Protein AF-0000000080649207 (afdb_homodimer)

Organism: Methanothrix harundinacea (strain 6Ac) (NCBI:txid1110509)

Structure (mmCIF, N/CA/C/O backbone):
data_AF-0000000080649207-model_v1
#
loop_
_entity.id
_entity.type
_entity.pdbx_description
1 polymer 'Saccharopine dehydrogenase'
#
loop_
_atom_site.group_PDB
_atom_site.id
_atom_site.type_symbol
_atom_site.label_atom_id
_atom_site.label_alt_id
_atom_site.label_comp_id
_atom_site.label_asym_id
_atom_site.label_entity_id
_atom_site.label_seq_id
_atom_site.pdbx_PDB_ins_code
_atom_site.Cartn_x
_atom_site.Cartn_y
_atom_site.Cartn_z
_atom_site.occupancy
_atom_site.B_iso_or_equiv
_atom_site.auth_seq_id
_atom_site.auth_comp_id
_atom_site.auth_asym_id
_atom_site.auth_atom_id
_atom_site.pdbx_PDB_model_num
ATOM 1 N N . MET A 1 1 ? -11.656 46.656 18.375 1 96.69 1 MET A N 1
ATOM 2 C CA . MET A 1 1 ? -10.648 46.688 17.328 1 96.69 1 MET A CA 1
ATOM 3 C C . MET A 1 1 ? -11.211 46.125 16.016 1 96.69 1 MET A C 1
ATOM 5 O O . MET A 1 1 ? -12.242 45.469 16.016 1 96.69 1 MET A O 1
ATOM 9 N N . ARG A 1 2 ? -10.586 46.469 14.875 1 98.5 2 ARG A N 1
ATOM 10 C CA . ARG A 1 2 ? -10.938 46 13.547 1 98.5 2 ARG A CA 1
ATOM 11 C C . ARG A 1 2 ? -9.93 44.969 13.047 1 98.5 2 ARG A C 1
ATOM 13 O O . ARG A 1 2 ? -8.734 45.25 12.945 1 98.5 2 ARG A O 1
ATOM 20 N N . VAL A 1 3 ? -10.453 43.781 12.766 1 98.69 3 VAL A N 1
ATOM 21 C CA . VAL A 1 3 ? -9.555 42.688 12.383 1 98.69 3 VAL A CA 1
ATOM 22 C C . VAL A 1 3 ? -9.836 42.25 10.945 1 98.69 3 VAL A C 1
ATOM 24 O O . VAL A 1 3 ? -10.984 42.031 10.57 1 98.69 3 VAL A O 1
ATOM 27 N N . LEU A 1 4 ? -8.781 42.156 10.172 1 98.62 4 LEU A N 1
ATOM 28 C CA . LEU A 1 4 ? -8.883 41.719 8.781 1 98.62 4 LEU A CA 1
ATOM 29 C C . LEU A 1 4 ? -8.445 40.281 8.633 1 98.62 4 LEU A C 1
ATOM 31 O O . LEU A 1 4 ? -7.301 39.938 8.938 1 98.62 4 LEU A O 1
ATOM 35 N N . VAL A 1 5 ? -9.359 39.438 8.172 1 98.62 5 VAL A N 1
ATOM 36 C CA . VAL A 1 5 ? -9.023 38.031 7.961 1 98.62 5 VAL A CA 1
ATOM 37 C C . VAL A 1 5 ? -8.812 37.781 6.473 1 98.62 5 VAL A C 1
ATOM 39 O O . VAL A 1 5 ? -9.781 37.688 5.707 1 98.62 5 VAL A O 1
ATOM 42 N N . ILE A 1 6 ? -7.539 37.594 6.145 1 97.38 6 ILE A N 1
ATOM 43 C CA . ILE A 1 6 ? -7.172 37.281 4.766 1 97.38 6 ILE A CA 1
ATOM 44 C C . ILE A 1 6 ? -7.285 35.781 4.523 1 97.38 6 ILE A C 1
ATOM 46 O O . ILE A 1 6 ? -6.625 34.969 5.195 1 97.38 6 ILE A O 1
ATOM 50 N N . GLY A 1 7 ? -8.031 35.406 3.516 1 95.81 7 GLY A N 1
ATOM 51 C CA . GLY A 1 7 ? -8.43 34 3.355 1 95.81 7 GLY A CA 1
ATOM 52 C C . GLY A 1 7 ? -9.672 33.656 4.156 1 95.81 7 GLY A C 1
ATOM 53 O O . GLY A 1 7 ? -9.797 32.531 4.641 1 95.81 7 GLY A O 1
ATOM 54 N N . GLY A 1 8 ? -10.492 34.594 4.27 1 95.25 8 GLY A N 1
ATOM 55 C CA . GLY A 1 8 ? -11.609 34.5 5.199 1 95.25 8 GLY A CA 1
ATOM 56 C C . GLY A 1 8 ? -12.68 33.531 4.758 1 95.25 8 GLY A C 1
ATOM 57 O O . GLY A 1 8 ? -13.531 33.125 5.559 1 95.25 8 GLY A O 1
ATOM 58 N N . ALA A 1 9 ? -12.648 33.094 3.504 1 94.81 9 ALA A N 1
ATOM 59 C CA . ALA A 1 9 ? -13.664 32.188 2.992 1 94.81 9 ALA A CA 1
ATOM 60 C C . ALA A 1 9 ? -13.227 30.75 3.137 1 94.81 9 ALA A C 1
ATOM 62 O O . ALA A 1 9 ? -14.031 29.828 2.945 1 94.81 9 ALA A O 1
ATOM 63 N N . GLY A 1 10 ? -11.992 30.547 3.488 1 92.94 10 GLY A N 1
ATOM 64 C CA . GLY A 1 10 ? -11.492 29.203 3.686 1 92.94 10 GLY A CA 1
ATOM 65 C C . GLY A 1 10 ? -11.898 28.594 5.02 1 92.94 10 GLY A C 1
ATOM 66 O O . GLY A 1 10 ? -12.469 29.281 5.867 1 92.94 10 GLY A O 1
ATOM 67 N N . ARG A 1 11 ? -11.586 27.328 5.27 1 89.75 11 ARG A N 1
ATOM 68 C CA . ARG A 1 11 ? -12 26.594 6.465 1 89.75 11 ARG A CA 1
ATOM 69 C C . ARG A 1 11 ? -11.359 27.203 7.715 1 89.75 11 ARG A C 1
ATOM 71 O O . ARG A 1 11 ? -12.047 27.422 8.719 1 89.75 11 ARG A O 1
ATOM 78 N N . ILE A 1 12 ? -10.086 27.5 7.613 1 93.56 12 ILE A N 1
ATOM 79 C CA . ILE A 1 12 ? -9.367 28.047 8.766 1 93.56 12 ILE A CA 1
ATOM 80 C C . ILE A 1 12 ? -9.711 29.516 8.953 1 93.56 12 ILE A C 1
ATOM 82 O O . ILE A 1 12 ? -9.984 29.969 10.07 1 93.56 12 ILE A O 1
ATOM 86 N N . GLY A 1 13 ? -9.719 30.219 7.84 1 96.5 13 GLY A N 1
ATOM 87 C CA . GLY A 1 13 ? -10.016 31.641 7.906 1 96.5 13 GLY A CA 1
ATOM 88 C C . GLY A 1 13 ? -11.406 31.922 8.445 1 96.5 13 GLY A C 1
ATOM 89 O O . GLY A 1 13 ? -11.578 32.844 9.273 1 96.5 13 GLY A O 1
ATOM 90 N N . SER A 1 14 ? -12.359 31.188 8.008 1 97.19 14 SER A N 1
ATOM 91 C CA . SER A 1 14 ? -13.727 31.406 8.477 1 97.19 14 SER A CA 1
ATOM 92 C C . SER A 1 14 ? -13.875 31.031 9.945 1 97.19 14 SER A C 1
ATOM 94 O O . SER A 1 14 ? -14.633 31.656 10.68 1 97.19 14 SER A O 1
ATOM 96 N N . ALA A 1 15 ? -13.18 30 10.359 1 96.56 15 ALA A N 1
ATOM 97 C CA . ALA A 1 15 ? -13.203 29.625 11.773 1 96.56 15 ALA A CA 1
ATOM 98 C C . ALA A 1 15 ? -12.602 30.719 12.641 1 96.56 15 ALA A C 1
ATOM 100 O O . ALA A 1 15 ? -13.133 31.031 13.711 1 96.56 15 ALA A O 1
ATOM 101 N N . ALA A 1 16 ? -11.516 31.281 12.219 1 97.81 16 ALA A N 1
ATOM 102 C CA . ALA A 1 16 ? -10.906 32.406 12.938 1 97.81 16 ALA A CA 1
ATOM 103 C C . ALA A 1 16 ? -11.844 33.594 12.984 1 97.81 16 ALA A C 1
ATOM 105 O O . ALA A 1 16 ? -11.984 34.25 14.031 1 97.81 16 ALA A O 1
ATOM 106 N N . ALA A 1 17 ? -12.477 33.844 11.852 1 98.31 17 ALA A N 1
ATOM 107 C CA . ALA A 1 17 ? -13.414 34.969 11.766 1 98.31 17 ALA A CA 1
ATOM 108 C C . ALA A 1 17 ? -14.586 34.75 12.711 1 98.31 17 ALA A C 1
ATOM 110 O O . ALA A 1 17 ? -15.047 35.719 13.344 1 98.31 17 ALA A O 1
ATOM 111 N N . ARG A 1 18 ? -15.047 33.562 12.75 1 97.44 18 ARG A N 1
ATOM 112 C CA . ARG A 1 18 ? -16.156 33.25 13.656 1 97.44 18 ARG A CA 1
ATOM 113 C C . ARG A 1 18 ? -15.758 33.5 15.109 1 97.44 18 ARG A C 1
ATOM 115 O O . ARG A 1 18 ? -16.531 34.062 15.883 1 97.44 18 ARG A O 1
ATOM 122 N N . ASP A 1 19 ? -14.609 33.031 15.461 1 97 19 ASP A N 1
ATOM 123 C CA . ASP A 1 19 ? -14.086 33.25 16.812 1 97 19 ASP A CA 1
ATOM 124 C C . ASP A 1 19 ? -13.992 34.75 17.109 1 97 19 ASP A C 1
ATOM 126 O O . ASP A 1 19 ? -14.469 35.219 18.156 1 97 19 ASP A O 1
ATOM 130 N N . LEU A 1 20 ? -13.453 35.531 16.203 1 98.06 20 LEU A N 1
ATOM 131 C CA . LEU A 1 20 ? -13.258 36.969 16.359 1 98.06 20 LEU A CA 1
ATOM 132 C C . LEU A 1 20 ? -14.594 37.688 16.469 1 98.06 20 LEU A C 1
ATOM 134 O O . LEU A 1 20 ? -14.742 38.625 17.266 1 98.06 20 LEU A O 1
ATOM 138 N N . ALA A 1 21 ? -15.492 37.281 15.664 1 97.19 21 ALA A N 1
ATOM 139 C CA . ALA A 1 21 ? -16.812 37.906 15.648 1 97.19 21 ALA A CA 1
ATOM 140 C C . ALA A 1 21 ? -17.531 37.719 16.984 1 97.19 21 ALA A C 1
ATOM 142 O O . ALA A 1 21 ? -18.375 38.531 17.359 1 97.19 21 ALA A O 1
ATOM 143 N N . GLY A 1 22 ? -17.172 36.688 17.688 1 95 22 GLY A N 1
ATOM 144 C CA . GLY A 1 22 ? -17.781 36.406 18.984 1 95 22 GLY A CA 1
ATOM 145 C C . GLY A 1 22 ? -17.156 37.188 20.125 1 95 22 GLY A C 1
ATOM 146 O O . GLY A 1 22 ? -17.688 37.188 21.234 1 95 22 GLY A O 1
ATOM 147 N N . SER A 1 23 ? -16.141 37.812 19.844 1 94.19 23 SER A N 1
ATOM 148 C CA . SER A 1 23 ? -15.43 38.562 20.875 1 94.19 23 SER A CA 1
ATOM 149 C C . SER A 1 23 ? -15.992 39.969 21.047 1 94.19 23 SER A C 1
ATOM 151 O O . SER A 1 23 ? -16.281 40.656 20.062 1 94.19 23 SER A O 1
ATOM 153 N N . GLY A 1 24 ? -16.109 40.438 22.266 1 93.25 24 GLY A N 1
ATOM 154 C CA . GLY A 1 24 ? -16.609 41.75 22.562 1 93.25 24 GLY A CA 1
ATOM 155 C C . GLY A 1 24 ? -15.609 42.844 22.219 1 93.25 24 GLY A C 1
ATOM 156 O O . GLY A 1 24 ? -15.992 44 22.016 1 93.25 24 GLY A O 1
ATOM 157 N N . GLU A 1 25 ? -14.391 42.531 22.156 1 94.75 25 GLU A N 1
ATOM 158 C CA . GLU A 1 25 ? -13.344 43.531 21.891 1 94.75 25 GLU A CA 1
ATOM 159 C C . GLU A 1 25 ? -13.195 43.812 20.406 1 94.75 25 GLU A C 1
ATOM 161 O O . GLU A 1 25 ? -12.578 44.812 20.016 1 94.75 25 GLU A O 1
ATOM 166 N N . VAL A 1 26 ? -13.812 42.969 19.578 1 97.75 26 VAL A N 1
ATOM 167 C CA . VAL A 1 26 ? -13.727 43.125 18.125 1 97.75 26 VAL A CA 1
ATOM 168 C C . VAL A 1 26 ? -14.984 43.812 17.609 1 97.75 26 VAL A C 1
ATOM 170 O O . VAL A 1 26 ? -16.094 43.344 17.828 1 97.75 26 VAL A O 1
ATOM 173 N N . GLU A 1 27 ? -14.758 44.906 16.938 1 97.88 27 GLU A N 1
ATOM 174 C CA . GLU A 1 27 ? -15.875 45.688 16.422 1 97.88 27 GLU A CA 1
ATOM 175 C C . GLU A 1 27 ? -16.234 45.281 15 1 97.88 27 GLU A C 1
ATOM 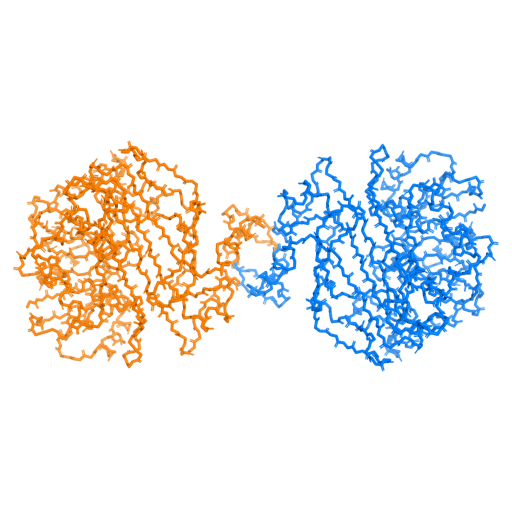177 O O . GLU A 1 27 ? -17.406 45.312 14.617 1 97.88 27 GLU A O 1
ATOM 182 N N . VAL A 1 28 ? -15.211 45 14.242 1 98.31 28 VAL A N 1
ATOM 183 C CA . VAL A 1 28 ? -15.391 44.656 12.836 1 98.31 28 VAL A CA 1
ATOM 184 C C . VAL A 1 28 ? -14.461 43.5 12.453 1 98.31 28 VAL A C 1
ATOM 186 O O . VAL A 1 28 ? -13.297 43.469 12.867 1 98.31 28 VAL A O 1
ATOM 189 N N . VAL A 1 29 ? -15.055 42.594 11.758 1 98.75 29 VAL A N 1
ATOM 190 C CA . VAL A 1 29 ? -14.266 41.531 11.141 1 98.75 29 VAL A CA 1
ATOM 191 C C . VAL A 1 29 ? -14.375 41.625 9.625 1 98.75 29 VAL A C 1
ATOM 193 O O . VAL A 1 29 ? -15.445 41.375 9.055 1 98.75 29 VAL A O 1
ATOM 196 N N . GLY A 1 30 ? -13.266 42.031 8.984 1 98.56 30 GLY A N 1
ATOM 197 C CA . GLY A 1 30 ? -13.219 42 7.535 1 98.56 30 GLY A CA 1
ATOM 198 C C . GLY A 1 30 ? -12.836 40.656 6.957 1 98.56 30 GLY A C 1
ATOM 199 O O . GLY A 1 30 ? -11.852 40.062 7.379 1 98.56 30 GLY A O 1
ATOM 200 N N . LEU A 1 31 ? -13.633 40.156 6.027 1 98.31 31 LEU A N 1
ATOM 201 C CA . LEU A 1 31 ? -13.328 38.938 5.309 1 98.31 31 LEU A CA 1
ATOM 202 C C . LEU A 1 31 ? -12.812 39.219 3.908 1 98.31 31 LEU A C 1
ATOM 204 O O . LEU A 1 31 ? -13.5 39.875 3.105 1 98.31 31 LEU A O 1
ATOM 208 N N . VAL A 1 32 ? -11.602 38.719 3.686 1 97.62 32 VAL A N 1
ATOM 209 C CA . VAL A 1 32 ? -10.984 39 2.389 1 97.62 32 VAL A CA 1
ATOM 210 C C . VAL A 1 32 ? -10.867 37.688 1.604 1 97.62 32 VAL A C 1
ATOM 212 O O . VAL A 1 32 ? -10.484 36.656 2.156 1 97.62 32 VAL A O 1
ATOM 215 N N . GLY A 1 33 ? -11.188 37.719 0.33 1 95.38 33 GLY A N 1
ATOM 216 C CA . GLY A 1 33 ? -11.047 36.625 -0.624 1 95.38 33 GLY A CA 1
ATOM 217 C C . GLY A 1 33 ? -11.422 37.031 -2.039 1 95.38 33 GLY A C 1
ATOM 218 O O . GLY A 1 33 ? -12.117 38.031 -2.248 1 95.38 33 GLY A O 1
ATOM 219 N N . PRO A 1 34 ? -10.969 36.156 -2.975 1 93.69 34 PRO A N 1
ATOM 220 C CA . PRO A 1 34 ? -11.164 36.594 -4.363 1 93.69 34 PRO A CA 1
ATOM 221 C C . PRO A 1 34 ? -12.594 36.375 -4.859 1 93.69 34 PRO A C 1
ATOM 223 O O . PRO A 1 34 ? -13.008 36.969 -5.855 1 93.69 34 PRO A O 1
ATOM 226 N N . ARG A 1 35 ? -13.453 35.531 -4.34 1 90.94 35 ARG A N 1
ATOM 227 C CA . ARG A 1 35 ? -14.766 35.156 -4.863 1 90.94 35 ARG A CA 1
ATOM 228 C C . ARG A 1 35 ? -15.883 35.625 -3.939 1 90.94 35 ARG A C 1
ATOM 230 O O . ARG A 1 35 ? -16.109 35.031 -2.885 1 90.94 35 ARG A O 1
ATOM 237 N N . ALA A 1 36 ? -16.641 36.531 -4.422 1 95.94 36 ALA A N 1
ATOM 238 C CA . ALA A 1 36 ? -17.688 37.156 -3.625 1 95.94 36 ALA A CA 1
ATOM 239 C C . ALA A 1 36 ? -18.688 36.094 -3.102 1 95.94 36 ALA A C 1
ATOM 241 O O . ALA A 1 36 ? -19.094 36.156 -1.939 1 95.94 36 ALA A O 1
ATOM 242 N N . GLY A 1 37 ? -19 35.25 -3.902 1 97.06 37 GLY A N 1
ATOM 243 C CA . GLY A 1 37 ? -19.938 34.219 -3.51 1 97.06 37 GLY A CA 1
ATOM 244 C C . GLY A 1 37 ? -19.469 33.375 -2.336 1 97.06 37 GLY A C 1
ATOM 245 O O . GLY A 1 37 ? -20.25 33.031 -1.451 1 97.06 37 GLY A O 1
ATOM 246 N N . ARG A 1 38 ? -18.219 33.031 -2.314 1 96.69 38 ARG A N 1
ATOM 247 C CA . ARG A 1 38 ? -17.656 32.25 -1.215 1 96.69 38 ARG A CA 1
ATOM 248 C C . ARG A 1 38 ? -17.641 33.062 0.076 1 96.69 38 ARG A C 1
ATOM 250 O O . ARG A 1 38 ? -17.828 32.531 1.164 1 96.69 38 ARG A O 1
ATOM 257 N N . LEU A 1 39 ? -17.344 34.344 -0.076 1 97.62 39 LEU A N 1
ATOM 258 C CA . LEU A 1 39 ? -17.359 35.219 1.084 1 97.62 39 LEU A CA 1
ATOM 259 C C . LEU A 1 39 ? -18.75 35.312 1.693 1 97.62 39 LEU A C 1
ATOM 261 O O . LEU A 1 39 ? -18.891 35.312 2.918 1 97.62 39 LEU A O 1
ATOM 265 N N . GLU A 1 40 ? -19.703 35.375 0.836 1 97.75 40 GLU A N 1
ATOM 266 C CA . GLU A 1 40 ? -21.094 35.469 1.298 1 97.75 40 GLU A CA 1
ATOM 267 C C . GLU A 1 40 ? -21.516 34.188 2.041 1 97.75 40 GLU A C 1
ATOM 269 O O . GLU A 1 40 ? -22.172 34.281 3.082 1 97.75 40 GLU A O 1
ATOM 274 N N . ARG A 1 41 ? -21.125 33.094 1.509 1 97.06 41 ARG A N 1
ATOM 275 C CA . ARG A 1 41 ? -21.438 31.828 2.158 1 97.06 41 ARG A CA 1
ATOM 276 C C . ARG A 1 41 ? -20.766 31.734 3.521 1 97.06 41 ARG A C 1
ATOM 278 O O . ARG A 1 41 ? -21.375 31.281 4.492 1 97.06 41 ARG A O 1
ATOM 285 N N . ALA A 1 42 ? -19.516 32.156 3.551 1 97 42 ALA A N 1
ATOM 286 C CA . ALA A 1 42 ? -18.797 32.125 4.816 1 97 42 ALA A CA 1
ATOM 287 C C . ALA A 1 42 ? -19.453 33.062 5.832 1 97 42 ALA A C 1
ATOM 289 O O . ALA A 1 42 ? -19.594 32.719 7.004 1 97 42 ALA A O 1
ATOM 290 N N . ALA A 1 43 ? -19.844 34.219 5.363 1 97.62 43 ALA A N 1
ATOM 291 C CA . ALA A 1 43 ? -20.484 35.219 6.234 1 97.62 43 ALA A CA 1
ATOM 292 C C . ALA A 1 43 ? -21.797 34.688 6.793 1 97.62 43 ALA A C 1
ATOM 294 O O . ALA A 1 43 ? -22.125 34.906 7.957 1 97.62 43 ALA A O 1
ATOM 295 N N . ALA A 1 44 ? -22.516 34.031 5.949 1 96.81 44 ALA A N 1
ATOM 296 C CA . ALA A 1 44 ? -23.781 33.438 6.375 1 96.81 44 ALA A CA 1
ATOM 297 C C . ALA A 1 44 ? -23.562 32.375 7.457 1 96.81 44 ALA A C 1
ATOM 299 O O . ALA A 1 44 ? -24.359 32.281 8.398 1 96.81 44 ALA A O 1
ATOM 300 N N . TRP A 1 45 ? -22.562 31.656 7.289 1 95.25 45 TRP A N 1
ATOM 301 C CA . TRP A 1 45 ? -22.234 30.609 8.258 1 95.25 45 TRP A CA 1
ATOM 302 C C . TRP A 1 45 ? -21.766 31.219 9.57 1 95.25 45 TRP A C 1
ATOM 304 O O . TRP A 1 45 ? -22.141 30.75 10.648 1 95.25 45 TRP A O 1
ATOM 314 N N . ILE A 1 46 ? -20.891 32.188 9.516 1 96 46 ILE A N 1
ATOM 315 C CA . ILE A 1 46 ? -20.344 32.844 10.703 1 96 46 ILE A CA 1
ATOM 316 C C . ILE A 1 46 ? -21.469 33.562 11.453 1 96 46 ILE A C 1
ATOM 318 O O . ILE A 1 46 ? -21.578 33.469 12.68 1 96 46 ILE A O 1
ATOM 322 N N . GLY A 1 47 ? -22.203 34.281 10.711 1 92.12 47 GLY A N 1
ATOM 323 C CA . GLY A 1 47 ? -23.297 35.031 11.289 1 92.12 47 GLY A CA 1
ATOM 324 C C . GLY A 1 47 ? -22.828 36.281 12.047 1 92.12 47 GLY A C 1
ATOM 325 O O . GLY A 1 47 ? -21.625 36.5 12.195 1 92.12 47 GLY A O 1
ATOM 326 N N . GLY A 1 48 ? -23.812 37.125 12.43 1 89.75 48 GLY A N 1
ATOM 327 C CA . GLY A 1 48 ? -23.531 38.312 13.211 1 89.75 48 GLY A CA 1
ATOM 328 C C . GLY A 1 48 ? -23.547 39.594 12.375 1 89.75 48 GLY A C 1
ATOM 329 O O . GLY A 1 48 ? -23.75 39.531 11.164 1 89.75 48 GLY A O 1
ATOM 330 N N . ASP A 1 49 ? -23.266 40.719 13.07 1 93.62 49 ASP A N 1
ATOM 331 C CA . ASP A 1 49 ? -23.406 42.031 12.43 1 93.62 49 ASP A CA 1
ATOM 332 C C . ASP A 1 49 ? -22.047 42.719 12.312 1 93.62 49 ASP A C 1
ATOM 334 O O . ASP A 1 49 ? -21.953 43.875 11.883 1 93.62 49 ASP A O 1
ATOM 338 N N . LYS A 1 50 ? -21 42 12.602 1 97.62 50 LYS A N 1
ATOM 339 C CA . LYS A 1 50 ? -19.688 42.625 12.656 1 97.62 50 LYS A CA 1
ATOM 340 C C . LYS A 1 50 ? -18.906 42.406 11.367 1 97.62 50 LYS A C 1
ATOM 342 O O . LYS A 1 50 ? -17.797 42.906 11.195 1 97.62 50 LYS A O 1
ATOM 347 N N . LEU A 1 51 ? -19.5 41.656 10.43 1 98.31 51 LEU A N 1
ATOM 348 C CA . LEU A 1 51 ? -18.75 41.188 9.273 1 98.31 51 LEU A CA 1
ATOM 349 C C . LEU A 1 51 ? -18.781 42.219 8.148 1 98.31 51 LEU A C 1
ATOM 351 O O . LEU A 1 51 ? -19.812 42.875 7.922 1 98.31 51 LEU A O 1
ATOM 355 N N . ARG A 1 52 ? -17.672 42.438 7.555 1 98.19 52 ARG A N 1
ATOM 356 C CA . ARG A 1 52 ? -17.516 43.219 6.324 1 98.19 52 ARG A CA 1
ATOM 357 C C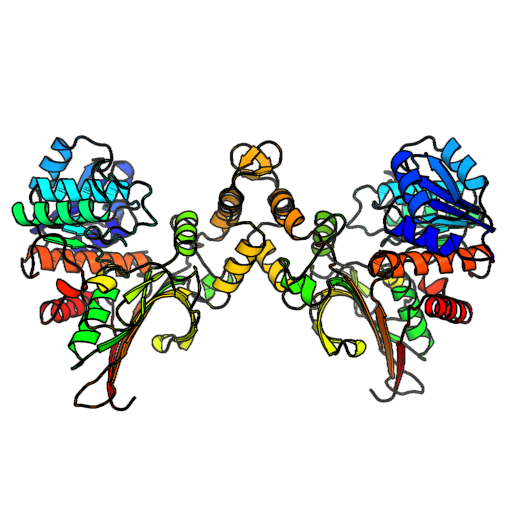 . ARG A 1 52 ? -16.828 42.406 5.242 1 98.19 52 ARG A C 1
ATOM 359 O O . ARG A 1 52 ? -15.758 41.844 5.477 1 98.19 52 ARG A O 1
ATOM 366 N N . LEU A 1 53 ? -17.453 42.312 4.055 1 98.19 53 LEU A N 1
ATOM 367 C CA . LEU A 1 53 ? -16.922 41.469 2.982 1 98.19 53 LEU A CA 1
ATOM 368 C C . LEU A 1 53 ? -16.078 42.312 2.025 1 98.19 53 LEU A C 1
ATOM 370 O O . LEU A 1 53 ? -16.453 43.406 1.636 1 98.19 53 LEU A O 1
ATOM 374 N N . HIS A 1 54 ? -14.883 41.812 1.762 1 97.62 54 HIS A N 1
ATOM 375 C CA . HIS A 1 54 ? -13.969 42.469 0.834 1 97.62 54 HIS A CA 1
ATOM 376 C C . HIS A 1 54 ? -13.547 41.531 -0.285 1 97.62 54 HIS A C 1
ATOM 378 O O . HIS A 1 54 ? -12.531 40.844 -0.173 1 97.62 54 HIS A O 1
ATOM 384 N N . PRO A 1 55 ? -14.289 41.5 -1.435 1 96.19 55 PRO A N 1
ATOM 385 C CA . PRO A 1 55 ? -13.82 40.75 -2.586 1 96.19 55 PRO A CA 1
ATOM 386 C C . PRO A 1 55 ? -12.531 41.312 -3.188 1 96.19 55 PRO A C 1
ATOM 388 O O . PRO A 1 55 ? -12.57 42.281 -3.926 1 96.19 55 PRO A O 1
ATOM 391 N N . CYS A 1 56 ? -11.438 40.781 -2.754 1 93.75 56 CYS A N 1
ATOM 392 C CA . CYS A 1 56 ? -10.109 41.25 -3.15 1 93.75 56 CYS A CA 1
ATOM 393 C C . CYS A 1 56 ? -9.141 40.094 -3.289 1 93.75 56 CYS A C 1
ATOM 395 O O . CYS A 1 56 ? -9.102 39.188 -2.43 1 93.75 56 CYS A O 1
ATOM 397 N N . ASP A 1 57 ? -8.438 40.062 -4.395 1 91.88 57 ASP A N 1
ATOM 398 C CA . ASP A 1 57 ? -7.395 39.062 -4.609 1 91.88 57 ASP A CA 1
ATOM 399 C C . ASP A 1 57 ? -6.039 39.562 -4.117 1 91.88 57 ASP A C 1
ATOM 401 O O . ASP A 1 57 ? -5.32 40.25 -4.855 1 91.88 57 ASP A O 1
ATOM 405 N N . VAL A 1 58 ? -5.652 39.156 -2.975 1 89.25 58 VAL A N 1
ATOM 406 C CA . VAL A 1 58 ? -4.418 39.625 -2.352 1 89.25 58 VAL A CA 1
ATOM 407 C C . VAL A 1 58 ? -3.215 39.062 -3.113 1 89.25 58 VAL A C 1
ATOM 409 O O . VAL A 1 58 ? -2.166 39.688 -3.186 1 89.25 58 VAL A O 1
ATOM 412 N N . GLY A 1 59 ? -3.268 37.875 -3.656 1 82.62 59 GLY A N 1
ATOM 413 C CA . GLY A 1 59 ? -2.164 37.219 -4.355 1 82.62 59 GLY A CA 1
ATOM 414 C C . GLY A 1 59 ? -1.912 37.812 -5.734 1 82.62 59 GLY A C 1
ATOM 415 O O . GLY A 1 59 ? -0.761 37.938 -6.152 1 82.62 59 GLY A O 1
ATOM 416 N N . GLY A 1 60 ? -2.984 38.188 -6.469 1 80.38 60 GLY A N 1
ATOM 417 C CA . GLY A 1 60 ? -2.852 38.594 -7.859 1 80.38 60 GLY A CA 1
ATOM 418 C C . GLY A 1 60 ? -3.393 40 -8.125 1 80.38 60 GLY A C 1
ATOM 419 O O . GLY A 1 60 ? -3.221 40.531 -9.219 1 80.38 60 GLY A O 1
ATOM 420 N N . GLY A 1 61 ? -3.959 40.562 -7.152 1 83.44 61 GLY A N 1
ATOM 421 C CA . GLY A 1 61 ? -4.617 41.844 -7.367 1 83.44 61 GLY A CA 1
ATOM 422 C C . GLY A 1 61 ? -3.672 43.031 -7.281 1 83.44 61 GLY A C 1
ATOM 423 O O . GLY A 1 61 ? -2.453 42.844 -7.223 1 83.44 61 GLY A O 1
ATOM 424 N N . ASP A 1 62 ? -4.289 44.219 -7.359 1 88.19 62 ASP A N 1
ATOM 425 C CA . ASP A 1 62 ? -3.572 45.5 -7.293 1 88.19 62 ASP A CA 1
ATOM 426 C C . ASP A 1 62 ? -3.01 45.75 -5.895 1 88.19 62 ASP A C 1
ATOM 428 O O . ASP A 1 62 ? -3.764 45.844 -4.922 1 88.19 62 ASP A O 1
ATOM 432 N N . ALA A 1 63 ? -1.661 45.938 -5.879 1 88.94 63 ALA A N 1
ATOM 433 C CA . ALA A 1 63 ? -0.966 46.094 -4.605 1 88.94 63 ALA A CA 1
ATOM 434 C C . ALA A 1 63 ? -1.477 47.344 -3.871 1 88.94 63 ALA A C 1
ATOM 436 O O . ALA A 1 63 ? -1.554 47.344 -2.641 1 88.94 63 ALA A O 1
ATOM 437 N N . ARG A 1 64 ? -1.818 48.375 -4.531 1 92.62 64 ARG A N 1
ATOM 438 C CA . ARG A 1 64 ? -2.295 49.625 -3.92 1 92.62 64 ARG A CA 1
ATOM 439 C C . ARG A 1 64 ? -3.662 49.406 -3.273 1 92.62 64 ARG A C 1
ATOM 441 O O . ARG A 1 64 ? -3.936 49.969 -2.203 1 92.62 64 ARG A O 1
ATOM 448 N N . GLU A 1 65 ? -4.398 48.656 -3.957 1 93.25 65 GLU A N 1
ATOM 449 C CA . GLU A 1 65 ? -5.723 48.375 -3.422 1 93.25 65 GLU A CA 1
ATOM 450 C C . GLU A 1 65 ? -5.637 47.531 -2.158 1 93.25 65 GLU A C 1
ATOM 452 O O . GLU A 1 65 ? -6.344 47.781 -1.18 1 93.25 65 GLU A O 1
ATOM 457 N N . VAL A 1 66 ? -4.812 46.594 -2.211 1 95.12 66 VAL A N 1
ATOM 458 C CA . VAL A 1 66 ? -4.621 45.688 -1.07 1 95.12 66 VAL A CA 1
ATOM 459 C C . VAL A 1 66 ? -4.086 46.5 0.12 1 95.12 66 VAL A C 1
ATOM 461 O O . VAL A 1 66 ? -4.562 46.344 1.246 1 95.12 66 VAL A O 1
ATOM 464 N N . ARG A 1 67 ? -3.16 47.375 -0.172 1 94.88 67 ARG A N 1
ATOM 465 C CA . ARG A 1 67 ? -2.576 48.219 0.877 1 94.88 67 ARG A CA 1
ATOM 466 C C . ARG A 1 67 ? -3.625 49.125 1.5 1 94.88 67 ARG A C 1
ATOM 468 O O . ARG A 1 67 ? -3.703 49.25 2.725 1 94.88 67 ARG A O 1
ATOM 475 N N . ARG A 1 68 ? -4.398 49.719 0.661 1 95.69 68 ARG A N 1
ATOM 476 C CA . ARG A 1 68 ? -5.445 50.625 1.139 1 95.69 68 ARG A CA 1
ATOM 477 C C . ARG A 1 68 ? -6.445 49.875 2.021 1 95.69 68 ARG A C 1
ATOM 479 O O . ARG A 1 68 ? -6.883 50.406 3.049 1 95.69 68 ARG A O 1
ATOM 486 N N . LEU A 1 69 ? -6.766 48.75 1.58 1 96.62 69 LEU A N 1
ATOM 487 C CA . LEU A 1 69 ? -7.684 47.906 2.357 1 96.62 69 LEU A CA 1
ATOM 488 C C . LEU A 1 69 ? -7.105 47.625 3.736 1 96.62 69 LEU A C 1
ATOM 490 O O . LEU A 1 69 ? -7.793 47.75 4.75 1 96.62 69 LEU A O 1
ATOM 494 N N . MET A 1 70 ? -5.875 47.25 3.811 1 97.69 70 MET A N 1
ATOM 495 C CA . MET A 1 70 ? -5.223 46.844 5.055 1 97.69 70 MET A CA 1
ATOM 496 C C . MET A 1 70 ? -5.086 48.031 6 1 97.69 70 MET A C 1
ATOM 498 O O . MET A 1 70 ? -5.145 47.875 7.223 1 97.69 70 MET A O 1
ATOM 502 N N . GLU A 1 71 ? -4.953 49.25 5.445 1 97 71 GLU A N 1
ATOM 503 C CA . GLU A 1 71 ? -4.805 50.469 6.242 1 97 71 GLU A CA 1
ATOM 504 C C . GLU A 1 71 ? -6.062 50.75 7.055 1 97 71 GLU A C 1
ATOM 506 O O . GLU A 1 71 ? -6.016 51.469 8.039 1 97 71 GLU A O 1
ATOM 511 N N . GLY A 1 72 ? -7.129 50.125 6.652 1 97.19 72 GLY A N 1
ATOM 512 C CA . GLY A 1 72 ? -8.398 50.344 7.32 1 97.19 72 GLY A CA 1
ATOM 513 C C . GLY A 1 72 ? -8.617 49.438 8.516 1 97.19 72 GLY A C 1
ATOM 514 O O . GLY A 1 72 ? -9.648 49.531 9.18 1 97.19 72 GLY A O 1
ATOM 515 N N . TYR A 1 73 ? -7.652 48.656 8.898 1 98.31 73 TYR A N 1
ATOM 516 C CA . TYR A 1 73 ? -7.816 47.688 9.977 1 98.31 73 TYR A CA 1
ATOM 517 C C . TYR A 1 73 ? -6.668 47.781 10.969 1 98.31 73 TYR A C 1
ATOM 519 O O . TYR A 1 73 ? -5.633 48.375 10.68 1 98.31 73 TYR A O 1
ATOM 527 N N . ASP A 1 74 ? -6.891 47.219 12.172 1 97.75 74 ASP A N 1
ATOM 528 C CA . ASP A 1 74 ? -5.918 47.312 13.258 1 97.75 74 ASP A CA 1
ATOM 529 C C . ASP A 1 74 ? -4.957 46.125 13.258 1 97.75 74 ASP A C 1
ATOM 531 O O . ASP A 1 74 ? -3.793 46.281 13.633 1 97.75 74 ASP A O 1
ATOM 535 N N . VAL A 1 75 ? -5.477 45 12.914 1 98.31 75 VAL A N 1
ATOM 536 C CA . VAL A 1 75 ? -4.688 43.75 12.93 1 98.31 75 VAL A CA 1
ATOM 537 C C . VAL A 1 75 ? -5.188 42.812 11.844 1 98.31 75 VAL A C 1
ATOM 539 O O . VAL A 1 75 ? -6.367 42.844 11.477 1 98.31 75 VAL A O 1
ATOM 542 N N . GLY A 1 76 ? -4.277 42.031 11.32 1 98.19 76 GLY A N 1
ATOM 543 C CA . GLY A 1 76 ? -4.633 41.094 10.281 1 98.19 76 GLY A CA 1
ATOM 544 C C . GLY A 1 76 ? -4.414 39.625 10.703 1 98.19 76 GLY A C 1
ATOM 545 O O . GLY A 1 76 ? -3.559 39.344 11.547 1 98.19 76 GLY A O 1
ATOM 546 N N . VAL A 1 77 ? -5.195 38.688 10.133 1 98.44 77 VAL A N 1
ATOM 547 C CA . VAL A 1 77 ? -4.984 37.25 10.18 1 98.44 77 VAL A CA 1
ATOM 548 C C . VAL A 1 77 ? -4.832 36.719 8.766 1 98.44 77 VAL A C 1
ATOM 550 O O . VAL A 1 77 ? -5.742 36.844 7.945 1 98.44 77 VAL A O 1
ATOM 553 N N . ILE A 1 78 ? -3.672 36.125 8.539 1 96.94 78 ILE A N 1
ATOM 554 C CA . ILE A 1 78 ? -3.4 35.531 7.227 1 96.94 78 ILE A CA 1
ATOM 555 C C . ILE A 1 78 ? -3.631 34.031 7.27 1 96.94 78 ILE A C 1
ATOM 557 O O . ILE A 1 78 ? -2.908 33.312 7.957 1 96.94 78 ILE A O 1
ATOM 561 N N . ALA A 1 79 ? -4.645 33.562 6.594 1 95.56 79 ALA A N 1
ATOM 562 C CA . ALA A 1 79 ? -5 32.156 6.52 1 95.56 79 ALA A CA 1
ATOM 563 C C . ALA A 1 79 ? -5.109 31.703 5.07 1 95.56 79 ALA A C 1
ATOM 565 O O . ALA A 1 79 ? -6.156 31.203 4.648 1 95.56 79 ALA A O 1
ATOM 566 N N . LEU A 1 80 ? -4.016 31.797 4.391 1 90.25 80 LEU A N 1
ATOM 567 C CA . LEU A 1 80 ? -3.986 31.469 2.969 1 90.25 80 LEU A CA 1
ATOM 568 C C . LEU A 1 80 ? -3.361 30.094 2.75 1 90.25 80 LEU A C 1
ATOM 570 O O . LEU A 1 80 ? -2.529 29.641 3.547 1 90.25 80 LEU A O 1
ATOM 574 N N . PRO A 1 81 ? -3.746 29.438 1.682 1 78.25 81 PRO A N 1
ATOM 575 C CA . PRO A 1 81 ? -3.389 28.016 1.509 1 78.25 81 PRO A CA 1
ATOM 576 C C . PRO A 1 81 ? -1.991 27.828 0.922 1 78.25 81 PRO A C 1
ATOM 578 O O . PRO A 1 81 ? -1.42 26.75 1.015 1 78.25 81 PRO A O 1
ATOM 581 N N . ASP A 1 82 ? -1.449 28.844 0.25 1 79.25 82 ASP A N 1
ATOM 582 C CA . ASP A 1 82 ? -0.178 28.594 -0.422 1 79.25 82 ASP A CA 1
ATOM 583 C C . ASP A 1 82 ? 0.849 29.656 -0.071 1 79.25 82 ASP A C 1
ATOM 585 O O . ASP A 1 82 ? 0.485 30.797 0.254 1 79.25 82 ASP A O 1
ATOM 589 N N . ARG A 1 83 ? 2.018 29.281 -0.246 1 82.81 83 ARG A N 1
ATOM 590 C CA . ARG A 1 83 ? 3.166 30.078 0.17 1 82.81 83 ARG A CA 1
ATOM 591 C C . ARG A 1 83 ? 3.236 31.391 -0.612 1 82.81 83 ARG A C 1
ATOM 593 O O . ARG A 1 83 ? 3.463 32.438 -0.033 1 82.81 83 ARG A O 1
ATOM 600 N N . ARG A 1 84 ? 3.004 31.266 -1.869 1 83.19 84 ARG A N 1
ATOM 601 C CA . ARG A 1 84 ? 3.156 32.438 -2.73 1 83.19 84 ARG A CA 1
ATOM 602 C C . ARG A 1 84 ? 2.209 33.562 -2.311 1 83.19 84 ARG A C 1
ATOM 604 O O . ARG A 1 84 ? 2.631 34.719 -2.139 1 83.19 84 ARG A O 1
ATOM 611 N N . THR A 1 85 ? 1.061 33.219 -2.115 1 88.44 85 THR A N 1
ATOM 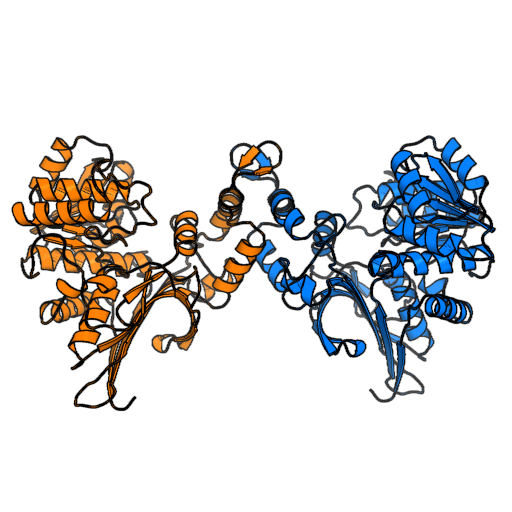612 C CA . THR A 1 85 ? 0.068 34.219 -1.757 1 88.44 85 THR A CA 1
ATOM 613 C C . THR A 1 85 ? 0.282 34.719 -0.326 1 88.44 85 THR A C 1
ATOM 615 O O . THR A 1 85 ? 0.02 35.875 -0.013 1 88.44 85 THR A O 1
ATOM 618 N N . SER A 1 86 ? 0.764 33.875 0.518 1 90.12 86 SER A N 1
ATOM 619 C CA . SER A 1 86 ? 1.038 34.281 1.896 1 90.12 86 SER A CA 1
ATOM 620 C C . SER A 1 86 ? 2.152 35.312 1.964 1 90.12 86 SER A C 1
ATOM 622 O O . SER A 1 86 ? 2.057 36.281 2.717 1 90.12 86 SER A O 1
ATOM 624 N N . TYR A 1 87 ? 3.166 35.125 1.166 1 90.81 87 TYR A N 1
ATOM 625 C CA . TYR A 1 87 ? 4.262 36.094 1.137 1 90.81 87 TYR A CA 1
ATOM 626 C C . TYR A 1 87 ? 3.787 37.438 0.602 1 90.81 87 TYR A C 1
ATOM 628 O O . TYR A 1 87 ? 4.195 38.469 1.101 1 90.81 87 TYR A O 1
ATOM 636 N N . ARG A 1 88 ? 2.959 37.375 -0.34 1 90.69 88 ARG A N 1
ATOM 637 C CA . ARG A 1 88 ? 2.412 38.625 -0.888 1 90.69 88 ARG A CA 1
ATOM 638 C C . ARG A 1 88 ? 1.584 39.375 0.156 1 90.69 88 ARG A C 1
ATOM 640 O O . ARG A 1 88 ? 1.663 40.594 0.262 1 90.69 88 ARG A O 1
ATOM 647 N N . ALA A 1 89 ? 0.813 38.594 0.847 1 93.5 89 ALA A N 1
ATOM 648 C CA . ALA A 1 89 ? 0 39.188 1.908 1 93.5 89 ALA A CA 1
ATOM 649 C C . ALA A 1 89 ? 0.878 39.812 2.994 1 93.5 89 ALA A C 1
ATOM 651 O O . ALA A 1 89 ? 0.583 40.875 3.5 1 93.5 89 ALA A O 1
ATOM 652 N N . LEU A 1 90 ? 1.882 39.125 3.314 1 93.88 90 LEU A N 1
ATOM 653 C CA . LEU A 1 90 ? 2.801 39.594 4.348 1 93.88 90 LEU A CA 1
ATOM 654 C C . LEU A 1 90 ? 3.488 40.875 3.924 1 93.88 90 LEU A C 1
ATOM 656 O O . LEU A 1 90 ? 3.598 41.812 4.715 1 93.88 90 LEU A O 1
ATOM 660 N N . GLU A 1 91 ? 3.941 40.938 2.736 1 93.31 91 GLU A N 1
ATOM 661 C CA . GLU A 1 91 ? 4.59 42.125 2.215 1 93.31 91 GLU A CA 1
ATOM 662 C C . GLU A 1 91 ? 3.631 43.312 2.203 1 93.31 91 GLU A C 1
ATOM 664 O O . GLU A 1 91 ? 4.008 44.438 2.568 1 93.31 91 GLU A O 1
ATOM 669 N N . ALA A 1 92 ? 2.467 43.031 1.803 1 95.25 92 ALA A N 1
ATOM 670 C CA . ALA A 1 92 ? 1.452 44.062 1.788 1 95.25 92 ALA A CA 1
ATOM 671 C C . ALA A 1 92 ? 1.17 44.562 3.199 1 95.25 92 ALA A C 1
ATOM 673 O O . ALA A 1 92 ? 0.951 45.781 3.4 1 95.25 92 ALA A O 1
ATOM 674 N N . ALA A 1 93 ? 1.134 43.719 4.121 1 96.81 93 ALA A N 1
ATOM 675 C CA . ALA A 1 93 ? 0.911 44.094 5.512 1 96.81 93 ALA A CA 1
ATOM 676 C C . ALA A 1 93 ? 2.035 45 6.023 1 96.81 93 ALA A C 1
ATOM 678 O O . ALA A 1 93 ? 1.781 46 6.711 1 96.81 93 ALA A O 1
ATOM 679 N N . ILE A 1 94 ? 3.24 44.625 5.703 1 96.5 94 ILE A N 1
ATOM 680 C CA . ILE A 1 94 ? 4.395 45.438 6.098 1 96.5 94 ILE A CA 1
ATOM 681 C C . ILE A 1 94 ? 4.273 46.844 5.52 1 96.5 94 ILE A C 1
ATOM 683 O O . ILE A 1 94 ? 4.43 47.844 6.234 1 96.5 94 ILE A O 1
ATOM 687 N N . ASP A 1 95 ? 3.912 46.875 4.27 1 95.38 95 ASP A N 1
ATOM 688 C CA . ASP A 1 95 ? 3.809 48.125 3.574 1 95.38 95 ASP A CA 1
ATOM 689 C C . ASP A 1 95 ? 2.688 49 4.16 1 95.38 95 ASP A C 1
ATOM 691 O O . ASP A 1 95 ? 2.781 50.219 4.18 1 95.38 95 ASP A O 1
ATOM 695 N N . ALA A 1 96 ? 1.668 48.375 4.613 1 97 96 ALA A N 1
ATOM 696 C CA . ALA A 1 96 ? 0.504 49.062 5.156 1 97 96 ALA A CA 1
ATOM 697 C C . ALA A 1 96 ? 0.668 49.312 6.652 1 97 96 ALA A C 1
ATOM 699 O O . ALA A 1 96 ? -0.212 49.906 7.289 1 97 96 ALA A O 1
ATOM 700 N N . SER A 1 97 ? 1.777 48.875 7.254 1 96.81 97 SER A N 1
ATOM 701 C CA . SER A 1 97 ? 2.033 48.938 8.688 1 96.81 97 SER A CA 1
ATOM 702 C C . SER A 1 97 ? 0.926 48.25 9.484 1 96.81 97 SER A C 1
ATOM 704 O O . SER A 1 97 ? 0.426 48.812 10.469 1 96.81 97 SER A O 1
ATOM 706 N N . LEU A 1 98 ? 0.505 47.156 8.977 1 97.69 98 LEU A N 1
ATOM 707 C CA . LEU A 1 98 ? -0.51 46.344 9.641 1 97.69 98 LEU A CA 1
ATOM 708 C C . LEU A 1 98 ? 0.129 45.188 10.391 1 97.69 98 LEU A C 1
ATOM 710 O O . LEU A 1 98 ? 0.758 44.312 9.781 1 97.69 98 LEU A O 1
ATOM 714 N N . ASP A 1 99 ? -0.017 45.156 11.711 1 97.94 99 ASP A N 1
ATOM 715 C CA . ASP A 1 99 ? 0.356 43.969 12.461 1 97.94 99 ASP A CA 1
ATOM 716 C C . ASP A 1 99 ? -0.485 42.781 12.039 1 97.94 99 ASP A C 1
ATOM 718 O O . ASP A 1 99 ? -1.676 42.906 11.75 1 97.94 99 ASP A O 1
ATOM 722 N N . ALA A 1 100 ? 0.189 41.625 12 1 97.69 100 ALA A N 1
ATOM 723 C CA . ALA A 1 100 ? -0.593 40.469 11.523 1 97.69 100 ALA A CA 1
ATOM 724 C C . ALA A 1 100 ? -0.088 39.188 12.125 1 97.69 100 ALA A C 1
ATOM 726 O O . ALA A 1 100 ? 1.061 39.094 12.562 1 97.69 100 ALA A O 1
ATOM 727 N N . VAL A 1 101 ? -0.994 38.188 12.133 1 97.44 101 VAL A N 1
ATOM 728 C CA . VAL A 1 101 ? -0.708 36.812 12.461 1 97.44 101 VAL A CA 1
ATOM 729 C C . VAL A 1 101 ? -0.836 35.938 11.203 1 97.44 101 VAL A C 1
ATOM 731 O O . VAL A 1 101 ? -1.812 36.062 10.461 1 97.44 101 VAL A O 1
ATOM 734 N N . ASP A 1 102 ? 0.161 35.125 10.992 1 96.19 102 ASP A N 1
ATOM 735 C CA . ASP A 1 102 ? 0.096 34.188 9.867 1 96.19 102 ASP A CA 1
ATOM 736 C C . ASP A 1 102 ? 0.051 32.75 10.359 1 96.19 102 ASP A C 1
ATOM 738 O O . ASP A 1 102 ? 0.881 32.344 11.172 1 96.19 102 ASP A O 1
ATOM 742 N N . VAL A 1 103 ? -0.883 31.953 9.75 1 93.38 103 VAL A N 1
ATOM 743 C CA . VAL A 1 103 ? -1.056 30.578 10.234 1 93.38 103 VAL A CA 1
ATOM 744 C C . VAL A 1 103 ? -0.115 29.641 9.484 1 93.38 103 VAL A C 1
ATOM 746 O O . VAL A 1 103 ? 0.079 28.5 9.883 1 93.38 103 VAL A O 1
ATOM 749 N N . LEU A 1 104 ? 0.539 30.062 8.516 1 82.06 104 LEU A N 1
ATOM 750 C CA . LEU A 1 104 ? 1.34 29.219 7.645 1 82.06 104 LEU A CA 1
ATOM 751 C C . LEU A 1 104 ? 2.465 28.547 8.422 1 82.06 104 LEU A C 1
ATOM 753 O O . LEU A 1 104 ? 2.904 29.062 9.453 1 82.06 104 LEU A O 1
ATOM 757 N N . GLU A 1 105 ? 2.877 27.469 7.871 1 69.25 105 GLU A N 1
ATOM 758 C CA . GLU A 1 105 ? 3.838 26.578 8.508 1 69.25 105 GLU A CA 1
ATOM 759 C C . GLU A 1 105 ? 5.27 27.031 8.25 1 69.25 105 GLU A C 1
ATOM 761 O O . GLU A 1 105 ? 6.215 26.484 8.82 1 69.25 105 GLU A O 1
ATOM 766 N N . GLU A 1 106 ? 5.395 28.062 7.59 1 76.75 106 GLU A N 1
ATOM 767 C CA . GLU A 1 106 ? 6.75 28.469 7.23 1 76.75 106 GLU A CA 1
ATOM 768 C C . GLU A 1 106 ? 7.238 29.609 8.109 1 76.75 106 GLU A C 1
ATOM 770 O O . GLU A 1 106 ? 6.43 30.359 8.672 1 76.75 106 GLU A O 1
ATOM 775 N N . TYR A 1 107 ? 8.531 29.625 8.398 1 84.06 107 TYR A N 1
ATOM 776 C CA . TYR A 1 107 ? 9.172 30.75 9.07 1 84.06 107 TYR A CA 1
ATOM 777 C C . TYR A 1 107 ? 9.703 31.766 8.062 1 84.06 107 TYR A C 1
ATOM 779 O O . TYR A 1 107 ? 10.805 31.594 7.527 1 84.06 107 TYR A O 1
ATOM 787 N N . HIS A 1 108 ? 8.914 32.781 7.852 1 88.12 108 HIS A N 1
ATOM 788 C CA . HIS A 1 108 ? 9.188 33.75 6.785 1 88.12 108 HIS A CA 1
ATOM 789 C C . HIS A 1 108 ? 10.578 34.344 6.938 1 88.12 108 HIS A C 1
ATOM 791 O O . HIS A 1 108 ? 11.203 34.75 5.949 1 88.12 108 HIS A O 1
ATOM 797 N N . ARG A 1 109 ? 11.016 34.406 8.211 1 91.56 109 ARG A N 1
ATOM 798 C CA . ARG A 1 109 ? 12.32 35 8.461 1 91.56 109 ARG A CA 1
ATOM 799 C C . ARG A 1 109 ? 13.445 34.094 7.984 1 91.56 109 ARG A C 1
ATOM 801 O O . ARG A 1 109 ? 14.516 34.562 7.609 1 91.56 109 ARG A O 1
ATOM 808 N N . ARG A 1 110 ? 13.125 32.844 8.016 1 89.94 110 ARG A N 1
ATOM 809 C CA . ARG A 1 110 ? 14.055 31.797 7.57 1 89.94 110 ARG A CA 1
ATOM 810 C C . ARG A 1 110 ? 13.328 30.75 6.73 1 89.94 110 ARG A C 1
ATOM 812 O O . ARG A 1 110 ? 13.055 29.656 7.207 1 89.94 110 ARG A O 1
ATOM 819 N N . PRO A 1 111 ? 13.133 31.141 5.461 1 84.75 111 PRO A N 1
ATOM 820 C CA . PRO A 1 111 ? 12.367 30.219 4.621 1 84.75 111 PRO A CA 1
ATOM 821 C C . PRO A 1 111 ? 13.062 28.875 4.438 1 84.75 111 PRO A C 1
ATOM 823 O O . PRO A 1 111 ? 14.289 28.812 4.391 1 84.75 111 PRO A O 1
ATOM 826 N N . ASP A 1 112 ? 12.219 27.844 4.367 1 74.44 112 ASP A N 1
ATOM 827 C CA . ASP A 1 112 ? 12.742 26.516 4.125 1 74.44 112 ASP A CA 1
ATOM 828 C C . ASP A 1 112 ? 13.406 26.422 2.752 1 74.44 112 ASP A C 1
ATOM 830 O O . ASP A 1 112 ? 12.789 26.75 1.737 1 74.44 112 ASP A O 1
ATOM 834 N N . PRO A 1 113 ? 14.555 25.922 2.684 1 71.56 113 PRO A N 1
ATOM 835 C CA . PRO A 1 113 ? 15.273 25.891 1.405 1 71.56 113 PRO A CA 1
ATOM 836 C C . PRO A 1 113 ? 14.727 24.828 0.451 1 71.56 113 PRO A C 1
ATOM 838 O O . PRO A 1 113 ? 14.969 24.891 -0.756 1 71.56 113 PRO A O 1
ATOM 841 N N . TYR A 1 114 ? 13.977 23.859 0.982 1 67 114 TYR A N 1
ATOM 842 C CA . TYR A 1 114 ? 13.531 22.766 0.126 1 67 114 TYR A CA 1
ATOM 843 C C . TYR A 1 114 ? 12.18 23.094 -0.507 1 67 114 TYR A C 1
ATOM 845 O O . TYR A 1 114 ? 11.789 22.469 -1.498 1 67 114 TYR A O 1
ATOM 853 N N . GLU A 1 115 ? 11.555 23.969 0.139 1 67.44 115 GLU A N 1
ATOM 854 C CA . GLU A 1 115 ? 10.258 24.328 -0.416 1 67.44 115 GLU A CA 1
ATOM 855 C C . GLU A 1 115 ? 10.25 25.766 -0.929 1 67.44 115 GLU A C 1
ATOM 857 O O . GLU A 1 115 ? 9.656 26.641 -0.311 1 67.44 115 GLU A O 1
ATOM 862 N N . THR A 1 116 ? 10.875 25.828 -2.033 1 71.12 116 THR A N 1
ATOM 863 C CA . THR A 1 116 ? 11.047 27.188 -2.527 1 71.12 116 THR A CA 1
ATOM 864 C C . THR A 1 116 ? 10.07 27.484 -3.662 1 71.12 116 THR A C 1
ATOM 866 O O . THR A 1 116 ? 9.984 28.609 -4.137 1 71.12 116 THR A O 1
ATOM 869 N N . GLU A 1 117 ? 9.414 26.438 -3.895 1 65.81 117 GLU A N 1
ATOM 870 C CA . GLU A 1 117 ? 8.484 26.625 -5 1 65.81 117 GLU A CA 1
ATOM 871 C C . GLU A 1 117 ? 7.426 27.672 -4.652 1 65.81 117 GLU A C 1
ATOM 873 O O . GLU A 1 117 ? 6.777 27.578 -3.607 1 65.81 117 GLU A O 1
ATOM 878 N N . GLY A 1 118 ? 7.379 28.703 -5.5 1 69 118 GLY A N 1
ATOM 879 C CA . GLY A 1 118 ? 6.375 29.734 -5.32 1 69 118 GLY A CA 1
ATOM 880 C C . GLY A 1 118 ? 6.855 30.891 -4.461 1 69 118 GLY A C 1
ATOM 881 O O . GLY A 1 118 ? 6.152 31.891 -4.309 1 69 118 GLY A O 1
ATOM 882 N N . LEU A 1 119 ? 8.117 30.797 -3.994 1 80.44 119 LEU A N 1
ATOM 883 C CA . LEU A 1 119 ? 8.664 31.875 -3.18 1 80.44 119 LEU A CA 1
ATOM 884 C C . LEU A 1 119 ? 9.109 33.031 -4.055 1 80.44 119 LEU A C 1
ATOM 886 O O . LEU A 1 119 ? 9.867 32.844 -5.012 1 80.44 119 LEU A O 1
ATOM 890 N N . PRO A 1 120 ? 8.57 34.219 -3.779 1 81.81 120 PRO A N 1
ATOM 891 C CA . PRO A 1 120 ? 8.961 35.375 -4.59 1 81.81 120 PRO A CA 1
ATOM 892 C C . PRO A 1 120 ? 10.32 35.938 -4.199 1 81.81 120 PRO A C 1
ATOM 894 O O . PRO A 1 120 ? 10.453 37.156 -3.99 1 81.81 120 PRO A O 1
ATOM 897 N N . VAL A 1 121 ? 11.344 35.156 -4.219 1 85.31 121 VAL A N 1
ATOM 898 C CA . VAL A 1 121 ? 12.695 35.562 -3.854 1 85.31 121 VAL A CA 1
ATOM 899 C C . VAL A 1 121 ? 13.359 36.281 -5.043 1 85.31 121 VAL A C 1
ATOM 901 O O . VAL A 1 121 ? 13.453 35.688 -6.129 1 85.31 121 VAL A O 1
ATOM 904 N N . PRO A 1 122 ? 13.781 37.5 -4.742 1 86.62 122 PRO A N 1
ATOM 905 C CA . PRO A 1 122 ? 14.523 38.156 -5.824 1 86.62 122 PRO A CA 1
ATOM 906 C C . PRO A 1 122 ? 15.766 37.375 -6.238 1 86.62 122 PRO A C 1
ATOM 908 O O . PRO A 1 122 ? 16.422 36.75 -5.398 1 86.62 122 PRO A O 1
ATOM 911 N N . ALA A 1 123 ? 16.141 37.438 -7.535 1 84.19 123 ALA A N 1
ATOM 912 C CA . ALA A 1 123 ? 17.25 36.688 -8.109 1 84.19 123 ALA A CA 1
ATOM 913 C C . ALA A 1 123 ? 18.562 37 -7.41 1 84.19 123 ALA A C 1
ATOM 915 O O . ALA A 1 123 ? 19.469 36.188 -7.359 1 84.19 123 ALA A O 1
ATOM 916 N N . SER A 1 124 ? 18.594 38.156 -6.809 1 91.5 124 SER A N 1
ATOM 917 C CA . SER A 1 124 ? 19.828 38.656 -6.227 1 91.5 124 SER A CA 1
ATOM 918 C C . SER A 1 124 ? 19.969 38.219 -4.773 1 91.5 124 SER A C 1
ATOM 920 O O . SER A 1 124 ? 20.984 38.5 -4.133 1 91.5 124 SER A O 1
ATOM 922 N N . MET A 1 125 ? 18.969 37.5 -4.242 1 90.38 125 MET A N 1
ATOM 923 C CA . MET A 1 125 ? 18.984 37.125 -2.828 1 90.38 125 MET A CA 1
ATOM 924 C C . MET A 1 125 ? 18.797 35.625 -2.645 1 90.38 125 MET A C 1
ATOM 926 O O . MET A 1 125 ? 18.141 34.969 -3.457 1 90.38 125 MET A O 1
ATOM 930 N N . THR A 1 126 ? 19.5 35.094 -1.653 1 89 126 THR A N 1
ATOM 931 C CA . THR A 1 126 ? 19.141 33.75 -1.171 1 89 126 THR A CA 1
ATOM 932 C C . THR A 1 126 ? 17.844 33.812 -0.365 1 89 126 THR A C 1
ATOM 934 O O . THR A 1 126 ? 17.422 34.875 0.07 1 89 126 THR A O 1
ATOM 937 N N . PRO A 1 127 ? 17.234 32.656 -0.205 1 88.06 127 PRO A N 1
ATOM 938 C CA . PRO A 1 127 ? 16.016 32.625 0.62 1 88.06 127 PRO A CA 1
ATOM 939 C C . PRO A 1 127 ? 16.25 33.188 2.025 1 88.06 127 PRO A C 1
ATOM 941 O O . PRO A 1 127 ? 15.398 33.906 2.553 1 88.06 127 PRO A O 1
ATOM 944 N N . ASP A 1 128 ? 17.344 32.938 2.578 1 89.31 128 ASP A N 1
ATOM 945 C CA . ASP A 1 128 ? 17.672 33.438 3.91 1 89.31 128 ASP A CA 1
ATOM 946 C C . ASP A 1 128 ? 17.781 34.969 3.912 1 89.31 128 ASP A C 1
ATOM 948 O O . ASP A 1 128 ? 17.281 35.625 4.816 1 89.31 128 ASP A O 1
ATOM 952 N N . GLU A 1 129 ? 18.438 35.438 2.945 1 92.94 129 GLU A N 1
ATOM 953 C CA . GLU A 1 129 ? 18.578 36.875 2.822 1 92.94 129 GLU A CA 1
ATOM 954 C C . GLU A 1 129 ? 17.234 37.562 2.619 1 92.94 129 GLU A C 1
ATOM 956 O O . GLU A 1 129 ? 16.984 38.656 3.164 1 92.94 129 GLU A O 1
ATOM 961 N N . TYR A 1 130 ? 16.469 36.938 1.847 1 92.62 130 TYR A N 1
ATOM 962 C CA . TYR A 1 130 ? 15.133 37.469 1.593 1 92.62 130 TYR A CA 1
ATOM 963 C C . TYR A 1 130 ? 14.32 37.531 2.881 1 92.62 130 TYR A C 1
ATOM 965 O O . TYR A 1 130 ? 13.734 38.562 3.199 1 92.62 130 TYR A O 1
ATOM 973 N N . GLY A 1 131 ? 14.367 36.5 3.607 1 93.56 131 GLY A N 1
ATOM 974 C CA . GLY A 1 131 ? 13.656 36.469 4.879 1 93.56 131 GLY A CA 1
ATOM 975 C C . GLY A 1 131 ? 14.133 37.531 5.848 1 93.56 131 GLY A C 1
ATOM 976 O O . GLY A 1 131 ? 13.32 38.188 6.496 1 93.56 131 GLY A O 1
ATOM 977 N N . GLU A 1 132 ? 15.398 37.719 5.941 1 95.25 132 GLU A N 1
ATOM 978 C CA . GLU A 1 132 ? 15.961 38.719 6.816 1 95.25 132 GLU A CA 1
ATOM 979 C C . GLU A 1 132 ? 15.578 40.125 6.352 1 95.25 132 GLU A C 1
ATOM 981 O O . GLU A 1 132 ? 15.398 41.031 7.172 1 95.25 132 GLU A O 1
ATOM 986 N N . SER A 1 133 ? 15.539 40.219 5.094 1 95.94 133 SER A N 1
ATOM 987 C CA . SER A 1 133 ? 15.141 41.531 4.551 1 95.94 133 SER A CA 1
ATOM 988 C C . SER A 1 133 ? 13.695 41.844 4.914 1 95.94 133 SER A C 1
ATOM 990 O O . SER A 1 133 ? 13.367 43 5.199 1 95.94 133 SER A O 1
ATOM 992 N N . LEU A 1 134 ? 12.852 40.906 4.832 1 95.75 134 LEU A N 1
ATOM 993 C CA . LEU A 1 134 ? 11.461 41.094 5.23 1 95.75 134 LEU A CA 1
ATOM 994 C C . LEU A 1 134 ? 11.367 41.469 6.707 1 95.75 134 LEU A C 1
ATOM 996 O O . LEU A 1 134 ? 10.578 42.312 7.082 1 95.75 134 LEU A O 1
ATOM 1000 N N . HIS A 1 135 ? 12.141 40.781 7.484 1 97.19 135 HIS A N 1
ATOM 1001 C CA . HIS A 1 135 ? 12.188 41.062 8.914 1 97.19 135 HIS A CA 1
ATOM 1002 C C . HIS A 1 135 ? 12.586 42.531 9.172 1 97.19 135 HIS A C 1
ATOM 1004 O O . HIS A 1 135 ? 11.93 43.219 9.938 1 97.19 135 HIS A O 1
ATOM 1010 N N . ARG A 1 136 ? 13.617 42.969 8.562 1 97.75 136 ARG A N 1
ATOM 1011 C CA . ARG A 1 136 ? 14.125 44.344 8.727 1 97.75 136 ARG A CA 1
ATOM 1012 C C . ARG A 1 136 ? 13.094 45.375 8.266 1 97.75 136 ARG A C 1
ATOM 1014 O O . ARG A 1 136 ? 12.883 46.375 8.93 1 97.75 136 ARG A O 1
ATOM 1021 N N . ARG A 1 137 ? 12.531 45.062 7.152 1 97.56 137 ARG A N 1
ATOM 1022 C CA . ARG A 1 137 ? 11.508 45.938 6.637 1 97.56 137 ARG A CA 1
ATOM 1023 C C . ARG A 1 137 ? 10.344 46.062 7.613 1 97.56 137 ARG A C 1
ATOM 1025 O O . ARG A 1 137 ? 9.789 47.156 7.801 1 97.56 137 ARG A O 1
ATOM 1032 N N . ALA A 1 138 ? 9.961 45 8.148 1 98.06 138 ALA A N 1
ATOM 1033 C CA . ALA A 1 138 ? 8.875 45 9.133 1 98.06 138 ALA A CA 1
ATOM 1034 C C . ALA A 1 138 ? 9.258 45.812 10.359 1 98.06 138 ALA A C 1
ATOM 1036 O O . ALA A 1 138 ? 8.453 46.594 10.859 1 98.06 138 ALA A O 1
ATOM 1037 N N . GLU A 1 139 ? 10.477 45.656 10.82 1 97.56 139 GLU A N 1
ATOM 1038 C CA . GLU A 1 139 ? 10.961 46.438 11.953 1 97.56 139 GLU A CA 1
ATOM 1039 C C . GLU A 1 139 ? 10.938 47.906 11.648 1 97.56 139 GLU A C 1
ATOM 1041 O O . GLU A 1 139 ? 10.484 48.719 12.469 1 97.56 139 GLU A O 1
ATOM 1046 N N . GLU A 1 140 ? 11.406 48.188 10.508 1 97.56 140 GLU A N 1
ATOM 1047 C CA . GLU A 1 140 ? 11.516 49.594 10.102 1 97.56 140 GLU A CA 1
ATOM 1048 C C . GLU A 1 140 ? 10.141 50.25 10 1 97.56 140 GLU A C 1
ATOM 1050 O O . GLU A 1 140 ? 9.992 51.438 10.273 1 97.56 140 GLU A O 1
ATOM 1055 N N . ASN A 1 141 ? 9.172 49.469 9.648 1 96.69 141 ASN A N 1
ATOM 1056 C CA . ASN A 1 141 ? 7.816 50 9.492 1 96.69 141 ASN A CA 1
ATOM 1057 C C . ASN A 1 141 ? 7.008 49.844 10.781 1 96.69 141 ASN A C 1
ATOM 1059 O O . ASN A 1 141 ? 5.812 50.156 10.797 1 96.69 141 ASN A O 1
ATOM 1063 N N . GLY A 1 142 ? 7.68 49.312 11.836 1 95.56 142 GLY A N 1
ATOM 1064 C CA . GLY A 1 142 ? 7.039 49.188 13.133 1 95.56 142 GLY A CA 1
ATOM 1065 C C . GLY A 1 142 ? 5.984 48.094 13.172 1 95.56 142 GLY A C 1
ATOM 1066 O O . GLY A 1 142 ? 5.023 48.188 13.938 1 95.56 142 GLY A O 1
ATOM 1067 N N . VAL A 1 143 ? 6.129 47.156 12.344 1 97.06 143 VAL A N 1
ATOM 1068 C CA . VAL A 1 143 ? 5.133 46.094 12.203 1 97.06 143 VAL A CA 1
ATOM 1069 C C . VAL A 1 143 ? 5.582 44.844 12.969 1 97.06 143 VAL A C 1
ATOM 1071 O O . VAL A 1 143 ? 6.77 44.531 12.992 1 97.06 143 VAL A O 1
ATOM 1074 N N . THR A 1 144 ? 4.664 44.188 13.648 1 97.56 144 THR A N 1
ATOM 1075 C CA . THR A 1 144 ? 4.871 42.875 14.234 1 97.56 144 THR A CA 1
ATOM 1076 C C . THR A 1 144 ? 4.109 41.812 13.453 1 97.56 144 THR A C 1
ATOM 1078 O O . THR A 1 144 ? 2.889 41.906 13.32 1 97.56 144 THR A O 1
ATOM 1081 N N . LEU A 1 145 ? 4.871 40.875 12.961 1 96.75 145 LEU A N 1
ATOM 1082 C CA . LEU A 1 145 ? 4.293 39.75 12.266 1 96.75 145 LEU A CA 1
ATOM 1083 C C . LEU A 1 145 ? 4.531 38.438 13.047 1 96.75 145 LEU A C 1
ATOM 1085 O O . LEU A 1 145 ? 5.656 37.938 13.102 1 96.75 145 LEU A O 1
ATOM 1089 N N . LEU A 1 146 ? 3.521 37.969 13.664 1 96.75 146 LEU A N 1
ATOM 1090 C CA . LEU A 1 146 ? 3.611 36.688 14.328 1 96.75 146 LEU A CA 1
ATOM 1091 C C . LEU A 1 146 ? 3.486 35.531 13.328 1 96.75 146 LEU A C 1
ATOM 1093 O O . LEU A 1 146 ? 2.396 35.281 12.805 1 96.75 146 LEU A O 1
ATOM 1097 N N . ASP A 1 147 ? 4.551 34.844 13.156 1 93.56 147 ASP A N 1
ATOM 1098 C CA . ASP A 1 147 ? 4.703 33.938 12.031 1 93.56 147 ASP A CA 1
ATOM 1099 C C . ASP A 1 147 ? 4.484 32.469 12.469 1 93.56 147 ASP A C 1
ATOM 1101 O O . ASP A 1 147 ? 5.238 31.953 13.289 1 93.56 147 ASP A O 1
ATOM 1105 N N . GLY A 1 148 ? 3.48 31.828 11.836 1 91.56 148 GLY A N 1
ATOM 1106 C CA . GLY A 1 148 ? 3.186 30.453 12.188 1 91.56 148 GLY A CA 1
ATOM 1107 C C . GLY A 1 148 ? 2.34 30.312 13.438 1 91.56 148 GLY A C 1
ATOM 1108 O O . GLY A 1 148 ? 2.686 29.562 14.352 1 91.56 148 GLY A O 1
ATOM 1109 N N . MET A 1 149 ? 1.275 30.953 13.508 1 93.88 149 MET A N 1
ATOM 1110 C CA . MET A 1 149 ? 0.488 30.953 14.734 1 93.88 149 MET A CA 1
ATOM 1111 C C . MET A 1 149 ? -0.857 30.266 14.516 1 93.88 149 MET A C 1
ATOM 1113 O O . MET A 1 149 ? -1.908 30.891 14.672 1 93.88 149 MET A O 1
ATOM 1117 N N . GLY A 1 150 ? -0.87 29.031 14.211 1 95.19 150 GLY A N 1
ATOM 1118 C CA . GLY A 1 150 ? -1.995 28.109 14.219 1 95.19 150 GLY A CA 1
ATOM 1119 C C . GLY A 1 150 ? -1.886 27.047 15.297 1 95.19 150 GLY A C 1
ATOM 1120 O O . GLY A 1 150 ? -1.623 27.359 16.469 1 95.19 150 GLY A O 1
ATOM 1121 N N . PHE A 1 151 ? -2.232 25.812 14.883 1 95.62 151 PHE A N 1
ATOM 1122 C CA . PHE A 1 151 ? -2.035 24.672 15.781 1 95.62 151 PHE A CA 1
ATOM 1123 C C . PHE A 1 151 ? -0.566 24.266 15.828 1 95.62 151 PHE A C 1
ATOM 1125 O O . PHE A 1 151 ? 0.106 24.484 16.844 1 95.62 151 PHE A O 1
ATOM 1132 N N . ALA A 1 152 ? -0.104 23.844 14.711 1 94.12 152 ALA A N 1
ATOM 1133 C CA . ALA A 1 152 ? 1.3 23.516 14.492 1 94.12 152 ALA A CA 1
ATOM 1134 C C . ALA A 1 152 ? 1.711 23.797 13.047 1 94.12 152 ALA A C 1
ATOM 1136 O O . ALA A 1 152 ? 1.367 23.031 12.141 1 94.12 152 ALA A O 1
ATOM 1137 N N . PRO A 1 153 ? 2.486 24.906 12.914 1 93.94 153 PRO A N 1
ATOM 1138 C CA . PRO A 1 153 ? 3.123 25.719 13.945 1 93.94 153 PRO A CA 1
ATOM 1139 C C . PRO A 1 153 ? 2.125 26.609 14.695 1 93.94 153 PRO A C 1
ATOM 1141 O O . PRO A 1 153 ? 1.001 26.812 14.227 1 93.94 153 PRO A O 1
ATOM 1144 N N . GLY A 1 154 ? 2.58 27.172 15.844 1 96.38 154 GLY A N 1
ATOM 1145 C CA . GLY A 1 154 ? 1.782 28.078 16.641 1 96.38 154 GLY A CA 1
ATOM 1146 C C . GLY A 1 154 ? 1.7 27.688 18.109 1 96.38 154 GLY A C 1
ATOM 1147 O O . GLY A 1 154 ? 2.672 27.844 18.844 1 96.38 154 GLY A O 1
ATOM 1148 N N . LEU A 1 155 ? 0.529 27.156 18.359 1 97.81 155 LEU A N 1
ATOM 1149 C CA . LEU A 1 155 ? 0.321 26.703 19.734 1 97.81 155 LEU A CA 1
ATOM 1150 C C . LEU A 1 155 ? 1.396 25.703 20.141 1 97.81 155 LEU A C 1
ATOM 1152 O O . LEU A 1 155 ? 1.89 25.75 21.281 1 97.81 155 LEU A O 1
ATOM 1156 N N . SER A 1 156 ? 1.744 24.859 19.219 1 98.06 156 SER A N 1
ATOM 1157 C CA . SER A 1 156 ? 2.781 23.875 19.484 1 98.06 156 SER A CA 1
ATOM 1158 C C . SER A 1 156 ? 4.121 24.531 19.781 1 98.06 156 SER A C 1
ATOM 1160 O O . SER A 1 156 ? 4.812 24.156 20.719 1 98.06 156 SER A O 1
ATOM 1162 N N . ASN A 1 157 ? 4.508 25.547 19.016 1 97.19 157 ASN A N 1
ATOM 1163 C CA . ASN A 1 157 ? 5.746 26.297 19.25 1 97.19 157 ASN A CA 1
ATOM 1164 C C . ASN A 1 157 ? 5.758 26.953 20.625 1 97.19 157 ASN A C 1
ATOM 1166 O O . ASN A 1 157 ? 6.75 26.859 21.344 1 97.19 157 ASN A O 1
ATOM 1170 N N . ALA A 1 158 ? 4.684 27.594 20.875 1 97.38 158 ALA A N 1
ATOM 1171 C CA . ALA A 1 158 ? 4.57 28.312 22.156 1 97.38 158 ALA A CA 1
ATOM 1172 C C . ALA A 1 158 ? 4.691 27.359 23.328 1 97.38 158 ALA A C 1
ATOM 1174 O O . ALA A 1 158 ? 5.316 27.672 24.344 1 97.38 158 ALA A O 1
ATOM 1175 N N . SER A 1 159 ? 4.102 26.156 23.203 1 98.5 159 SER A N 1
ATOM 1176 C CA . SER A 1 159 ? 4.156 25.172 24.281 1 98.5 159 SER A CA 1
ATOM 1177 C C . SER A 1 159 ? 5.574 24.656 24.484 1 98.5 159 SER A C 1
ATOM 1179 O O . SER A 1 159 ? 6.012 24.453 25.609 1 98.5 159 SER A O 1
ATOM 1181 N N . ILE A 1 160 ? 6.27 24.422 23.422 1 98.44 160 ILE A N 1
ATOM 1182 C CA . ILE A 1 160 ? 7.66 23.984 23.516 1 98.44 160 ILE A CA 1
ATOM 1183 C C . ILE A 1 160 ? 8.492 25.078 24.172 1 98.44 160 ILE A C 1
ATOM 1185 O O . ILE A 1 160 ? 9.32 24.812 25.047 1 98.44 160 ILE A O 1
ATOM 1189 N N . GLY A 1 161 ? 8.297 26.375 23.719 1 97.69 161 GLY A N 1
ATOM 1190 C CA . GLY A 1 161 ? 8.953 27.5 24.359 1 97.69 161 GLY A CA 1
ATOM 1191 C C . GLY A 1 161 ? 8.703 27.562 25.859 1 97.69 161 GLY A C 1
ATOM 1192 O O . GLY A 1 161 ? 9.641 27.766 26.641 1 97.69 161 GLY A O 1
ATOM 1193 N N . ARG A 1 162 ? 7.473 27.391 26.25 1 98.12 162 ARG A N 1
ATOM 1194 C CA . ARG A 1 162 ? 7.09 27.344 27.656 1 98.12 162 ARG A CA 1
ATOM 1195 C C . ARG A 1 162 ? 7.82 26.219 28.391 1 98.12 162 ARG A C 1
ATOM 1197 O O . ARG A 1 162 ? 8.32 26.406 29.5 1 98.12 162 ARG A O 1
ATOM 1204 N N . GLY A 1 163 ? 7.848 25.016 27.797 1 98.44 163 GLY A N 1
ATOM 1205 C CA . GLY A 1 163 ? 8.555 23.891 28.375 1 98.44 163 GLY A CA 1
ATOM 1206 C C . GLY A 1 163 ? 10.023 24.188 28.625 1 98.44 163 GLY A C 1
ATOM 1207 O O . GLY A 1 163 ? 10.57 23.812 29.672 1 98.44 163 GLY A O 1
ATOM 1208 N N . ILE A 1 164 ? 10.625 24.828 27.703 1 98 164 ILE A N 1
ATOM 1209 C CA . ILE A 1 164 ? 12.031 25.188 27.828 1 98 164 ILE A CA 1
ATOM 1210 C C . ILE A 1 164 ? 12.211 26.172 28.984 1 98 164 ILE A C 1
ATOM 1212 O O . ILE A 1 164 ? 13.125 26.016 29.797 1 98 164 ILE A O 1
ATOM 1216 N N . ASP A 1 165 ? 11.328 27.156 29.125 1 97.12 165 ASP A N 1
ATOM 1217 C CA . ASP A 1 165 ? 11.422 28.219 30.125 1 97.12 165 ASP A CA 1
ATOM 1218 C C . ASP A 1 165 ? 11.203 27.656 31.531 1 97.12 165 ASP A C 1
ATOM 1220 O O . ASP A 1 165 ? 11.648 28.25 32.531 1 97.12 165 ASP A O 1
ATOM 1224 N N . LEU A 1 166 ? 10.508 26.578 31.641 1 97.56 166 LEU A N 1
ATOM 1225 C CA . LEU A 1 166 ? 10.18 26 32.938 1 97.56 166 LEU A CA 1
ATOM 1226 C C . LEU A 1 166 ? 11.375 25.25 33.5 1 97.56 166 LEU A C 1
ATOM 1228 O O . LEU A 1 166 ? 11.398 24.922 34.688 1 97.56 166 LEU A O 1
ATOM 1232 N N . LEU A 1 167 ? 12.344 24.984 32.688 1 97.69 167 LEU A N 1
ATOM 1233 C CA . LEU A 1 167 ? 13.547 24.281 33.094 1 97.69 167 LEU A CA 1
ATOM 1234 C C . LEU A 1 167 ? 14.703 25.25 33.312 1 97.69 167 LEU A C 1
ATOM 1236 O O . LEU A 1 167 ? 14.703 26.344 32.75 1 97.69 167 LEU A O 1
ATOM 1240 N N . ASP A 1 168 ? 15.695 24.859 34.125 1 96.88 168 ASP A N 1
ATOM 1241 C CA . ASP A 1 168 ? 16.922 25.641 34.281 1 96.88 168 ASP A CA 1
ATOM 1242 C C . ASP A 1 168 ? 17.781 25.578 33 1 96.88 168 ASP A C 1
ATOM 1244 O O . ASP A 1 168 ? 18.406 26.562 32.625 1 96.88 168 ASP A O 1
ATOM 1248 N N . SER A 1 169 ? 17.766 24.438 32.469 1 96.31 169 SER A N 1
ATOM 1249 C CA . SER A 1 169 ? 18.406 24.188 31.172 1 96.31 169 SER A CA 1
ATOM 1250 C C . SER A 1 169 ? 17.672 23.109 30.391 1 96.31 169 SER A C 1
ATOM 1252 O O . SER A 1 169 ? 17.359 22.047 30.938 1 96.31 169 SER A O 1
ATOM 1254 N N . ALA A 1 170 ? 17.375 23.406 29.188 1 97.38 170 ALA A N 1
ATOM 1255 C CA . ALA A 1 170 ? 16.734 22.438 28.297 1 97.38 170 ALA A CA 1
ATOM 1256 C C . ALA A 1 170 ? 17.734 21.812 27.344 1 97.38 170 ALA A C 1
ATOM 1258 O O . ALA A 1 170 ? 18.609 22.5 26.812 1 97.38 170 ALA A O 1
ATOM 1259 N N . GLU A 1 171 ? 17.625 20.547 27.141 1 97.69 171 GLU A N 1
ATOM 1260 C CA . GLU A 1 171 ? 18.562 19.828 26.281 1 97.69 171 GLU A CA 1
ATOM 1261 C C . GLU A 1 171 ? 17.859 19.281 25.031 1 97.69 171 GLU A C 1
ATOM 1263 O O . GLU A 1 171 ? 18.422 19.344 23.938 1 97.69 171 GLU A O 1
ATOM 1268 N N . ARG A 1 172 ? 16.766 18.641 25.266 1 97.5 172 ARG A N 1
ATOM 1269 C CA . ARG A 1 172 ? 16.062 17.969 24.172 1 97.5 172 ARG A CA 1
ATOM 1270 C C . ARG A 1 172 ? 14.586 18.375 24.156 1 97.5 172 ARG A C 1
ATOM 1272 O O . ARG A 1 172 ? 13.945 18.469 25.203 1 97.5 172 ARG A O 1
ATOM 1279 N N . ALA A 1 173 ? 14.117 18.672 23 1 98.62 173 ALA A N 1
ATOM 1280 C CA . ALA A 1 173 ? 12.695 18.922 22.797 1 98.62 173 ALA A CA 1
ATOM 1281 C C . ALA A 1 173 ? 12.172 18.125 21.609 1 98.62 173 ALA A C 1
ATOM 1283 O O . ALA A 1 173 ? 12.852 17.984 20.594 1 98.62 173 ALA A O 1
ATOM 1284 N N . THR A 1 174 ? 11 17.5 21.703 1 98.38 174 THR A N 1
ATOM 1285 C CA . THR A 1 174 ? 10.312 16.797 20.625 1 98.38 174 THR A CA 1
ATOM 1286 C C . THR A 1 174 ? 8.859 17.266 20.516 1 98.38 174 THR A C 1
ATOM 1288 O O . THR A 1 174 ? 8.109 17.219 21.484 1 98.38 174 THR A O 1
ATOM 1291 N N . ALA A 1 175 ? 8.578 17.781 19.375 1 98.06 175 ALA A N 1
ATOM 1292 C CA . ALA A 1 175 ? 7.184 18.125 19.078 1 98.06 175 ALA A CA 1
ATOM 1293 C C . ALA A 1 175 ? 6.473 16.984 18.359 1 98.06 175 ALA A C 1
ATOM 1295 O O . ALA A 1 175 ? 6.984 16.438 17.375 1 98.06 175 ALA A O 1
ATOM 1296 N N . ARG A 1 176 ? 5.387 16.516 18.891 1 98.44 176 ARG A N 1
ATOM 1297 C CA . ARG A 1 176 ? 4.508 15.539 18.266 1 98.44 176 ARG A CA 1
ATOM 1298 C C . ARG A 1 176 ? 3.105 16.109 18.062 1 98.44 176 ARG A C 1
ATOM 1300 O O . ARG A 1 176 ? 2.373 16.328 19.031 1 98.44 176 ARG A O 1
ATOM 1307 N N . VAL A 1 177 ? 2.824 16.312 16.828 1 97.62 177 VAL A N 1
ATOM 1308 C CA . VAL A 1 177 ? 1.522 16.922 16.562 1 97.62 177 VAL A CA 1
ATOM 1309 C C . VAL A 1 177 ? 0.884 16.25 15.344 1 97.62 177 VAL A C 1
ATOM 1311 O O . VAL A 1 177 ? 1.585 15.734 14.469 1 97.62 177 VAL A O 1
ATOM 1314 N N . GLY A 1 178 ? -0.457 16.234 15.344 1 96.44 178 GLY A N 1
ATOM 1315 C CA . GLY A 1 178 ? -1.128 15.695 14.172 1 96.44 178 GLY A CA 1
ATOM 1316 C C . GLY A 1 178 ? -2.629 15.914 14.188 1 96.44 178 GLY A C 1
ATOM 1317 O O . GLY A 1 178 ? -3.236 16 15.258 1 96.44 178 GLY A O 1
ATOM 1318 N N . GLY A 1 179 ? -3.168 16.188 13.008 1 95.94 179 GLY A N 1
ATOM 1319 C CA . GLY A 1 179 ? -4.59 16.047 12.75 1 95.94 179 GLY A CA 1
ATOM 1320 C C . GLY A 1 179 ? -4.953 14.68 12.18 1 95.94 179 GLY A C 1
ATOM 1321 O O . GLY A 1 179 ? -4.473 14.305 11.109 1 95.94 179 GLY A O 1
ATOM 1322 N N . VAL A 1 180 ? -5.773 13.938 12.93 1 97.56 180 VAL A N 1
ATOM 1323 C CA . VAL A 1 180 ? -6.129 12.586 12.5 1 97.56 180 VAL A CA 1
ATOM 1324 C C . VAL A 1 180 ? -7.648 12.43 12.508 1 97.56 180 VAL A C 1
ATOM 1326 O O . VAL A 1 180 ? -8.352 13.117 13.25 1 97.56 180 VAL A O 1
ATOM 1329 N N . PRO A 1 181 ? -8.195 11.555 11.648 1 97.75 181 PRO A N 1
ATOM 1330 C CA . PRO A 1 181 ? -9.617 11.227 11.789 1 97.75 181 PRO A CA 1
ATOM 1331 C C . PRO A 1 181 ? -9.922 10.492 13.086 1 97.75 181 PRO A C 1
ATOM 1333 O O . PRO A 1 181 ? -9.023 9.93 13.719 1 97.75 181 PRO A O 1
ATOM 1336 N N . SER A 1 182 ? -11.164 10.602 13.523 1 96.94 182 SER A N 1
ATOM 1337 C CA . SER A 1 182 ? -11.586 9.734 14.617 1 96.94 182 SER A CA 1
ATOM 1338 C C . SER A 1 182 ? -11.273 8.273 14.312 1 96.94 182 SER A C 1
ATOM 1340 O O . SER A 1 182 ? -11.062 7.906 13.156 1 96.94 182 SER A O 1
ATOM 1342 N N . LYS A 1 183 ? -11.227 7.477 15.359 1 96.19 183 LYS A N 1
ATOM 1343 C CA . LYS A 1 183 ? -10.883 6.066 15.188 1 96.19 183 LYS A CA 1
ATOM 1344 C C . LYS A 1 183 ? -11.836 5.383 14.219 1 96.19 183 LYS A C 1
ATOM 1346 O O . LYS A 1 183 ? -11.414 4.613 13.359 1 96.19 183 LYS A O 1
ATOM 1351 N N . GLU A 1 184 ? -13.102 5.688 14.367 1 96 184 GLU A N 1
ATOM 1352 C CA . GLU A 1 184 ? -14.125 5.098 13.508 1 96 184 GLU A CA 1
ATOM 1353 C C . GLU A 1 184 ? -13.953 5.551 12.055 1 96 184 GLU A C 1
ATOM 1355 O O . GLU A 1 184 ? -14.047 4.738 11.133 1 96 184 GLU A O 1
ATOM 1360 N N . ALA A 1 185 ? -13.688 6.824 11.875 1 96.12 185 ALA A N 1
ATOM 1361 C CA . ALA A 1 185 ? -13.484 7.355 10.531 1 96.12 185 ALA A CA 1
ATOM 1362 C C . ALA A 1 185 ? -12.211 6.785 9.906 1 96.12 185 ALA A C 1
ATOM 1364 O O . ALA A 1 185 ? -12.195 6.422 8.727 1 96.12 185 ALA A O 1
ATOM 1365 N N . ALA A 1 186 ? -11.18 6.707 10.711 1 97.25 186 ALA A N 1
ATOM 1366 C CA . ALA A 1 186 ? -9.898 6.203 10.227 1 97.25 186 ALA A CA 1
ATOM 1367 C C . ALA A 1 186 ? -10.039 4.801 9.641 1 97.25 186 ALA A C 1
ATOM 1369 O O . ALA A 1 186 ? -9.43 4.484 8.625 1 97.25 186 ALA A O 1
ATOM 1370 N N . ALA A 1 187 ? -10.875 3.98 10.25 1 94.94 187 ALA A N 1
ATOM 1371 C CA . ALA A 1 187 ? -11.047 2.584 9.852 1 94.94 187 ALA A CA 1
ATOM 1372 C C . ALA A 1 187 ? -11.75 2.477 8.508 1 94.94 187 ALA A C 1
ATOM 1374 O O . ALA A 1 187 ? -11.633 1.462 7.812 1 94.94 187 ALA A O 1
ATOM 1375 N N . ARG A 1 188 ? -12.406 3.51 8.039 1 95.62 188 ARG A N 1
ATOM 1376 C CA . ARG A 1 188 ? -13.234 3.457 6.836 1 95.62 188 ARG A CA 1
ATOM 1377 C C . ARG A 1 188 ? -12.461 3.959 5.617 1 95.62 188 ARG A C 1
ATOM 1379 O O . ARG A 1 188 ? -12.914 3.795 4.48 1 95.62 188 ARG A O 1
ATOM 1386 N N . HIS A 1 189 ? -11.312 4.57 5.809 1 97.5 189 HIS A N 1
ATOM 1387 C CA . HIS A 1 189 ? -10.562 5.176 4.715 1 97.5 189 HIS A CA 1
ATOM 1388 C C . HIS A 1 189 ? -9.195 4.52 4.559 1 97.5 189 HIS A C 1
ATOM 1390 O O . HIS A 1 189 ? -8.625 4.02 5.531 1 97.5 189 HIS A O 1
ATOM 1396 N N . PRO A 1 190 ? -8.688 4.453 3.297 1 97.12 190 PRO A N 1
ATOM 1397 C CA . PRO A 1 190 ? -7.312 3.975 3.143 1 97.12 190 PRO A CA 1
ATOM 1398 C C . PRO A 1 190 ? -6.301 4.828 3.906 1 97.12 190 PRO A C 1
ATOM 1400 O O . PRO A 1 190 ? -6.543 6.016 4.141 1 97.12 190 PRO A O 1
ATOM 1403 N N . LEU A 1 191 ? -5.176 4.164 4.391 1 97.5 191 LEU A N 1
ATOM 1404 C CA . LEU A 1 191 ? -4.066 4.824 5.062 1 97.5 191 LEU A CA 1
ATOM 1405 C C . LEU A 1 191 ? -4.496 5.363 6.426 1 97.5 191 LEU A C 1
ATOM 1407 O O . LEU A 1 191 ? -3.799 6.184 7.023 1 97.5 191 LEU A O 1
ATOM 1411 N N . TRP A 1 192 ? -5.695 4.984 6.898 1 97.44 192 TRP A N 1
ATOM 1412 C CA . TRP A 1 192 ? -6.223 5.441 8.18 1 97.44 192 TRP A CA 1
ATOM 1413 C C . TRP A 1 192 ? -6.234 6.965 8.258 1 97.44 192 TRP A C 1
ATOM 1415 O O . TRP A 1 192 ? -5.836 7.547 9.266 1 97.44 192 TRP A O 1
ATOM 1425 N N . TYR A 1 193 ? -6.637 7.559 7.074 1 97.62 193 TYR A N 1
ATOM 1426 C CA . TYR A 1 193 ? -6.465 9.008 6.996 1 97.62 193 TYR A CA 1
ATOM 1427 C C . TYR A 1 193 ? -7.562 9.641 6.152 1 97.62 193 TYR A C 1
ATOM 1429 O O . TYR A 1 193 ? -8.188 8.969 5.324 1 97.62 193 TYR A O 1
ATOM 1437 N N . THR A 1 194 ? -7.859 10.914 6.422 1 96.12 194 THR A N 1
ATOM 1438 C CA . THR A 1 194 ? -8.758 11.734 5.613 1 96.12 194 THR A CA 1
ATOM 1439 C C . THR A 1 194 ? -8.141 13.102 5.34 1 96.12 194 THR A C 1
ATOM 1441 O O . THR A 1 194 ? -7.27 13.555 6.082 1 96.12 194 THR A O 1
ATOM 1444 N N . VAL A 1 195 ? -8.539 13.648 4.25 1 89.69 195 VAL A N 1
ATOM 1445 C CA . VAL A 1 195 ? -8.055 14.977 3.889 1 89.69 195 VAL A CA 1
ATOM 1446 C C . VAL A 1 195 ? -9.227 15.852 3.443 1 89.69 195 VAL A C 1
ATOM 1448 O O . VAL A 1 195 ? -10.148 15.367 2.785 1 89.69 195 VAL A O 1
ATOM 1451 N N . THR A 1 196 ? -9.188 17.109 3.869 1 76.62 196 THR A N 1
ATOM 1452 C CA . THR A 1 196 ? -10.25 18.031 3.492 1 76.62 196 THR A CA 1
ATOM 1453 C C . THR A 1 196 ? -9.766 19.016 2.434 1 76.62 196 THR A C 1
ATOM 1455 O O . THR A 1 196 ? -10.539 19.844 1.942 1 76.62 196 THR A O 1
ATOM 1458 N N . TRP A 1 197 ? -8.547 19.062 2.135 1 75.38 197 TRP A N 1
ATOM 1459 C CA . TRP A 1 197 ? -7.98 19.969 1.144 1 75.38 197 TRP A CA 1
ATOM 1460 C C . TRP A 1 197 ? -7.281 19.203 0.034 1 75.38 197 TRP A C 1
ATOM 1462 O O . TRP A 1 197 ? -7.895 18.359 -0.628 1 75.38 197 TRP A O 1
ATOM 1472 N N . SER A 1 198 ? -5.91 19.141 0.155 1 75.62 198 SER A N 1
ATOM 1473 C CA . SER A 1 198 ? -5.195 18.438 -0.901 1 75.62 198 SER A CA 1
ATOM 1474 C C . SER A 1 198 ? -4.246 17.391 -0.322 1 75.62 198 SER A C 1
ATOM 1476 O O . SER A 1 198 ? -3.361 17.719 0.47 1 75.62 198 SER A O 1
ATOM 1478 N N . PHE A 1 199 ? -4.457 16.172 -0.82 1 86.31 199 PHE A N 1
ATOM 1479 C CA . PHE A 1 199 ? -3.529 15.133 -0.406 1 86.31 199 PHE A CA 1
ATOM 1480 C C . PHE A 1 199 ? -2.148 15.367 -1.01 1 86.31 199 PHE A C 1
ATOM 1482 O O . PHE A 1 199 ? -1.137 14.961 -0.431 1 86.31 199 PHE A O 1
ATOM 1489 N N . GLY A 1 200 ? -2.15 16.062 -2.119 1 84.19 200 GLY A N 1
ATOM 1490 C CA . GLY A 1 200 ? -0.878 16.406 -2.727 1 84.19 200 GLY A CA 1
ATOM 1491 C C . GLY A 1 200 ? 0.011 17.234 -1.815 1 84.19 200 GLY A C 1
ATOM 1492 O O . GLY A 1 200 ? 1.228 17.031 -1.781 1 84.19 200 GLY A O 1
ATOM 1493 N N . HIS A 1 201 ? -0.575 18.062 -1.091 1 81.06 201 HIS A N 1
ATOM 1494 C CA . HIS A 1 201 ? 0.177 18.891 -0.151 1 81.06 201 HIS A CA 1
ATOM 1495 C C . HIS A 1 201 ? 0.728 18.062 0.998 1 81.06 201 HIS A C 1
ATOM 1497 O O . HIS A 1 201 ? 1.863 18.266 1.434 1 81.06 201 HIS A O 1
ATOM 1503 N N . VAL A 1 202 ? -0.074 17.141 1.452 1 87.62 202 VAL A N 1
ATOM 1504 C CA . VAL A 1 202 ? 0.351 16.25 2.525 1 87.62 202 VAL A CA 1
ATOM 1505 C C . VAL A 1 202 ? 1.541 15.414 2.062 1 87.62 202 VAL A C 1
ATOM 1507 O O . VAL A 1 202 ? 2.547 15.312 2.768 1 87.62 202 VAL A O 1
ATOM 1510 N N . LEU A 1 203 ? 1.413 14.891 0.848 1 90.19 203 LEU A N 1
ATOM 1511 C CA . LEU A 1 203 ? 2.479 14.047 0.318 1 90.19 203 LEU A CA 1
ATOM 1512 C C . LEU A 1 203 ? 3.76 14.844 0.118 1 90.19 203 LEU A C 1
ATOM 1514 O O . LEU A 1 203 ? 4.859 14.328 0.309 1 90.19 203 LEU A O 1
ATOM 1518 N N . ARG A 1 204 ? 3.631 16.062 -0.256 1 84.06 204 ARG A N 1
ATOM 1519 C CA . ARG A 1 204 ? 4.805 16.922 -0.42 1 84.06 204 ARG A CA 1
ATOM 1520 C C . ARG A 1 204 ? 5.559 17.078 0.897 1 84.06 204 ARG A C 1
ATOM 1522 O O . ARG A 1 204 ? 6.789 17.031 0.922 1 84.06 204 ARG A O 1
ATOM 1529 N N . GLU A 1 205 ? 4.816 17.219 1.885 1 84.25 205 GLU A N 1
ATOM 1530 C CA . GLU A 1 205 ? 5.43 17.344 3.203 1 84.25 205 GLU A CA 1
ATOM 1531 C C . GLU A 1 205 ? 6.133 16.062 3.619 1 84.25 205 GLU A C 1
ATOM 1533 O O . GLU A 1 205 ? 7.168 16.109 4.289 1 84.25 205 GLU A O 1
ATOM 1538 N N . TYR A 1 206 ? 5.547 14.938 3.201 1 90.75 206 TYR A N 1
ATOM 1539 C CA . TYR A 1 206 ? 6.102 13.633 3.555 1 90.75 206 TYR A CA 1
ATOM 1540 C C . TYR A 1 206 ? 7.438 13.406 2.857 1 90.75 206 TYR A C 1
ATOM 1542 O O . TYR A 1 206 ? 8.25 12.594 3.311 1 90.75 206 TYR A O 1
ATOM 1550 N N . MET A 1 207 ? 7.652 14.125 1.753 1 86.81 207 MET A N 1
ATOM 1551 C CA . MET A 1 207 ? 8.805 13.805 0.917 1 86.81 207 MET A CA 1
ATOM 1552 C C . MET A 1 207 ? 9.969 14.75 1.215 1 86.81 207 MET A C 1
ATOM 1554 O O . MET A 1 207 ? 11.094 14.508 0.781 1 86.81 207 MET A O 1
ATOM 1558 N N . VAL A 1 208 ? 9.75 15.727 2.033 1 85.69 208 VAL A N 1
ATOM 1559 C CA . VAL A 1 208 ? 10.781 16.719 2.34 1 85.69 208 VAL A CA 1
ATOM 1560 C C . VAL A 1 208 ? 11.727 16.172 3.4 1 85.69 208 VAL A C 1
ATOM 1562 O O . VAL A 1 208 ? 11.305 15.461 4.316 1 85.69 208 VAL A O 1
ATOM 1565 N N . ARG A 1 209 ? 13.023 16.469 3.197 1 90.25 209 ARG A N 1
ATOM 1566 C CA . ARG A 1 209 ? 14.008 16.172 4.234 1 90.25 209 ARG A CA 1
ATOM 1567 C C . ARG A 1 209 ? 13.938 17.203 5.363 1 90.25 209 ARG A C 1
ATOM 1569 O O . ARG A 1 209 ? 14.406 18.328 5.211 1 90.25 209 ARG A O 1
ATOM 1576 N N . PRO A 1 210 ? 13.438 16.812 6.438 1 91.5 210 PRO A N 1
ATOM 1577 C CA . PRO A 1 210 ? 13.273 17.797 7.508 1 91.5 210 PRO A CA 1
ATOM 1578 C C . PRO A 1 210 ? 14.602 18.188 8.156 1 91.5 210 PRO A C 1
ATOM 1580 O O . PRO A 1 210 ? 15.508 17.344 8.266 1 91.5 210 PRO A O 1
ATOM 1583 N N . ARG A 1 211 ? 14.656 19.422 8.547 1 91.5 211 ARG A N 1
ATOM 1584 C CA . ARG A 1 211 ? 15.773 19.906 9.359 1 91.5 211 ARG A CA 1
ATOM 1585 C C . ARG A 1 211 ? 15.484 19.719 10.852 1 91.5 211 ARG A C 1
ATOM 1587 O O . ARG A 1 211 ? 14.391 20.031 11.32 1 91.5 211 ARG A O 1
ATOM 1594 N N . VAL A 1 212 ? 16.469 19.141 11.5 1 94.56 212 VAL A N 1
ATOM 1595 C CA . VAL A 1 212 ? 16.359 18.891 12.938 1 94.56 212 VAL A CA 1
ATOM 1596 C C . VAL A 1 212 ? 17.625 19.391 13.641 1 94.56 212 VAL A C 1
ATOM 1598 O O . VAL A 1 212 ? 18.594 19.766 12.992 1 94.56 212 VAL A O 1
ATOM 1601 N N . LEU A 1 213 ? 17.516 19.562 14.922 1 96.12 213 LEU A N 1
ATOM 1602 C CA . LEU A 1 213 ? 18.688 19.906 15.727 1 96.12 213 LEU A CA 1
ATOM 1603 C C . LEU A 1 213 ? 19.328 18.641 16.328 1 96.12 213 LEU A C 1
ATOM 1605 O O . LEU A 1 213 ? 18.641 17.859 16.984 1 96.12 213 LEU A O 1
ATOM 1609 N N . ARG A 1 214 ? 20.562 18.406 16.047 1 96.38 214 ARG A N 1
ATOM 1610 C CA . ARG A 1 214 ? 21.375 17.359 16.641 1 96.38 214 ARG A CA 1
ATOM 1611 C C . ARG A 1 214 ? 22.703 17.906 17.141 1 96.38 214 ARG A C 1
ATOM 1613 O O . ARG A 1 214 ? 23.469 18.5 16.375 1 96.38 214 ARG A O 1
ATOM 1620 N N . GLY A 1 215 ? 22.984 17.703 18.375 1 95.88 215 GLY A N 1
ATOM 1621 C CA . GLY A 1 215 ? 24.203 18.25 18.953 1 95.88 215 GLY A CA 1
ATOM 1622 C C . GLY A 1 215 ? 24.312 19.766 18.797 1 95.88 215 GLY A C 1
ATOM 1623 O O . GLY A 1 215 ? 25.406 20.281 18.547 1 95.88 215 GLY A O 1
ATOM 1624 N N . GLY A 1 216 ? 23.25 20.359 18.781 1 95.31 216 GLY A N 1
ATOM 1625 C CA . GLY A 1 216 ? 23.234 21.812 18.672 1 95.31 216 GLY A CA 1
ATOM 1626 C C . GLY A 1 216 ? 23.406 22.297 17.25 1 95.31 216 GLY A C 1
ATOM 1627 O O . GLY A 1 216 ? 23.469 23.516 17 1 95.31 216 GLY A O 1
ATOM 1628 N N . ARG A 1 217 ? 23.484 21.297 16.328 1 95.5 217 ARG A N 1
ATOM 1629 C CA . ARG A 1 217 ? 23.656 21.656 14.93 1 95.5 217 ARG A CA 1
ATOM 1630 C C . ARG A 1 217 ? 22.438 21.266 14.109 1 95.5 217 ARG A C 1
ATOM 1632 O O . ARG A 1 217 ? 21.812 20.234 14.352 1 95.5 217 ARG A O 1
ATOM 1639 N N . ILE A 1 218 ? 22.078 22.141 13.141 1 93.81 218 ILE A N 1
ATOM 1640 C CA . ILE A 1 218 ? 20.984 21.828 12.234 1 93.81 218 ILE A CA 1
ATOM 1641 C C . ILE A 1 218 ? 21.422 20.797 11.211 1 93.81 218 ILE A C 1
ATOM 1643 O O . ILE A 1 218 ? 22.391 21 10.477 1 93.81 218 ILE A O 1
ATOM 1647 N N . VAL A 1 219 ? 20.766 19.688 11.141 1 94.06 219 VAL A N 1
ATOM 1648 C CA . VAL A 1 219 ? 21.078 18.625 10.18 1 94.06 219 VAL A CA 1
ATOM 1649 C C . VAL A 1 219 ? 19.797 18.203 9.461 1 94.06 219 VAL A C 1
ATOM 1651 O O . VAL A 1 219 ? 18.703 18.391 9.969 1 94.06 219 VAL A O 1
ATOM 1654 N N . GLU A 1 220 ? 19.969 17.688 8.289 1 93 220 GLU A N 1
ATOM 1655 C CA . GLU A 1 220 ? 18.844 17.141 7.531 1 93 220 GLU A CA 1
ATOM 1656 C C . GLU A 1 220 ? 18.734 15.625 7.734 1 93 220 GLU A C 1
ATOM 1658 O O . GLU A 1 220 ? 19.75 14.93 7.785 1 93 220 GLU A O 1
ATOM 1663 N N . VAL A 1 221 ? 17.531 15.18 7.93 1 93.69 221 VAL A N 1
ATOM 1664 C CA . VAL A 1 221 ? 17.328 13.742 8.055 1 93.69 221 VAL A CA 1
ATOM 1665 C C . VAL A 1 221 ? 16.422 13.25 6.93 1 93.69 221 VAL A C 1
ATOM 1667 O O . VAL A 1 221 ? 15.758 14.047 6.262 1 93.69 221 VAL A O 1
ATOM 1670 N N . ALA A 1 222 ? 16.469 11.922 6.672 1 92.88 222 ALA A N 1
ATOM 1671 C CA . ALA A 1 222 ? 15.641 11.344 5.613 1 92.88 222 ALA A CA 1
ATOM 1672 C C . ALA A 1 222 ? 14.156 11.484 5.938 1 92.88 222 ALA A C 1
ATOM 1674 O O . ALA A 1 222 ? 13.766 11.5 7.105 1 92.88 222 ALA A O 1
ATOM 1675 N N . PRO A 1 223 ? 13.359 11.547 4.891 1 90.31 223 PRO A N 1
ATOM 1676 C CA . PRO A 1 223 ? 11.914 11.688 5.117 1 90.31 223 PRO A CA 1
ATOM 1677 C C . PRO A 1 223 ? 11.32 10.508 5.875 1 90.31 223 PRO A C 1
ATOM 1679 O O . PRO A 1 223 ? 11.672 9.352 5.605 1 90.31 223 PRO A O 1
ATOM 1682 N N . LEU A 1 224 ? 10.461 10.812 6.762 1 92.25 224 LEU A N 1
ATOM 1683 C CA . LEU A 1 224 ? 9.625 9.852 7.48 1 92.25 224 LEU A CA 1
ATOM 1684 C C . LEU A 1 224 ? 10.477 8.898 8.305 1 92.25 224 LEU A C 1
ATOM 1686 O O . LEU A 1 224 ? 10.141 7.715 8.438 1 92.25 224 LEU A O 1
ATOM 1690 N N . THR A 1 225 ? 11.586 9.375 8.789 1 91.31 225 THR A N 1
ATOM 1691 C CA . THR A 1 225 ? 12.422 8.562 9.664 1 91.31 225 THR A CA 1
ATOM 1692 C C . THR A 1 225 ? 12.219 8.969 11.125 1 91.31 225 THR A C 1
ATOM 1694 O O . THR A 1 225 ? 11.25 9.648 11.461 1 91.31 225 THR A O 1
ATOM 1697 N N . GLU A 1 226 ? 12.922 8.344 11.977 1 93.75 226 GLU A N 1
ATOM 1698 C CA . GLU A 1 226 ? 12.836 8.555 13.422 1 93.75 226 GLU A CA 1
ATOM 1699 C C . GLU A 1 226 ? 11.43 8.266 13.938 1 93.75 226 GLU A C 1
ATOM 1701 O O . GLU A 1 226 ? 10.852 9.07 14.68 1 93.75 226 GLU A O 1
ATOM 1706 N N . ARG A 1 227 ? 10.93 7.191 13.422 1 96.75 227 ARG A N 1
ATOM 1707 C CA . ARG A 1 227 ? 9.555 6.828 13.766 1 96.75 227 ARG A CA 1
ATOM 1708 C C . ARG A 1 227 ? 9.477 6.293 15.195 1 96.75 227 ARG A C 1
ATOM 1710 O O . ARG A 1 227 ? 10.438 5.707 15.695 1 96.75 227 ARG A O 1
ATOM 1717 N N . GLU A 1 228 ? 8.43 6.547 15.859 1 97.75 228 GLU A N 1
ATOM 1718 C CA . GLU A 1 228 ? 8.156 6.023 17.188 1 97.75 228 GLU A CA 1
ATOM 1719 C C . GLU A 1 228 ? 6.672 5.742 17.391 1 97.75 228 GLU A C 1
ATOM 1721 O O . GLU A 1 228 ? 5.828 6.352 16.719 1 97.75 228 GLU A O 1
ATOM 1726 N N . ARG A 1 229 ? 6.402 4.734 18.188 1 97.31 229 ARG A N 1
ATOM 1727 C CA . ARG A 1 229 ? 5.051 4.465 18.672 1 97.31 229 ARG A CA 1
ATOM 1728 C C . ARG A 1 229 ? 4.883 4.906 20.109 1 97.31 229 ARG A C 1
ATOM 1730 O O . ARG A 1 229 ? 5.816 4.801 20.906 1 97.31 229 ARG A O 1
ATOM 1737 N N . PHE A 1 230 ? 3.75 5.488 20.453 1 97.75 230 PHE A N 1
ATOM 1738 C CA . PHE A 1 230 ? 3.488 5.906 21.812 1 97.75 230 PHE A CA 1
ATOM 1739 C C . PHE A 1 230 ? 1.998 5.836 22.125 1 97.75 230 PHE A C 1
ATOM 1741 O O . PHE A 1 230 ? 1.164 5.977 21.234 1 97.75 230 PHE A O 1
ATOM 1748 N N . VAL A 1 231 ? 1.707 5.57 23.344 1 98 231 VAL A N 1
ATOM 1749 C CA . VAL A 1 231 ? 0.326 5.625 23.812 1 98 231 VAL A CA 1
ATOM 1750 C C . VAL A 1 231 ? -0.022 7.051 24.234 1 98 231 VAL A C 1
ATOM 1752 O O . VAL A 1 231 ? 0.651 7.641 25.078 1 98 231 VAL A O 1
ATOM 1755 N N . PHE A 1 232 ? -0.965 7.586 23.625 1 98.25 232 PHE A N 1
ATOM 1756 C CA . PHE A 1 232 ? -1.449 8.914 23.969 1 98.25 232 PHE A CA 1
ATOM 1757 C C . PHE A 1 232 ? -2.447 8.844 25.125 1 98.25 232 PHE A C 1
ATOM 1759 O O . PHE A 1 232 ? -3.605 8.469 24.922 1 98.25 232 PHE A O 1
ATOM 1766 N N . GLY A 1 233 ? -2.062 9.266 26.266 1 95.62 233 GLY A N 1
ATOM 1767 C CA . GLY A 1 233 ? -2.785 9.109 27.516 1 95.62 233 GLY A CA 1
ATOM 1768 C C . GLY A 1 233 ? -4.211 9.633 27.453 1 95.62 233 GLY A C 1
ATOM 1769 O O . GLY A 1 233 ? -5.152 8.914 27.797 1 95.62 233 GLY A O 1
ATOM 1770 N N . PRO A 1 234 ? -4.375 10.789 26.984 1 96.25 234 PRO A N 1
ATOM 1771 C CA . PRO A 1 234 ? -5.703 11.406 27 1 96.25 234 PRO A CA 1
ATOM 1772 C C . PRO A 1 234 ? -6.734 10.594 26.203 1 96.25 234 PRO A C 1
ATOM 1774 O O . PRO A 1 234 ? -7.93 10.648 26.516 1 96.25 234 PRO A O 1
ATOM 1777 N N . LEU A 1 235 ? -6.258 9.859 25.219 1 95.69 235 LEU A N 1
ATOM 1778 C CA . LEU A 1 235 ? -7.18 9.07 24.406 1 95.69 235 LEU A CA 1
ATOM 1779 C C . LEU A 1 235 ? -7.059 7.586 24.719 1 95.69 235 LEU A C 1
ATOM 1781 O O . LEU A 1 235 ? -7.965 6.809 24.422 1 95.69 235 LEU A O 1
ATOM 1785 N N . GLY A 1 236 ? -5.941 7.176 25.266 1 96.81 236 GLY A N 1
ATOM 1786 C CA . GLY A 1 236 ? -5.691 5.777 25.578 1 96.81 236 GLY A CA 1
ATOM 1787 C C . GLY A 1 236 ? -5.418 4.934 24.344 1 96.81 236 GLY A C 1
ATOM 1788 O O . GLY A 1 236 ? -5.621 3.719 24.359 1 96.81 236 GLY A O 1
ATOM 1789 N N . GLU A 1 237 ? -5.062 5.559 23.25 1 97.44 237 GLU A N 1
ATOM 1790 C CA . GLU A 1 237 ? -4.781 4.891 21.984 1 97.44 237 GLU A CA 1
ATOM 1791 C C . GLU A 1 237 ? -3.309 5.012 21.609 1 97.44 237 GLU A C 1
ATOM 1793 O O . GLU A 1 237 ? -2.619 5.926 22.062 1 97.44 237 GLU A O 1
ATOM 1798 N N . GLU A 1 238 ? -2.875 4.059 20.844 1 98.25 238 GLU A N 1
ATOM 1799 C CA . GLU A 1 238 ? -1.511 4.102 20.328 1 98.25 238 GLU A CA 1
ATOM 1800 C C . GLU A 1 238 ? -1.448 4.848 19 1 98.25 238 GLU A C 1
ATOM 1802 O O . GLU A 1 238 ? -2.322 4.68 18.156 1 98.25 238 GLU A O 1
ATOM 1807 N N . PHE A 1 239 ? -0.422 5.715 18.875 1 98.56 239 PHE A N 1
ATOM 1808 C CA . PHE A 1 239 ? -0.165 6.449 17.641 1 98.56 239 PHE A CA 1
ATOM 1809 C C . PHE A 1 239 ? 1.275 6.25 17.172 1 98.56 239 PHE A C 1
ATOM 1811 O O . PHE A 1 239 ? 2.094 5.688 17.906 1 98.56 239 PHE A O 1
ATOM 1818 N N . GLU A 1 240 ? 1.511 6.555 15.969 1 98.31 240 GLU A N 1
ATOM 1819 C CA . GLU A 1 240 ? 2.857 6.598 15.398 1 98.31 240 GLU A CA 1
ATOM 1820 C C . GLU A 1 240 ? 3.223 8.016 14.953 1 98.31 240 GLU A C 1
ATOM 1822 O O . GLU A 1 240 ? 2.375 8.742 14.445 1 98.31 240 GLU A O 1
ATOM 1827 N N . ALA A 1 241 ? 4.48 8.391 15.195 1 98.19 241 ALA A N 1
ATOM 1828 C CA . ALA A 1 241 ? 4.961 9.703 14.789 1 98.19 241 ALA A CA 1
ATOM 1829 C C . ALA A 1 241 ? 6.238 9.594 13.961 1 98.19 241 ALA A C 1
ATOM 1831 O O . ALA A 1 241 ? 7.074 8.727 14.219 1 98.19 241 ALA A O 1
ATOM 1832 N N . ALA A 1 242 ? 6.352 10.406 12.945 1 97.62 242 ALA A N 1
ATOM 1833 C CA . ALA A 1 242 ? 7.535 10.453 12.086 1 97.62 242 ALA A CA 1
ATOM 1834 C C . ALA A 1 242 ? 8.008 11.883 11.883 1 97.62 242 ALA A C 1
ATOM 1836 O O . ALA A 1 242 ? 7.203 12.82 11.852 1 97.62 242 ALA A O 1
ATOM 1837 N N . ALA A 1 243 ? 9.32 12.031 11.688 1 96.19 243 ALA A N 1
ATOM 1838 C CA . ALA A 1 243 ? 9.906 13.359 11.5 1 96.19 243 ALA A CA 1
ATOM 1839 C C . ALA A 1 243 ? 9.406 14.008 10.219 1 96.19 243 ALA A C 1
ATOM 1841 O O . ALA A 1 243 ? 9.484 13.406 9.141 1 96.19 243 ALA A O 1
ATOM 1842 N N . THR A 1 244 ? 8.859 15.094 10.336 1 92.06 244 THR A N 1
ATOM 1843 C CA . THR A 1 244 ? 8.43 15.922 9.219 1 92.06 244 THR A CA 1
ATOM 1844 C C . THR A 1 244 ? 8.859 17.375 9.422 1 92.06 244 THR A C 1
ATOM 1846 O O . THR A 1 244 ? 9.242 17.766 10.523 1 92.06 244 THR A O 1
ATOM 1849 N N . PRO A 1 245 ? 8.852 18.094 8.328 1 88.12 245 PRO A N 1
ATOM 1850 C CA . PRO A 1 245 ? 9.164 19.516 8.516 1 88.12 245 PRO A CA 1
ATOM 1851 C C . PRO A 1 245 ? 8.062 20.281 9.25 1 88.12 245 PRO A C 1
ATOM 1853 O O . PRO A 1 245 ? 6.875 20 9.047 1 88.12 245 PRO A O 1
ATOM 1856 N N . GLY A 1 246 ? 8.5 21.109 10.109 1 84.5 246 GLY A N 1
ATOM 1857 C CA . GLY A 1 246 ? 7.594 21.969 10.859 1 84.5 246 GLY A CA 1
ATOM 1858 C C . GLY A 1 246 ? 8.273 22.703 12 1 84.5 246 GLY A C 1
ATOM 1859 O O . GLY A 1 246 ? 9.422 22.406 12.344 1 84.5 246 GLY A O 1
ATOM 1860 N N . MET A 1 247 ? 7.73 23.781 12.336 1 90.44 247 MET A N 1
ATOM 1861 C CA . MET A 1 247 ? 8.188 24.609 13.445 1 90.44 247 MET A CA 1
ATOM 1862 C C . MET A 1 247 ? 9.641 25.016 13.258 1 90.44 247 MET A C 1
ATOM 1864 O O . MET A 1 247 ? 10.453 24.859 14.172 1 90.44 247 MET A O 1
ATOM 1868 N N . PRO A 1 248 ? 9.992 25.5 12.109 1 89.25 248 PRO A N 1
ATOM 1869 C CA . PRO A 1 248 ? 11.398 25.781 11.812 1 89.25 248 PRO A CA 1
ATOM 1870 C C . PRO A 1 248 ? 11.992 26.844 12.727 1 89.25 248 PRO A C 1
ATOM 1872 O O . PRO A 1 248 ? 13.211 26.906 12.898 1 89.25 248 PRO A O 1
ATOM 1875 N N . SER A 1 249 ? 11.18 27.688 13.312 1 93.5 249 SER A N 1
ATOM 1876 C CA . SER A 1 249 ? 11.695 28.781 14.141 1 93.5 249 SER A CA 1
ATOM 1877 C C . SER A 1 249 ? 12.516 28.234 15.312 1 93.5 249 SER A C 1
ATOM 1879 O O . SER A 1 249 ? 13.516 28.828 15.703 1 93.5 249 SER A O 1
ATOM 1881 N N . LEU A 1 250 ? 12.156 27.094 15.836 1 94.69 250 LEU A N 1
ATOM 1882 C CA . LEU A 1 250 ? 12.789 26.531 17.016 1 94.69 250 LEU A CA 1
ATOM 1883 C C . LEU A 1 250 ? 14.219 26.078 16.703 1 94.69 250 LEU A C 1
ATOM 1885 O O . LEU A 1 250 ? 15.016 25.859 17.625 1 94.69 250 LEU A O 1
ATOM 1889 N N . LEU A 1 251 ? 14.5 25.953 15.445 1 93.12 251 LEU A N 1
ATOM 1890 C CA . LEU A 1 251 ? 15.867 25.625 15.031 1 93.12 251 LEU A CA 1
ATOM 1891 C C . LEU A 1 251 ? 16.797 26.812 15.242 1 93.12 251 LEU A C 1
ATOM 1893 O O . LEU A 1 251 ? 18.016 26.641 15.32 1 93.12 251 LEU A O 1
ATOM 1897 N N . TYR A 1 252 ? 16.172 28.031 15.406 1 92.38 252 TYR A N 1
ATOM 1898 C CA . TYR A 1 252 ? 17 29.219 15.383 1 92.38 252 TYR A CA 1
ATOM 1899 C C . TYR A 1 252 ? 16.812 30.047 16.641 1 92.38 252 TYR A C 1
ATOM 1901 O O . TYR A 1 252 ? 17.672 30.859 17.016 1 92.38 252 TYR A O 1
ATOM 1909 N N . THR A 1 253 ? 15.734 29.859 17.281 1 93.94 253 THR A N 1
ATOM 1910 C CA . THR A 1 253 ? 15.383 30.766 18.359 1 93.94 253 THR A CA 1
ATOM 1911 C C . THR A 1 253 ? 15.875 30.219 19.703 1 93.94 253 THR A C 1
ATOM 1913 O O . THR A 1 253 ? 15.914 30.938 20.703 1 93.94 253 THR A O 1
ATOM 1916 N N . ARG A 1 254 ? 16.266 28.984 19.75 1 93.56 254 ARG A N 1
ATOM 1917 C CA . ARG A 1 254 ? 16.688 28.359 21 1 93.56 254 ARG A CA 1
ATOM 1918 C C . ARG A 1 254 ? 18.047 27.688 20.859 1 93.56 254 ARG A C 1
ATOM 1920 O O . ARG A 1 254 ? 18.141 26.469 20.891 1 93.56 254 ARG A O 1
ATOM 1927 N N . PRO A 1 255 ? 19.047 28.453 20.75 1 85.88 255 PRO A N 1
ATOM 1928 C CA . PRO A 1 255 ? 20.391 27.922 20.516 1 85.88 255 PRO A CA 1
ATOM 1929 C C . PRO A 1 255 ? 20.875 27.031 21.656 1 85.88 255 PRO A C 1
ATOM 1931 O O . PRO A 1 255 ? 21.828 26.266 21.469 1 85.88 255 PRO A O 1
ATOM 1934 N N . GLY A 1 256 ? 20.25 27.031 22.734 1 87.69 256 GLY A N 1
ATOM 1935 C CA . GLY A 1 256 ? 20.672 26.203 23.844 1 87.69 256 GLY A CA 1
ATOM 1936 C C . GLY A 1 256 ? 20.219 24.75 23.719 1 87.69 256 GLY A C 1
ATOM 1937 O O . GLY A 1 256 ? 20.75 23.875 24.391 1 87.69 256 GLY A O 1
ATOM 1938 N N . LEU A 1 257 ? 19.297 24.484 22.859 1 95.25 257 LEU A N 1
ATOM 1939 C CA . LEU A 1 257 ? 18.797 23.125 22.656 1 95.25 257 LEU A CA 1
ATOM 1940 C C . LEU A 1 257 ? 19.828 22.266 21.922 1 95.25 257 LEU A C 1
ATOM 1942 O O . LEU A 1 257 ? 20.375 22.688 20.906 1 95.25 257 LEU A O 1
ATOM 1946 N N . ALA A 1 258 ? 20.094 21.125 22.406 1 97.38 258 ALA A N 1
ATOM 1947 C CA . ALA A 1 258 ? 20.984 20.188 21.75 1 97.38 258 ALA A CA 1
ATOM 1948 C C . ALA A 1 258 ? 20.25 19.375 20.688 1 97.38 258 ALA A C 1
ATOM 1950 O O . ALA A 1 258 ? 20.828 19 19.672 1 97.38 258 ALA A O 1
ATOM 1951 N N . GLU A 1 259 ? 19 19.078 21.016 1 97.88 259 GLU A N 1
ATOM 1952 C CA . GLU A 1 259 ? 18.203 18.25 20.109 1 97.88 259 GLU A CA 1
ATOM 1953 C C . GLU A 1 259 ? 16.781 18.797 19.969 1 97.88 259 GLU A C 1
ATOM 1955 O O . GLU A 1 259 ? 16.172 19.203 20.969 1 97.88 259 GLU A O 1
ATOM 1960 N N . PHE A 1 260 ? 16.328 18.844 18.734 1 97.56 260 PHE A N 1
ATOM 1961 C CA . PHE A 1 260 ? 14.938 19.188 18.484 1 97.56 260 PHE A CA 1
ATOM 1962 C C . PHE A 1 260 ? 14.43 18.469 17.234 1 97.56 260 PHE A C 1
ATOM 1964 O O . PHE A 1 260 ? 15.117 18.438 16.203 1 97.56 260 PHE A O 1
ATOM 1971 N N . THR A 1 261 ? 13.273 17.859 17.297 1 96.69 261 THR A N 1
ATOM 1972 C CA . THR A 1 261 ? 12.617 17.234 16.156 1 96.69 261 THR A CA 1
ATOM 1973 C C . THR A 1 261 ? 11.109 17.469 16.203 1 96.69 261 THR A C 1
ATOM 1975 O O . THR A 1 261 ? 10.492 17.359 17.266 1 96.69 261 THR A O 1
ATOM 1978 N N . GLU A 1 262 ? 10.562 17.891 15.117 1 95.69 262 GLU A N 1
ATOM 1979 C CA . GLU A 1 262 ? 9.109 17.875 14.945 1 95.69 262 GLU A CA 1
ATOM 1980 C C . GLU A 1 262 ? 8.648 16.578 14.273 1 95.69 262 GLU A C 1
ATOM 1982 O O . GLU A 1 262 ? 9.234 16.156 13.281 1 95.69 262 GLU A O 1
ATOM 1987 N N . LYS A 1 263 ? 7.629 15.992 14.812 1 97.38 263 LYS A N 1
ATOM 1988 C CA . LYS A 1 263 ? 7.09 14.75 14.273 1 97.38 263 LYS A CA 1
ATOM 1989 C C . LYS A 1 263 ? 5.586 14.859 14.039 1 97.38 263 LYS A C 1
ATOM 1991 O O . LYS A 1 263 ? 4.871 15.484 14.828 1 97.38 263 LYS A O 1
ATOM 1996 N N . THR A 1 264 ? 5.152 14.258 12.961 1 97 264 THR A N 1
ATOM 1997 C CA . THR A 1 264 ? 3.73 14.203 12.641 1 97 264 THR A CA 1
ATOM 1998 C C . THR A 1 264 ? 3.109 12.914 13.18 1 97 264 THR A C 1
ATOM 2000 O O . THR A 1 264 ? 3.619 11.82 12.922 1 97 264 THR A O 1
ATOM 2003 N N . VAL A 1 265 ? 2.008 13.086 13.867 1 98.12 265 VAL A N 1
ATOM 2004 C CA . VAL A 1 265 ? 1.322 11.961 14.5 1 98.12 265 VAL A CA 1
ATOM 2005 C C . VAL A 1 265 ? 0.258 11.406 13.562 1 98.12 265 VAL A C 1
ATOM 2007 O O . VAL A 1 265 ? -0.523 12.164 12.977 1 98.12 265 VAL A O 1
ATOM 2010 N N . ARG A 1 266 ? 0.244 10.102 13.383 1 98.44 266 ARG A N 1
ATOM 2011 C CA . ARG A 1 266 ? -0.747 9.383 12.586 1 98.44 266 ARG A CA 1
ATOM 2012 C C . ARG A 1 266 ? -1.19 8.102 13.289 1 98.44 266 ARG A C 1
ATOM 2014 O O . ARG A 1 266 ? -0.535 7.645 14.227 1 98.44 266 ARG A O 1
ATOM 2021 N N . TRP A 1 267 ? -2.369 7.617 12.852 1 98.44 267 TRP A N 1
ATOM 2022 C CA . TRP A 1 267 ? -2.779 6.289 13.297 1 98.44 267 TRP A CA 1
ATOM 2023 C C . TRP A 1 267 ? -1.794 5.227 12.828 1 98.44 267 TRP A C 1
ATOM 2025 O O . TRP A 1 267 ? -1.195 5.352 11.758 1 98.44 267 TRP A O 1
ATOM 2035 N N . PRO A 1 268 ? -1.649 4.148 13.711 1 97.5 268 PRO A N 1
ATOM 2036 C CA . PRO A 1 268 ? -0.786 3.057 13.258 1 97.5 268 PRO A CA 1
ATOM 2037 C C . PRO A 1 268 ? -1.193 2.514 11.891 1 97.5 268 PRO A C 1
ATOM 2039 O O . PRO A 1 268 ? -2.385 2.361 11.609 1 97.5 268 PRO A O 1
ATOM 2042 N N . GLY A 1 269 ? -0.178 2.273 11.039 1 95.94 269 GLY A N 1
ATOM 2043 C CA . GLY A 1 269 ? -0.44 1.742 9.711 1 95.94 269 GLY A CA 1
ATOM 2044 C C . GLY A 1 269 ? -0.308 2.783 8.617 1 95.94 269 GLY A C 1
ATOM 2045 O O . GLY A 1 269 ? -0.117 2.439 7.445 1 95.94 269 GLY A O 1
ATOM 2046 N N . HIS A 1 270 ? -0.442 4.062 8.977 1 97.69 270 HIS A N 1
ATOM 2047 C CA . HIS A 1 270 ? -0.364 5.129 7.988 1 97.69 270 HIS A CA 1
ATOM 2048 C C . HIS A 1 270 ? 1.013 5.176 7.336 1 97.69 270 HIS A C 1
ATOM 2050 O O . HIS A 1 270 ? 1.122 5.168 6.105 1 97.69 270 HIS A O 1
ATOM 2056 N N . TRP A 1 271 ? 2.053 5.23 8.141 1 97.31 271 TRP A N 1
ATOM 2057 C CA . TRP A 1 271 ? 3.404 5.398 7.613 1 97.31 271 TRP A CA 1
ATOM 2058 C C . TRP A 1 271 ? 3.842 4.168 6.832 1 97.31 271 TRP A C 1
ATOM 2060 O O . TRP A 1 271 ? 4.512 4.281 5.805 1 97.31 271 TRP A O 1
ATOM 2070 N N . GLU A 1 272 ? 3.449 3.008 7.316 1 95.62 272 GLU A N 1
ATOM 2071 C CA . GLU A 1 272 ? 3.725 1.78 6.574 1 95.62 272 GLU A CA 1
ATOM 2072 C C . GLU A 1 272 ? 3.061 1.804 5.199 1 95.62 272 GLU A C 1
ATOM 2074 O O . GLU A 1 272 ? 3.635 1.33 4.219 1 95.62 272 GLU A O 1
ATOM 2079 N N . GLY A 1 273 ? 1.844 2.27 5.207 1 97.25 273 GLY A N 1
ATOM 2080 C CA . GLY A 1 273 ? 1.151 2.43 3.939 1 97.25 273 GLY A CA 1
ATOM 2081 C C . GLY A 1 273 ? 1.871 3.357 2.979 1 97.25 273 GLY A C 1
ATOM 2082 O O . GLY A 1 273 ? 2.037 3.033 1.802 1 97.25 273 GLY A O 1
ATOM 2083 N N . ILE A 1 274 ? 2.34 4.457 3.49 1 97.31 274 ILE A N 1
ATOM 2084 C CA . ILE A 1 274 ? 3.057 5.43 2.67 1 97.31 274 ILE A CA 1
ATOM 2085 C C . ILE A 1 274 ? 4.348 4.805 2.145 1 97.31 274 ILE A C 1
ATOM 2087 O O . ILE A 1 274 ? 4.715 5.004 0.984 1 97.31 274 ILE A O 1
ATOM 2091 N N . ASP A 1 275 ? 5.035 4.07 2.979 1 95.94 275 ASP A N 1
ATOM 2092 C CA . ASP A 1 275 ? 6.258 3.387 2.562 1 95.94 275 ASP A CA 1
ATOM 2093 C C . ASP A 1 275 ? 5.988 2.436 1.398 1 95.94 275 ASP A C 1
ATOM 2095 O O . ASP A 1 275 ? 6.773 2.367 0.451 1 95.94 275 ASP A O 1
ATOM 2099 N N . LEU A 1 276 ? 4.902 1.713 1.532 1 96.94 276 LEU A N 1
ATOM 2100 C CA . LEU A 1 276 ? 4.559 0.768 0.475 1 96.94 276 LEU A CA 1
ATOM 2101 C C . LEU A 1 276 ? 4.293 1.494 -0.839 1 96.94 276 LEU A C 1
ATOM 2103 O O . LEU A 1 276 ? 4.762 1.066 -1.896 1 96.94 276 LEU A O 1
ATOM 2107 N N . LEU A 1 277 ? 3.518 2.566 -0.792 1 97.38 277 LEU A N 1
ATOM 2108 C CA . LEU A 1 277 ? 3.211 3.346 -1.985 1 97.38 277 LEU A CA 1
ATOM 2109 C C . LEU A 1 277 ? 4.488 3.896 -2.615 1 97.38 277 LEU A C 1
ATOM 2111 O O . LEU A 1 277 ? 4.625 3.904 -3.842 1 97.38 277 LEU A O 1
ATOM 2115 N N . ARG A 1 278 ? 5.383 4.348 -1.755 1 95.56 278 ARG A N 1
ATOM 2116 C CA . ARG A 1 278 ? 6.668 4.848 -2.23 1 95.56 278 ARG A CA 1
ATOM 2117 C C . ARG A 1 278 ? 7.465 3.742 -2.914 1 95.56 278 ARG A C 1
ATOM 2119 O O . ARG A 1 278 ? 8 3.941 -4.008 1 95.56 278 ARG A O 1
ATOM 2126 N N . ARG A 1 279 ? 7.531 2.564 -2.316 1 95.81 279 ARG A N 1
ATOM 2127 C CA . ARG A 1 279 ? 8.266 1.433 -2.871 1 95.81 279 ARG A CA 1
ATOM 2128 C C . ARG A 1 279 ? 7.664 0.988 -4.199 1 95.81 279 ARG A C 1
ATOM 2130 O O . ARG A 1 279 ? 8.383 0.534 -5.09 1 95.81 279 ARG A O 1
ATOM 2137 N N . CYS A 1 280 ? 6.367 1.146 -4.336 1 97.31 280 CYS A N 1
ATOM 2138 C CA . CYS A 1 280 ? 5.688 0.77 -5.57 1 97.31 280 CYS A CA 1
ATOM 2139 C C . CYS A 1 280 ? 5.914 1.812 -6.656 1 97.31 280 CYS A C 1
ATOM 2141 O O . CYS A 1 280 ? 5.539 1.603 -7.812 1 97.31 280 CYS A O 1
ATOM 2143 N N . GLY A 1 281 ? 6.48 2.986 -6.309 1 95.56 281 GLY A N 1
ATOM 2144 C CA . GLY A 1 281 ? 6.777 4.027 -7.277 1 95.56 281 GLY A CA 1
ATOM 2145 C C . GLY A 1 281 ? 5.629 5.004 -7.473 1 95.56 281 GLY A C 1
ATOM 2146 O O . GLY A 1 281 ? 5.691 5.879 -8.336 1 95.56 281 GLY A O 1
ATOM 2147 N N . LEU A 1 282 ? 4.641 4.93 -6.629 1 96.12 282 LEU A N 1
ATOM 2148 C CA . LEU A 1 282 ? 3.412 5.691 -6.828 1 96.12 282 LEU A CA 1
ATOM 2149 C C . LEU A 1 282 ? 3.576 7.129 -6.348 1 96.12 282 LEU A C 1
ATOM 2151 O O . LEU A 1 282 ? 2.719 7.973 -6.605 1 96.12 282 LEU A O 1
ATOM 2155 N N . LEU A 1 283 ? 4.707 7.449 -5.656 1 94.81 283 LEU A N 1
ATOM 2156 C CA . LEU A 1 283 ? 4.922 8.805 -5.148 1 94.81 283 LEU A CA 1
ATOM 2157 C C . LEU A 1 283 ? 5.992 9.523 -5.965 1 94.81 283 LEU A C 1
ATOM 2159 O O . LEU A 1 283 ? 6.441 10.609 -5.582 1 94.81 283 LEU A O 1
ATOM 2163 N N . ASP A 1 284 ? 6.406 8.906 -7.094 1 92.38 284 ASP A N 1
ATOM 2164 C CA . ASP A 1 284 ? 7.438 9.477 -7.953 1 92.38 284 ASP A CA 1
ATOM 2165 C C . ASP A 1 284 ? 6.898 10.672 -8.742 1 92.38 284 ASP A C 1
ATOM 2167 O O . ASP A 1 284 ? 5.75 10.656 -9.188 1 92.38 284 ASP A O 1
ATOM 2171 N N . LEU A 1 285 ? 7.73 11.664 -8.961 1 90.12 285 LEU A N 1
ATOM 2172 C CA . LEU A 1 285 ? 7.332 12.883 -9.648 1 90.12 285 LEU A CA 1
ATOM 2173 C C . LEU A 1 285 ? 7.707 12.828 -11.125 1 90.12 285 LEU A C 1
ATOM 2175 O O . LEU A 1 285 ? 7.195 13.602 -11.93 1 90.12 285 LEU A O 1
ATOM 2179 N N . GLU A 1 286 ? 8.656 11.961 -11.43 1 90.81 286 GLU A N 1
ATOM 2180 C CA . GLU A 1 286 ? 9.086 11.867 -12.82 1 90.81 286 GLU A CA 1
ATOM 2181 C C . GLU A 1 286 ? 7.969 11.32 -13.711 1 90.81 286 GLU A C 1
ATOM 2183 O O . GLU A 1 286 ? 7.414 10.25 -13.43 1 90.81 286 GLU A O 1
ATOM 2188 N N . PRO A 1 287 ? 7.648 12.062 -14.742 1 91.56 287 PRO A N 1
ATOM 2189 C CA . PRO A 1 287 ? 6.559 11.625 -15.617 1 91.56 287 PRO A CA 1
ATOM 2190 C C . PRO A 1 287 ? 6.875 10.312 -16.328 1 91.56 287 PRO A C 1
ATOM 2192 O O . PRO A 1 287 ? 8.039 10.016 -16.609 1 91.56 287 PRO A O 1
ATOM 2195 N N . MET A 1 288 ? 5.875 9.523 -16.562 1 89.06 288 MET A N 1
ATOM 2196 C CA . MET A 1 288 ? 5.977 8.305 -17.359 1 89.06 288 MET A CA 1
ATOM 2197 C C . MET A 1 288 ? 4.863 8.242 -18.406 1 89.06 288 MET A C 1
ATOM 2199 O O . MET A 1 288 ? 3.859 8.953 -18.281 1 89.06 288 MET A O 1
ATOM 2203 N N . GLU A 1 289 ? 5.137 7.465 -19.391 1 87.56 289 GLU A N 1
ATOM 2204 C CA . GLU A 1 289 ? 4.137 7.277 -20.438 1 87.56 289 GLU A CA 1
ATOM 2205 C C . GLU A 1 289 ? 3.207 6.113 -20.109 1 87.56 289 GLU A C 1
ATOM 2207 O O . GLU A 1 289 ? 3.654 4.969 -19.984 1 87.56 289 GLU A O 1
ATOM 2212 N N . VAL A 1 290 ? 1.994 6.48 -19.906 1 81.19 290 VAL A N 1
ATOM 2213 C CA . VAL A 1 290 ? 0.982 5.461 -19.641 1 81.19 290 VAL A CA 1
ATOM 2214 C C . VAL A 1 290 ? -0.235 5.699 -20.531 1 81.19 290 VAL A C 1
ATOM 2216 O O . VAL A 1 290 ? -0.822 6.785 -20.516 1 81.19 290 VAL A O 1
ATOM 2219 N N . ALA A 1 291 ? -0.633 4.648 -21.234 1 77.06 291 ALA A N 1
ATOM 2220 C CA . ALA A 1 291 ? -1.812 4.711 -22.094 1 77.06 291 ALA A CA 1
ATOM 2221 C C . ALA A 1 291 ? -1.769 5.945 -23 1 77.06 291 ALA A C 1
ATOM 2223 O O . ALA A 1 291 ? -2.773 6.641 -23.156 1 77.06 291 ALA A O 1
ATOM 2224 N N . GLY A 1 292 ? -0.634 6.391 -23.406 1 78.81 292 GLY A N 1
ATOM 2225 C CA . GLY A 1 292 ? -0.492 7.484 -24.359 1 78.81 292 GLY A CA 1
ATOM 2226 C C . GLY A 1 292 ? -0.404 8.844 -23.688 1 78.81 292 GLY A C 1
ATOM 2227 O O . GLY A 1 292 ? -0.385 9.875 -24.359 1 78.81 292 GLY A O 1
ATOM 2228 N N . CYS A 1 293 ? -0.455 8.953 -22.422 1 80.62 293 CYS A N 1
ATOM 2229 C CA . CYS A 1 293 ? -0.373 10.211 -21.688 1 80.62 293 CYS A CA 1
ATOM 2230 C C . CYS A 1 293 ? 0.878 10.258 -20.828 1 80.62 293 CYS A C 1
ATOM 2232 O O . CYS A 1 293 ? 1.344 9.227 -20.344 1 80.62 293 CYS A O 1
ATOM 2234 N N . SER A 1 294 ? 1.426 11.477 -20.75 1 88 294 SER A N 1
ATOM 2235 C CA . SER A 1 294 ? 2.555 11.711 -19.859 1 88 294 SER A CA 1
ATOM 2236 C C . SER A 1 294 ? 2.086 12.234 -18.5 1 88 294 SER A C 1
ATOM 2238 O O . SER A 1 294 ? 1.513 13.32 -18.422 1 88 294 SER A O 1
ATOM 2240 N N . ILE A 1 295 ? 2.24 11.508 -17.5 1 88.62 295 ILE A N 1
ATOM 2241 C CA . ILE A 1 295 ? 1.781 11.883 -16.156 1 88.62 295 ILE A CA 1
ATOM 2242 C C . ILE A 1 295 ? 2.707 11.273 -15.109 1 88.62 295 ILE A C 1
ATOM 2244 O O . ILE A 1 295 ? 3.299 10.219 -15.336 1 88.62 295 ILE A O 1
ATOM 2248 N N . SER A 1 296 ? 2.885 11.984 -14.062 1 91.75 296 SER A N 1
ATOM 2249 C CA . SER A 1 296 ? 3.697 11.414 -12.992 1 91.75 296 SER A CA 1
ATOM 2250 C C . SER A 1 296 ? 2.902 10.398 -12.172 1 91.75 296 SER A C 1
ATOM 2252 O O . SER A 1 296 ? 1.695 10.562 -11.984 1 91.75 296 SER A O 1
ATOM 2254 N N . PRO A 1 297 ? 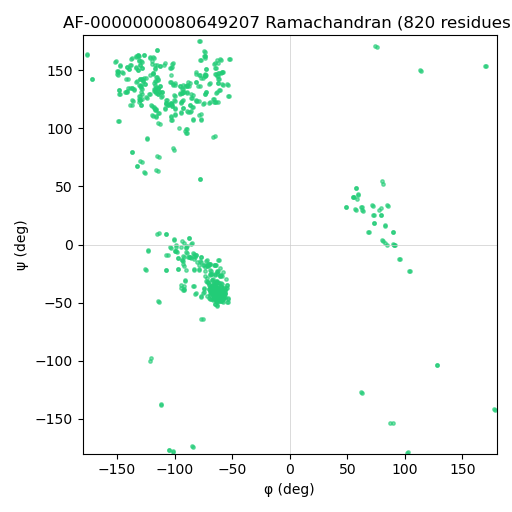3.531 9.344 -11.68 1 93.12 297 PRO A N 1
ATOM 2255 C CA . PRO A 1 297 ? 2.852 8.359 -10.836 1 93.12 297 PRO A CA 1
ATOM 2256 C C . PRO A 1 297 ? 2.168 8.992 -9.625 1 93.12 297 PRO A C 1
ATOM 2258 O O . PRO A 1 297 ? 1.062 8.594 -9.258 1 93.12 297 PRO A O 1
ATOM 2261 N N . ARG A 1 298 ? 2.756 10.047 -9.062 1 93 298 ARG A N 1
ATOM 2262 C CA . ARG A 1 298 ? 2.18 10.711 -7.895 1 93 298 ARG A CA 1
ATOM 2263 C C . ARG A 1 298 ? 0.862 11.391 -8.242 1 93 298 ARG A C 1
ATOM 2265 O O . ARG A 1 298 ? -0.108 11.305 -7.492 1 93 298 ARG A O 1
ATOM 2272 N N . GLU A 1 299 ? 0.887 12.102 -9.336 1 89 299 GLU A N 1
ATOM 2273 C CA . GLU A 1 299 ? -0.335 12.766 -9.781 1 89 299 GLU A CA 1
ATOM 2274 C C . GLU A 1 299 ? -1.441 11.75 -10.062 1 89 299 GLU A C 1
ATOM 2276 O O . GLU A 1 299 ? -2.605 11.984 -9.734 1 89 299 GLU A O 1
ATOM 2281 N N . LEU A 1 300 ? -1.06 10.703 -10.641 1 88.69 300 LEU A N 1
ATOM 2282 C CA . LEU A 1 300 ? -2.004 9.625 -10.93 1 88.69 300 LEU A CA 1
ATOM 2283 C C . LEU A 1 300 ? -2.57 9.047 -9.641 1 88.69 300 LEU A C 1
ATOM 2285 O O . LEU A 1 300 ? -3.787 8.891 -9.508 1 88.69 300 LEU A O 1
ATOM 2289 N N . PHE A 1 301 ? -1.694 8.75 -8.781 1 93.69 301 PHE A N 1
ATOM 2290 C CA . PHE A 1 301 ? -2.109 8.18 -7.508 1 93.69 301 PHE A CA 1
ATOM 2291 C C . PHE A 1 301 ? -3.055 9.117 -6.77 1 93.69 301 PHE A C 1
ATOM 2293 O O . PHE A 1 301 ? -4.098 8.695 -6.27 1 93.69 301 PHE A O 1
ATOM 2300 N N . ILE A 1 302 ? -2.711 10.398 -6.73 1 93.56 302 ILE A N 1
ATOM 2301 C CA . ILE A 1 302 ? -3.521 11.383 -6.031 1 93.56 302 ILE A CA 1
ATOM 2302 C C . ILE A 1 302 ? -4.922 11.422 -6.633 1 93.56 302 ILE A C 1
ATOM 2304 O O . ILE A 1 302 ? -5.918 11.453 -5.906 1 93.56 302 ILE A O 1
ATOM 2308 N N . SER A 1 303 ? -5.008 11.383 -7.938 1 90.88 303 SER A N 1
ATOM 2309 C CA . SER A 1 303 ? -6.297 11.43 -8.625 1 90.88 303 SER A CA 1
ATOM 2310 C C . SER A 1 303 ? -7.168 10.242 -8.242 1 90.88 303 SER A C 1
ATOM 2312 O O . SER A 1 303 ? -8.391 10.359 -8.148 1 90.88 303 SER A O 1
ATOM 2314 N N . VAL A 1 304 ? -6.602 9.109 -7.98 1 93.12 304 VAL A N 1
ATOM 2315 C CA . VAL A 1 304 ? -7.336 7.883 -7.695 1 93.12 304 VAL A CA 1
ATOM 2316 C C . VAL A 1 304 ? -7.762 7.863 -6.23 1 93.12 304 VAL A C 1
ATOM 2318 O O . VAL A 1 304 ? -8.891 7.484 -5.91 1 93.12 304 VAL A O 1
ATOM 2321 N N . VAL A 1 305 ? -6.863 8.273 -5.336 1 95.69 305 VAL A N 1
ATOM 2322 C CA . VAL A 1 305 ? -7.059 7.984 -3.92 1 95.69 305 VAL A CA 1
ATOM 2323 C C . VAL A 1 305 ? -7.824 9.133 -3.26 1 95.69 305 VAL A C 1
ATOM 2325 O O . VAL A 1 305 ? -8.516 8.93 -2.262 1 95.69 305 VAL A O 1
ATOM 2328 N N . GLU A 1 306 ? -7.68 10.391 -3.709 1 93.5 306 GLU A N 1
ATOM 2329 C CA . GLU A 1 306 ? -8.164 11.578 -3.012 1 93.5 306 GLU A CA 1
ATOM 2330 C C . GLU A 1 306 ? -9.664 11.484 -2.736 1 93.5 306 GLU A C 1
ATOM 2332 O O . GLU A 1 306 ? -10.117 11.797 -1.634 1 93.5 306 GLU A O 1
ATOM 2337 N N . PRO A 1 307 ? -10.523 10.984 -3.74 1 92.06 307 PRO A N 1
ATOM 2338 C CA . PRO A 1 307 ? -11.953 10.852 -3.436 1 92.06 307 PRO A CA 1
ATOM 2339 C C . PRO A 1 307 ? -12.219 9.906 -2.262 1 92.06 307 PRO A C 1
ATOM 2341 O O . PRO A 1 307 ? -13.211 10.07 -1.549 1 92.06 307 PRO A O 1
ATOM 2344 N N . ARG A 1 308 ? -11.344 8.984 -2.027 1 95.5 308 ARG A N 1
ATOM 2345 C CA . ARG A 1 308 ? -11.516 7.984 -0.98 1 95.5 308 ARG A CA 1
ATOM 2346 C C . ARG A 1 308 ? -11 8.5 0.36 1 95.5 308 ARG A C 1
ATOM 2348 O O . ARG A 1 308 ? -11.289 7.914 1.407 1 95.5 308 ARG A O 1
ATOM 2355 N N . LEU A 1 309 ? -10.289 9.648 0.332 1 96.75 309 LEU A N 1
ATOM 2356 C CA . LEU A 1 309 ? -9.734 10.242 1.546 1 96.75 309 LEU A CA 1
ATOM 2357 C C . LEU A 1 309 ? -10.617 11.375 2.051 1 96.75 309 LEU A C 1
ATOM 2359 O O . LEU A 1 309 ? -10.367 11.93 3.123 1 96.75 309 LEU A O 1
ATOM 2363 N N . ARG A 1 310 ? -11.656 11.742 1.325 1 94.06 310 ARG A N 1
ATOM 2364 C CA . ARG A 1 310 ? -12.57 12.797 1.77 1 94.06 310 ARG A CA 1
ATOM 2365 C C . ARG A 1 310 ? -13.469 12.297 2.895 1 94.06 310 ARG A C 1
ATOM 2367 O O . ARG A 1 310 ? -14.07 11.219 2.791 1 94.06 310 ARG A O 1
ATOM 2374 N N . PRO A 1 311 ? -13.508 13.047 3.914 1 94 311 PRO A N 1
ATOM 2375 C CA . PRO A 1 311 ? -14.383 12.625 5.012 1 94 311 PRO A CA 1
ATOM 2376 C C . PRO A 1 311 ? -15.836 12.453 4.578 1 94 311 PRO A C 1
ATOM 2378 O O . PRO A 1 311 ? -16.344 13.25 3.787 1 94 311 PRO A O 1
ATOM 2381 N N . LEU A 1 312 ? -16.453 11.43 5.008 1 94 312 LEU A N 1
ATOM 2382 C CA . LEU A 1 312 ? -17.891 11.211 4.812 1 94 312 LEU A CA 1
ATOM 2383 C C . LEU A 1 312 ? -18.703 12.062 5.777 1 94 312 LEU A C 1
ATOM 2385 O O . LEU A 1 312 ? -18.188 12.539 6.789 1 94 312 LEU A O 1
ATOM 2389 N N . PRO A 1 313 ? -19.984 12.273 5.387 1 91.12 313 PRO A N 1
ATOM 2390 C CA . PRO A 1 313 ? -20.844 13.047 6.297 1 91.12 313 PRO A CA 1
ATOM 2391 C C . PRO A 1 313 ? -20.844 12.477 7.715 1 91.12 313 PRO A C 1
ATOM 2393 O O . PRO A 1 313 ? -21.016 11.273 7.895 1 91.12 313 PRO A O 1
ATOM 2396 N N . GLY A 1 314 ? -20.578 13.32 8.602 1 91.69 314 GLY A N 1
ATOM 2397 C CA . GLY A 1 314 ? -20.656 12.922 10 1 91.69 314 GLY A CA 1
ATOM 2398 C C . GLY A 1 314 ? -19.312 12.492 10.562 1 91.69 314 GLY A C 1
ATOM 2399 O O . GLY A 1 314 ? -19.156 12.398 11.781 1 91.69 314 GLY A O 1
ATOM 2400 N N . GLU A 1 315 ? -18.328 12.281 9.734 1 94.69 315 GLU A N 1
ATOM 2401 C CA . GLU A 1 315 ? -17 11.883 10.219 1 94.69 315 GLU A CA 1
ATOM 2402 C C . GLU A 1 315 ? -16.266 13.07 10.82 1 94.69 315 GLU A C 1
ATOM 2404 O O . GLU A 1 315 ? -16.406 14.203 10.352 1 94.69 315 GLU A O 1
ATOM 2409 N N . THR A 1 316 ? -15.508 12.789 11.891 1 94.62 316 THR A N 1
ATOM 2410 C CA . THR A 1 316 ? -14.852 13.852 12.641 1 94.62 316 THR A CA 1
ATOM 2411 C C . THR A 1 316 ? -13.336 13.641 12.672 1 94.62 316 THR A C 1
ATOM 2413 O O . THR A 1 316 ? -12.859 12.547 12.367 1 94.62 316 THR A O 1
ATOM 2416 N N . ASP A 1 317 ? -12.633 14.719 12.969 1 96.5 317 ASP A N 1
ATOM 2417 C CA . ASP A 1 317 ? -11.188 14.672 13.164 1 96.5 317 ASP A CA 1
ATOM 2418 C C . ASP A 1 317 ? -10.82 15.016 14.602 1 96.5 317 ASP A C 1
ATOM 2420 O O . ASP A 1 317 ? -11.672 15.438 15.383 1 96.5 317 ASP A O 1
ATOM 2424 N N . LEU A 1 318 ? -9.57 14.742 14.922 1 97.44 318 LEU A N 1
ATOM 2425 C CA . LEU A 1 318 ? -8.969 15.062 16.219 1 97.44 318 LEU A CA 1
ATOM 2426 C C . LEU A 1 318 ? -7.641 15.781 16.031 1 97.44 318 LEU A C 1
ATOM 2428 O O . LEU A 1 318 ? -6.891 15.492 15.094 1 97.44 318 LEU A O 1
ATOM 2432 N N . CYS A 1 319 ? -7.418 16.719 16.891 1 97.88 319 CYS A N 1
ATOM 2433 C CA . CYS A 1 319 ? -6.09 17.297 17.016 1 97.88 319 CYS A CA 1
ATOM 2434 C C . CYS A 1 319 ? -5.344 16.703 18.219 1 97.88 319 CYS A C 1
ATOM 2436 O O . CYS A 1 319 ? -5.875 16.672 19.328 1 97.88 319 CYS A O 1
ATOM 2438 N N . ILE A 1 320 ? -4.152 16.25 17.922 1 98.44 320 ILE A N 1
ATOM 2439 C CA . ILE A 1 320 ? -3.328 15.625 18.938 1 98.44 320 ILE A CA 1
ATOM 2440 C C . ILE A 1 320 ? -1.999 16.359 19.062 1 98.44 320 ILE A C 1
ATOM 2442 O O . ILE A 1 320 ? -1.336 16.641 18.062 1 98.44 320 ILE A O 1
ATOM 2446 N N . MET A 1 321 ? -1.641 16.719 20.281 1 98.69 321 MET A N 1
ATOM 2447 C CA . MET A 1 321 ? -0.325 17.266 20.609 1 98.69 321 MET A CA 1
ATOM 2448 C C . MET A 1 321 ? 0.29 16.531 21.797 1 98.69 321 MET A C 1
ATOM 2450 O O . MET A 1 321 ? -0.355 16.375 22.828 1 98.69 321 MET A O 1
ATOM 2454 N N . ALA A 1 322 ? 1.446 16.016 21.609 1 98.81 322 ALA A N 1
ATOM 2455 C CA . ALA A 1 322 ? 2.201 15.352 22.672 1 98.81 322 ALA A CA 1
ATOM 2456 C C . ALA A 1 322 ? 3.646 15.836 22.688 1 98.81 322 ALA A C 1
ATOM 2458 O O . ALA A 1 322 ? 4.578 15.047 22.516 1 98.81 322 ALA A O 1
ATOM 2459 N N . ASN A 1 323 ? 3.822 17.109 23.047 1 98.75 323 ASN A N 1
ATOM 2460 C CA . ASN A 1 323 ? 5.145 17.719 23.078 1 98.75 323 ASN A CA 1
ATOM 2461 C C . ASN A 1 323 ? 5.887 17.375 24.375 1 98.75 323 ASN A C 1
ATOM 2463 O O . ASN A 1 323 ? 5.27 17.219 25.422 1 98.75 323 ASN A O 1
ATOM 2467 N N . SER A 1 324 ? 7.211 17.281 24.266 1 98.62 324 SER A N 1
ATOM 2468 C CA . SER A 1 324 ? 8.039 17.031 25.438 1 98.62 324 SER A CA 1
ATOM 2469 C C . SER A 1 324 ? 9.336 17.812 25.375 1 98.62 324 SER A C 1
ATOM 2471 O O . SER A 1 324 ? 9.906 18.016 24.297 1 98.62 324 SER A O 1
ATOM 2473 N N . VAL A 1 325 ? 9.773 18.297 26.531 1 98.62 325 VAL A N 1
ATOM 2474 C CA . VAL A 1 325 ? 11.062 18.953 26.719 1 98.62 325 VAL A CA 1
ATOM 2475 C C . VAL A 1 325 ? 11.797 18.328 27.906 1 98.62 325 VAL A C 1
ATOM 2477 O O . VAL A 1 325 ? 11.203 18.078 28.953 1 98.62 325 VAL A O 1
ATOM 2480 N N . GLN A 1 326 ? 13.016 18 27.672 1 98.56 326 GLN A N 1
ATOM 2481 C CA . GLN A 1 326 ? 13.836 17.391 28.719 1 98.56 326 GLN A CA 1
ATOM 2482 C C . GLN A 1 326 ? 15.07 18.234 29 1 98.56 326 GLN A C 1
ATOM 2484 O O . GLN A 1 326 ? 15.625 18.859 28.094 1 98.56 326 GLN A O 1
ATOM 2489 N N . GLY A 1 327 ? 15.5 18.266 30.234 1 98 327 GLY A N 1
ATOM 2490 C CA . GLY A 1 327 ? 16.672 18.984 30.703 1 98 327 GLY A CA 1
ATOM 2491 C C . GLY A 1 327 ? 16.891 18.875 32.188 1 98 327 GLY A C 1
ATOM 2492 O O . GLY A 1 327 ? 16.766 17.781 32.781 1 98 327 GLY A O 1
ATOM 2493 N N . LEU A 1 328 ? 17.359 20.047 32.781 1 97.75 328 LEU A N 1
ATOM 2494 C CA . LEU A 1 328 ? 17.625 20.078 34.219 1 97.75 328 LEU A CA 1
ATOM 2495 C C . LEU A 1 328 ? 16.719 21.078 34.938 1 97.75 328 LEU A C 1
ATOM 2497 O O . LEU A 1 328 ? 16.438 22.141 34.406 1 97.75 328 LEU A O 1
ATOM 2501 N N . LYS A 1 329 ? 16.25 20.703 36 1 97.56 329 LYS A N 1
ATOM 2502 C CA . LYS A 1 329 ? 15.539 21.562 36.938 1 97.56 329 LYS A CA 1
ATOM 2503 C C . LYS A 1 329 ? 15.953 21.297 38.375 1 97.56 329 LYS A C 1
ATOM 2505 O O . LYS A 1 329 ? 15.883 20.156 38.844 1 97.56 329 LYS A O 1
ATOM 2510 N N . GLY A 1 330 ? 16.469 22.266 39.062 1 95.56 330 GLY A N 1
ATOM 2511 C CA . GLY A 1 330 ? 16.938 22.078 40.406 1 95.56 330 GLY A CA 1
ATOM 2512 C C . GLY A 1 330 ? 18.109 21.109 40.5 1 95.56 330 GLY A C 1
ATOM 2513 O O . GLY A 1 330 ? 18.188 20.312 41.438 1 95.56 330 GLY A O 1
ATOM 2514 N N . GLY A 1 331 ? 18.812 21.062 39.531 1 95 331 GLY A N 1
ATOM 2515 C CA . GLY A 1 331 ? 19.984 20.203 39.531 1 95 331 GLY A CA 1
ATOM 2516 C C . GLY A 1 331 ? 19.656 18.766 39.156 1 95 331 GLY A C 1
ATOM 2517 O O . GLY A 1 331 ? 20.562 17.938 39.062 1 95 331 GLY A O 1
ATOM 2518 N N . GLU A 1 332 ? 18.422 18.484 38.906 1 97.25 332 GLU A N 1
ATOM 2519 C CA . GLU A 1 332 ? 18 17.125 38.562 1 97.25 332 GLU A CA 1
ATOM 2520 C C . GLU A 1 332 ? 17.453 17.047 37.156 1 97.25 332 GLU A C 1
ATOM 2522 O O . GLU A 1 332 ? 16.938 18.031 36.625 1 97.25 332 GLU A O 1
ATOM 2527 N N . ALA A 1 333 ? 17.578 15.758 36.625 1 97.75 333 ALA A N 1
ATOM 2528 C CA . ALA A 1 333 ? 16.938 15.523 35.344 1 97.75 333 ALA A CA 1
ATOM 2529 C C . ALA A 1 333 ? 15.43 15.742 35.438 1 97.75 333 ALA A C 1
ATOM 2531 O O . ALA A 1 333 ? 14.789 15.336 36.406 1 97.75 333 ALA A O 1
ATOM 2532 N N . ALA A 1 334 ? 14.883 16.531 34.406 1 98.31 334 ALA A N 1
ATOM 2533 C CA . ALA A 1 334 ? 13.461 16.891 34.438 1 98.31 334 ALA A CA 1
ATOM 2534 C C . ALA A 1 334 ? 12.852 16.781 33.031 1 98.31 334 ALA A C 1
ATOM 2536 O O . ALA A 1 334 ? 13.562 16.828 32.031 1 98.31 334 ALA A O 1
ATOM 2537 N N . ARG A 1 335 ? 11.547 16.562 33.031 1 98.44 335 ARG A N 1
ATOM 2538 C CA . ARG A 1 335 ? 10.781 16.5 31.781 1 98.44 335 ARG A CA 1
ATOM 2539 C C . ARG A 1 335 ? 9.484 17.297 31.891 1 98.44 335 ARG A C 1
ATOM 2541 O O . ARG A 1 335 ? 8.82 17.281 32.938 1 98.44 335 ARG A O 1
ATOM 2548 N N . VAL A 1 336 ? 9.211 18.094 30.891 1 98.62 336 VAL A N 1
ATOM 2549 C CA . VAL A 1 336 ? 7.953 18.828 30.766 1 98.62 336 VAL A CA 1
ATOM 2550 C C . VAL A 1 336 ? 7.148 18.266 29.594 1 98.62 336 VAL A C 1
ATOM 2552 O O . VAL A 1 336 ? 7.668 18.125 28.484 1 98.62 336 VAL A O 1
ATOM 2555 N N . ASP A 1 337 ? 5.875 17.891 29.828 1 98.62 337 ASP A N 1
ATOM 2556 C CA . ASP A 1 337 ? 4.98 17.422 28.781 1 98.62 337 ASP A CA 1
ATOM 2557 C C . ASP A 1 337 ? 3.811 18.391 28.578 1 98.62 337 ASP A C 1
ATOM 2559 O O . ASP A 1 337 ? 3.27 18.922 29.547 1 98.62 337 ASP A O 1
ATOM 2563 N N . HIS A 1 338 ? 3.523 18.672 27.359 1 98.75 338 HIS A N 1
ATOM 2564 C CA . HIS A 1 338 ? 2.309 19.359 26.969 1 98.75 338 HIS A CA 1
ATOM 2565 C C . HIS A 1 338 ? 1.423 18.484 26.094 1 98.75 338 HIS A C 1
ATOM 2567 O O . HIS A 1 338 ? 1.813 18.094 24.984 1 98.75 338 HIS A O 1
ATOM 2573 N N . LEU A 1 339 ? 0.226 18.141 26.562 1 98.69 339 LEU A N 1
ATOM 2574 C CA . LEU A 1 339 ? -0.701 17.25 25.859 1 98.69 339 LEU A CA 1
ATOM 2575 C C . LEU A 1 339 ? -1.991 17.984 25.516 1 98.69 339 LEU A C 1
ATOM 2577 O O . LEU A 1 339 ? -2.52 18.75 26.328 1 98.69 339 LEU A O 1
ATOM 2581 N N . LEU A 1 340 ? -2.439 17.844 24.328 1 98.69 340 LEU A N 1
ATOM 2582 C CA . LEU A 1 340 ? -3.703 18.422 23.875 1 98.69 340 LEU A CA 1
ATOM 2583 C C . LEU A 1 340 ? -4.496 17.422 23.047 1 98.69 340 LEU A C 1
ATOM 2585 O O . LEU A 1 340 ? -3.953 16.797 22.125 1 98.69 340 LEU A O 1
ATOM 2589 N N . LEU A 1 341 ? -5.66 17.156 23.422 1 98.38 341 LEU A N 1
ATOM 2590 C CA . LEU A 1 341 ? -6.676 16.453 22.641 1 98.38 341 LEU A CA 1
ATOM 2591 C C . LEU A 1 341 ? -7.879 17.359 22.375 1 98.38 341 LEU A C 1
ATOM 2593 O O . LEU A 1 341 ? -8.539 17.812 23.328 1 98.38 341 LEU A O 1
ATOM 2597 N N . ALA A 1 342 ? -8.102 17.656 21.156 1 97.88 342 ALA A N 1
ATOM 2598 C CA . ALA A 1 342 ? -9.242 18.5 20.812 1 97.88 342 ALA A CA 1
ATOM 2599 C C . ALA A 1 342 ? -10.078 17.859 19.703 1 97.88 342 ALA A C 1
ATOM 2601 O O . ALA A 1 342 ? -9.531 17.297 18.75 1 97.88 342 ALA A O 1
ATOM 2602 N N . GLY A 1 343 ? -11.367 17.906 19.875 1 96.5 343 GLY A N 1
ATOM 2603 C CA . GLY A 1 343 ? -12.305 17.438 18.859 1 96.5 343 GLY A CA 1
ATOM 2604 C C . GLY A 1 343 ? -12.992 18.578 18.125 1 96.5 343 GLY A C 1
ATOM 2605 O O . GLY A 1 343 ? -12.68 19.75 18.344 1 96.5 343 GLY A O 1
ATOM 2606 N N . PRO A 1 344 ? -13.867 18.188 17.266 1 95.62 344 PRO A N 1
ATOM 2607 C CA . PRO A 1 344 ? -14.602 19.203 16.5 1 95.62 344 PRO A CA 1
ATOM 2608 C C . PRO A 1 344 ? -15.648 19.922 17.344 1 95.62 344 PRO A C 1
ATOM 2610 O O . PRO A 1 344 ? -15.883 19.562 18.5 1 95.62 344 PRO A O 1
ATOM 2613 N N . ASP A 1 345 ? -16.062 21.047 16.844 1 93.88 345 ASP A N 1
ATOM 2614 C CA . ASP A 1 345 ? -17.328 21.625 17.281 1 93.88 345 ASP A CA 1
ATOM 2615 C C . ASP A 1 345 ? -18.484 21.125 16.422 1 93.88 345 ASP A C 1
ATOM 2617 O O . ASP A 1 345 ? -18.812 21.734 15.398 1 93.88 345 ASP A O 1
ATOM 2621 N N . GLN A 1 346 ? -19.141 20.156 16.844 1 89 346 GLN A N 1
ATOM 2622 C CA . GLN A 1 346 ? -20.156 19.484 16.031 1 89 346 GLN A CA 1
ATOM 2623 C C . GLN A 1 346 ? -21.375 20.375 15.852 1 89 346 GLN A C 1
ATOM 2625 O O . GLN A 1 346 ? -22.031 20.312 14.805 1 89 346 GLN A O 1
ATOM 2630 N N . VAL A 1 347 ? -21.641 21.141 16.828 1 86.62 347 VAL A N 1
ATOM 2631 C CA . VAL A 1 347 ? -22.812 22.016 16.766 1 86.62 347 VAL A CA 1
ATOM 2632 C C . VAL A 1 347 ? -22.594 23.062 15.68 1 86.62 347 VAL A C 1
ATOM 2634 O O . VAL A 1 347 ? -23.484 23.297 14.852 1 86.62 347 VAL A O 1
ATOM 2637 N N . ALA A 1 348 ? -21.406 23.609 15.641 1 87.69 348 ALA A N 1
ATOM 2638 C CA . ALA A 1 348 ? -21.094 24.656 14.664 1 87.69 348 ALA A CA 1
ATOM 2639 C C . ALA A 1 348 ? -20.609 24.047 13.344 1 87.69 348 ALA A C 1
ATOM 2641 O O . ALA A 1 348 ? -20.516 24.75 12.336 1 87.69 348 ALA A O 1
ATOM 2642 N N . GLY A 1 349 ? -20.344 22.766 13.344 1 89.81 349 GLY A N 1
ATOM 2643 C CA . GLY A 1 349 ? -19.859 22.094 12.141 1 89.81 349 GLY A CA 1
ATOM 2644 C C . GLY A 1 349 ? -18.438 22.469 11.789 1 89.81 349 GLY A C 1
ATOM 2645 O O . GLY A 1 349 ? -18.109 22.625 10.609 1 89.81 349 GLY A O 1
ATOM 2646 N N . VAL A 1 350 ? -17.609 22.703 12.781 1 92.88 350 VAL A N 1
ATOM 2647 C CA . VAL A 1 350 ? -16.219 23.078 12.578 1 92.88 350 VAL A CA 1
ATOM 2648 C C . VAL A 1 350 ? -15.312 21.906 12.945 1 92.88 350 VAL A C 1
ATOM 2650 O O . VAL A 1 350 ? -15.43 21.328 14.031 1 92.88 350 VAL A O 1
ATOM 2653 N N . SER A 1 351 ? -14.453 21.469 12.031 1 94.62 351 SER A N 1
ATOM 2654 C CA . SER A 1 351 ? -13.516 20.375 12.305 1 94.62 351 SER A CA 1
ATOM 2655 C C . SER A 1 351 ? -12.586 20.734 13.461 1 94.62 351 SER A C 1
ATOM 2657 O O . SER A 1 351 ? -12.445 21.906 13.82 1 94.62 351 SER A O 1
ATOM 2659 N N . ALA A 1 352 ? -12.008 19.75 14.062 1 96.38 352 ALA A N 1
ATOM 2660 C CA . ALA A 1 352 ? -11.047 19.969 15.141 1 96.38 352 ALA A CA 1
ATOM 2661 C C . ALA A 1 352 ? -9.891 20.859 14.664 1 96.38 352 ALA A C 1
ATOM 2663 O O . ALA A 1 352 ? -9.508 21.812 15.352 1 96.38 352 ALA A O 1
ATOM 2664 N N . MET A 1 353 ? -9.422 20.562 13.523 1 94.81 353 MET A N 1
ATOM 2665 C CA . MET A 1 353 ? -8.273 21.297 12.984 1 94.81 353 MET A CA 1
ATOM 2666 C C . MET A 1 353 ? -8.625 22.75 12.75 1 94.81 353 MET A C 1
ATOM 2668 O O . MET A 1 353 ? -7.859 23.641 13.125 1 94.81 353 MET A O 1
ATOM 2672 N N . ALA A 1 354 ? -9.758 23 12.125 1 94.69 354 ALA A N 1
ATOM 2673 C CA . ALA A 1 354 ? -10.188 24.375 11.883 1 94.69 354 ALA A CA 1
ATOM 2674 C C . ALA A 1 354 ? -10.43 25.109 13.188 1 94.69 354 ALA A C 1
ATOM 2676 O O . ALA A 1 354 ? -10.078 26.297 13.312 1 94.69 354 ALA A O 1
ATOM 2677 N N . ARG A 1 355 ? -10.992 24.438 14.109 1 96.31 355 ARG A N 1
ATOM 2678 C CA . ARG A 1 355 ? -11.305 25.031 15.406 1 96.31 355 ARG A CA 1
ATOM 2679 C C . ARG A 1 355 ? -10.031 25.422 16.156 1 96.31 355 ARG A C 1
ATOM 2681 O O . ARG A 1 355 ? -9.883 26.562 16.578 1 96.31 355 ARG A O 1
ATOM 2688 N N . VAL A 1 356 ? -9.117 24.484 16.266 1 97.56 356 VAL A N 1
ATOM 2689 C CA . VAL A 1 356 ? -7.902 24.703 17.047 1 97.56 356 VAL A CA 1
ATOM 2690 C C . VAL A 1 356 ? -7.023 25.734 16.344 1 97.56 356 VAL A C 1
ATOM 2692 O O . VAL A 1 356 ? -6.531 26.688 16.969 1 97.56 356 VAL A O 1
ATOM 2695 N N . THR A 1 357 ? -6.844 25.578 15.07 1 96.56 357 THR A N 1
ATOM 2696 C CA . THR A 1 357 ? -6.016 26.516 14.312 1 96.56 357 THR A CA 1
ATOM 2697 C C . THR A 1 357 ? -6.648 27.906 14.281 1 96.56 357 THR A C 1
ATOM 2699 O O . THR A 1 357 ? -5.977 28.906 14.531 1 96.56 357 THR A O 1
ATOM 2702 N N . GLY A 1 358 ? -7.918 27.969 14.016 1 96.94 358 GLY A N 1
ATOM 2703 C CA . GLY A 1 358 ? -8.633 29.234 13.945 1 96.94 358 GLY A CA 1
ATOM 2704 C C . GLY A 1 358 ? -8.625 30 15.25 1 96.94 358 GLY A C 1
ATOM 2705 O O . GLY A 1 358 ? -8.352 31.203 15.281 1 96.94 358 GLY A O 1
ATOM 2706 N N . SER A 1 359 ? -8.938 29.328 16.297 1 97.75 359 SER A N 1
ATOM 2707 C CA . SER A 1 359 ? -8.984 29.969 17.609 1 97.75 359 SER A CA 1
ATOM 2708 C C . SER A 1 359 ? -7.598 30.406 18.062 1 97.75 359 SER A C 1
ATOM 2710 O O . SER A 1 359 ? -7.445 31.453 18.688 1 97.75 359 SER A O 1
ATOM 2712 N N . SER A 1 360 ? -6.633 29.531 17.766 1 98 360 SER A N 1
ATOM 2713 C CA . SER A 1 360 ? -5.262 29.891 18.109 1 98 360 SER A CA 1
ATOM 2714 C C . SER A 1 360 ? -4.852 31.203 17.422 1 98 360 SER A C 1
ATOM 2716 O O . SER A 1 360 ? -4.297 32.094 18.078 1 98 360 SER A O 1
ATOM 2718 N N . ALA A 1 361 ? -5.168 31.328 16.203 1 98 361 ALA A N 1
ATOM 2719 C CA . ALA A 1 361 ? -4.84 32.531 15.445 1 98 361 ALA A CA 1
ATOM 2720 C C . ALA A 1 361 ? -5.656 33.719 15.922 1 98 361 ALA A C 1
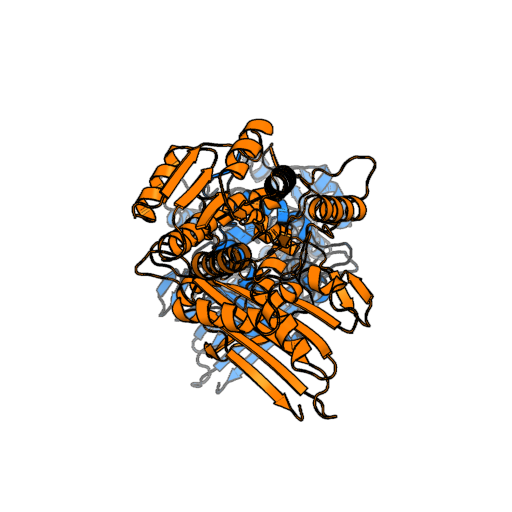ATOM 2722 O O . ALA A 1 361 ? -5.129 34.812 16.047 1 98 361 ALA A O 1
ATOM 2723 N N . ALA A 1 362 ? -6.918 33.531 16.172 1 98.25 362 ALA A N 1
ATOM 2724 C CA . ALA A 1 362 ? -7.824 34.594 16.578 1 98.25 362 ALA A CA 1
ATOM 2725 C C . ALA A 1 362 ? -7.402 35.188 17.922 1 98.25 362 ALA A C 1
ATOM 2727 O O . ALA A 1 362 ? -7.371 36.406 18.094 1 98.25 362 ALA A O 1
ATOM 2728 N N . VAL A 1 363 ? -7.102 34.312 18.844 1 98.19 363 VAL A N 1
ATOM 2729 C CA . VAL A 1 363 ? -6.684 34.75 20.172 1 98.19 363 VAL A CA 1
ATOM 2730 C C . VAL A 1 363 ? -5.371 35.531 20.062 1 98.19 363 VAL A C 1
ATOM 2732 O O . VAL A 1 363 ? -5.211 36.594 20.672 1 98.19 363 VAL A O 1
ATOM 2735 N N . ALA A 1 364 ? -4.469 35 19.281 1 97.88 364 ALA A N 1
ATOM 2736 C CA . ALA A 1 364 ? -3.191 35.688 19.094 1 97.88 364 ALA A CA 1
ATOM 2737 C C . ALA A 1 364 ? -3.387 37.031 18.438 1 97.88 364 ALA A C 1
ATOM 2739 O O . ALA A 1 364 ? -2.699 38 18.797 1 97.88 364 ALA A O 1
ATOM 2740 N N . ALA A 1 365 ? -4.289 37.125 17.516 1 98.19 365 ALA A N 1
ATOM 2741 C CA . ALA A 1 365 ? -4.57 38.406 16.844 1 98.19 365 ALA A CA 1
ATOM 2742 C C . ALA A 1 365 ? -5.094 39.438 17.828 1 98.19 365 ALA A C 1
ATOM 2744 O O . ALA A 1 365 ? -4.738 40.625 17.75 1 98.19 365 ALA A O 1
ATOM 2745 N N . ARG A 1 366 ? -5.918 39 18.719 1 98 366 ARG A N 1
ATOM 2746 C CA . ARG A 1 366 ? -6.445 39.906 19.719 1 98 366 ARG A CA 1
ATOM 2747 C C . ARG A 1 366 ? -5.34 40.406 20.656 1 98 366 ARG A C 1
ATOM 2749 O O . ARG A 1 366 ? -5.273 41.594 20.984 1 98 366 ARG A O 1
ATOM 2756 N N . ILE A 1 367 ? -4.512 39.5 21.031 1 97.44 367 ILE A N 1
ATOM 2757 C CA . ILE A 1 367 ? -3.389 39.844 21.891 1 97.44 367 ILE A CA 1
ATOM 2758 C C . ILE A 1 367 ? -2.479 40.844 21.172 1 97.44 367 ILE A C 1
ATOM 2760 O O . ILE A 1 367 ? -2.039 41.812 21.766 1 97.44 367 ILE A O 1
ATOM 2764 N N . LEU A 1 368 ? -2.211 40.562 19.953 1 96.94 368 LEU A N 1
ATOM 2765 C CA . LEU A 1 368 ? -1.4 41.438 19.109 1 96.94 368 LEU A CA 1
ATOM 2766 C C . LEU A 1 368 ? -2.055 42.812 18.969 1 96.94 368 LEU A C 1
ATOM 2768 O O . LEU A 1 368 ? -1.382 43.844 19.078 1 96.94 368 LEU A O 1
ATOM 2772 N N . GLY A 1 369 ? -3.359 42.875 18.766 1 95.69 369 GLY A N 1
ATOM 2773 C CA . GLY A 1 369 ? -4.109 44.094 18.609 1 95.69 369 GLY A CA 1
ATOM 2774 C C . GLY A 1 369 ? -4.113 44.969 19.859 1 95.69 369 GLY A C 1
ATOM 2775 O O . GLY A 1 369 ? -4.203 46.188 19.781 1 95.69 369 GLY A O 1
ATOM 2776 N N . ARG A 1 370 ? -3.943 44.281 21.016 1 95.38 370 ARG A N 1
ATOM 2777 C CA . ARG A 1 370 ? -3.889 44.969 22.281 1 95.38 370 ARG A CA 1
ATOM 2778 C C . ARG A 1 370 ? -2.492 45.531 22.547 1 95.38 370 ARG A C 1
ATOM 2780 O O . ARG A 1 370 ? -2.277 46.25 23.516 1 95.38 370 ARG A O 1
ATOM 2787 N N . GLY A 1 371 ? -1.619 45.094 21.703 1 93.75 371 GLY A N 1
ATOM 2788 C CA . GLY A 1 371 ? -0.251 45.562 21.875 1 93.75 371 GLY A CA 1
ATOM 2789 C C . GLY A 1 371 ? 0.485 44.812 22.984 1 93.75 371 GLY A C 1
ATOM 2790 O O . GLY A 1 371 ? 1.425 45.344 23.578 1 93.75 371 GLY A O 1
ATOM 2791 N N . GLU A 1 372 ? 0.086 43.625 23.266 1 93 372 GLU A N 1
ATOM 2792 C CA . GLU A 1 372 ? 0.641 42.906 24.391 1 93 372 GLU A CA 1
ATOM 2793 C C . GLU A 1 372 ? 1.832 42.031 23.969 1 93 372 GLU A C 1
ATOM 2795 O O . GLU A 1 372 ? 2.576 41.531 24.812 1 93 372 GLU A O 1
ATOM 2800 N N . LEU A 1 373 ? 1.959 41.844 22.688 1 90.62 373 LEU A N 1
ATOM 2801 C CA . LEU A 1 373 ? 3.062 41.031 22.188 1 90.62 373 LEU A CA 1
ATOM 2802 C C . LEU A 1 373 ? 4.363 41.812 22.156 1 90.62 373 LEU A C 1
ATOM 2804 O O . LEU A 1 373 ? 4.359 43 21.812 1 90.62 373 LEU A O 1
ATOM 2808 N N . ARG A 1 374 ? 5.375 41.156 22.594 1 78.75 374 ARG A N 1
ATOM 2809 C CA . ARG A 1 374 ? 6.68 41.812 22.578 1 78.75 374 ARG A CA 1
ATOM 2810 C C . ARG A 1 374 ? 7.426 41.5 21.297 1 78.75 374 ARG A C 1
ATOM 2812 O O . ARG A 1 374 ? 7.355 40.375 20.766 1 78.75 374 ARG A O 1
ATOM 2819 N N . GLY A 1 375 ? 8.008 42.5 20.797 1 86.81 375 GLY A N 1
ATOM 2820 C CA . GLY A 1 375 ? 8.867 42.312 19.641 1 86.81 375 GLY A CA 1
ATOM 2821 C C . GLY A 1 375 ? 8.344 42.969 18.375 1 86.81 375 GLY A C 1
ATOM 2822 O O . GLY A 1 375 ? 7.141 43.219 18.25 1 86.81 375 GLY A O 1
ATOM 2823 N N . ARG A 1 376 ? 9.234 43.375 17.5 1 94.5 376 ARG A N 1
ATOM 2824 C CA . ARG A 1 376 ? 8.945 43.938 16.172 1 94.5 376 ARG A CA 1
ATOM 2825 C C . ARG A 1 376 ? 9.57 43.094 15.078 1 94.5 376 ARG A C 1
ATOM 2827 O O . ARG A 1 376 ? 10.508 42.312 15.328 1 94.5 376 ARG A O 1
ATOM 2834 N N . GLY A 1 377 ? 8.992 43.188 13.891 1 97.31 377 GLY A N 1
ATOM 2835 C CA . GLY A 1 377 ? 9.445 42.344 12.797 1 97.31 377 GLY A CA 1
ATOM 2836 C C . GLY A 1 377 ? 8.727 41.031 12.734 1 97.31 377 GLY A C 1
ATOM 2837 O O . GLY A 1 377 ? 7.559 40.906 13.117 1 97.31 377 GLY A O 1
ATOM 2838 N N . ILE A 1 378 ? 9.43 40.062 12.172 1 96.5 378 ILE A N 1
ATOM 2839 C CA . ILE A 1 378 ? 8.891 38.688 12.117 1 96.5 378 ILE A CA 1
ATOM 2840 C C . ILE A 1 378 ? 9.234 37.969 13.414 1 96.5 378 ILE A C 1
ATOM 2842 O O . ILE A 1 378 ? 10.406 37.719 13.703 1 96.5 378 ILE A O 1
ATOM 2846 N N . VAL A 1 379 ? 8.211 37.656 14.117 1 96.44 379 VAL A N 1
ATOM 2847 C CA . VAL A 1 379 ? 8.375 37.125 15.461 1 96.44 379 VAL A CA 1
ATOM 2848 C C . VAL A 1 379 ? 7.887 35.656 15.492 1 96.44 379 VAL A C 1
ATOM 2850 O O . VAL A 1 379 ? 6.801 35.375 15 1 96.44 379 VAL A O 1
ATOM 2853 N N . ALA A 1 380 ? 8.719 34.781 16.062 1 95.75 380 ALA A N 1
ATOM 2854 C CA . ALA A 1 380 ? 8.328 33.375 16.234 1 95.75 380 ALA A CA 1
ATOM 2855 C C . ALA A 1 380 ? 7.289 33.25 17.344 1 95.75 380 ALA A C 1
ATOM 2857 O O . ALA A 1 380 ? 7.285 34 18.312 1 95.75 380 ALA A O 1
ATOM 2858 N N . PRO A 1 381 ? 6.41 32.219 17.234 1 96.25 381 PRO A N 1
ATOM 2859 C CA . PRO A 1 381 ? 5.371 32.031 18.25 1 96.25 381 PRO A CA 1
ATOM 2860 C C . PRO A 1 381 ? 5.941 31.828 19.656 1 96.25 381 PRO A C 1
ATOM 2862 O O . PRO A 1 381 ? 5.406 32.375 20.625 1 96.25 381 PRO A O 1
ATOM 2865 N N . GLU A 1 382 ? 7.074 31.094 19.812 1 96.44 382 GLU A N 1
ATOM 2866 C CA . GLU A 1 382 ? 7.648 30.812 21.125 1 96.44 382 GLU A CA 1
ATOM 2867 C C . GLU A 1 382 ? 8.273 32.062 21.719 1 96.44 382 GLU A C 1
ATOM 2869 O O . GLU A 1 382 ? 8.539 32.125 22.922 1 96.44 382 GLU A O 1
ATOM 2874 N N . ASP A 1 383 ? 8.555 33.062 20.891 1 95.81 383 ASP A N 1
ATOM 2875 C CA . ASP A 1 383 ? 9.094 34.312 21.391 1 95.81 383 ASP A CA 1
ATOM 2876 C C . ASP A 1 383 ? 7.969 35.312 21.672 1 95.81 383 ASP A C 1
ATOM 2878 O O . ASP A 1 383 ? 8.039 36.094 22.641 1 95.81 383 ASP A O 1
ATOM 2882 N N . GLY A 1 384 ? 6.977 35.344 20.812 1 95.94 384 GLY A N 1
ATOM 2883 C CA . GLY A 1 384 ? 5.875 36.281 20.953 1 95.94 384 GLY A CA 1
ATOM 2884 C C . GLY A 1 384 ? 4.906 35.906 22.047 1 95.94 384 GLY A C 1
ATOM 2885 O O . GLY A 1 384 ? 4.367 36.781 22.734 1 95.94 384 GLY A O 1
ATOM 2886 N N . ILE A 1 385 ? 4.602 34.656 22.156 1 96.44 385 ILE A N 1
ATOM 2887 C CA . ILE A 1 385 ? 3.684 34.094 23.156 1 96.44 385 ILE A CA 1
ATOM 2888 C C . ILE A 1 385 ? 4.477 33.469 24.297 1 96.44 385 ILE A C 1
ATOM 2890 O O . ILE A 1 385 ? 4.641 32.25 24.328 1 96.44 385 ILE A O 1
ATOM 2894 N N . ARG A 1 386 ? 4.938 34.25 25.234 1 96.06 386 ARG A N 1
ATOM 2895 C CA . ARG A 1 386 ? 5.816 33.812 26.328 1 96.06 386 ARG A CA 1
ATOM 2896 C C . ARG A 1 386 ? 5.445 34.5 27.641 1 96.06 386 ARG A C 1
ATOM 2898 O O . ARG A 1 386 ? 4.836 35.562 27.625 1 96.06 386 ARG A O 1
ATOM 2905 N N . GLY A 1 387 ? 5.754 33.812 28.75 1 95.75 387 GLY A N 1
ATOM 2906 C CA . GLY A 1 387 ? 5.523 34.375 30.062 1 95.75 387 GLY A CA 1
ATOM 2907 C C . GLY A 1 387 ? 4.059 34.656 30.344 1 95.75 387 GLY A C 1
ATOM 2908 O O . GLY A 1 387 ? 3.213 33.781 30.172 1 95.75 387 GLY A O 1
ATOM 2909 N N . ALA A 1 388 ? 3.773 35.906 30.75 1 96.06 388 ALA A N 1
ATOM 2910 C CA . ALA A 1 388 ? 2.406 36.281 31.094 1 96.06 388 ALA A CA 1
ATOM 2911 C C . ALA A 1 388 ? 1.492 36.219 29.875 1 96.06 388 ALA A C 1
ATOM 2913 O O . ALA A 1 388 ? 0.31 35.875 29.984 1 96.06 388 ALA A O 1
ATOM 2914 N N . VAL A 1 389 ? 2.029 36.562 28.734 1 97.25 389 VAL A N 1
ATOM 2915 C CA . VAL A 1 389 ? 1.251 36.5 27.5 1 97.25 389 VAL A CA 1
ATOM 2916 C C . VAL A 1 389 ? 0.808 35.062 27.219 1 97.25 389 VAL A C 1
ATOM 2918 O O . VAL A 1 389 ? -0.329 34.844 26.797 1 97.25 389 VAL A O 1
ATOM 2921 N N . TYR A 1 390 ? 1.691 34.125 27.453 1 97.31 390 TYR A N 1
ATOM 2922 C CA . TYR A 1 390 ? 1.378 32.688 27.266 1 97.31 390 TYR A CA 1
ATOM 2923 C C . TYR A 1 390 ? 0.232 32.281 28.172 1 97.31 390 TYR A C 1
ATOM 2925 O O . TYR A 1 390 ? -0.694 31.594 27.734 1 97.31 390 TYR A O 1
ATOM 2933 N N . GLU A 1 391 ? 0.291 32.688 29.406 1 96.81 391 GLU A N 1
ATOM 2934 C CA . GLU A 1 391 ? -0.753 32.344 30.375 1 96.81 391 GLU A CA 1
ATOM 2935 C C . GLU A 1 391 ? -2.107 32.906 29.938 1 96.81 391 GLU A C 1
ATOM 2937 O O . GLU A 1 391 ? -3.123 32.219 30.016 1 96.81 391 GLU A O 1
ATOM 2942 N N . GLY A 1 392 ? -2.078 34.156 29.578 1 96.5 392 GLY A N 1
ATOM 2943 C CA . GLY A 1 392 ? -3.303 34.781 29.078 1 96.5 392 GLY A CA 1
ATOM 2944 C C . GLY A 1 392 ? -3.836 34.094 27.828 1 96.5 392 GLY A C 1
ATOM 2945 O O . GLY A 1 392 ? -5.047 33.906 27.688 1 96.5 392 GLY A O 1
ATOM 2946 N N . TYR A 1 393 ? -2.924 33.75 26.938 1 97.38 393 TYR A N 1
ATOM 2947 C CA . TYR A 1 393 ? -3.258 33.062 25.703 1 97.38 393 TYR A CA 1
ATOM 2948 C C . TYR A 1 393 ? -3.945 31.734 26 1 97.38 393 TYR A C 1
ATOM 2950 O O . TYR A 1 393 ? -4.992 31.438 25.422 1 97.38 393 TYR A O 1
ATOM 2958 N N . LEU A 1 394 ? -3.445 30.906 26.922 1 98.12 394 LEU A N 1
ATOM 2959 C CA . LEU A 1 394 ? -4 29.609 27.266 1 98.12 394 LEU A CA 1
ATOM 2960 C C . LEU A 1 394 ? -5.371 29.75 27.922 1 98.12 394 LEU A C 1
ATOM 2962 O O . LEU A 1 394 ? -6.27 28.953 27.672 1 98.12 394 LEU A O 1
ATOM 2966 N N . ARG A 1 395 ? -5.492 30.766 28.75 1 97.56 395 ARG A N 1
ATOM 2967 C CA . ARG A 1 395 ? -6.781 31 29.391 1 97.56 395 ARG A CA 1
ATOM 2968 C C . ARG A 1 395 ? -7.863 31.266 28.359 1 97.56 395 ARG A C 1
ATOM 2970 O O . ARG A 1 395 ? -8.992 30.781 28.484 1 97.56 395 ARG A O 1
ATOM 2977 N N . GLU A 1 396 ? -7.52 32.062 27.391 1 97.38 396 GLU A N 1
ATOM 2978 C CA . GLU A 1 396 ? -8.469 32.344 26.328 1 97.38 396 GLU A CA 1
ATOM 2979 C C . GLU A 1 396 ? -8.844 31.109 25.547 1 97.38 396 GLU A C 1
ATOM 2981 O O . GLU A 1 396 ? -9.992 30.938 25.141 1 97.38 396 GLU A O 1
ATOM 2986 N N . LEU A 1 397 ? -7.855 30.25 25.25 1 98.06 397 LEU A N 1
ATOM 2987 C CA . LEU A 1 397 ? -8.133 29 24.531 1 98.06 397 LEU A CA 1
ATOM 2988 C C . LEU A 1 397 ? -9.023 28.094 25.359 1 98.06 397 LEU A C 1
ATOM 2990 O O . LEU A 1 397 ? -9.891 27.406 24.828 1 98.06 397 LEU A O 1
ATOM 2994 N N . GLU A 1 398 ? -8.828 28.094 26.656 1 97.75 398 GLU A N 1
ATOM 2995 C CA . GLU A 1 398 ? -9.648 27.281 27.547 1 97.75 398 GLU A CA 1
ATOM 2996 C C . GLU A 1 398 ? -11.117 27.703 27.484 1 97.75 398 GLU A C 1
ATOM 2998 O O . GLU A 1 398 ? -12.016 26.859 27.578 1 97.75 398 GLU A O 1
ATOM 3003 N N . LEU A 1 399 ? -11.32 28.953 27.359 1 96 399 LEU A N 1
ATOM 3004 C CA . LEU A 1 399 ? -12.68 29.469 27.234 1 96 399 LEU A CA 1
ATOM 3005 C C . LEU A 1 399 ? -13.352 28.969 25.969 1 96 399 LEU A C 1
ATOM 3007 O O . LEU A 1 399 ? -14.578 28.969 25.859 1 96 399 LEU A O 1
ATOM 3011 N N . ARG A 1 400 ? -12.57 28.5 25.062 1 95.25 400 ARG A N 1
ATOM 3012 C CA . ARG A 1 400 ? -13.062 27.969 23.797 1 95.25 400 ARG A CA 1
ATOM 3013 C C . ARG A 1 400 ? -13.094 26.453 23.812 1 95.25 400 ARG A C 1
ATOM 3015 O O . ARG A 1 400 ? -13.328 25.812 22.781 1 95.25 400 ARG A O 1
ATOM 3022 N N . GLY A 1 401 ? -12.781 25.891 24.922 1 95.38 401 GLY A N 1
ATOM 3023 C CA . GLY A 1 401 ? -12.812 24.438 25.062 1 95.38 401 GLY A CA 1
ATOM 3024 C C . GLY A 1 401 ? -11.555 23.766 24.547 1 95.38 401 GLY A C 1
ATOM 3025 O O . GLY A 1 401 ? -11.562 22.578 24.234 1 95.38 401 GLY A O 1
ATOM 3026 N N . ILE A 1 402 ? -10.523 24.469 24.359 1 97.69 402 ILE A N 1
ATOM 3027 C CA . ILE A 1 402 ? -9.227 23.922 23.969 1 97.69 402 ILE A CA 1
ATOM 3028 C C . ILE A 1 402 ? -8.289 23.891 25.172 1 97.69 402 ILE A C 1
ATOM 3030 O O . ILE A 1 402 ? -7.84 24.938 25.641 1 97.69 402 ILE A O 1
ATOM 3034 N N . PHE A 1 403 ? -8.008 22.703 25.609 1 97.5 403 PHE A N 1
ATOM 3035 C CA . PHE A 1 403 ? -7.281 22.547 26.859 1 97.5 403 PHE A CA 1
ATOM 3036 C C . PHE A 1 403 ? -5.906 21.922 26.609 1 97.5 403 PHE A C 1
ATOM 3038 O O . PHE A 1 403 ? -5.789 20.922 25.906 1 97.5 403 PHE A O 1
ATOM 3045 N N . LEU A 1 404 ? -4.926 22.562 27.156 1 98 404 LEU A N 1
ATOM 3046 C CA . LEU A 1 404 ? -3.557 22.047 27.125 1 98 404 LEU A CA 1
ATOM 3047 C C . LEU A 1 404 ? -3.119 21.562 28.5 1 98 404 LEU A C 1
ATOM 3049 O O . LEU A 1 404 ? -3.127 22.344 29.469 1 98 404 LEU A O 1
ATOM 3053 N N . LEU A 1 405 ? -2.82 20.281 28.625 1 97.81 405 LEU A N 1
ATOM 3054 C CA . LEU A 1 405 ? -2.309 19.719 29.875 1 97.81 405 LEU A CA 1
ATOM 3055 C C . LEU A 1 405 ? -0.797 19.891 29.969 1 97.81 405 LEU A C 1
ATOM 3057 O O . LEU A 1 405 ? -0.062 19.469 29.078 1 97.81 405 LEU A O 1
ATOM 3061 N N . GLU A 1 406 ? -0.344 20.625 30.984 1 97.88 406 GLU A N 1
ATOM 3062 C CA . GLU A 1 406 ? 1.074 20.844 31.25 1 97.88 406 GLU A CA 1
ATOM 3063 C C . GLU A 1 406 ? 1.53 20.078 32.469 1 97.88 406 GLU A C 1
ATOM 3065 O O . GLU A 1 406 ? 0.939 20.219 33.562 1 97.88 406 GLU A O 1
ATOM 3070 N N . THR A 1 407 ? 2.541 19.188 32.281 1 97.69 407 THR A N 1
ATOM 3071 C CA . THR A 1 407 ? 3.096 18.453 33.438 1 97.69 407 THR A CA 1
ATOM 3072 C C . THR A 1 407 ? 4.605 18.641 33.5 1 97.69 407 THR A C 1
ATOM 3074 O O . THR A 1 407 ? 5.289 18.656 32.469 1 97.69 407 THR A O 1
ATOM 3077 N N . VAL A 1 408 ? 5.137 18.844 34.688 1 97.12 408 VAL A N 1
ATOM 3078 C CA . VAL A 1 408 ? 6.566 18.906 34.969 1 97.12 408 VAL A CA 1
ATOM 3079 C C . VAL A 1 408 ? 6.961 17.781 35.938 1 97.12 408 VAL A C 1
ATOM 3081 O O . VAL A 1 408 ? 6.402 17.672 37.031 1 97.12 408 VAL A O 1
ATOM 3084 N N . ARG A 1 409 ? 7.816 16.906 35.469 1 95.12 409 ARG A N 1
ATOM 3085 C CA . ARG A 1 409 ? 8.305 15.797 36.281 1 95.12 409 ARG A CA 1
ATOM 3086 C C . ARG A 1 409 ? 9.812 15.898 36.5 1 95.12 409 ARG A C 1
ATOM 3088 O O . ARG A 1 409 ? 10.562 16.125 35.562 1 95.12 409 ARG A O 1
ATOM 3095 N N . THR A 1 410 ? 10.195 15.742 37.75 1 94.31 410 THR A N 1
ATOM 3096 C CA . THR A 1 410 ? 11.609 15.742 38.094 1 94.31 410 THR A CA 1
ATOM 3097 C C . THR A 1 410 ? 12.078 14.344 38.5 1 94.31 410 THR A C 1
ATOM 3099 O O . THR A 1 410 ? 11.273 13.508 38.875 1 94.31 410 THR A O 1
ATOM 3102 N N . GLY A 1 411 ? 13.375 14.023 38.344 1 89.06 411 GLY A N 1
ATOM 3103 C CA . GLY A 1 411 ? 13.945 12.734 38.688 1 89.06 411 GLY A CA 1
ATOM 3104 C C . GLY A 1 411 ? 13.672 11.672 37.625 1 89.06 411 GLY A C 1
ATOM 3105 O O . GLY A 1 411 ? 13.523 10.492 37.938 1 89.06 411 GLY A O 1
ATOM 3106 N N . VAL A 1 412 ? 13.578 12.133 36.344 1 79.69 412 VAL A N 1
ATOM 3107 C CA . VAL A 1 412 ? 13.234 11.219 35.25 1 79.69 412 VAL A CA 1
ATOM 3108 C C . VAL A 1 412 ? 14.359 11.188 34.219 1 79.69 412 VAL A C 1
ATOM 3110 O O . VAL A 1 412 ? 15.086 12.164 34.062 1 79.69 412 VAL A O 1
ATOM 3113 N N . MET B 1 1 ? 10.203 -42.031 -27.938 1 96.62 1 MET B N 1
ATOM 3114 C CA . MET B 1 1 ? 8.945 -41.406 -28.297 1 96.62 1 MET B CA 1
ATOM 3115 C C . MET B 1 1 ? 9.188 -39.969 -28.797 1 96.62 1 MET B C 1
ATOM 3117 O O . MET B 1 1 ? 10.258 -39.406 -28.594 1 96.62 1 MET B O 1
ATOM 3121 N N . ARG B 1 2 ? 8.227 -39.406 -29.562 1 98.5 2 ARG B N 1
ATOM 3122 C CA . ARG B 1 2 ? 8.25 -38.062 -30.078 1 98.5 2 ARG B CA 1
ATOM 3123 C C . ARG B 1 2 ? 7.297 -37.156 -29.297 1 98.5 2 ARG B C 1
ATOM 3125 O O . ARG B 1 2 ? 6.094 -37.406 -29.25 1 98.5 2 ARG B O 1
ATOM 3132 N N . VAL B 1 3 ? 7.871 -36.094 -28.703 1 98.69 3 VAL B N 1
ATOM 3133 C CA . VAL B 1 3 ? 7.059 -35.25 -27.844 1 98.69 3 VAL B CA 1
ATOM 3134 C C . VAL B 1 3 ? 6.977 -33.844 -28.453 1 98.69 3 VAL B C 1
ATOM 3136 O O . VAL B 1 3 ? 7.996 -33.25 -28.812 1 98.69 3 VAL B O 1
ATOM 3139 N N . LEU B 1 4 ? 5.777 -33.344 -28.531 1 98.62 4 LEU B N 1
ATOM 3140 C CA . LEU B 1 4 ? 5.539 -31.984 -29.031 1 98.62 4 LEU B CA 1
ATOM 3141 C C . LEU B 1 4 ? 5.281 -31 -27.906 1 98.62 4 LEU B C 1
ATOM 3143 O O . LEU B 1 4 ? 4.328 -31.172 -27.141 1 98.62 4 LEU B O 1
ATOM 3147 N N . VAL B 1 5 ? 6.117 -30.016 -27.797 1 98.62 5 VAL B N 1
ATOM 3148 C CA . VAL B 1 5 ? 5.934 -29 -26.766 1 98.62 5 VAL B CA 1
ATOM 3149 C C . VAL B 1 5 ? 5.348 -27.734 -27.375 1 98.62 5 VAL B C 1
ATOM 3151 O O . VAL B 1 5 ? 6.055 -26.969 -28.031 1 98.62 5 VAL B O 1
ATOM 3154 N N . ILE B 1 6 ? 4.074 -27.531 -27.062 1 97.38 6 ILE B N 1
ATOM 3155 C CA . ILE B 1 6 ? 3.377 -26.344 -27.531 1 97.38 6 ILE B CA 1
ATOM 3156 C C . ILE B 1 6 ? 3.617 -25.188 -26.562 1 97.38 6 ILE B C 1
ATOM 3158 O O . ILE B 1 6 ? 3.287 -25.281 -25.391 1 97.38 6 ILE B O 1
ATOM 3162 N N . GLY B 1 7 ? 4.086 -24.094 -27.094 1 95.81 7 GLY B N 1
ATOM 3163 C CA . GLY B 1 7 ? 4.613 -23.031 -26.25 1 95.81 7 GLY B CA 1
ATOM 3164 C C . GLY B 1 7 ? 6.062 -23.25 -25.859 1 95.81 7 GLY B C 1
ATOM 3165 O O . GLY B 1 7 ? 6.477 -22.875 -24.75 1 95.81 7 GLY B O 1
ATOM 3166 N N . GLY B 1 8 ? 6.754 -23.812 -26.734 1 95.25 8 GLY B N 1
ATOM 3167 C CA . GLY B 1 8 ? 8.086 -24.312 -26.438 1 95.25 8 GLY B CA 1
ATOM 3168 C C . GLY B 1 8 ? 9.117 -23.203 -26.266 1 95.25 8 GLY B C 1
ATOM 3169 O O . GLY B 1 8 ? 10.203 -23.438 -25.734 1 95.25 8 GLY B O 1
ATOM 3170 N N . ALA B 1 9 ? 8.789 -22 -26.672 1 94.81 9 ALA B N 1
ATOM 3171 C CA . ALA B 1 9 ? 9.734 -20.891 -26.578 1 94.81 9 ALA B CA 1
ATOM 3172 C C . ALA B 1 9 ? 9.562 -20.141 -25.266 1 94.81 9 ALA B C 1
ATOM 3174 O O . ALA B 1 9 ? 10.391 -19.297 -24.906 1 94.81 9 ALA B O 1
ATOM 3175 N N . GLY B 1 10 ? 8.523 -20.438 -24.562 1 92.94 10 GLY B N 1
ATOM 3176 C CA . GLY B 1 10 ? 8.281 -19.797 -23.281 1 92.94 10 GLY B CA 1
ATOM 3177 C C . GLY B 1 10 ? 9.133 -20.375 -22.156 1 92.94 10 GLY B C 1
ATOM 3178 O O . GLY B 1 10 ? 9.82 -21.375 -22.344 1 92.94 10 GLY B O 1
ATOM 3179 N N . ARG B 1 11 ? 9.078 -19.797 -20.953 1 89.88 11 ARG B N 1
ATOM 3180 C CA . ARG B 1 11 ? 9.906 -20.188 -19.812 1 89.88 11 ARG B CA 1
ATOM 3181 C C . ARG B 1 11 ? 9.578 -21.594 -19.359 1 89.88 11 ARG B C 1
ATOM 3183 O O . ARG B 1 11 ? 10.477 -22.422 -19.141 1 89.88 11 ARG B O 1
ATOM 3190 N N . ILE B 1 12 ? 8.297 -21.891 -19.281 1 93.62 12 ILE B N 1
ATOM 3191 C CA . ILE B 1 12 ? 7.867 -23.203 -18.812 1 93.62 12 ILE B CA 1
ATOM 3192 C C . ILE B 1 12 ? 8.047 -24.234 -19.922 1 93.62 12 ILE B C 1
ATOM 3194 O O . ILE B 1 12 ? 8.562 -25.328 -19.688 1 93.62 12 ILE B O 1
ATOM 3198 N N . GLY B 1 13 ? 7.633 -23.844 -21.094 1 96.5 13 GLY B N 1
ATOM 3199 C CA . GLY B 1 13 ? 7.742 -24.75 -22.219 1 96.5 13 GLY B CA 1
ATOM 3200 C C . GLY B 1 13 ? 9.172 -25.156 -22.516 1 96.5 13 GLY B C 1
ATOM 3201 O O . GLY B 1 13 ? 9.453 -26.328 -22.766 1 96.5 13 GLY B O 1
ATOM 3202 N N . SER B 1 14 ? 10.062 -24.219 -22.5 1 97.19 14 SER B N 1
ATOM 3203 C CA . SER B 1 14 ? 11.461 -24.531 -22.781 1 97.19 14 SER B CA 1
ATOM 3204 C C . SER B 1 14 ? 12.07 -25.391 -21.672 1 97.19 14 SER B C 1
ATOM 3206 O O . SER B 1 14 ? 12.914 -26.25 -21.938 1 97.19 14 SER B O 1
ATOM 3208 N N . ALA B 1 15 ? 11.664 -25.141 -20.453 1 96.62 15 ALA B N 1
ATOM 3209 C CA . ALA B 1 15 ? 12.133 -25.969 -19.344 1 96.62 15 ALA B CA 1
ATOM 3210 C C . ALA B 1 15 ? 11.664 -27.422 -19.5 1 96.62 15 ALA B C 1
ATOM 3212 O O . ALA B 1 15 ? 12.422 -28.359 -19.25 1 96.62 15 ALA B O 1
ATOM 3213 N N . ALA B 1 16 ? 10.445 -27.594 -19.844 1 97.81 16 ALA B N 1
ATOM 3214 C CA . ALA B 1 16 ? 9.914 -28.938 -20.109 1 97.81 16 ALA B CA 1
ATOM 3215 C C . ALA B 1 16 ? 10.656 -29.609 -21.25 1 97.81 16 ALA B C 1
ATOM 3217 O O . ALA B 1 16 ? 11 -30.797 -21.172 1 97.81 16 ALA B O 1
ATOM 3218 N N . ALA B 1 17 ? 10.891 -28.812 -22.281 1 98.31 17 ALA B N 1
ATOM 3219 C CA . ALA B 1 17 ? 11.602 -29.344 -23.453 1 98.31 17 ALA B CA 1
ATOM 3220 C C . ALA B 1 17 ? 13.016 -29.781 -23.078 1 98.31 17 ALA B C 1
ATOM 3222 O O . ALA B 1 17 ? 13.5 -30.812 -23.562 1 98.31 17 ALA B O 1
ATOM 3223 N N . ARG B 1 18 ? 13.625 -28.969 -22.266 1 97.44 18 ARG B N 1
ATOM 3224 C CA . ARG B 1 18 ? 14.969 -29.312 -21.812 1 97.44 18 ARG B CA 1
ATOM 3225 C C . ARG B 1 18 ? 14.977 -30.625 -21.031 1 97.44 18 ARG B C 1
ATOM 3227 O O . ARG B 1 18 ? 15.852 -31.469 -21.234 1 97.44 18 ARG B O 1
ATOM 3234 N N . ASP B 1 19 ? 14.055 -30.75 -20.156 1 97.06 19 ASP B N 1
ATOM 3235 C CA . ASP B 1 19 ? 13.914 -32 -19.391 1 97.06 19 ASP B CA 1
ATOM 3236 C C . ASP B 1 19 ? 13.703 -33.188 -20.312 1 97.06 19 ASP B C 1
ATOM 3238 O O . ASP B 1 19 ? 14.391 -34.219 -20.172 1 97.06 19 ASP B O 1
ATOM 3242 N N . LEU B 1 20 ? 12.828 -33.062 -21.281 1 98.06 20 LEU B N 1
ATOM 3243 C CA . LEU B 1 20 ? 12.492 -34.125 -22.219 1 98.06 20 LEU B CA 1
ATOM 3244 C C . LEU B 1 20 ? 13.695 -34.5 -23.094 1 98.06 20 LEU B C 1
ATOM 3246 O O . LEU B 1 20 ? 13.938 -35.688 -23.359 1 98.06 20 LEU B O 1
ATOM 3250 N N . ALA B 1 21 ? 14.359 -33.5 -23.516 1 97.19 21 ALA B N 1
ATOM 3251 C CA . ALA B 1 21 ? 15.523 -33.719 -24.391 1 97.19 21 ALA B CA 1
ATOM 3252 C C . ALA B 1 21 ? 16.609 -34.5 -23.656 1 97.19 21 ALA B C 1
ATOM 3254 O O . ALA B 1 21 ? 17.406 -35.188 -24.297 1 97.19 21 ALA B O 1
ATOM 3255 N N . GLY B 1 22 ? 16.609 -34.438 -22.375 1 94.94 22 GLY B N 1
ATOM 3256 C CA . GLY B 1 22 ? 17.594 -35.156 -21.578 1 94.94 22 GLY B CA 1
ATOM 3257 C C . GLY B 1 22 ? 17.219 -36.594 -21.312 1 94.94 22 GLY B C 1
ATOM 3258 O O . GLY B 1 22 ? 18.031 -37.375 -20.828 1 94.94 22 GLY B O 1
ATOM 3259 N N . SER B 1 23 ? 16.094 -36.938 -21.672 1 94.19 23 SER B N 1
ATOM 3260 C CA . SER B 1 23 ? 15.609 -38.281 -21.406 1 94.19 23 SER B CA 1
ATOM 3261 C C . SER B 1 23 ? 16 -39.219 -22.531 1 94.19 23 SER B C 1
ATOM 3263 O O . SER B 1 23 ? 15.906 -38.875 -23.719 1 94.19 23 SER B O 1
ATOM 3265 N N . GLY B 1 24 ? 16.391 -40.438 -22.188 1 93.25 24 GLY B N 1
ATOM 3266 C CA . GLY B 1 24 ? 16.75 -41.438 -23.172 1 93.25 24 GLY B CA 1
ATOM 3267 C C . GLY B 1 24 ? 15.562 -42.031 -23.922 1 93.25 24 GLY B C 1
ATOM 3268 O O . GLY B 1 24 ? 15.719 -42.531 -25.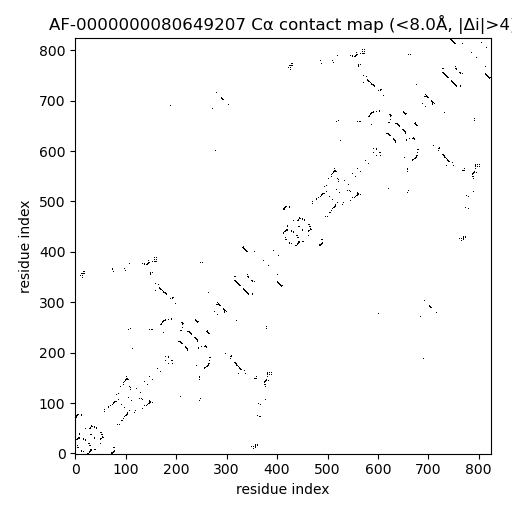016 1 93.25 24 GLY B O 1
ATOM 3269 N N . GLU B 1 25 ? 14.43 -41.906 -23.391 1 94.75 25 GLU B N 1
ATOM 3270 C CA . GLU B 1 25 ? 13.227 -42.5 -23.984 1 94.75 25 GLU B CA 1
ATOM 3271 C C . GLU B 1 25 ? 12.633 -41.562 -25.031 1 94.75 25 GLU B C 1
ATOM 3273 O O . GLU B 1 25 ? 11.789 -41.969 -25.828 1 94.75 25 GLU B O 1
ATOM 3278 N N . VAL B 1 26 ? 13.109 -40.344 -25.062 1 97.75 26 VAL B N 1
ATOM 3279 C CA . VAL B 1 26 ? 12.594 -39.344 -26 1 97.75 26 VAL B CA 1
ATOM 3280 C C . VAL B 1 26 ? 13.539 -39.219 -27.188 1 97.75 26 VAL B C 1
ATOM 3282 O O . VAL B 1 26 ? 14.727 -38.906 -27.016 1 97.75 26 VAL B O 1
ATOM 3285 N N . GLU B 1 27 ? 12.984 -39.406 -28.344 1 97.94 27 GLU B N 1
ATOM 3286 C CA . GLU B 1 27 ? 13.789 -39.375 -29.562 1 97.94 27 GLU B CA 1
ATOM 3287 C C . GLU B 1 27 ? 13.773 -38 -30.188 1 97.94 27 GLU B C 1
ATOM 3289 O O . GLU B 1 27 ? 14.773 -37.562 -30.75 1 97.94 27 GLU B O 1
ATOM 3294 N N . VAL B 1 28 ? 12.633 -37.375 -30.109 1 98.38 28 VAL B N 1
ATOM 3295 C CA . VAL B 1 28 ? 12.453 -36.062 -30.734 1 98.38 28 VAL B CA 1
ATOM 3296 C C . VAL B 1 28 ? 11.617 -35.156 -29.828 1 98.38 28 VAL B C 1
ATOM 3298 O O . VAL B 1 28 ? 10.641 -35.625 -29.234 1 98.38 28 VAL B O 1
ATOM 3301 N N . VAL B 1 29 ? 12.102 -34 -29.719 1 98.75 29 VAL B N 1
ATOM 3302 C CA . VAL B 1 29 ? 11.32 -32.969 -29.047 1 98.75 29 VAL B CA 1
ATOM 3303 C C . VAL B 1 29 ? 10.984 -31.844 -30.047 1 98.75 29 VAL B C 1
ATOM 3305 O O . VAL B 1 29 ? 11.875 -31.109 -30.484 1 98.75 29 VAL B O 1
ATOM 3308 N N . GLY B 1 30 ? 9.711 -31.75 -30.391 1 98.56 30 GLY B N 1
ATOM 3309 C CA . GLY B 1 30 ? 9.258 -30.641 -31.219 1 98.56 30 GLY B CA 1
ATOM 3310 C C . GLY B 1 30 ? 8.914 -29.406 -30.422 1 98.56 30 GLY B C 1
ATOM 3311 O O . GLY B 1 30 ? 8.18 -29.469 -29.438 1 98.56 30 GLY B O 1
ATOM 3312 N N . LEU B 1 31 ? 9.469 -28.281 -30.828 1 98.31 31 LEU B N 1
ATOM 3313 C CA . LEU B 1 31 ? 9.148 -26.984 -30.219 1 98.31 31 LEU B CA 1
ATOM 3314 C C . LEU B 1 31 ? 8.211 -26.188 -31.125 1 98.31 31 LEU B C 1
ATOM 3316 O O . LEU B 1 31 ? 8.555 -25.891 -32.25 1 98.31 31 LEU B O 1
ATOM 3320 N N . VAL B 1 32 ? 7.078 -25.859 -30.531 1 97.62 32 VAL B N 1
ATOM 3321 C CA . VAL B 1 32 ? 6.09 -25.125 -31.312 1 97.62 32 VAL B CA 1
ATOM 3322 C C . VAL B 1 32 ? 5.934 -23.703 -30.75 1 97.62 32 VAL B C 1
ATOM 3324 O O . VAL B 1 32 ? 5.875 -23.531 -29.531 1 97.62 32 VAL B O 1
ATOM 3327 N N . GLY B 1 33 ? 5.875 -22.719 -31.609 1 95.38 33 GLY B N 1
ATOM 3328 C CA . GLY B 1 33 ? 5.617 -21.328 -31.297 1 95.38 33 GLY B CA 1
ATOM 3329 C C . GLY B 1 33 ? 5.516 -20.453 -32.531 1 95.38 33 GLY B C 1
ATOM 3330 O O . GLY B 1 33 ? 5.988 -20.828 -33.625 1 95.38 33 GLY B O 1
ATOM 3331 N N . PRO B 1 34 ? 4.941 -19.266 -32.312 1 93.56 34 PRO B N 1
ATOM 3332 C CA . PRO B 1 34 ? 4.676 -18.453 -33.5 1 93.56 34 PRO B CA 1
ATOM 3333 C C . PRO B 1 34 ? 5.922 -17.734 -34.031 1 93.56 34 PRO B C 1
ATOM 3335 O O . PRO B 1 34 ? 5.957 -17.312 -35.188 1 93.56 34 PRO B O 1
ATOM 3338 N N . ARG B 1 35 ? 7 -17.453 -33.344 1 91.06 35 ARG B N 1
ATOM 3339 C CA . ARG B 1 35 ? 8.141 -16.656 -33.75 1 91.06 35 ARG B CA 1
ATOM 3340 C C . ARG B 1 35 ? 9.398 -17.5 -33.875 1 91.06 35 ARG B C 1
ATOM 3342 O O . ARG B 1 35 ? 10 -17.891 -32.875 1 91.06 35 ARG B O 1
ATOM 3349 N N . ALA B 1 36 ? 9.852 -17.625 -35.031 1 95.94 36 ALA B N 1
ATOM 3350 C CA . ALA B 1 36 ? 10.992 -18.484 -35.344 1 95.94 36 ALA B CA 1
ATOM 3351 C C . ALA B 1 36 ? 12.219 -18.078 -34.531 1 95.94 36 ALA B C 1
ATOM 3353 O O . ALA B 1 36 ? 12.93 -18.938 -34 1 95.94 36 ALA B O 1
ATOM 3354 N N . GLY B 1 37 ? 12.422 -16.875 -34.438 1 97 37 GLY B N 1
ATOM 3355 C CA . GLY B 1 37 ? 13.57 -16.391 -33.688 1 97 37 GLY B CA 1
ATOM 3356 C C . GLY B 1 37 ? 13.562 -16.812 -32.25 1 97 37 GLY B C 1
ATOM 3357 O O . GLY B 1 37 ? 14.609 -17.141 -31.672 1 97 37 GLY B O 1
ATOM 3358 N N . ARG B 1 38 ? 12.438 -16.781 -31.609 1 96.62 38 ARG B N 1
ATOM 3359 C CA . ARG B 1 38 ? 12.32 -17.188 -30.219 1 96.62 38 ARG B CA 1
ATOM 3360 C C . ARG B 1 38 ? 12.562 -18.688 -30.062 1 96.62 38 ARG B C 1
ATOM 3362 O O . ARG B 1 38 ? 13.133 -19.141 -29.078 1 96.62 38 ARG B O 1
ATOM 3369 N N . LEU B 1 39 ? 12.062 -19.438 -31.047 1 97.62 39 LEU B N 1
ATOM 3370 C CA . LEU B 1 39 ? 12.273 -20.875 -31.031 1 97.62 39 LEU B CA 1
ATOM 3371 C C . LEU B 1 39 ? 13.758 -21.203 -31.141 1 97.62 39 LEU B C 1
ATOM 3373 O O . LEU B 1 39 ? 14.25 -22.109 -30.453 1 97.62 39 LEU B O 1
ATOM 3377 N N . GLU B 1 40 ? 14.414 -20.469 -31.969 1 97.81 40 GLU B N 1
ATOM 3378 C CA . GLU B 1 40 ? 15.844 -20.688 -32.156 1 97.81 40 GLU B CA 1
ATOM 3379 C C . GLU B 1 40 ? 16.625 -20.391 -30.891 1 97.81 40 GLU B C 1
ATOM 3381 O O . GLU B 1 40 ? 17.531 -21.141 -30.516 1 97.81 40 GLU B O 1
ATOM 3386 N N . ARG B 1 41 ? 16.266 -19.344 -30.25 1 97.06 41 ARG B N 1
ATOM 3387 C CA . ARG B 1 41 ? 16.922 -18.984 -29 1 97.06 41 ARG B CA 1
ATOM 3388 C C . ARG B 1 41 ? 16.672 -20.047 -27.938 1 97.06 41 ARG B C 1
ATOM 3390 O O . ARG B 1 41 ? 17.594 -20.422 -27.203 1 97.06 41 ARG B O 1
ATOM 3397 N N . ALA B 1 42 ? 15.461 -20.5 -27.875 1 97 42 ALA B N 1
ATOM 3398 C CA . ALA B 1 42 ? 15.125 -21.547 -26.922 1 97 42 ALA B CA 1
ATOM 3399 C C . ALA B 1 42 ? 15.906 -22.828 -27.219 1 97 42 ALA B C 1
ATOM 3401 O O . ALA B 1 42 ? 16.422 -23.484 -26.312 1 97 42 ALA B O 1
ATOM 3402 N N . ALA B 1 43 ? 15.992 -23.141 -28.469 1 97.62 43 ALA B N 1
ATOM 3403 C CA . ALA B 1 43 ? 16.703 -24.344 -28.891 1 97.62 43 ALA B CA 1
ATOM 3404 C C . ALA B 1 43 ? 18.188 -24.25 -28.531 1 97.62 43 ALA B C 1
ATOM 3406 O O . ALA B 1 43 ? 18.797 -25.25 -28.125 1 97.62 43 ALA B O 1
ATOM 3407 N N . ALA B 1 44 ? 18.719 -23.109 -28.75 1 96.81 44 ALA B N 1
ATOM 3408 C CA . ALA B 1 44 ? 20.125 -22.891 -28.422 1 96.81 44 ALA B CA 1
ATOM 3409 C C . ALA B 1 44 ? 20.375 -23.062 -26.922 1 96.81 44 ALA B C 1
ATOM 3411 O O . ALA B 1 44 ? 21.406 -23.609 -26.516 1 96.81 44 ALA B O 1
ATOM 3412 N N . TRP B 1 45 ? 19.453 -22.625 -26.172 1 95.25 45 TRP B N 1
ATOM 3413 C CA . TRP B 1 45 ? 19.578 -22.734 -24.719 1 95.25 45 TRP B CA 1
ATOM 3414 C C . TRP B 1 45 ? 19.406 -24.188 -24.266 1 95.25 45 TRP B C 1
ATOM 3416 O O . TRP B 1 45 ? 20.141 -24.656 -23.406 1 95.25 45 TRP B O 1
ATOM 3426 N N . ILE B 1 46 ? 18.438 -24.875 -24.797 1 96 46 ILE B N 1
ATOM 3427 C CA . ILE B 1 46 ? 18.172 -26.266 -24.438 1 96 46 ILE B CA 1
ATOM 3428 C C . ILE B 1 46 ? 19.344 -27.141 -24.875 1 96 46 ILE B C 1
ATOM 3430 O O . ILE B 1 46 ? 19.812 -27.984 -24.094 1 96 46 ILE B O 1
ATOM 3434 N N . GLY B 1 47 ? 19.734 -26.922 -26.062 1 92.12 47 GLY B N 1
ATOM 3435 C CA . GLY B 1 47 ? 20.828 -27.703 -26.609 1 92.12 47 GLY B CA 1
ATOM 3436 C C . GLY B 1 47 ? 20.438 -29.125 -26.969 1 92.12 47 GLY B C 1
ATOM 3437 O O . GLY B 1 47 ? 19.312 -29.547 -26.719 1 92.12 47 GLY B O 1
ATOM 3438 N N . GLY B 1 48 ? 21.344 -29.828 -27.656 1 89.62 48 GLY B N 1
ATOM 3439 C CA . GLY B 1 48 ? 21.156 -31.219 -28.031 1 89.62 48 GLY B CA 1
ATOM 3440 C C . GLY B 1 48 ? 20.75 -31.391 -29.484 1 89.62 48 GLY B C 1
ATOM 3441 O O . GLY B 1 48 ? 20.609 -30.406 -30.219 1 89.62 48 GLY B O 1
ATOM 3442 N N . ASP B 1 49 ? 20.547 -32.688 -29.859 1 93.62 49 ASP B N 1
ATOM 3443 C CA . ASP B 1 49 ? 20.312 -33 -31.266 1 93.62 49 ASP B CA 1
ATOM 3444 C C . ASP B 1 49 ? 18.891 -33.531 -31.469 1 93.62 49 ASP B C 1
ATOM 3446 O O . ASP B 1 49 ? 18.531 -33.938 -32.562 1 93.62 49 ASP B O 1
ATOM 3450 N N . LYS B 1 50 ? 18.078 -33.438 -30.453 1 97.62 50 LYS B N 1
ATOM 3451 C CA . LYS B 1 50 ? 16.766 -34.062 -30.531 1 97.62 50 LYS B CA 1
ATOM 3452 C C . LYS B 1 50 ? 15.688 -33.031 -30.891 1 97.62 50 LYS B C 1
ATOM 3454 O O . LYS B 1 50 ? 14.523 -33.406 -31.062 1 97.62 50 LYS B O 1
ATOM 3459 N N . LEU B 1 51 ? 16.078 -31.797 -31.062 1 98.31 51 LEU B N 1
ATOM 3460 C CA . LEU B 1 51 ? 15.094 -30.719 -31.172 1 98.31 51 LEU B CA 1
ATOM 3461 C C . LEU B 1 51 ? 14.672 -30.516 -32.625 1 98.31 51 LEU B C 1
ATOM 3463 O O . LEU B 1 51 ? 15.492 -30.609 -33.531 1 98.31 51 LEU B O 1
ATOM 3467 N N . ARG B 1 52 ? 13.422 -30.344 -32.812 1 98.25 52 ARG B N 1
ATOM 3468 C CA . ARG B 1 52 ? 12.828 -29.922 -34.094 1 98.25 52 ARG B CA 1
ATOM 3469 C C . ARG B 1 52 ? 11.977 -28.672 -33.906 1 98.25 52 ARG B C 1
ATOM 3471 O O . ARG B 1 52 ? 11.109 -28.641 -33.031 1 98.25 52 ARG B O 1
ATOM 3478 N N . LEU B 1 53 ? 12.25 -27.641 -34.719 1 98.19 53 LEU B N 1
ATOM 3479 C CA . LEU B 1 53 ? 11.555 -26.359 -34.562 1 98.19 53 LEU B CA 1
ATOM 3480 C C . LEU B 1 53 ? 10.359 -26.281 -35.5 1 98.19 53 LEU B C 1
ATOM 3482 O O . LEU B 1 53 ? 10.461 -26.641 -36.656 1 98.19 53 LEU B O 1
ATOM 3486 N N . HIS B 1 54 ? 9.227 -25.922 -34.938 1 97.62 54 HIS B N 1
ATOM 3487 C CA . HIS B 1 54 ? 8 -25.766 -35.719 1 97.62 54 HIS B CA 1
ATOM 3488 C C . HIS B 1 54 ? 7.414 -24.359 -35.531 1 97.62 54 HIS B C 1
ATOM 3490 O O . HIS B 1 54 ? 6.578 -24.141 -34.656 1 97.62 54 HIS B O 1
ATOM 3496 N N . PRO B 1 55 ? 7.789 -23.391 -36.406 1 96.19 55 PRO B N 1
ATOM 3497 C CA . PRO B 1 55 ? 7.121 -22.094 -36.375 1 96.19 55 PRO B CA 1
ATOM 3498 C C . PRO B 1 55 ? 5.652 -22.156 -36.781 1 96.19 55 PRO B C 1
ATOM 3500 O O . PRO B 1 55 ? 5.344 -22.219 -37.969 1 96.19 55 PRO B O 1
ATOM 3503 N N . CYS B 1 56 ? 4.801 -22.312 -35.812 1 93.75 56 CYS B N 1
ATOM 3504 C CA . CYS B 1 56 ? 3.365 -22.484 -36.031 1 93.75 56 CYS B CA 1
ATOM 3505 C C . CYS B 1 56 ? 2.568 -21.75 -34.938 1 93.75 56 CYS B C 1
ATOM 3507 O O . CYS B 1 56 ? 2.895 -21.844 -33.75 1 93.75 56 CYS B O 1
ATOM 3509 N N . ASP B 1 57 ? 1.6 -20.984 -35.375 1 91.88 57 ASP B N 1
ATOM 3510 C CA . ASP B 1 57 ? 0.686 -20.328 -34.469 1 91.88 57 ASP B CA 1
ATOM 3511 C C . ASP B 1 57 ? -0.53 -21.203 -34.156 1 91.88 57 ASP B C 1
ATOM 3513 O O . ASP B 1 57 ? -1.515 -21.172 -34.906 1 91.88 57 ASP B O 1
ATOM 3517 N N . VAL B 1 58 ? -0.514 -21.844 -33.062 1 89.31 58 VAL B N 1
ATOM 3518 C CA . VAL B 1 58 ? -1.576 -22.781 -32.688 1 89.31 58 VAL B CA 1
ATOM 3519 C C . VAL B 1 58 ? -2.855 -22 -32.375 1 89.31 58 VAL B C 1
ATOM 3521 O O . VAL B 1 58 ? -3.961 -22.5 -32.625 1 89.31 58 VAL B O 1
ATOM 3524 N N . GLY B 1 59 ? -2.795 -20.828 -31.812 1 82.62 59 GLY B N 1
ATOM 3525 C CA . GLY B 1 59 ? -3.953 -20.031 -31.438 1 82.62 59 GLY B CA 1
ATOM 3526 C C . GLY B 1 59 ? -4.652 -19.391 -32.625 1 82.62 59 GLY B C 1
ATOM 3527 O O . GLY B 1 59 ? -5.883 -19.328 -32.656 1 82.62 59 GLY B O 1
ATOM 3528 N N . GLY B 1 60 ? -3.9 -18.938 -33.625 1 80.25 60 GLY B N 1
ATOM 3529 C CA . GLY B 1 60 ? -4.465 -18.156 -34.719 1 80.25 60 GLY B CA 1
ATOM 3530 C C . GLY B 1 60 ? -4.219 -18.766 -36.094 1 80.25 60 GLY B C 1
ATOM 3531 O O . GLY B 1 60 ? -4.762 -18.312 -37.094 1 80.25 60 GLY B O 1
ATOM 3532 N N . GLY B 1 61 ? -3.482 -19.797 -36.094 1 83.38 61 GLY B N 1
ATOM 3533 C CA . GLY B 1 61 ? -3.096 -20.359 -37.375 1 83.38 61 GLY B CA 1
ATOM 3534 C C . GLY B 1 61 ? -4.133 -21.312 -37.969 1 83.38 61 GLY B C 1
ATOM 3535 O O . GLY B 1 61 ? -5.25 -21.391 -37.438 1 83.38 61 GLY B O 1
ATOM 3536 N N . ASP B 1 62 ? -3.75 -21.953 -39.094 1 88.19 62 ASP B N 1
ATOM 3537 C CA . ASP B 1 62 ? -4.59 -22.906 -39.812 1 88.19 62 ASP B CA 1
ATOM 3538 C C . ASP B 1 62 ? -4.758 -24.188 -39.031 1 88.19 62 ASP B C 1
ATOM 3540 O O . ASP B 1 62 ? -3.781 -24.875 -38.719 1 88.19 62 ASP B O 1
ATOM 3544 N N . ALA B 1 63 ? -6.059 -24.5 -38.75 1 88.88 63 ALA B N 1
ATOM 3545 C CA . ALA B 1 63 ? -6.379 -25.672 -37.938 1 88.88 63 ALA B CA 1
ATOM 3546 C C . ALA B 1 63 ? -5.859 -26.938 -38.594 1 88.88 63 ALA B C 1
ATOM 3548 O O . ALA B 1 63 ? -5.438 -27.875 -37.906 1 88.88 63 ALA B O 1
ATOM 3549 N N . ARG B 1 64 ? -5.867 -27.047 -39.875 1 92.62 64 ARG B N 1
ATOM 3550 C CA . ARG B 1 64 ? -5.41 -28.234 -40.562 1 92.62 64 ARG B CA 1
ATOM 3551 C C . ARG B 1 64 ? -3.902 -28.422 -40.438 1 92.62 64 ARG B C 1
ATOM 3553 O O . ARG B 1 64 ? -3.414 -29.547 -40.312 1 92.62 64 ARG B O 1
ATOM 3560 N N . GLU B 1 65 ? -3.289 -27.328 -40.469 1 93.31 65 GLU B N 1
ATOM 3561 C CA . GLU B 1 65 ? -1.839 -27.375 -40.312 1 93.31 65 GLU B CA 1
ATOM 3562 C C . GLU B 1 65 ? -1.447 -27.797 -38.906 1 93.31 65 GLU B C 1
ATOM 3564 O O . GLU B 1 65 ? -0.538 -28.609 -38.75 1 93.31 65 GLU B O 1
ATOM 3569 N N . VAL B 1 66 ? -2.121 -27.281 -38 1 95.12 66 VAL B N 1
ATOM 3570 C CA . VAL B 1 66 ? -1.855 -27.609 -36.594 1 95.12 66 VAL B CA 1
ATOM 3571 C C . VAL B 1 66 ? -2.135 -29.078 -36.344 1 95.12 66 VAL B C 1
ATOM 3573 O O . VAL B 1 66 ? -1.339 -29.766 -35.719 1 95.12 66 VAL B O 1
ATOM 3576 N N . ARG B 1 67 ? -3.217 -29.547 -36.938 1 94.88 67 ARG B N 1
ATOM 3577 C CA . ARG B 1 67 ? -3.592 -30.953 -36.781 1 94.88 67 ARG B CA 1
ATOM 3578 C C . ARG B 1 67 ? -2.547 -31.859 -37.406 1 94.88 67 ARG B C 1
ATOM 3580 O O . ARG B 1 67 ? -2.145 -32.875 -36.812 1 94.88 67 ARG B O 1
ATOM 3587 N N . ARG B 1 68 ? -2.139 -31.5 -38.594 1 95.69 68 ARG B N 1
ATOM 3588 C CA . ARG B 1 68 ? -1.138 -32.312 -39.281 1 95.69 68 ARG B CA 1
ATOM 3589 C C . ARG B 1 68 ? 0.163 -32.375 -38.5 1 95.69 68 ARG B C 1
ATOM 3591 O O . ARG B 1 68 ? 0.797 -33.406 -38.406 1 95.69 68 ARG B O 1
ATOM 3598 N N . LEU B 1 69 ? 0.511 -31.266 -37.969 1 96.62 69 LEU B N 1
ATOM 3599 C CA . LEU B 1 69 ? 1.717 -31.203 -37.156 1 96.62 69 LEU B CA 1
ATOM 3600 C C . LEU B 1 69 ? 1.6 -32.156 -35.969 1 96.62 69 LEU B C 1
ATOM 3602 O O . LEU B 1 69 ? 2.516 -32.906 -35.688 1 96.62 69 LEU B O 1
ATOM 3606 N N . MET B 1 70 ? 0.499 -32.125 -35.281 1 97.62 70 MET B N 1
ATOM 3607 C CA . MET B 1 70 ? 0.287 -32.906 -34.062 1 97.62 70 MET B CA 1
ATOM 3608 C C . MET B 1 70 ? 0.26 -34.406 -34.375 1 97.62 70 MET B C 1
ATOM 3610 O O . MET B 1 70 ? 0.681 -35.219 -33.562 1 97.62 70 MET B O 1
ATOM 3614 N N . GLU B 1 71 ? -0.181 -34.75 -35.594 1 97 71 GLU B N 1
ATOM 3615 C CA . GLU B 1 71 ? -0.267 -36.156 -36 1 97 71 GLU B CA 1
ATOM 3616 C C . GLU B 1 71 ? 1.119 -36.781 -36.094 1 97 71 GLU B C 1
ATOM 3618 O O . GLU B 1 71 ? 1.252 -38 -36.062 1 97 71 GLU B O 1
ATOM 3623 N N . GLY B 1 72 ? 2.104 -35.938 -36.156 1 97.25 72 GLY B N 1
ATOM 3624 C CA . GLY B 1 72 ? 3.469 -36.406 -36.312 1 97.25 72 GLY B CA 1
ATOM 3625 C C . GLY B 1 72 ? 4.137 -36.719 -34.969 1 97.25 72 GLY B C 1
ATOM 3626 O O . GLY B 1 72 ? 5.297 -37.156 -34.938 1 97.25 72 GLY B O 1
ATOM 3627 N N . TYR B 1 73 ? 3.447 -36.656 -33.875 1 98.31 73 TYR B N 1
ATOM 3628 C CA . TYR B 1 73 ? 4.039 -36.812 -32.562 1 98.31 73 TYR B CA 1
ATOM 3629 C C . TYR B 1 73 ? 3.221 -37.812 -31.719 1 98.31 73 TYR B C 1
ATOM 3631 O O . TYR B 1 73 ? 2.072 -38.094 -32.062 1 98.31 73 TYR B O 1
ATOM 3639 N N . ASP B 1 74 ? 3.85 -38.312 -30.641 1 97.75 74 ASP B N 1
ATOM 3640 C CA . ASP B 1 74 ? 3.217 -39.344 -29.828 1 97.75 74 ASP B CA 1
ATOM 3641 C C . ASP B 1 74 ? 2.473 -38.719 -28.641 1 97.75 74 ASP B C 1
ATOM 3643 O O . ASP B 1 74 ? 1.455 -39.25 -28.188 1 97.75 74 ASP B O 1
ATOM 3647 N N . VAL B 1 75 ? 3.021 -37.656 -28.125 1 98.31 75 VAL B N 1
ATOM 3648 C CA . VAL B 1 75 ? 2.449 -37 -26.953 1 98.31 75 VAL B CA 1
ATOM 3649 C C . VAL B 1 75 ? 2.746 -35.5 -27.016 1 98.31 75 VAL B C 1
ATOM 3651 O O . VAL B 1 75 ? 3.754 -35.094 -27.594 1 98.31 75 VAL B O 1
ATOM 3654 N N . GLY B 1 76 ? 1.848 -34.75 -26.469 1 98.19 76 GLY B N 1
ATOM 3655 C CA . GLY B 1 76 ? 2.021 -33.281 -26.453 1 98.19 76 GLY B CA 1
ATOM 3656 C C . GLY B 1 76 ? 2.125 -32.719 -25.062 1 98.19 76 GLY B C 1
ATOM 3657 O O . GLY B 1 76 ? 1.601 -33.312 -24.109 1 98.19 76 GLY B O 1
ATOM 3658 N N . VAL B 1 77 ? 2.84 -31.594 -24.906 1 98.38 77 VAL B N 1
ATOM 3659 C CA . VAL B 1 77 ? 2.85 -30.734 -23.719 1 98.38 77 VAL B CA 1
ATOM 3660 C C . VAL B 1 77 ? 2.381 -29.328 -24.094 1 98.38 77 VAL B C 1
ATOM 3662 O O . VAL B 1 77 ? 2.994 -28.672 -24.938 1 98.38 77 VAL B O 1
ATOM 3665 N N . ILE B 1 78 ? 1.291 -28.938 -23.453 1 96.94 78 ILE B N 1
ATOM 3666 C CA . ILE B 1 78 ? 0.743 -27.609 -23.703 1 96.94 78 ILE B CA 1
ATOM 3667 C C . ILE B 1 78 ? 1.183 -26.656 -22.594 1 96.94 78 ILE B C 1
ATOM 3669 O O . ILE B 1 78 ? 0.787 -26.812 -21.438 1 96.94 78 ILE B O 1
ATOM 3673 N N . ALA B 1 79 ? 2.01 -25.703 -22.938 1 95.5 79 ALA B N 1
ATOM 3674 C CA . ALA B 1 79 ? 2.516 -24.703 -22.016 1 95.5 79 ALA B CA 1
ATOM 3675 C C . ALA B 1 79 ? 2.275 -23.297 -22.547 1 95.5 79 ALA B C 1
ATOM 3677 O O . ALA B 1 79 ? 3.219 -22.516 -22.703 1 95.5 79 ALA B O 1
ATOM 3678 N N . LEU B 1 80 ? 1.029 -22.984 -22.703 1 90.31 80 LEU B N 1
ATOM 3679 C CA . LEU B 1 80 ? 0.644 -21.703 -23.281 1 90.31 80 LEU B CA 1
ATOM 3680 C C . LEU B 1 80 ? 0.172 -20.734 -22.188 1 90.31 80 LEU B C 1
ATOM 3682 O O . LEU B 1 80 ? -0.338 -21.172 -21.156 1 90.31 80 LEU B O 1
ATOM 3686 N N . PRO B 1 81 ? 0.324 -19.453 -22.406 1 78.25 81 PRO B N 1
ATOM 3687 C CA . PRO B 1 81 ? 0.119 -18.484 -21.344 1 78.25 81 PRO B CA 1
ATOM 3688 C C . PRO B 1 81 ? -1.351 -18.109 -21.156 1 78.25 81 PRO B C 1
ATOM 3690 O O . PRO B 1 81 ? -1.729 -17.562 -20.109 1 78.25 81 PRO B O 1
ATOM 3693 N N . ASP B 1 82 ? -2.18 -18.297 -22.172 1 79.12 82 ASP B N 1
ATOM 3694 C CA . ASP B 1 82 ? -3.543 -17.812 -22.016 1 79.12 82 ASP B CA 1
ATOM 3695 C C . ASP B 1 82 ? -4.562 -18.891 -22.328 1 79.12 82 ASP B C 1
ATOM 3697 O O . ASP B 1 82 ? -4.285 -19.812 -23.109 1 79.12 82 ASP B O 1
ATOM 3701 N N . ARG B 1 83 ? -5.664 -18.688 -21.797 1 82.38 83 ARG B N 1
ATOM 3702 C CA . ARG B 1 83 ? -6.742 -19.672 -21.812 1 82.38 83 ARG B CA 1
ATOM 3703 C C . ARG B 1 83 ? -7.215 -19.922 -23.25 1 82.38 83 ARG B C 1
ATOM 3705 O O . ARG B 1 83 ? -7.41 -21.062 -23.641 1 82.38 83 ARG B O 1
ATOM 3712 N N . ARG B 1 84 ? -7.344 -18.859 -23.969 1 83.19 84 ARG B N 1
ATOM 3713 C CA . ARG B 1 84 ? -7.898 -18.969 -25.312 1 83.19 84 ARG B CA 1
ATOM 3714 C C . ARG B 1 84 ? -7.039 -19.875 -26.188 1 83.19 84 ARG B C 1
ATOM 3716 O O . ARG B 1 84 ? -7.547 -20.781 -26.844 1 83.19 84 ARG B O 1
ATOM 3723 N N . THR B 1 85 ? -5.844 -19.656 -26.141 1 88.38 85 THR B N 1
ATOM 3724 C CA . THR B 1 85 ? -4.938 -20.438 -26.984 1 88.38 85 THR B CA 1
ATOM 3725 C C . THR B 1 85 ? -4.801 -21.859 -26.453 1 88.38 85 THR B C 1
ATOM 3727 O O . THR B 1 85 ? -4.625 -22.797 -27.234 1 88.38 85 THR B O 1
ATOM 3730 N N . SER B 1 86 ? -4.898 -22.031 -25.188 1 89.94 86 SER B N 1
ATOM 3731 C CA . SER B 1 86 ? -4.82 -23.359 -24.609 1 89.94 86 SER B CA 1
ATOM 3732 C C . SER B 1 86 ? -6 -24.219 -25.031 1 89.94 86 SER B C 1
ATOM 3734 O O . SER B 1 86 ? -5.828 -25.406 -25.359 1 89.94 86 SER B O 1
ATOM 3736 N N . TYR B 1 87 ? -7.168 -23.641 -25.078 1 90.81 87 TYR B N 1
ATOM 3737 C CA . TYR B 1 87 ? -8.344 -24.375 -25.5 1 90.81 87 TYR B CA 1
ATOM 3738 C C . TYR B 1 87 ? -8.234 -24.766 -26.969 1 90.81 87 TYR B C 1
ATOM 3740 O O . TYR B 1 87 ? -8.625 -25.875 -27.359 1 90.81 87 TYR B O 1
ATOM 3748 N N . ARG B 1 88 ? -7.699 -23.906 -27.734 1 90.62 88 ARG B N 1
ATOM 3749 C CA . ARG B 1 88 ? -7.508 -24.203 -29.141 1 90.62 88 ARG B CA 1
ATOM 3750 C C . ARG B 1 88 ? -6.527 -25.359 -29.328 1 90.62 88 ARG B C 1
ATOM 3752 O O . ARG B 1 88 ? -6.738 -26.234 -30.172 1 90.62 88 ARG B O 1
ATOM 3759 N N . ALA B 1 89 ? -5.492 -25.297 -28.562 1 93.5 89 ALA B N 1
ATOM 3760 C CA . ALA B 1 89 ? -4.5 -26.359 -28.625 1 93.5 89 ALA B CA 1
ATOM 3761 C C . ALA B 1 89 ? -5.109 -27.703 -28.203 1 93.5 89 ALA B C 1
ATOM 3763 O O . ALA B 1 89 ? -4.84 -28.734 -28.812 1 93.5 89 ALA B O 1
ATOM 3764 N N . LEU B 1 90 ? -5.883 -27.641 -27.203 1 93.88 90 LEU B N 1
ATOM 3765 C CA . LEU B 1 90 ? -6.523 -28.844 -26.688 1 93.88 90 LEU B CA 1
ATOM 3766 C C . LEU B 1 90 ? -7.473 -29.438 -27.734 1 93.88 90 LEU B C 1
ATOM 3768 O O . LEU B 1 90 ? -7.48 -30.656 -27.953 1 93.88 90 LEU B O 1
ATOM 3772 N N . GLU B 1 91 ? -8.25 -28.625 -28.344 1 93.31 91 GLU B N 1
ATOM 3773 C CA . GLU B 1 91 ? -9.172 -29.094 -29.375 1 93.31 91 GLU B CA 1
ATOM 3774 C C . GLU B 1 91 ? -8.43 -29.703 -30.547 1 93.31 91 GLU B C 1
ATOM 3776 O O . GLU B 1 91 ? -8.836 -30.75 -31.078 1 93.31 91 GLU B O 1
ATOM 3781 N N . ALA B 1 92 ? -7.406 -29.047 -30.891 1 95.25 92 ALA B N 1
ATOM 3782 C CA . ALA B 1 92 ? -6.59 -29.578 -31.984 1 95.25 92 ALA B CA 1
ATOM 3783 C C . ALA B 1 92 ? -5.988 -30.922 -31.625 1 95.25 92 ALA B C 1
ATOM 3785 O O . ALA B 1 92 ? -5.887 -31.812 -32.469 1 95.25 92 ALA B O 1
ATOM 3786 N N . ALA B 1 93 ? -5.566 -31.078 -30.438 1 96.81 93 ALA B N 1
ATOM 3787 C CA . ALA B 1 93 ? -5.012 -32.344 -29.984 1 96.81 93 ALA B CA 1
ATOM 3788 C C . ALA B 1 93 ? -6.059 -33.469 -30.047 1 96.81 93 ALA B C 1
ATOM 3790 O O . ALA B 1 93 ? -5.754 -34.594 -30.469 1 96.81 93 ALA B O 1
ATOM 3791 N N . ILE B 1 94 ? -7.246 -33.156 -29.609 1 96.56 94 ILE B N 1
ATOM 3792 C CA . ILE B 1 94 ? -8.336 -34.094 -29.656 1 96.56 94 ILE B CA 1
ATOM 3793 C C . ILE B 1 94 ? -8.578 -34.562 -31.094 1 96.56 94 ILE B C 1
ATOM 3795 O O . ILE B 1 94 ? -8.648 -35.75 -31.391 1 96.56 94 ILE B O 1
ATOM 3799 N N . ASP B 1 95 ? -8.586 -33.562 -31.953 1 95.44 95 ASP B N 1
ATOM 3800 C CA . ASP B 1 95 ? -8.859 -33.844 -33.344 1 95.44 95 ASP B CA 1
ATOM 3801 C C . ASP B 1 95 ? -7.742 -34.656 -33.969 1 95.44 95 ASP B C 1
ATOM 3803 O O . ASP B 1 95 ? -7.992 -35.469 -34.875 1 95.44 95 ASP B O 1
ATOM 3807 N N . ALA B 1 96 ? -6.57 -34.5 -33.531 1 97.06 96 ALA B N 1
ATOM 3808 C CA . ALA B 1 96 ? -5.406 -35.188 -34.062 1 97.06 96 ALA B CA 1
ATOM 3809 C C . ALA B 1 96 ? -5.172 -36.5 -33.344 1 97.06 96 ALA B C 1
ATOM 3811 O O . ALA B 1 96 ? -4.234 -37.25 -33.656 1 97.06 96 ALA B O 1
ATOM 3812 N N . SER B 1 97 ? -5.996 -36.812 -32.312 1 96.81 97 SER B N 1
ATOM 3813 C CA . SER B 1 97 ? -5.844 -38 -31.469 1 96.81 97 SER B CA 1
ATOM 3814 C C . SER B 1 97 ? -4.473 -38 -30.797 1 96.81 97 SER B C 1
ATOM 3816 O O . SER B 1 97 ? -3.795 -39.031 -30.781 1 96.81 97 SER B O 1
ATOM 3818 N N . LEU B 1 98 ? -4.066 -36.875 -30.391 1 97.69 98 LEU B N 1
ATOM 3819 C CA . LEU B 1 98 ? -2.807 -36.719 -29.672 1 97.69 98 LEU B CA 1
ATOM 3820 C C . LEU B 1 98 ? -3.045 -36.625 -28.172 1 97.69 98 LEU B C 1
ATOM 3822 O O . LEU B 1 98 ? -3.693 -35.688 -27.688 1 97.69 98 LEU B O 1
ATOM 3826 N N . ASP B 1 99 ? -2.527 -37.594 -27.406 1 97.94 99 ASP B N 1
ATOM 3827 C CA . ASP B 1 99 ? -2.504 -37.469 -25.953 1 97.94 99 ASP B CA 1
ATOM 3828 C C . ASP B 1 99 ? -1.659 -36.25 -25.531 1 97.94 99 ASP B C 1
ATOM 3830 O O . ASP B 1 99 ? -0.628 -35.969 -26.141 1 97.94 99 ASP B O 1
ATOM 3834 N N . ALA B 1 100 ? -2.148 -35.594 -24.484 1 97.69 100 ALA B N 1
ATOM 3835 C CA . ALA B 1 100 ? -1.386 -34.375 -24.141 1 97.69 100 ALA B CA 1
ATOM 3836 C C . ALA B 1 100 ? -1.515 -34.094 -22.641 1 97.69 100 ALA B C 1
ATOM 3838 O O . ALA B 1 100 ? -2.469 -34.531 -22 1 97.69 100 ALA B O 1
ATOM 3839 N N . VAL B 1 101 ? -0.513 -33.344 -22.141 1 97.44 101 VAL B N 1
ATOM 3840 C CA . VAL B 1 101 ? -0.5 -32.75 -20.812 1 97.44 101 VAL B CA 1
ATOM 3841 C C . VAL B 1 101 ? -0.614 -31.234 -20.938 1 97.44 101 VAL B C 1
ATOM 3843 O O . VAL B 1 101 ? 0.085 -30.609 -21.734 1 97.44 101 VAL B O 1
ATOM 3846 N N . ASP B 1 102 ? -1.507 -30.688 -20.172 1 96.12 102 ASP B N 1
ATOM 3847 C CA . ASP B 1 102 ? -1.638 -29.234 -20.141 1 96.12 102 ASP B CA 1
ATOM 3848 C C . ASP B 1 102 ? -1.254 -28.672 -18.766 1 96.12 102 ASP B C 1
ATOM 3850 O O . ASP B 1 102 ? -1.751 -29.141 -17.734 1 96.12 102 ASP B O 1
ATOM 3854 N N . VAL B 1 103 ? -0.434 -27.578 -18.766 1 93.31 103 VAL B N 1
ATOM 3855 C CA . VAL B 1 103 ? 0.059 -27.047 -17.5 1 93.31 103 VAL B CA 1
ATOM 3856 C C . VAL B 1 103 ? -0.91 -26 -16.969 1 93.31 103 VAL B C 1
ATOM 3858 O O . VAL B 1 103 ? -0.808 -25.578 -15.812 1 93.31 103 VAL B O 1
ATOM 3861 N N . LEU B 1 104 ? -1.871 -25.625 -17.656 1 81.94 104 LEU B N 1
ATOM 3862 C CA . LEU B 1 104 ? -2.75 -24.516 -17.297 1 81.94 104 LEU B CA 1
ATOM 3863 C C . LEU B 1 104 ? -3.496 -24.812 -16 1 81.94 104 LEU B C 1
ATOM 3865 O O . LEU B 1 104 ? -3.678 -25.969 -15.633 1 81.94 104 LEU B O 1
ATOM 3869 N N . GLU B 1 105 ? -3.93 -23.75 -15.406 1 68.81 105 GLU B N 1
ATOM 3870 C CA . GLU B 1 105 ? -4.531 -23.781 -14.078 1 68.81 105 GLU B CA 1
ATOM 3871 C C . GLU B 1 105 ? -6.023 -24.094 -14.156 1 68.81 105 GLU B C 1
ATOM 3873 O O . GLU B 1 105 ? -6.672 -24.312 -13.125 1 68.81 105 GLU B O 1
ATOM 3878 N N . GLU B 1 106 ? -6.496 -24.281 -15.281 1 77.19 106 GLU B N 1
ATOM 3879 C CA . GLU B 1 106 ? -7.938 -24.484 -15.391 1 77.19 106 GLU B CA 1
ATOM 3880 C C . GLU B 1 106 ? -8.281 -25.953 -15.617 1 77.19 106 GLU B C 1
ATOM 3882 O O . GLU B 1 106 ? -7.438 -26.734 -16.062 1 77.19 106 GLU B O 1
ATOM 3887 N N . TYR B 1 107 ? -9.461 -26.312 -15.164 1 84.31 107 TYR B N 1
ATOM 3888 C CA . TYR B 1 107 ? -10.008 -27.625 -15.445 1 84.31 107 TYR B CA 1
ATOM 3889 C C . TYR B 1 107 ? -10.953 -27.578 -16.641 1 84.31 107 TYR B C 1
ATOM 3891 O O . TYR B 1 107 ? -12.117 -27.188 -16.516 1 84.31 107 TYR B O 1
ATOM 3899 N N . HIS B 1 108 ? -10.422 -28 -17.766 1 87.94 108 HIS B N 1
ATOM 3900 C CA . HIS B 1 108 ? -11.125 -27.844 -19.031 1 87.94 108 HIS B CA 1
ATOM 3901 C C . HIS B 1 108 ? -12.484 -28.547 -19 1 87.94 108 HIS B C 1
ATOM 3903 O O . HIS B 1 108 ? -13.414 -28.125 -19.703 1 87.94 108 HIS B O 1
ATOM 3909 N N . ARG B 1 109 ? -12.539 -29.594 -18.156 1 91.25 109 ARG B N 1
ATOM 3910 C CA . ARG B 1 109 ? -13.797 -30.328 -18.109 1 91.25 109 ARG B CA 1
ATOM 3911 C C . ARG B 1 109 ? -14.875 -29.547 -17.375 1 91.25 109 ARG B C 1
ATOM 3913 O O . ARG B 1 109 ? -16.062 -29.719 -17.625 1 91.25 109 ARG B O 1
ATOM 3920 N N . ARG B 1 110 ? -14.391 -28.719 -16.5 1 89.81 110 ARG B N 1
ATOM 3921 C CA . ARG B 1 110 ? -15.258 -27.844 -15.727 1 89.81 110 ARG B CA 1
ATOM 3922 C C . ARG B 1 110 ? -14.68 -26.438 -15.633 1 89.81 110 ARG B C 1
ATOM 3924 O O . ARG B 1 110 ? -14.148 -26.047 -14.586 1 89.81 110 ARG B O 1
ATOM 3931 N N . PRO B 1 111 ? -14.891 -25.703 -16.75 1 84.44 111 PRO B N 1
ATOM 3932 C CA . PRO B 1 111 ? -14.289 -24.375 -16.766 1 84.44 111 PRO B CA 1
ATOM 3933 C C . PRO B 1 111 ? -14.836 -23.469 -15.664 1 84.44 111 PRO B C 1
ATOM 3935 O O . PRO B 1 111 ? -16.016 -23.578 -15.297 1 84.44 111 PRO B O 1
ATOM 3938 N N . ASP B 1 112 ? -13.93 -22.625 -15.141 1 74.38 112 ASP B N 1
ATOM 3939 C CA . ASP B 1 112 ? -14.344 -21.656 -14.133 1 74.38 112 ASP B CA 1
ATOM 3940 C C . ASP B 1 112 ? -15.352 -20.672 -14.703 1 74.38 112 ASP B C 1
ATOM 3942 O O . ASP B 1 112 ? -15.094 -20.031 -15.719 1 74.38 112 ASP B O 1
ATOM 3946 N N . PRO B 1 113 ? -16.391 -20.469 -14.047 1 70.94 113 PRO B N 1
ATOM 3947 C CA . PRO B 1 113 ? -17.438 -19.594 -14.594 1 70.94 113 PRO B CA 1
ATOM 3948 C C . PRO B 1 113 ? -17.062 -18.109 -14.5 1 70.94 113 PRO B C 1
ATOM 3950 O O . PRO B 1 113 ? -17.641 -17.281 -15.195 1 70.94 113 PRO B O 1
ATOM 3953 N N . TYR B 1 114 ? -16.078 -17.781 -13.648 1 66.44 114 TYR B N 1
ATOM 3954 C CA . TYR B 1 114 ? -15.758 -16.375 -13.445 1 66.44 114 TYR B CA 1
ATOM 3955 C C . TYR B 1 114 ? -14.664 -15.922 -14.398 1 66.44 114 TYR B C 1
ATOM 3957 O O . TYR B 1 114 ? -14.461 -14.719 -14.586 1 66.44 114 TYR B O 1
ATOM 3965 N N . GLU B 1 115 ? -14.023 -16.891 -14.875 1 67.44 115 GLU B N 1
ATOM 3966 C CA . GLU B 1 115 ? -12.969 -16.516 -15.812 1 67.44 115 GLU B CA 1
ATOM 3967 C C . GLU B 1 115 ? -13.273 -17.047 -17.219 1 67.44 115 GLU B C 1
ATOM 3969 O O . GLU B 1 115 ? -12.648 -18.016 -17.672 1 67.44 115 GLU B O 1
ATOM 3974 N N . THR B 1 116 ? -14.164 -16.344 -17.766 1 70.88 116 THR B N 1
ATOM 3975 C CA . THR B 1 116 ? -14.625 -16.875 -19.047 1 70.88 116 THR B CA 1
ATOM 3976 C C . THR B 1 116 ? -14.031 -16.062 -20.203 1 70.88 116 THR B C 1
ATOM 3978 O O . THR B 1 116 ? -14.234 -16.406 -21.375 1 70.88 116 THR B O 1
ATOM 3981 N N . GLU B 1 117 ? -13.344 -15.133 -19.719 1 65.88 117 GLU B N 1
ATOM 3982 C CA . GLU B 1 117 ? -12.773 -14.297 -20.766 1 65.88 117 GLU B CA 1
ATOM 3983 C C . GLU B 1 117 ? -11.812 -15.094 -21.656 1 65.88 117 GLU B C 1
ATOM 3985 O O . GLU B 1 117 ? -10.914 -15.766 -21.141 1 65.88 117 GLU B O 1
ATOM 3990 N N . GLY B 1 118 ? -12.133 -15.086 -22.953 1 68.88 118 GLY B N 1
ATOM 3991 C CA . GLY B 1 118 ? -11.266 -15.758 -23.906 1 68.88 118 GLY B CA 1
ATOM 3992 C C . GLY B 1 118 ? -11.648 -17.203 -24.141 1 68.88 118 GLY B C 1
ATOM 3993 O O . GLY B 1 118 ? -11.086 -17.859 -25.016 1 68.88 118 GLY B O 1
ATOM 3994 N N . LEU B 1 119 ? -12.711 -17.672 -23.453 1 80.5 119 LEU B N 1
ATOM 3995 C CA . LEU B 1 119 ? -13.148 -19.047 -23.641 1 80.5 119 LEU B CA 1
ATOM 3996 C C . LEU B 1 119 ? -13.992 -19.188 -24.906 1 80.5 119 LEU B C 1
ATOM 3998 O O . LEU B 1 119 ? -14.945 -18.422 -25.109 1 80.5 119 LEU B O 1
ATOM 4002 N N . PRO B 1 120 ? -13.562 -20.062 -25.781 1 81.62 120 PRO B N 1
ATOM 4003 C CA . PRO B 1 120 ? -14.328 -20.234 -27.016 1 81.62 120 PRO B CA 1
ATOM 4004 C C . PRO B 1 120 ? -15.578 -21.078 -26.828 1 81.62 120 PRO B C 1
ATOM 4006 O O . PRO B 1 120 ? -15.805 -22.031 -27.578 1 81.62 120 PRO B O 1
ATOM 4009 N N . VAL B 1 121 ? -16.453 -20.703 -25.938 1 85 121 VAL B N 1
ATOM 4010 C CA . VAL B 1 121 ? -17.688 -21.422 -25.656 1 85 121 VAL B CA 1
ATOM 4011 C C . VAL B 1 121 ? -18.75 -21.047 -26.688 1 85 121 VAL B C 1
ATOM 4013 O O . VAL B 1 121 ? -19.078 -19.875 -26.875 1 85 121 VAL B O 1
ATOM 4016 N N . PRO B 1 122 ? -19.25 -22.109 -27.328 1 86.25 122 PRO B N 1
ATOM 4017 C CA . PRO B 1 122 ? -20.344 -21.812 -28.234 1 86.25 122 PRO B CA 1
ATOM 4018 C C . PRO B 1 122 ? -21.531 -21.156 -27.531 1 86.25 122 PRO B C 1
ATOM 4020 O O . PRO B 1 122 ? -21.828 -21.484 -26.375 1 86.25 122 PRO B O 1
ATOM 4023 N N . ALA B 1 123 ? -22.312 -20.25 -28.25 1 83.19 123 ALA B N 1
ATOM 4024 C CA . ALA B 1 123 ? -23.422 -19.469 -27.703 1 83.19 123 ALA B CA 1
ATOM 4025 C C . ALA B 1 123 ? -24.531 -20.375 -27.172 1 83.19 123 ALA B C 1
ATOM 4027 O O . ALA B 1 123 ? -25.266 -20 -26.25 1 83.19 123 ALA B O 1
ATOM 4028 N N . SER B 1 124 ? -24.5 -21.594 -27.656 1 91 124 SER B N 1
ATOM 4029 C CA . SER B 1 124 ? -25.594 -22.5 -27.344 1 91 124 SER B CA 1
ATOM 4030 C C . SER B 1 124 ? -25.25 -23.359 -26.125 1 91 124 SER B C 1
ATOM 4032 O O . SER B 1 124 ? -26.078 -24.156 -25.672 1 91 124 SER B O 1
ATOM 4034 N N . MET B 1 125 ? -24.047 -23.203 -25.562 1 90 125 MET B N 1
ATOM 4035 C CA . MET B 1 125 ? -23.609 -24.062 -24.453 1 90 125 MET B CA 1
ATOM 4036 C C . MET B 1 125 ? -23.188 -23.219 -23.25 1 90 125 MET B C 1
ATOM 4038 O O . MET B 1 125 ? -22.688 -22.109 -23.422 1 90 125 MET B O 1
ATOM 4042 N N . THR B 1 126 ? -23.484 -23.719 -22.047 1 88.81 126 THR B N 1
ATOM 4043 C CA . THR B 1 126 ? -22.828 -23.188 -20.859 1 88.81 126 THR B CA 1
ATOM 4044 C C . THR B 1 126 ? -21.391 -23.656 -20.781 1 88.81 126 THR B C 1
ATOM 4046 O O . THR B 1 126 ? -21 -24.609 -21.453 1 88.81 126 THR B O 1
ATOM 4049 N N . PRO B 1 127 ? -20.594 -22.938 -20 1 87.94 127 PRO B N 1
ATOM 4050 C CA . PRO B 1 127 ? -19.219 -23.375 -19.844 1 87.94 127 PRO B CA 1
ATOM 4051 C C . PRO B 1 127 ? -19.109 -24.828 -19.375 1 87.94 127 PRO B C 1
ATOM 4053 O O . PRO B 1 127 ? -18.25 -25.578 -19.859 1 87.94 127 PRO B O 1
ATOM 4056 N N . ASP B 1 128 ? -19.953 -25.25 -18.547 1 89.31 128 ASP B N 1
ATOM 4057 C CA . ASP B 1 128 ? -19.953 -26.625 -18.062 1 89.31 128 ASP B CA 1
ATOM 4058 C C . ASP B 1 128 ? -20.266 -27.609 -19.188 1 89.31 128 ASP B C 1
ATOM 4060 O O . ASP B 1 128 ? -19.609 -28.641 -19.297 1 89.31 128 ASP B O 1
ATOM 4064 N N . GLU B 1 129 ? -21.219 -27.266 -19.938 1 92.88 129 GLU B N 1
ATOM 4065 C CA . GLU B 1 129 ? -21.594 -28.109 -21.062 1 92.88 129 GLU B CA 1
ATOM 4066 C C . GLU B 1 129 ? -20.453 -28.203 -22.078 1 92.88 129 GLU B C 1
ATOM 4068 O O . GLU B 1 129 ? -20.203 -29.266 -22.656 1 92.88 129 GLU B O 1
ATOM 4073 N N . TYR B 1 130 ? -19.859 -27.109 -22.266 1 92.62 130 TYR B N 1
ATOM 4074 C CA . TYR B 1 130 ? -18.734 -27.062 -23.188 1 92.62 130 TYR B CA 1
ATOM 4075 C C . TYR B 1 130 ? -17.609 -27.969 -22.719 1 92.62 130 TYR B C 1
ATOM 4077 O O . TYR B 1 130 ? -17.094 -28.797 -23.484 1 92.62 130 TYR B O 1
ATOM 4085 N N . GLY B 1 131 ? -17.312 -27.875 -21.5 1 93.5 131 GLY B N 1
ATOM 4086 C CA . GLY B 1 131 ? -16.266 -28.734 -20.938 1 93.5 131 GLY B CA 1
ATOM 4087 C C . GLY B 1 131 ? -16.594 -30.219 -21.047 1 93.5 131 GLY B C 1
ATOM 4088 O O . GLY B 1 131 ? -15.727 -31.016 -21.406 1 93.5 131 GLY B O 1
ATOM 4089 N N . GLU B 1 132 ? -17.781 -30.562 -20.766 1 95.25 132 GLU B N 1
ATOM 4090 C CA . GLU B 1 132 ? -18.219 -31.953 -20.875 1 95.25 132 GLU B CA 1
ATOM 4091 C C . GLU B 1 132 ? -18.172 -32.438 -22.328 1 95.25 132 GLU B C 1
ATOM 4093 O O . GLU B 1 132 ? -17.875 -33.625 -22.578 1 95.25 132 GLU B O 1
ATOM 4098 N N . SER B 1 133 ? -18.516 -31.547 -23.141 1 95.94 133 SER B N 1
ATOM 4099 C CA . SER B 1 133 ? -18.453 -31.906 -24.547 1 95.94 133 SER B CA 1
ATOM 4100 C C . SER B 1 133 ? -17.031 -32.188 -25 1 95.94 133 SER B C 1
ATOM 4102 O O . SER B 1 133 ? -16.781 -33.094 -25.797 1 95.94 133 SER B O 1
ATOM 4104 N N . LEU B 1 134 ? -16.125 -31.406 -24.562 1 95.75 134 LEU B N 1
ATOM 4105 C CA . LEU B 1 134 ? -14.719 -31.641 -24.859 1 95.75 134 LEU B CA 1
ATOM 4106 C C . LEU B 1 134 ? -14.258 -32.969 -24.297 1 95.75 134 LEU B C 1
ATOM 4108 O O . LEU B 1 134 ? -13.516 -33.719 -24.969 1 95.75 134 LEU B O 1
ATOM 4112 N N . HIS B 1 135 ? -14.672 -33.25 -23.109 1 97.25 135 HIS B N 1
ATOM 4113 C CA . HIS B 1 135 ? -14.344 -34.531 -22.484 1 97.25 135 HIS B CA 1
ATOM 4114 C C . HIS B 1 135 ? -14.852 -35.688 -23.312 1 97.25 135 HIS B C 1
ATOM 4116 O O . HIS B 1 135 ? -14.102 -36.656 -23.578 1 97.25 135 HIS B O 1
ATOM 4122 N N . ARG B 1 136 ? -16.062 -35.656 -23.719 1 97.75 136 ARG B N 1
ATOM 4123 C CA . ARG B 1 136 ? -16.672 -36.719 -24.516 1 97.75 136 ARG B CA 1
ATOM 4124 C C . ARG B 1 136 ? -15.969 -36.875 -25.859 1 97.75 136 ARG B C 1
ATOM 4126 O O . ARG B 1 136 ? -15.719 -38 -26.297 1 97.75 136 ARG B O 1
ATOM 4133 N N . ARG B 1 137 ? -15.719 -35.75 -26.422 1 97.56 137 ARG B N 1
ATOM 4134 C CA . ARG B 1 137 ? -15.016 -35.812 -27.703 1 97.56 137 ARG B CA 1
ATOM 4135 C C . ARG B 1 137 ? -13.648 -36.469 -27.562 1 97.56 137 ARG B C 1
ATOM 4137 O O . ARG B 1 137 ? -13.219 -37.219 -28.438 1 97.56 137 ARG B O 1
ATOM 4144 N N . ALA B 1 138 ? -12.977 -36.125 -26.531 1 98.06 138 ALA B N 1
ATOM 4145 C CA . ALA B 1 138 ? -11.672 -36.75 -26.266 1 98.06 138 ALA B CA 1
ATOM 4146 C C . ALA B 1 138 ? -11.797 -38.25 -26.062 1 98.06 138 ALA B C 1
ATOM 4148 O O . ALA B 1 138 ? -11 -39.031 -26.609 1 98.06 138 ALA B O 1
ATOM 4149 N N . GLU B 1 139 ? -12.797 -38.656 -25.328 1 97.62 139 GLU B N 1
ATOM 4150 C CA . GLU B 1 139 ? -13.039 -40.062 -25.109 1 97.62 139 GLU B CA 1
ATOM 4151 C C . GLU B 1 139 ? -13.312 -40.781 -26.438 1 97.62 139 GLU B C 1
ATOM 4153 O O . GLU B 1 139 ? -12.758 -41.844 -26.688 1 97.62 139 GLU B O 1
ATOM 4158 N N . GLU B 1 140 ? -14.117 -40.156 -27.172 1 97.56 140 GLU B N 1
ATOM 4159 C CA . GLU B 1 140 ? -14.523 -40.75 -28.438 1 97.56 140 GLU B CA 1
ATOM 4160 C C . GLU B 1 140 ? -13.336 -40.906 -29.391 1 97.56 140 GLU B C 1
ATOM 4162 O O . GLU B 1 140 ? -13.281 -41.844 -30.172 1 97.56 140 GLU B O 1
ATOM 4167 N N . ASN B 1 141 ? -12.414 -40 -29.281 1 96.62 141 ASN B N 1
ATOM 4168 C CA . ASN B 1 141 ? -11.242 -40.031 -30.156 1 96.62 141 ASN B CA 1
ATOM 4169 C C . ASN B 1 141 ? -10.094 -40.812 -29.531 1 96.62 141 ASN B C 1
ATOM 4171 O O . ASN B 1 141 ? -8.992 -40.844 -30.078 1 96.62 141 ASN B O 1
ATOM 4175 N N . GLY B 1 142 ? -10.352 -41.375 -28.297 1 95.69 142 GLY B N 1
ATOM 4176 C CA . GLY B 1 142 ? -9.359 -42.188 -27.625 1 95.69 142 GLY B CA 1
ATOM 4177 C C . GLY B 1 142 ? -8.203 -41.375 -27.062 1 95.69 142 GLY B C 1
ATOM 4178 O O . GLY B 1 142 ? -7.082 -41.875 -26.953 1 95.69 142 GLY B O 1
ATOM 4179 N N . VAL B 1 143 ? -8.445 -40.188 -26.797 1 97.06 143 VAL B N 1
ATOM 4180 C CA . VAL B 1 143 ? -7.395 -39.25 -26.359 1 97.06 143 VAL B CA 1
ATOM 4181 C C . VAL B 1 143 ? -7.438 -39.094 -24.844 1 97.06 143 VAL B C 1
ATOM 4183 O O . VAL B 1 143 ? -8.516 -39.062 -24.234 1 97.06 143 VAL B O 1
ATOM 4186 N N . THR B 1 144 ? -6.285 -39.094 -24.203 1 97.56 144 THR B N 1
ATOM 4187 C CA . THR B 1 144 ? -6.137 -38.719 -22.797 1 97.56 144 THR B CA 1
ATOM 4188 C C . THR B 1 144 ? -5.492 -37.344 -22.672 1 97.56 144 THR B C 1
ATOM 4190 O O . THR B 1 144 ? -4.383 -37.125 -23.156 1 97.56 144 THR B O 1
ATOM 4193 N N . LEU B 1 145 ? -6.23 -36.469 -22.047 1 96.81 145 LEU B N 1
ATOM 4194 C CA . LEU B 1 145 ? -5.723 -35.125 -21.75 1 96.81 145 LEU B CA 1
ATOM 4195 C C . LEU B 1 145 ? -5.547 -34.938 -20.25 1 96.81 145 LEU B C 1
ATOM 4197 O O . LEU B 1 145 ? -6.531 -34.812 -19.516 1 96.81 145 LEU B O 1
ATOM 4201 N N . LEU B 1 146 ? -4.348 -35 -19.812 1 96.69 146 LEU B N 1
ATOM 4202 C CA . LEU B 1 146 ? -4.062 -34.688 -18.422 1 96.69 146 LEU B CA 1
ATOM 4203 C C . LEU B 1 146 ? -4.07 -33.188 -18.172 1 96.69 146 LEU B C 1
ATOM 4205 O O . LEU B 1 146 ? -3.148 -32.469 -18.594 1 96.69 146 LEU B O 1
ATOM 4209 N N . ASP B 1 147 ? -5.023 -32.75 -17.438 1 93.5 147 ASP B N 1
ATOM 4210 C CA . ASP B 1 147 ? -5.363 -31.328 -17.359 1 93.5 147 ASP B CA 1
ATOM 4211 C C . ASP B 1 147 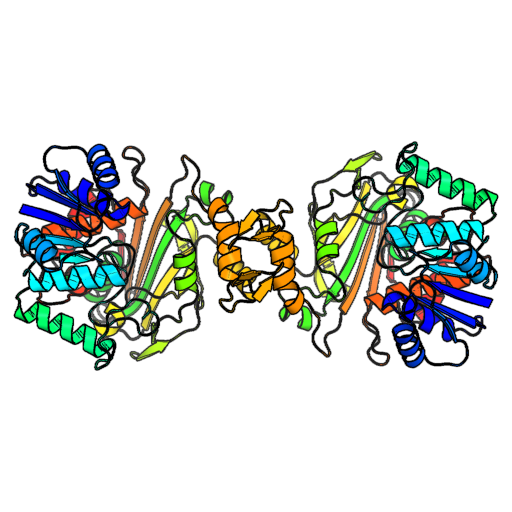? -4.836 -30.703 -16.062 1 93.5 147 ASP B C 1
ATOM 4213 O O . ASP B 1 147 ? -5.254 -31.094 -14.977 1 93.5 147 ASP B O 1
ATOM 4217 N N . GLY B 1 148 ? -3.977 -29.672 -16.219 1 91.38 148 GLY B N 1
ATOM 4218 C CA . GLY B 1 148 ? -3.41 -29.016 -15.055 1 91.38 148 GLY B CA 1
ATOM 4219 C C . GLY B 1 148 ? -2.238 -29.781 -14.461 1 91.38 148 GLY B C 1
ATOM 4220 O O . GLY B 1 148 ? -2.211 -30.047 -13.258 1 91.38 148 GLY B O 1
ATOM 4221 N N . MET B 1 149 ? -1.283 -30.078 -15.211 1 93.81 149 MET B N 1
ATOM 4222 C CA . MET B 1 149 ? -0.188 -30.906 -14.711 1 93.81 149 MET B CA 1
ATOM 4223 C C . MET B 1 149 ? 1.122 -30.125 -14.703 1 93.81 149 MET B C 1
ATOM 4225 O O . MET B 1 149 ? 2.078 -30.5 -15.383 1 93.81 149 MET B O 1
ATOM 4229 N N . GLY B 1 150 ? 1.213 -29.109 -13.945 1 95.25 150 GLY B N 1
ATOM 4230 C CA . GLY B 1 150 ? 2.412 -28.375 -13.555 1 95.25 150 GLY B CA 1
ATOM 4231 C C . GLY B 1 150 ? 2.758 -28.531 -12.094 1 95.25 150 GLY B C 1
ATOM 4232 O O . GLY B 1 150 ? 2.799 -29.641 -11.57 1 95.25 150 GLY B O 1
ATOM 4233 N N . PHE B 1 151 ? 3.143 -27.391 -11.5 1 95.62 151 PHE B N 1
ATOM 4234 C CA . PHE B 1 151 ? 3.361 -27.359 -10.055 1 95.62 151 PHE B CA 1
ATOM 4235 C C . PHE B 1 151 ? 2.035 -27.344 -9.305 1 95.62 151 PHE B C 1
ATOM 4237 O O . PHE B 1 151 ? 1.664 -28.328 -8.664 1 95.62 151 PHE B O 1
ATOM 4244 N N . ALA B 1 152 ? 1.332 -26.281 -9.523 1 94.12 152 ALA B N 1
ATOM 4245 C CA . ALA B 1 152 ? -0.019 -26.094 -9.008 1 94.12 152 ALA B CA 1
ATOM 4246 C C . ALA B 1 152 ? -0.854 -25.234 -9.953 1 94.12 152 ALA B C 1
ATOM 4248 O O . ALA B 1 152 ? -0.674 -24.016 -10.016 1 94.12 152 ALA B O 1
ATOM 4249 N N . PRO B 1 153 ? -1.772 -25.953 -10.633 1 94 153 PRO B N 1
ATOM 4250 C CA . PRO B 1 153 ? -2.199 -27.344 -10.469 1 94 153 PRO B CA 1
ATOM 4251 C C . PRO B 1 153 ? -1.164 -28.344 -10.977 1 94 153 PRO B C 1
ATOM 4253 O O . PRO B 1 153 ? -0.254 -27.969 -11.727 1 94 153 PRO B O 1
ATOM 4256 N N . GLY B 1 154 ? -1.35 -29.609 -10.602 1 96.44 154 GLY B N 1
ATOM 4257 C CA . GLY B 1 154 ? -0.493 -30.703 -11.055 1 96.44 154 GLY B CA 1
ATOM 4258 C C . GLY B 1 154 ? 0.05 -31.547 -9.922 1 96.44 154 GLY B C 1
ATOM 4259 O O . GLY B 1 154 ? -0.685 -32.344 -9.32 1 96.44 154 GLY B O 1
ATOM 4260 N N . LEU B 1 155 ? 1.312 -31.25 -9.703 1 97.81 155 LEU B N 1
ATOM 4261 C CA . LEU B 1 155 ? 1.957 -31.984 -8.609 1 97.81 155 LEU B CA 1
ATOM 4262 C C . LEU B 1 155 ? 1.189 -31.797 -7.309 1 97.81 155 LEU B C 1
ATOM 4264 O O . LEU B 1 155 ? 1.031 -32.75 -6.539 1 97.81 155 LEU B O 1
ATOM 4268 N N . SER B 1 156 ? 0.714 -30.609 -7.113 1 98.06 156 SER B N 1
ATOM 4269 C CA . SER B 1 156 ? -0.059 -30.312 -5.91 1 98.06 156 SER B CA 1
ATOM 4270 C C . SER B 1 156 ? -1.342 -31.125 -5.859 1 98.06 156 SER B C 1
ATOM 4272 O O . SER B 1 156 ? -1.678 -31.703 -4.82 1 98.06 156 SER B O 1
ATOM 4274 N N . ASN B 1 157 ? -2.061 -31.25 -6.957 1 97.19 157 ASN B N 1
ATOM 4275 C CA . ASN B 1 157 ? -3.271 -32.062 -7.035 1 97.19 157 ASN B CA 1
ATOM 4276 C C . ASN B 1 157 ? -2.986 -33.531 -6.723 1 97.19 157 ASN B C 1
ATOM 4278 O O . ASN B 1 157 ? -3.711 -34.156 -5.949 1 97.19 157 ASN B O 1
ATOM 4282 N N . ALA B 1 158 ? -1.983 -34 -7.371 1 97.44 158 ALA B N 1
ATOM 4283 C CA . ALA B 1 158 ? -1.615 -35.406 -7.199 1 97.44 158 ALA B CA 1
ATOM 4284 C C . ALA B 1 158 ? -1.266 -35.688 -5.746 1 97.44 158 ALA B C 1
ATOM 4286 O O . ALA B 1 158 ? -1.618 -36.75 -5.223 1 97.44 158 ALA B O 1
ATOM 4287 N N . SER B 1 159 ? -0.579 -34.75 -5.082 1 98.5 159 SER B N 1
ATOM 4288 C CA . SER B 1 159 ? -0.191 -34.969 -3.689 1 98.5 159 SER B CA 1
ATOM 4289 C C . SER B 1 159 ? -1.409 -34.969 -2.771 1 98.5 159 SER B C 1
ATOM 4291 O O . SER B 1 159 ? -1.476 -35.75 -1.828 1 98.5 159 SER B O 1
ATOM 4293 N N . ILE B 1 160 ? -2.34 -34.094 -3.018 1 98.44 160 ILE B N 1
ATOM 4294 C CA . ILE B 1 160 ? -3.572 -34.094 -2.236 1 98.44 160 ILE B CA 1
ATOM 4295 C C . ILE B 1 160 ? -4.328 -35.406 -2.449 1 98.44 160 ILE B C 1
ATOM 4297 O O . ILE B 1 160 ? -4.824 -36 -1.491 1 98.44 160 ILE B O 1
ATOM 4301 N N . GLY B 1 161 ? -4.441 -35.844 -3.76 1 97.69 161 GLY B N 1
ATOM 4302 C CA . GLY B 1 161 ? -5.035 -37.156 -4.043 1 97.69 161 GLY B CA 1
ATOM 4303 C C . GLY B 1 161 ? -4.387 -38.281 -3.277 1 97.69 161 GLY B C 1
ATOM 4304 O O . GLY B 1 161 ? -5.078 -39.125 -2.705 1 97.69 161 GLY B O 1
ATOM 4305 N N . ARG B 1 162 ? -3.086 -38.312 -3.268 1 98.12 162 ARG B N 1
ATOM 4306 C CA . ARG B 1 162 ? -2.32 -39.281 -2.512 1 98.12 162 ARG B CA 1
ATOM 4307 C C . ARG B 1 162 ? -2.654 -39.219 -1.026 1 98.12 162 ARG B C 1
ATOM 4309 O O . ARG B 1 162 ? -2.846 -40.25 -0.381 1 98.12 162 ARG B O 1
ATOM 4316 N N . GLY B 1 163 ? -2.686 -38.031 -0.462 1 98.44 163 GLY B N 1
ATOM 4317 C CA . GLY B 1 163 ? -3.039 -37.844 0.938 1 98.44 163 GLY B CA 1
ATOM 4318 C C . GLY B 1 163 ? -4.402 -38.406 1.284 1 98.44 163 GLY B C 1
ATOM 4319 O O . GLY B 1 163 ? -4.57 -39.031 2.334 1 98.44 163 GLY B O 1
ATOM 4320 N N . ILE B 1 164 ? -5.324 -38.188 0.421 1 97.94 164 ILE B N 1
ATOM 4321 C CA . ILE B 1 164 ? -6.676 -38.719 0.617 1 97.94 164 ILE B CA 1
ATOM 4322 C C . ILE B 1 164 ? -6.648 -40.25 0.602 1 97.94 164 ILE B C 1
ATOM 4324 O O . ILE B 1 164 ? -7.262 -40.875 1.456 1 97.94 164 ILE B O 1
ATOM 4328 N N . ASP B 1 165 ? -5.91 -40.844 -0.323 1 97.12 165 ASP B N 1
ATOM 4329 C CA . ASP B 1 165 ? -5.855 -42.312 -0.509 1 97.12 165 ASP B CA 1
ATOM 4330 C C . ASP B 1 165 ? -5.18 -43 0.678 1 97.12 165 ASP B C 1
ATOM 4332 O O . ASP B 1 165 ? -5.398 -44.156 0.928 1 97.12 165 ASP B O 1
ATOM 4336 N N . LEU B 1 166 ? -4.336 -42.281 1.357 1 97.5 166 LEU B N 1
ATOM 4337 C CA . LEU B 1 166 ? -3.582 -42.844 2.467 1 97.5 166 LEU B CA 1
ATOM 4338 C C . LEU B 1 166 ? -4.453 -42.969 3.713 1 97.5 166 LEU B C 1
ATOM 4340 O O . LEU B 1 166 ? -4.09 -43.656 4.664 1 97.5 166 LEU B O 1
ATOM 4344 N N . LEU B 1 167 ? -5.566 -42.312 3.707 1 97.62 167 LEU B N 1
ATOM 4345 C CA . LEU B 1 167 ? -6.492 -42.344 4.832 1 97.62 167 LEU B CA 1
ATOM 4346 C C . LEU B 1 167 ? -7.668 -43.25 4.547 1 97.62 167 LEU B C 1
ATOM 4348 O O . LEU B 1 167 ? -7.98 -43.531 3.385 1 97.62 167 LEU B O 1
ATOM 4352 N N . ASP B 1 168 ? -8.328 -43.781 5.594 1 96.88 168 ASP B N 1
ATOM 4353 C CA . ASP B 1 168 ? -9.555 -44.562 5.43 1 96.88 168 ASP B CA 1
ATOM 4354 C C . ASP B 1 168 ? -10.719 -43.656 4.988 1 96.88 168 ASP B C 1
ATOM 4356 O O . ASP B 1 168 ? -11.555 -44.094 4.191 1 96.88 168 ASP B O 1
ATOM 4360 N N . SER B 1 169 ? -10.711 -42.531 5.531 1 96.25 169 SER B N 1
ATOM 4361 C CA . SER B 1 169 ? -11.648 -41.469 5.141 1 96.25 169 SER B CA 1
ATOM 4362 C C . SER B 1 169 ? -11.023 -40.094 5.289 1 96.25 169 SER B C 1
ATOM 4364 O O . SER B 1 169 ? -10.414 -39.781 6.316 1 96.25 169 SER B O 1
ATOM 4366 N N . ALA B 1 170 ? -11.117 -39.312 4.281 1 97.31 170 ALA B N 1
ATOM 4367 C CA . ALA B 1 170 ? -10.617 -37.938 4.301 1 97.31 170 ALA B CA 1
ATOM 4368 C C . ALA B 1 170 ? -11.758 -36.969 4.496 1 97.31 170 ALA B C 1
ATOM 4370 O O . ALA B 1 170 ? -12.836 -37.125 3.916 1 97.31 170 ALA B O 1
ATOM 4371 N N . GLU B 1 171 ? -11.539 -36 5.316 1 97.62 171 GLU B N 1
ATOM 4372 C CA . GLU B 1 171 ? -12.578 -35 5.621 1 97.62 171 GLU B CA 1
ATOM 4373 C C . GLU B 1 171 ? -12.195 -33.625 5.105 1 97.62 171 GLU B C 1
ATOM 4375 O O . GLU B 1 171 ? -13.039 -32.906 4.574 1 97.62 171 GLU B O 1
ATOM 4380 N N . ARG B 1 172 ? -10.992 -33.219 5.422 1 97.56 172 ARG B N 1
ATOM 4381 C CA . ARG B 1 172 ? -10.547 -31.875 5.078 1 97.56 172 ARG B CA 1
ATOM 4382 C C . ARG B 1 172 ? -9.211 -31.906 4.34 1 97.56 172 ARG B C 1
ATOM 4384 O O . ARG B 1 172 ? -8.32 -32.688 4.695 1 97.56 172 ARG B O 1
ATOM 4391 N N . ALA B 1 173 ? -9.141 -31.188 3.303 1 98.62 173 ALA B N 1
ATOM 4392 C CA . ALA B 1 173 ? -7.875 -31 2.592 1 98.62 173 ALA B CA 1
ATOM 4393 C C . ALA B 1 173 ? -7.605 -29.516 2.354 1 98.62 173 ALA B C 1
ATOM 4395 O O . ALA B 1 173 ? -8.523 -28.75 2.053 1 98.62 173 ALA B O 1
ATOM 4396 N N . THR B 1 174 ? -6.375 -29.031 2.557 1 98.38 174 THR B N 1
ATOM 4397 C CA . THR B 1 174 ? -5.93 -27.672 2.26 1 98.38 174 THR B CA 1
ATOM 4398 C C . THR B 1 174 ? -4.652 -27.688 1.427 1 98.38 174 THR B C 1
ATOM 4400 O O . THR B 1 174 ? -3.656 -28.297 1.823 1 98.38 174 THR B O 1
ATOM 4403 N N . ALA B 1 175 ? -4.777 -27.109 0.273 1 98 175 ALA B N 1
ATOM 4404 C CA . ALA B 1 175 ? -3.586 -26.922 -0.552 1 98 175 ALA B CA 1
ATOM 4405 C C . ALA B 1 175 ? -2.957 -25.562 -0.301 1 98 175 ALA B C 1
ATOM 4407 O O . ALA B 1 175 ? -3.645 -24.531 -0.334 1 98 175 ALA B O 1
ATOM 4408 N N . ARG B 1 176 ? -1.715 -25.516 0.051 1 98.44 176 ARG B N 1
ATOM 4409 C CA . ARG B 1 176 ? -0.923 -24.297 0.18 1 98.44 176 ARG B CA 1
ATOM 4410 C C . ARG B 1 176 ? 0.271 -24.328 -0.769 1 98.44 176 ARG B C 1
ATOM 4412 O O . ARG B 1 176 ? 1.208 -25.094 -0.579 1 98.44 176 ARG B O 1
ATOM 4419 N N . VAL B 1 177 ? 0.169 -23.469 -1.725 1 97.62 177 VAL B N 1
ATOM 4420 C CA . VAL B 1 177 ? 1.246 -23.469 -2.711 1 97.62 177 VAL B CA 1
ATOM 4421 C C . VAL B 1 177 ? 1.6 -22.047 -3.1 1 97.62 177 VAL B C 1
ATOM 4423 O O . VAL B 1 177 ? 0.753 -21.141 -3.033 1 97.62 177 VAL B O 1
ATOM 4426 N N . GLY B 1 178 ? 2.869 -21.859 -3.467 1 96.44 178 GLY B N 1
ATOM 4427 C CA . GLY B 1 178 ? 3.246 -20.531 -3.941 1 96.44 178 GLY B CA 1
ATOM 4428 C C . GLY B 1 178 ? 4.648 -20.484 -4.52 1 96.44 178 GLY B C 1
ATOM 4429 O O . GLY B 1 178 ? 5.516 -21.266 -4.121 1 96.44 178 GLY B O 1
ATOM 4430 N N . GLY B 1 179 ? 4.793 -19.703 -5.57 1 95.94 179 GLY B N 1
ATOM 4431 C CA . GLY B 1 179 ? 6.09 -19.219 -6.016 1 95.94 179 GLY B CA 1
ATOM 4432 C C . GLY B 1 179 ? 6.457 -17.859 -5.422 1 95.94 179 GLY B C 1
ATOM 4433 O O . GLY B 1 179 ? 5.75 -16.875 -5.625 1 95.94 179 GLY B O 1
ATOM 4434 N N . VAL B 1 180 ? 7.551 -17.844 -4.648 1 97.62 180 VAL B N 1
ATOM 4435 C CA . VAL B 1 180 ? 7.949 -16.609 -3.98 1 97.62 180 VAL B CA 1
ATOM 4436 C C . VAL B 1 180 ? 9.414 -16.312 -4.289 1 97.62 180 VAL B C 1
ATOM 4438 O O . VAL B 1 180 ? 10.195 -17.219 -4.574 1 97.62 180 VAL B O 1
ATOM 4441 N N . PRO B 1 181 ? 9.812 -15.039 -4.285 1 97.81 181 PRO B N 1
ATOM 4442 C CA . PRO B 1 181 ? 11.242 -14.742 -4.359 1 97.81 181 PRO B CA 1
ATOM 4443 C C . PRO B 1 181 ? 12.008 -15.227 -3.125 1 97.81 181 PRO B C 1
ATOM 4445 O O . PRO B 1 181 ? 11.398 -15.469 -2.078 1 97.81 181 PRO B O 1
ATOM 4448 N N . SER B 1 182 ? 13.281 -15.445 -3.303 1 97 182 SER B N 1
ATOM 4449 C CA . SER B 1 182 ? 14.109 -15.672 -2.121 1 97 182 SER B CA 1
ATOM 4450 C C . SER B 1 182 ? 13.93 -14.547 -1.104 1 97 182 SER B C 1
ATOM 4452 O O . SER B 1 182 ? 13.445 -13.461 -1.445 1 97 182 SER B O 1
ATOM 4454 N N . LYS B 1 183 ? 14.281 -14.844 0.132 1 96.25 183 LYS B N 1
ATOM 4455 C CA . LYS B 1 183 ? 14.102 -13.867 1.198 1 96.25 183 LYS B CA 1
ATOM 4456 C C . LYS B 1 183 ? 14.828 -12.562 0.877 1 96.25 183 LYS B C 1
ATOM 4458 O O . LYS B 1 183 ? 14.281 -11.477 1.072 1 96.25 183 LYS B O 1
ATOM 4463 N N . GLU B 1 184 ? 16.031 -12.703 0.371 1 96.12 184 GLU B N 1
ATOM 4464 C CA . GLU B 1 184 ? 16.844 -11.531 0.024 1 96.12 184 GLU B CA 1
ATOM 4465 C C . GLU B 1 184 ? 16.219 -10.742 -1.12 1 96.12 184 GLU B C 1
ATOM 4467 O O . GLU B 1 184 ? 16.156 -9.516 -1.076 1 96.12 184 GLU B O 1
ATOM 4472 N N . ALA B 1 185 ? 15.734 -11.453 -2.129 1 96.19 185 ALA B N 1
ATOM 4473 C CA . ALA B 1 185 ? 15.086 -10.805 -3.264 1 96.19 185 ALA B CA 1
ATOM 4474 C C . ALA B 1 185 ? 13.781 -10.133 -2.84 1 96.19 185 ALA B C 1
ATOM 4476 O O . ALA B 1 185 ? 13.492 -9.008 -3.25 1 96.19 185 ALA B O 1
ATOM 4477 N N . ALA B 1 186 ? 13.039 -10.836 -2.014 1 97.31 186 ALA B N 1
ATOM 4478 C CA . ALA B 1 186 ? 11.75 -10.32 -1.553 1 97.31 186 ALA B CA 1
ATOM 4479 C C . ALA B 1 186 ? 11.914 -8.961 -0.875 1 97.31 186 ALA B C 1
ATOM 4481 O O . ALA B 1 186 ? 11.086 -8.062 -1.062 1 97.31 186 ALA B O 1
ATOM 4482 N N . ALA B 1 187 ? 12.992 -8.781 -0.127 1 95 187 ALA B N 1
ATOM 4483 C CA . ALA B 1 187 ? 13.234 -7.57 0.653 1 95 187 ALA B CA 1
ATOM 4484 C C . ALA B 1 187 ? 13.539 -6.387 -0.256 1 95 187 ALA B C 1
ATOM 4486 O O . ALA B 1 187 ? 13.375 -5.23 0.142 1 95 187 ALA B O 1
ATOM 4487 N N . ARG B 1 188 ? 13.883 -6.605 -1.501 1 95.69 188 ARG B N 1
ATOM 4488 C CA . ARG B 1 188 ? 14.336 -5.551 -2.402 1 95.69 188 ARG B CA 1
ATOM 4489 C C . ARG B 1 188 ? 13.195 -5.051 -3.279 1 95.69 188 ARG B C 1
ATOM 4491 O O . ARG B 1 188 ? 13.336 -4.035 -3.965 1 95.69 188 ARG B O 1
ATOM 4498 N N . HIS B 1 189 ? 12.07 -5.746 -3.295 1 97.5 189 HIS B N 1
ATOM 4499 C CA . HIS B 1 189 ? 10.961 -5.398 -4.18 1 97.5 189 HIS B CA 1
ATOM 4500 C C . HIS B 1 189 ? 9.711 -5.047 -3.385 1 97.5 189 HIS B C 1
ATOM 4502 O O . HIS B 1 189 ? 9.516 -5.543 -2.271 1 97.5 189 HIS B O 1
ATOM 4508 N N . PRO B 1 190 ? 8.883 -4.102 -3.93 1 97.19 190 PRO B N 1
ATOM 4509 C CA . PRO B 1 190 ? 7.598 -3.869 -3.266 1 97.19 190 PRO B CA 1
ATOM 4510 C C . PRO B 1 190 ? 6.738 -5.129 -3.18 1 97.19 190 PRO B C 1
ATOM 4512 O O . PRO B 1 190 ? 6.871 -6.027 -4.012 1 97.19 190 PRO B O 1
ATOM 4515 N N . LEU B 1 191 ? 5.902 -5.223 -2.072 1 97.5 191 LEU B N 1
ATOM 4516 C CA . LEU B 1 191 ? 4.949 -6.305 -1.862 1 97.5 191 LEU B CA 1
ATOM 4517 C C . LEU B 1 191 ? 5.672 -7.621 -1.598 1 97.5 191 LEU B C 1
ATOM 4519 O O . LEU B 1 191 ? 5.062 -8.695 -1.671 1 97.5 191 LEU B O 1
ATOM 4523 N N . TRP B 1 192 ? 6.988 -7.578 -1.374 1 97.5 192 TRP B N 1
ATOM 4524 C CA . TRP B 1 192 ? 7.793 -8.766 -1.118 1 97.5 192 TRP B CA 1
ATOM 4525 C C . TRP B 1 192 ? 7.617 -9.797 -2.234 1 97.5 192 TRP B C 1
ATOM 4527 O O . TRP B 1 192 ? 7.453 -10.984 -1.969 1 97.5 192 TRP B O 1
ATOM 4537 N N . TYR B 1 193 ? 7.586 -9.227 -3.496 1 97.69 193 TYR B N 1
ATOM 4538 C CA . TYR B 1 193 ? 7.203 -10.117 -4.59 1 97.69 193 TYR B CA 1
ATOM 4539 C C . TYR B 1 193 ? 7.918 -9.727 -5.879 1 97.69 193 TYR B C 1
ATOM 4541 O O . TYR B 1 193 ? 8.367 -8.594 -6.031 1 97.69 193 TYR B O 1
ATOM 4549 N N . THR B 1 194 ? 8.094 -10.711 -6.773 1 96.19 194 THR B N 1
ATOM 4550 C CA . THR B 1 194 ? 8.602 -10.492 -8.117 1 96.19 194 THR B CA 1
ATOM 4551 C C . THR B 1 194 ? 7.754 -11.234 -9.148 1 96.19 194 THR B C 1
ATOM 4553 O O . THR B 1 194 ? 7.07 -12.203 -8.812 1 96.19 194 THR B O 1
ATOM 4556 N N . VAL B 1 195 ? 7.746 -10.703 -10.312 1 89.94 195 VAL B N 1
ATOM 4557 C CA . VAL B 1 195 ? 7.004 -11.336 -11.398 1 89.94 195 VAL B CA 1
ATOM 4558 C C . VAL B 1 195 ? 7.879 -11.406 -12.648 1 89.94 195 VAL B C 1
ATOM 4560 O O . VAL B 1 195 ? 8.648 -10.484 -12.93 1 89.94 195 VAL B O 1
ATOM 4563 N N . THR B 1 196 ? 7.773 -12.539 -13.359 1 76.94 196 THR B N 1
ATOM 4564 C CA . THR B 1 196 ? 8.555 -12.695 -14.578 1 76.94 196 THR B CA 1
ATOM 4565 C C . THR B 1 196 ? 7.66 -12.586 -15.812 1 76.94 196 THR B C 1
ATOM 4567 O O . THR B 1 196 ? 8.148 -12.641 -16.938 1 76.94 196 THR B O 1
ATOM 4570 N N . TRP B 1 197 ? 6.41 -12.555 -15.688 1 75.62 197 TRP B N 1
ATOM 4571 C CA . TRP B 1 197 ? 5.473 -12.461 -16.797 1 75.62 197 TRP B CA 1
ATOM 4572 C C . TRP B 1 197 ? 4.598 -11.219 -16.672 1 75.62 197 TRP B C 1
ATOM 4574 O O . TRP B 1 197 ? 5.105 -10.102 -16.594 1 75.62 197 TRP B O 1
ATOM 4584 N N . SER B 1 198 ? 3.354 -11.445 -16.109 1 75.75 198 SER B N 1
ATOM 4585 C CA . SER B 1 198 ? 2.467 -10.297 -15.992 1 75.75 198 SER B CA 1
ATOM 4586 C C . SER B 1 198 ? 1.873 -10.195 -14.594 1 75.75 198 SER B C 1
ATOM 4588 O O . SER B 1 198 ? 1.206 -11.125 -14.125 1 75.75 198 SER B O 1
ATOM 4590 N N . PHE B 1 199 ? 2.1 -9.016 -14.031 1 86.44 199 PHE B N 1
ATOM 4591 C CA . PHE B 1 199 ? 1.478 -8.781 -12.734 1 86.44 199 PHE B CA 1
ATOM 4592 C C . PHE B 1 199 ? -0.035 -8.664 -12.875 1 86.44 199 PHE B C 1
ATOM 4594 O O . PHE B 1 199 ? -0.777 -8.977 -11.945 1 86.44 199 PHE B O 1
ATOM 4601 N N . GLY B 1 200 ? -0.449 -8.258 -14.055 1 84.12 200 GLY B N 1
ATOM 4602 C CA . GLY B 1 200 ? -1.878 -8.195 -14.312 1 84.12 200 GLY B CA 1
ATOM 4603 C C . GLY B 1 200 ? -2.576 -9.531 -14.156 1 84.12 200 GLY B C 1
ATOM 4604 O O . GLY B 1 200 ? -3.691 -9.594 -13.641 1 84.12 200 GLY B O 1
ATOM 4605 N N . HIS B 1 201 ? -1.919 -10.539 -14.531 1 80.88 201 HIS B N 1
ATOM 4606 C CA . HIS B 1 201 ? -2.479 -11.875 -14.391 1 80.88 201 HIS B CA 1
ATOM 4607 C C . HIS B 1 201 ? -2.561 -12.289 -12.922 1 80.88 201 HIS B C 1
ATOM 4609 O O . HIS B 1 201 ? -3.547 -12.898 -12.5 1 80.88 201 HIS B O 1
ATOM 4615 N N . VAL B 1 202 ? -1.553 -11.945 -12.195 1 87.62 202 VAL B N 1
ATOM 4616 C CA . VAL B 1 202 ? -1.529 -12.25 -10.773 1 87.62 202 VAL B CA 1
ATOM 4617 C C . VAL B 1 202 ? -2.676 -11.523 -10.07 1 87.62 202 VAL B C 1
ATOM 4619 O O . VAL B 1 202 ? -3.416 -12.133 -9.289 1 87.62 202 VAL B O 1
ATOM 4622 N N . LEU B 1 203 ? -2.824 -10.242 -10.414 1 90.12 203 LEU B N 1
ATOM 4623 C CA . LEU B 1 203 ? -3.869 -9.453 -9.781 1 90.12 203 LEU B CA 1
ATOM 4624 C C . LEU B 1 203 ? -5.25 -9.984 -10.141 1 90.12 203 LEU B C 1
ATOM 4626 O O . LEU B 1 203 ? -6.172 -9.945 -9.32 1 90.12 203 LEU B O 1
ATOM 4630 N N . ARG B 1 204 ? -5.406 -10.461 -11.32 1 84.06 204 ARG B N 1
ATOM 4631 C CA . ARG B 1 204 ? -6.684 -11.039 -11.734 1 84.06 204 ARG B CA 1
ATOM 4632 C C . ARG B 1 204 ? -7.047 -12.242 -10.859 1 84.06 204 ARG B C 1
ATOM 4634 O O . ARG B 1 204 ? -8.203 -12.391 -10.453 1 84.06 204 ARG B O 1
ATOM 4641 N N . GLU B 1 205 ? -6.082 -12.984 -10.594 1 84.19 205 GLU B N 1
ATOM 4642 C CA . GLU B 1 205 ? -6.309 -14.148 -9.75 1 84.19 205 GLU B CA 1
ATOM 4643 C C . GLU B 1 205 ? -6.684 -13.734 -8.328 1 84.19 205 GLU B C 1
ATOM 4645 O O . GLU B 1 205 ? -7.48 -14.406 -7.672 1 84.19 205 GLU B O 1
ATOM 4650 N N . TYR B 1 206 ? -6.094 -12.617 -7.895 1 90.62 206 TYR B N 1
ATOM 4651 C CA . TYR B 1 206 ? -6.34 -12.133 -6.539 1 90.62 206 TYR B CA 1
ATOM 4652 C C . TYR B 1 206 ? -7.773 -11.633 -6.395 1 90.62 206 TYR B C 1
ATOM 4654 O O . TYR B 1 206 ? -8.297 -11.562 -5.281 1 90.62 206 TYR B O 1
ATOM 4662 N N . MET B 1 207 ? -8.383 -11.289 -7.531 1 86.56 207 MET B N 1
ATOM 4663 C CA . MET B 1 207 ? -9.672 -10.609 -7.457 1 86.56 207 MET B CA 1
ATOM 4664 C C . MET B 1 207 ? -10.82 -11.594 -7.66 1 86.56 207 MET B C 1
ATOM 4666 O O . MET B 1 207 ? -11.977 -11.266 -7.406 1 86.56 207 MET B O 1
ATOM 4670 N N . VAL B 1 208 ? -10.516 -12.805 -7.992 1 85.25 208 VAL B N 1
ATOM 4671 C CA . VAL B 1 208 ? -11.539 -13.805 -8.273 1 85.25 208 VAL B CA 1
ATOM 4672 C C . VAL B 1 208 ? -12.062 -14.398 -6.969 1 85.25 208 VAL B C 1
ATOM 4674 O O . VAL B 1 208 ? -11.305 -14.586 -6.016 1 85.25 208 VAL B O 1
ATOM 4677 N N . ARG B 1 209 ? -13.391 -14.609 -6.945 1 90 209 ARG B N 1
ATOM 4678 C CA . ARG B 1 209 ? -13.984 -15.344 -5.836 1 90 209 ARG B CA 1
ATOM 4679 C C . ARG B 1 209 ? -13.742 -16.844 -5.977 1 90 209 ARG B C 1
ATOM 4681 O O . ARG B 1 209 ? -14.359 -17.5 -6.809 1 90 209 ARG B O 1
ATOM 4688 N N . PRO B 1 210 ? -12.914 -17.344 -5.172 1 91.38 210 PRO B N 1
ATOM 4689 C CA . PRO B 1 210 ? -12.594 -18.766 -5.34 1 91.38 210 PRO B CA 1
ATOM 4690 C C . PRO B 1 210 ? -13.719 -19.688 -4.879 1 91.38 210 PRO B C 1
ATOM 4692 O O . PRO B 1 210 ? -14.445 -19.359 -3.932 1 91.38 210 PRO B O 1
ATOM 4695 N N . ARG B 1 211 ? -13.828 -20.781 -5.578 1 91.44 211 ARG B N 1
ATOM 4696 C CA . ARG B 1 211 ? -14.727 -21.844 -5.152 1 91.44 211 ARG B CA 1
ATOM 4697 C C . ARG B 1 211 ? -14.008 -22.812 -4.219 1 91.44 211 ARG B C 1
ATOM 4699 O O . ARG B 1 211 ? -12.875 -23.234 -4.492 1 91.44 211 ARG B O 1
ATOM 4706 N N . VAL B 1 212 ? -14.68 -23.078 -3.123 1 94.56 212 VAL B N 1
ATOM 4707 C CA . VAL B 1 212 ? -14.141 -24 -2.129 1 94.56 212 VAL B CA 1
ATOM 4708 C C . VAL B 1 212 ? -15.203 -25.016 -1.729 1 94.56 212 VAL B C 1
ATOM 4710 O O . VAL B 1 212 ? -16.359 -24.891 -2.127 1 94.56 212 VAL B O 1
ATOM 4713 N N . LEU B 1 213 ? -14.773 -26.078 -1.13 1 96.06 213 LEU B N 1
ATOM 4714 C CA . LEU B 1 213 ? -15.703 -27.062 -0.582 1 96.06 213 LEU B CA 1
ATOM 4715 C C . LEU B 1 213 ? -15.961 -26.797 0.898 1 96.06 213 LEU B C 1
ATOM 4717 O O . LEU B 1 213 ? -15.023 -26.703 1.688 1 96.06 213 LEU B O 1
ATOM 4721 N N . ARG B 1 214 ? -17.188 -26.609 1.257 1 96.31 214 ARG B N 1
ATOM 4722 C CA . ARG B 1 214 ? -17.641 -26.484 2.637 1 96.31 214 ARG B CA 1
ATOM 4723 C C . ARG B 1 214 ? -18.844 -27.406 2.891 1 96.31 214 ARG B C 1
ATOM 4725 O O . ARG B 1 214 ? -19.875 -27.281 2.217 1 96.31 214 ARG B O 1
ATOM 4732 N N . GLY B 1 215 ? -18.719 -28.266 3.846 1 95.75 215 GLY B N 1
ATOM 4733 C CA . GLY B 1 215 ? -19.797 -29.203 4.113 1 95.75 215 GLY B CA 1
ATOM 4734 C C . GLY B 1 215 ? -20.156 -30.062 2.916 1 95.75 215 GLY B C 1
ATOM 4735 O O . GLY B 1 215 ? -21.328 -30.359 2.678 1 95.75 215 GLY B O 1
ATOM 4736 N N . GLY B 1 216 ? -19.234 -30.297 2.152 1 95.25 216 GLY B N 1
ATOM 4737 C CA . GLY B 1 216 ? -19.438 -31.141 0.979 1 95.25 216 GLY B CA 1
ATOM 4738 C C . GLY B 1 216 ? -20.078 -30.391 -0.179 1 95.25 216 GLY B C 1
ATOM 4739 O O . GLY B 1 216 ? -20.375 -31 -1.216 1 95.25 216 GLY B O 1
ATOM 4740 N N . ARG B 1 217 ? -20.266 -29.078 0.07 1 95.5 217 ARG B N 1
ATOM 4741 C CA . ARG B 1 217 ? -20.875 -28.266 -0.98 1 95.5 217 ARG B CA 1
ATOM 4742 C C . ARG B 1 217 ? -19.891 -27.219 -1.517 1 95.5 217 ARG B C 1
ATOM 4744 O O . ARG B 1 217 ? -19.109 -26.672 -0.758 1 95.5 217 ARG B O 1
ATOM 4751 N N . ILE B 1 218 ? -19.953 -26.984 -2.846 1 93.75 218 ILE B N 1
ATOM 4752 C CA . ILE B 1 218 ? -19.125 -25.969 -3.463 1 93.75 218 ILE B CA 1
ATOM 4753 C C . ILE B 1 218 ? -19.688 -24.578 -3.15 1 93.75 218 ILE B C 1
ATOM 4755 O O . ILE B 1 218 ? -20.844 -24.297 -3.467 1 93.75 218 ILE B O 1
ATOM 4759 N N . VAL B 1 219 ? -18.938 -23.734 -2.537 1 94 219 VAL B N 1
ATOM 4760 C CA . VAL B 1 219 ? -19.359 -22.375 -2.213 1 94 219 VAL B CA 1
ATOM 4761 C C . VAL B 1 219 ? -18.297 -21.375 -2.668 1 94 219 VAL B C 1
ATOM 4763 O O . VAL B 1 219 ? -17.141 -21.734 -2.846 1 94 219 VAL B O 1
ATOM 4766 N N . GLU B 1 220 ? -18.703 -20.188 -2.918 1 92.88 220 GLU B N 1
ATOM 4767 C CA . GLU B 1 220 ? -17.781 -19.109 -3.256 1 92.88 220 GLU B CA 1
ATOM 4768 C C . GLU B 1 220 ? -17.422 -18.297 -2.021 1 92.88 220 GLU B C 1
ATOM 4770 O O . GLU B 1 220 ? -18.281 -18.016 -1.175 1 92.88 220 GLU B O 1
ATOM 4775 N N . VAL B 1 221 ? -16.156 -17.984 -1.904 1 93.69 221 VAL B N 1
ATOM 4776 C CA . VAL B 1 221 ? -15.734 -17.125 -0.799 1 93.69 221 VAL B CA 1
ATOM 4777 C C . VAL B 1 221 ? -15.125 -15.844 -1.346 1 93.69 221 VAL B C 1
ATOM 4779 O O . VAL B 1 221 ? -14.797 -15.758 -2.531 1 93.69 221 VAL B O 1
ATOM 4782 N N . ALA B 1 222 ? -15.055 -14.812 -0.484 1 92.88 222 ALA B N 1
ATOM 4783 C CA . ALA B 1 222 ? -14.492 -13.531 -0.904 1 92.88 222 ALA B CA 1
ATOM 4784 C C . ALA B 1 222 ? -13.016 -13.672 -1.245 1 92.88 222 ALA B C 1
ATOM 4786 O O . ALA B 1 222 ? -12.312 -14.516 -0.679 1 92.88 222 ALA B O 1
ATOM 4787 N N . PRO B 1 223 ? -12.555 -12.812 -2.131 1 90.38 223 PRO B N 1
ATOM 4788 C CA . PRO B 1 223 ? -11.141 -12.883 -2.514 1 90.38 223 PRO B CA 1
ATOM 4789 C C . PRO B 1 223 ? -10.195 -12.625 -1.343 1 90.38 223 PRO B C 1
ATOM 4791 O O . PRO B 1 223 ? -10.453 -11.734 -0.525 1 90.38 223 PRO B O 1
ATOM 4794 N N . LEU B 1 224 ? -9.172 -13.367 -1.29 1 92.38 224 LEU B N 1
ATOM 4795 C CA . LEU B 1 224 ? -8.047 -13.188 -0.38 1 92.38 224 LEU B CA 1
ATOM 4796 C C . LEU B 1 224 ? -8.5 -13.312 1.072 1 92.38 224 LEU B C 1
ATOM 4798 O O . LEU B 1 224 ? -7.988 -12.617 1.948 1 92.38 224 LEU B O 1
ATOM 4802 N N . THR B 1 225 ? -9.477 -14.133 1.312 1 91.5 225 THR B N 1
ATOM 4803 C CA . THR B 1 225 ? -9.906 -14.398 2.68 1 91.5 225 THR B CA 1
ATOM 4804 C C . THR B 1 225 ? -9.359 -15.734 3.17 1 91.5 225 THR B C 1
ATOM 4806 O O . THR B 1 225 ? -8.422 -16.281 2.582 1 91.5 225 THR B O 1
ATOM 4809 N N . GLU B 1 226 ? -9.703 -16.094 4.336 1 93.81 226 GLU B N 1
ATOM 4810 C CA . GLU B 1 226 ? -9.242 -17.312 4.992 1 93.81 226 GLU B CA 1
ATOM 4811 C C . GLU B 1 226 ? -7.719 -17.312 5.121 1 93.81 226 GLU B C 1
ATOM 4813 O O . GLU B 1 226 ? -7.066 -18.312 4.781 1 93.81 226 GLU B O 1
ATOM 4818 N N . ARG B 1 227 ? -7.254 -16.172 5.484 1 96.75 227 ARG B N 1
ATOM 4819 C CA . ARG B 1 227 ? -5.805 -16.016 5.574 1 96.75 227 ARG B CA 1
ATOM 4820 C C . ARG B 1 227 ? -5.25 -16.75 6.797 1 96.75 227 ARG B C 1
ATOM 4822 O O . ARG B 1 227 ? -5.938 -16.875 7.809 1 96.75 227 ARG B O 1
ATOM 4829 N N . GLU B 1 228 ? -4.102 -17.266 6.707 1 97.81 228 GLU B N 1
ATOM 4830 C CA . GLU B 1 228 ? -3.398 -17.906 7.812 1 97.81 228 GLU B CA 1
ATOM 4831 C C . GLU B 1 228 ? -1.894 -17.672 7.719 1 97.81 228 GLU B C 1
ATOM 4833 O O . GLU B 1 228 ? -1.363 -17.438 6.629 1 97.81 228 GLU B O 1
ATOM 4838 N N . ARG B 1 229 ? -1.277 -17.609 8.875 1 97.38 229 ARG B N 1
ATOM 4839 C CA . ARG B 1 229 ? 0.179 -17.609 8.977 1 97.38 229 ARG B CA 1
ATOM 4840 C C . ARG B 1 229 ? 0.688 -18.969 9.445 1 97.38 229 ARG B C 1
ATOM 4842 O O . ARG B 1 229 ? 0.043 -19.641 10.258 1 97.38 229 ARG B O 1
ATOM 4849 N N . PHE B 1 230 ? 1.784 -19.438 8.875 1 97.75 230 PHE B N 1
ATOM 4850 C CA . PHE B 1 230 ? 2.363 -20.703 9.289 1 97.75 230 PHE B CA 1
ATOM 4851 C C . PHE B 1 230 ? 3.875 -20.703 9.094 1 97.75 230 PHE B C 1
ATOM 4853 O O . PHE B 1 230 ? 4.395 -20 8.227 1 97.75 230 PHE B O 1
ATOM 4860 N N . VAL B 1 231 ? 4.531 -21.422 9.93 1 98 231 VAL B N 1
ATOM 4861 C CA . VAL B 1 231 ? 5.969 -21.625 9.773 1 98 231 VAL B CA 1
ATOM 4862 C C . VAL B 1 231 ? 6.223 -22.812 8.836 1 98 231 VAL B C 1
ATOM 4864 O O . VAL B 1 231 ? 5.746 -23.922 9.086 1 98 231 VAL B O 1
ATOM 4867 N N . PHE B 1 232 ? 6.871 -22.562 7.801 1 98.25 232 PHE B N 1
ATOM 4868 C CA . PHE B 1 232 ? 7.246 -23.609 6.859 1 98.25 232 PHE B CA 1
ATOM 4869 C C . PHE B 1 232 ? 8.531 -24.297 7.305 1 98.25 232 PHE B C 1
ATOM 4871 O O . PHE B 1 232 ? 9.625 -23.766 7.145 1 98.25 232 PHE B O 1
ATOM 4878 N N . GLY B 1 233 ? 8.422 -25.5 7.77 1 95.62 233 GLY B N 1
ATOM 4879 C CA . GLY B 1 233 ? 9.484 -26.25 8.414 1 95.62 233 GLY B CA 1
ATOM 4880 C C . GLY B 1 233 ? 10.75 -26.344 7.582 1 95.62 233 GLY B C 1
ATOM 4881 O O . GLY B 1 233 ? 11.844 -26.016 8.062 1 95.62 233 GLY B O 1
ATOM 4882 N N . PRO B 1 234 ? 10.617 -26.703 6.375 1 96.31 234 PRO B N 1
ATOM 4883 C CA . PRO B 1 234 ? 11.805 -26.922 5.543 1 96.31 234 PRO B CA 1
ATOM 4884 C C . PRO B 1 234 ? 12.664 -25.672 5.402 1 96.31 234 PRO B C 1
ATOM 4886 O O . PRO B 1 234 ? 13.883 -25.781 5.191 1 96.31 234 PRO B O 1
ATOM 4889 N N . LEU B 1 235 ? 12.039 -24.516 5.523 1 95.69 235 LEU B N 1
ATOM 4890 C CA . LEU B 1 235 ? 12.789 -23.266 5.375 1 95.69 235 LEU B CA 1
ATOM 4891 C C . LEU B 1 235 ? 12.969 -22.578 6.727 1 95.69 235 LEU B C 1
ATOM 4893 O O . LEU B 1 235 ? 13.852 -21.734 6.883 1 95.69 235 LEU B O 1
ATOM 4897 N N . GLY B 1 236 ? 12.117 -22.891 7.668 1 96.81 236 GLY B N 1
ATOM 4898 C CA . GLY B 1 236 ? 12.156 -22.266 8.984 1 96.81 236 GLY B CA 1
ATOM 4899 C C . GLY B 1 236 ? 11.664 -20.828 8.977 1 96.81 236 GLY B C 1
ATOM 4900 O O . GLY B 1 236 ? 12.031 -20.047 9.852 1 96.81 236 GLY B O 1
ATOM 4901 N N . GLU B 1 237 ? 10.938 -20.438 7.957 1 97.44 237 GLU B N 1
ATOM 4902 C CA . GLU B 1 237 ? 10.406 -19.094 7.801 1 97.44 237 GLU B CA 1
ATOM 4903 C C . GLU B 1 237 ? 8.883 -19.078 7.906 1 97.44 237 GLU B C 1
ATOM 4905 O O . GLU B 1 237 ? 8.234 -20.109 7.68 1 97.44 237 GLU B O 1
ATOM 4910 N N . GLU B 1 238 ? 8.391 -17.953 8.312 1 98.25 238 GLU B N 1
ATOM 4911 C CA . GLU B 1 238 ? 6.941 -17.781 8.359 1 98.25 238 GLU B CA 1
ATOM 4912 C C . GLU B 1 238 ? 6.402 -17.25 7.031 1 98.25 238 GLU B C 1
ATOM 4914 O O . GLU B 1 238 ? 7.016 -16.375 6.41 1 98.25 238 GLU B O 1
ATOM 4919 N N . PHE B 1 239 ? 5.27 -17.844 6.586 1 98.56 239 PHE B N 1
ATOM 4920 C CA . PHE B 1 239 ? 4.578 -17.406 5.379 1 98.56 239 PHE B CA 1
ATOM 4921 C C . PHE B 1 239 ? 3.107 -17.125 5.672 1 98.56 239 PHE B C 1
ATOM 4923 O O . PHE B 1 239 ? 2.617 -17.422 6.762 1 98.56 239 PHE B O 1
ATOM 4930 N N . GLU B 1 240 ? 2.504 -16.438 4.793 1 98.31 240 GLU B N 1
ATOM 4931 C CA . GLU B 1 240 ? 1.062 -16.219 4.812 1 98.31 240 GLU B CA 1
ATOM 4932 C C . GLU B 1 240 ? 0.396 -16.828 3.582 1 98.31 240 GLU B C 1
ATOM 4934 O O . GLU B 1 240 ? 0.957 -16.797 2.484 1 98.31 240 GLU B O 1
ATOM 4939 N N . ALA B 1 241 ? -0.786 -17.422 3.799 1 98.19 241 ALA B N 1
ATOM 4940 C CA . ALA B 1 241 ? -1.537 -18.016 2.695 1 98.19 241 ALA B CA 1
ATOM 4941 C C . ALA B 1 241 ? -2.967 -17.484 2.656 1 98.19 241 ALA B C 1
ATOM 4943 O O . ALA B 1 241 ? -3.572 -17.234 3.703 1 98.19 241 ALA B O 1
ATOM 4944 N N . ALA B 1 242 ? -3.473 -17.25 1.479 1 97.62 242 ALA B N 1
ATOM 4945 C CA . ALA B 1 242 ? -4.844 -16.781 1.28 1 97.62 242 ALA B CA 1
ATOM 4946 C C . ALA B 1 242 ? -5.551 -17.609 0.204 1 97.62 242 ALA B C 1
ATOM 4948 O O . ALA B 1 242 ? -4.918 -18.062 -0.749 1 97.62 242 ALA B O 1
ATOM 4949 N N . ALA B 1 243 ? -6.871 -17.719 0.349 1 96.19 243 ALA B N 1
ATOM 4950 C CA . ALA B 1 243 ? -7.664 -18.5 -0.596 1 96.19 243 ALA B CA 1
ATOM 4951 C C . ALA B 1 243 ? -7.641 -17.875 -1.985 1 96.19 243 ALA B C 1
ATOM 4953 O O . ALA B 1 243 ? -7.938 -16.688 -2.141 1 96.19 243 ALA B O 1
ATOM 4954 N N . THR B 1 244 ? -7.227 -18.594 -2.893 1 92.06 244 THR B N 1
ATOM 4955 C CA . THR B 1 244 ? -7.25 -18.203 -4.301 1 92.06 244 THR B CA 1
ATOM 4956 C C . THR B 1 244 ? -7.797 -19.344 -5.16 1 92.06 244 THR B C 1
ATOM 4958 O O . THR B 1 244 ? -7.902 -20.484 -4.699 1 92.06 244 THR B O 1
ATOM 4961 N N . PRO B 1 245 ? -8.195 -18.969 -6.355 1 88 245 PRO B N 1
ATOM 4962 C CA . PRO B 1 245 ? -8.641 -20.047 -7.238 1 88 245 PRO B CA 1
ATOM 4963 C C . PRO B 1 245 ? -7.488 -20.938 -7.699 1 88 245 PRO B C 1
ATOM 4965 O O . PRO B 1 245 ? -6.383 -20.453 -7.957 1 88 245 PRO B O 1
ATOM 4968 N N . GLY B 1 246 ? -7.766 -22.203 -7.691 1 84.31 246 GLY B N 1
ATOM 4969 C CA . GLY B 1 246 ? -6.812 -23.188 -8.164 1 84.31 246 GLY B CA 1
ATOM 4970 C C . GLY B 1 246 ? -7.23 -24.609 -7.863 1 84.31 246 GLY B C 1
ATOM 4971 O O . GLY B 1 246 ? -8.18 -24.844 -7.113 1 84.31 246 GLY B O 1
ATOM 4972 N N . MET B 1 247 ? -6.777 -25.484 -8.633 1 90.38 247 MET B N 1
ATOM 4973 C CA . MET B 1 247 ? -7.004 -26.906 -8.484 1 90.38 247 MET B CA 1
ATOM 4974 C C . MET B 1 247 ? -8.492 -27.234 -8.484 1 90.38 247 MET B C 1
ATOM 4976 O O . MET B 1 247 ? -8.984 -27.938 -7.605 1 90.38 247 MET B O 1
ATOM 4980 N N . PRO B 1 248 ? -9.211 -26.719 -9.43 1 89.25 248 PRO B N 1
ATOM 4981 C CA . PRO B 1 248 ? -10.672 -26.859 -9.414 1 89.25 248 PRO B CA 1
ATOM 4982 C C . PRO B 1 248 ? -11.117 -28.312 -9.516 1 89.25 248 PRO B C 1
ATOM 4984 O O . PRO B 1 248 ? -12.242 -28.656 -9.117 1 89.25 248 PRO B O 1
ATOM 4987 N N . SER B 1 249 ? -10.305 -29.188 -10.047 1 93.5 249 SER B N 1
ATOM 4988 C CA . SER B 1 249 ? -10.703 -30.578 -10.234 1 93.5 249 SER B CA 1
ATOM 4989 C C . SER B 1 249 ? -11.078 -31.219 -8.906 1 93.5 249 SER B C 1
ATOM 4991 O O . SER B 1 249 ? -12 -32.031 -8.844 1 93.5 249 SER B O 1
ATOM 4993 N N . LEU B 1 250 ? -10.438 -30.844 -7.832 1 94.62 250 LEU B N 1
ATOM 4994 C CA . LEU B 1 250 ? -10.633 -31.469 -6.527 1 94.62 250 LEU B CA 1
ATOM 4995 C C . LEU B 1 250 ? -12.008 -31.141 -5.973 1 94.62 250 LEU B C 1
ATOM 4997 O O . LEU B 1 250 ? -12.484 -31.797 -5.039 1 94.62 250 LEU B O 1
ATOM 5001 N N . LEU B 1 251 ? -12.617 -30.141 -6.535 1 93.06 251 LEU B N 1
ATOM 5002 C CA . LEU B 1 251 ? -13.984 -29.797 -6.148 1 93.06 251 LEU B CA 1
ATOM 5003 C C . LEU B 1 251 ? -14.977 -30.844 -6.66 1 93.06 251 LEU B C 1
ATOM 5005 O O . LEU B 1 251 ? -16.078 -30.953 -6.137 1 93.06 251 LEU B O 1
ATOM 5009 N N . TYR B 1 252 ? -14.5 -31.672 -7.645 1 92.25 252 TYR B N 1
ATOM 5010 C CA . TYR B 1 252 ? -15.461 -32.531 -8.336 1 92.25 252 TYR B CA 1
ATOM 5011 C C . TYR B 1 252 ? -15.031 -33.969 -8.281 1 92.25 252 TYR B C 1
ATOM 5013 O O . TYR B 1 252 ? -15.859 -34.875 -8.422 1 92.25 252 TYR B O 1
ATOM 5021 N N . THR B 1 253 ? -13.797 -34.188 -8.062 1 93.81 253 THR B N 1
ATOM 5022 C CA . THR B 1 253 ? -13.281 -35.531 -8.211 1 93.81 253 THR B CA 1
ATOM 5023 C C . THR B 1 253 ? -13.297 -36.281 -6.875 1 93.81 253 THR B C 1
ATOM 5025 O O . THR B 1 253 ? -13.148 -37.5 -6.832 1 93.81 253 THR B O 1
ATOM 5028 N N . ARG B 1 254 ? -13.492 -35.594 -5.801 1 93.44 254 ARG B N 1
ATOM 5029 C CA . ARG B 1 254 ? -13.445 -36.219 -4.477 1 93.44 254 ARG B CA 1
ATOM 5030 C C . ARG B 1 254 ? -14.688 -35.844 -3.666 1 93.44 254 ARG B C 1
ATOM 5032 O O . ARG B 1 254 ? -14.602 -35.094 -2.684 1 93.44 254 ARG B O 1
ATOM 5039 N N . PRO B 1 255 ? -15.789 -36.375 -4.027 1 85.62 255 PRO B N 1
ATOM 5040 C CA . PRO B 1 255 ? -17.062 -36.031 -3.383 1 85.62 255 PRO B CA 1
ATOM 5041 C C . PRO B 1 255 ? -17.078 -36.375 -1.897 1 85.62 255 PRO B C 1
ATOM 5043 O O . PRO B 1 255 ? -17.922 -35.906 -1.154 1 85.62 255 PRO B O 1
ATOM 5046 N N . GLY B 1 256 ? -16.172 -37.125 -1.438 1 87.56 256 GLY B N 1
ATOM 5047 C CA . GLY B 1 256 ? -16.125 -37.5 -0.032 1 87.56 256 GLY B CA 1
ATOM 5048 C C . GLY B 1 256 ? -15.547 -36.406 0.855 1 87.56 256 GLY B C 1
ATOM 5049 O O . GLY B 1 256 ? -15.734 -36.438 2.074 1 87.56 256 GLY B O 1
ATOM 5050 N N . LEU B 1 257 ? -14.875 -35.469 0.289 1 95.12 257 LEU B N 1
ATOM 5051 C CA . LEU B 1 257 ? -14.273 -34.406 1.064 1 95.12 257 LEU B CA 1
ATOM 5052 C C . LEU B 1 257 ? -15.344 -33.438 1.57 1 95.12 257 LEU B C 1
ATOM 5054 O O . LEU B 1 257 ? -16.203 -33 0.806 1 95.12 257 LEU B O 1
ATOM 5058 N N . ALA B 1 258 ? -15.312 -33.125 2.797 1 97.31 258 ALA B N 1
ATOM 5059 C CA . ALA B 1 258 ? -16.219 -32.125 3.381 1 97.31 258 ALA B CA 1
ATOM 5060 C C . ALA B 1 258 ? -15.703 -30.703 3.164 1 97.31 258 ALA B C 1
ATOM 5062 O O . ALA B 1 258 ? -16.5 -29.766 3.02 1 97.31 258 ALA B O 1
ATOM 5063 N N . GLU B 1 259 ? -14.375 -30.578 3.229 1 97.81 259 GLU B N 1
ATOM 5064 C CA . GLU B 1 259 ? -13.766 -29.266 3.092 1 97.81 259 GLU B CA 1
ATOM 5065 C C . GLU B 1 259 ? -12.531 -29.328 2.197 1 97.81 259 GLU B C 1
ATOM 5067 O O . GLU B 1 259 ? -11.719 -30.25 2.309 1 97.81 259 GLU B O 1
ATOM 5072 N N . PHE B 1 260 ? -12.461 -28.359 1.303 1 97.5 260 PHE B N 1
ATOM 5073 C CA . PHE B 1 260 ? -11.258 -28.188 0.499 1 97.5 260 PHE B CA 1
ATOM 5074 C C . PHE B 1 260 ? -11.031 -26.719 0.161 1 97.5 260 PHE B C 1
ATOM 5076 O O . PHE B 1 260 ? -11.969 -26.016 -0.212 1 97.5 260 PHE B O 1
ATOM 5083 N N . THR B 1 261 ? -9.828 -26.234 0.339 1 96.69 261 THR B N 1
ATOM 5084 C CA . THR B 1 261 ? -9.445 -24.875 -0.041 1 96.69 261 THR B CA 1
ATOM 5085 C C . THR B 1 261 ? -8.031 -24.859 -0.616 1 96.69 261 THR B C 1
ATOM 5087 O O . THR B 1 261 ? -7.133 -25.516 -0.086 1 96.69 261 THR B O 1
ATOM 5090 N N . GLU B 1 262 ? -7.875 -24.219 -1.723 1 95.69 262 GLU B N 1
ATOM 5091 C CA . GLU B 1 262 ? -6.543 -23.891 -2.217 1 95.69 262 GLU B CA 1
ATOM 5092 C C . GLU B 1 262 ? -6.117 -22.484 -1.762 1 95.69 262 GLU B C 1
ATOM 5094 O O . GLU B 1 262 ? -6.895 -21.531 -1.855 1 95.69 262 GLU B O 1
ATOM 5099 N N . LYS B 1 263 ? -4.918 -22.391 -1.294 1 97.38 263 LYS B N 1
ATOM 5100 C CA . LYS B 1 263 ? -4.387 -21.109 -0.826 1 97.38 263 LYS B CA 1
ATOM 5101 C C . LYS B 1 263 ? -3.041 -20.797 -1.473 1 97.38 263 LYS B C 1
ATOM 5103 O O . LYS B 1 263 ? -2.227 -21.703 -1.679 1 97.38 263 LYS B O 1
ATOM 5108 N N . THR B 1 264 ? -2.855 -19.547 -1.772 1 97.06 264 THR B N 1
ATOM 5109 C CA . THR B 1 264 ? -1.585 -19.078 -2.318 1 97.06 264 THR B CA 1
ATOM 5110 C C . THR B 1 264 ? -0.667 -18.578 -1.204 1 97.06 264 THR B C 1
ATOM 5112 O O . THR B 1 264 ? -1.075 -17.766 -0.373 1 97.06 264 THR B O 1
ATOM 5115 N N . VAL B 1 265 ? 0.547 -19.062 -1.237 1 98.12 265 VAL B N 1
ATOM 5116 C CA . VAL B 1 265 ? 1.531 -18.734 -0.209 1 98.12 265 VAL B CA 1
ATOM 5117 C C . VAL B 1 265 ? 2.352 -17.516 -0.643 1 98.12 265 VAL B C 1
ATOM 5119 O O . VAL B 1 265 ? 2.824 -17.453 -1.78 1 98.12 265 VAL B O 1
ATOM 5122 N N . ARG B 1 266 ? 2.486 -16.547 0.23 1 98.44 266 ARG B N 1
ATOM 5123 C CA . ARG B 1 266 ? 3.301 -15.359 0.025 1 98.44 266 ARG B CA 1
ATOM 5124 C C . ARG B 1 266 ? 4.098 -15.016 1.28 1 98.44 266 ARG B C 1
ATOM 5126 O O . ARG B 1 266 ? 3.809 -15.531 2.363 1 98.44 266 ARG B O 1
ATOM 5133 N N . TRP B 1 267 ? 5.16 -14.219 1.061 1 98.44 267 TRP B N 1
ATOM 5134 C CA . TRP B 1 267 ? 5.855 -13.656 2.213 1 98.44 267 TRP B CA 1
ATOM 5135 C C . TRP B 1 267 ? 4.934 -12.758 3.025 1 98.44 267 TRP B C 1
ATOM 5137 O O . TRP B 1 267 ? 4.047 -12.102 2.469 1 98.44 267 TRP B O 1
ATOM 5147 N N . PRO B 1 268 ? 5.188 -12.758 4.395 1 97.5 268 PRO B N 1
ATOM 5148 C CA . PRO B 1 268 ? 4.383 -11.836 5.195 1 97.5 268 PRO B CA 1
ATOM 5149 C C . PRO B 1 268 ? 4.457 -10.398 4.691 1 97.5 268 PRO B C 1
ATOM 5151 O O . PRO B 1 268 ? 5.527 -9.93 4.297 1 97.5 268 PRO B O 1
ATOM 5154 N N . GLY B 1 269 ? 3.289 -9.727 4.68 1 96 269 GLY B N 1
ATOM 5155 C CA . GLY B 1 269 ? 3.232 -8.344 4.23 1 96 269 GLY B CA 1
ATOM 5156 C C . GLY B 1 269 ? 2.654 -8.195 2.834 1 96 269 GLY B C 1
ATOM 5157 O O . GLY B 1 269 ? 2.191 -7.117 2.461 1 96 269 GLY B O 1
ATOM 5158 N N . HIS B 1 270 ? 2.713 -9.273 2.039 1 97.75 270 HIS B N 1
ATOM 5159 C CA . HIS B 1 270 ? 2.213 -9.219 0.67 1 97.75 270 HIS B CA 1
ATOM 5160 C C . HIS B 1 270 ? 0.715 -8.938 0.642 1 97.75 270 HIS B C 1
ATOM 5162 O O . HIS B 1 270 ? 0.263 -8.016 -0.044 1 97.75 270 HIS B O 1
ATOM 5168 N N . TRP B 1 271 ? -0.053 -9.727 1.371 1 97.31 271 TRP B N 1
ATOM 5169 C CA . TRP B 1 271 ? -1.507 -9.617 1.313 1 97.31 271 TRP B CA 1
ATOM 5170 C C . TRP B 1 271 ? -1.979 -8.297 1.913 1 97.31 271 TRP B C 1
ATOM 5172 O O . TRP B 1 271 ? -2.922 -7.684 1.411 1 97.31 271 TRP B O 1
ATOM 5182 N N . GLU B 1 272 ? -1.309 -7.863 2.967 1 95.69 272 GLU B N 1
ATOM 5183 C CA . GLU B 1 272 ? -1.616 -6.559 3.541 1 95.69 272 GLU B CA 1
ATOM 5184 C C . GLU B 1 272 ? -1.376 -5.441 2.529 1 95.69 272 GLU B C 1
ATOM 5186 O O . GLU B 1 272 ? -2.137 -4.473 2.475 1 95.69 272 GLU B O 1
ATOM 5191 N N . GLY B 1 273 ? -0.282 -5.578 1.829 1 97.25 273 GLY B N 1
ATOM 5192 C CA . GLY B 1 273 ? -0.005 -4.625 0.768 1 97.25 273 GLY B CA 1
ATOM 5193 C C . GLY B 1 273 ? -1.085 -4.586 -0.297 1 97.25 273 GLY B C 1
ATOM 5194 O O . GLY B 1 273 ? -1.531 -3.51 -0.697 1 97.25 273 GLY B O 1
ATOM 5195 N N . ILE B 1 274 ? -1.534 -5.738 -0.696 1 97.38 274 ILE B N 1
ATOM 5196 C CA . ILE B 1 274 ? -2.578 -5.832 -1.712 1 97.38 274 ILE B CA 1
ATOM 5197 C C . ILE B 1 274 ? -3.869 -5.211 -1.182 1 97.38 274 ILE B C 1
ATOM 5199 O O . ILE B 1 274 ? -4.574 -4.512 -1.912 1 97.38 274 ILE B O 1
ATOM 5203 N N . ASP B 1 275 ? -4.184 -5.465 0.063 1 95.94 275 ASP B N 1
ATOM 5204 C CA . ASP B 1 275 ? -5.371 -4.879 0.682 1 95.94 275 ASP B CA 1
ATOM 5205 C C . ASP B 1 275 ? -5.312 -3.354 0.642 1 95.94 275 ASP B C 1
ATOM 5207 O O . ASP B 1 275 ? -6.316 -2.697 0.359 1 95.94 275 ASP B O 1
ATOM 5211 N N . LEU B 1 276 ? -4.152 -2.846 0.966 1 96.94 276 LEU B N 1
ATOM 5212 C CA . LEU B 1 276 ? -3.996 -1.396 0.964 1 96.94 276 LEU B CA 1
ATOM 5213 C C . LEU B 1 276 ? -4.215 -0.828 -0.435 1 96.94 276 LEU B C 1
ATOM 5215 O O . LEU B 1 276 ? -4.902 0.182 -0.599 1 96.94 276 LEU B O 1
ATOM 5219 N N . LEU B 1 277 ? -3.609 -1.452 -1.442 1 97.38 277 LEU B N 1
ATOM 5220 C CA . LEU B 1 277 ? -3.764 -1.005 -2.822 1 97.38 277 LEU B CA 1
ATOM 5221 C C . LEU B 1 277 ? -5.23 -1.048 -3.248 1 97.38 277 LEU B C 1
ATOM 5223 O O . LEU B 1 277 ? -5.707 -0.142 -3.934 1 97.38 277 LEU B O 1
ATOM 5227 N N . ARG B 1 278 ? -5.895 -2.104 -2.826 1 95.5 278 ARG B N 1
ATOM 5228 C CA . ARG B 1 278 ? -7.316 -2.234 -3.121 1 95.5 278 ARG B CA 1
ATOM 5229 C C . ARG B 1 278 ? -8.117 -1.119 -2.457 1 95.5 278 ARG B C 1
ATOM 5231 O O . ARG B 1 278 ? -8.961 -0.487 -3.1 1 95.5 278 ARG B O 1
ATOM 5238 N N . ARG B 1 279 ? -7.855 -0.833 -1.199 1 95.75 279 ARG B N 1
ATOM 5239 C CA . ARG B 1 279 ? -8.555 0.211 -0.458 1 95.75 279 ARG B CA 1
ATOM 5240 C C . ARG B 1 279 ? -8.305 1.584 -1.073 1 95.75 279 ARG B C 1
ATOM 5242 O O . ARG B 1 279 ? -9.18 2.453 -1.046 1 95.75 279 ARG B O 1
ATOM 5249 N N . CYS B 1 280 ? -7.125 1.767 -1.638 1 97.31 280 CYS B N 1
ATOM 5250 C CA . CYS B 1 280 ? -6.777 3.035 -2.268 1 97.31 280 CYS B CA 1
ATOM 5251 C C . CYS B 1 280 ? -7.441 3.168 -3.633 1 97.31 280 CYS B C 1
ATOM 5253 O O . CYS B 1 280 ? -7.383 4.23 -4.254 1 97.31 280 CYS B O 1
ATOM 5255 N N . GLY B 1 281 ? -8.039 2.078 -4.164 1 95.5 281 GLY B N 1
ATOM 5256 C CA . GLY B 1 281 ? -8.734 2.111 -5.441 1 95.5 281 GLY B CA 1
ATOM 5257 C C . GLY B 1 281 ? -7.832 1.796 -6.617 1 95.5 281 GLY B C 1
ATOM 5258 O O . GLY B 1 281 ? -8.258 1.89 -7.773 1 95.5 281 GLY B O 1
ATOM 5259 N N . LEU B 1 282 ? -6.648 1.335 -6.344 1 96.12 282 LEU B N 1
ATOM 5260 C CA . LEU B 1 282 ? -5.641 1.169 -7.387 1 96.12 282 LEU B CA 1
ATOM 5261 C C . LEU B 1 282 ? -5.852 -0.136 -8.148 1 96.12 282 LEU B C 1
ATOM 5263 O O . LEU B 1 282 ? -5.219 -0.368 -9.18 1 96.12 282 LEU B O 1
ATOM 5267 N N . LEU B 1 283 ? -6.77 -1.017 -7.664 1 94.81 283 LEU B N 1
ATOM 5268 C CA . LEU B 1 283 ? -7.016 -2.291 -8.328 1 94.81 283 LEU B CA 1
ATOM 5269 C C . LEU B 1 283 ? -8.359 -2.277 -9.047 1 94.81 283 LEU B C 1
ATOM 5271 O O . LEU B 1 283 ? -8.836 -3.316 -9.516 1 94.81 283 LEU B O 1
ATOM 5275 N N . ASP B 1 284 ? -8.992 -1.085 -9.125 1 92.25 284 ASP B N 1
ATOM 5276 C CA . ASP B 1 284 ? -10.289 -0.936 -9.773 1 92.25 284 ASP B CA 1
ATOM 5277 C C . ASP B 1 284 ? -10.164 -1.028 -11.289 1 92.25 284 ASP B C 1
ATOM 5279 O O . ASP B 1 284 ? -9.195 -0.522 -11.867 1 92.25 284 ASP B O 1
ATOM 5283 N N . LEU B 1 285 ? -11.156 -1.602 -11.938 1 90.06 285 LEU B N 1
ATOM 5284 C CA . LEU B 1 285 ? -11.141 -1.809 -13.383 1 90.06 285 LEU B CA 1
ATOM 5285 C C . LEU B 1 285 ? -11.906 -0.701 -14.094 1 90.06 285 LEU B C 1
ATOM 5287 O O . LEU B 1 285 ? -11.75 -0.517 -15.305 1 90.06 285 LEU B O 1
ATOM 5291 N N . GLU B 1 286 ? -12.773 -0.041 -13.359 1 90.88 286 GLU B N 1
ATOM 5292 C CA . GLU B 1 286 ? -13.555 1.019 -13.977 1 90.88 286 GLU B CA 1
ATOM 5293 C C . GLU B 1 286 ? -12.672 2.188 -14.406 1 90.88 286 GLU B C 1
ATOM 5295 O O . GLU B 1 286 ? -11.922 2.73 -13.594 1 90.88 286 GLU B O 1
ATOM 5300 N N . PRO B 1 287 ? -12.766 2.537 -15.672 1 91.5 287 PRO B N 1
ATOM 5301 C CA . PRO B 1 287 ? -11.914 3.629 -16.156 1 91.5 287 PRO B CA 1
ATOM 5302 C C . PRO B 1 287 ? -12.242 4.969 -15.5 1 91.5 287 PRO B C 1
ATOM 5304 O O . PRO B 1 287 ? -13.391 5.199 -15.102 1 91.5 287 PRO B O 1
ATOM 5307 N N . MET B 1 288 ? -11.25 5.777 -15.312 1 89.06 288 MET B N 1
ATOM 5308 C CA . MET B 1 288 ? -11.406 7.145 -14.828 1 89.06 288 MET B CA 1
ATOM 5309 C C . MET B 1 288 ? -10.633 8.125 -15.703 1 89.06 288 MET B C 1
ATOM 5311 O O . MET B 1 288 ? -9.742 7.723 -16.453 1 89.06 288 MET B O 1
ATOM 5315 N N . GLU B 1 289 ? -11.086 9.344 -15.617 1 87.56 289 GLU B N 1
ATOM 5316 C CA . GLU B 1 289 ? -10.398 10.391 -16.375 1 87.56 289 GLU B CA 1
ATOM 5317 C C . GLU B 1 289 ? -9.258 11 -15.555 1 87.56 289 GLU B C 1
ATOM 5319 O O . GLU B 1 289 ? -9.492 11.586 -14.492 1 87.56 289 GLU B O 1
ATOM 5324 N N . VAL B 1 290 ? -8.094 10.75 -16.062 1 81.06 290 VAL B N 1
ATOM 5325 C CA . VAL B 1 290 ? -6.918 11.328 -15.422 1 81.06 290 VAL B CA 1
ATOM 5326 C C . VAL B 1 290 ? -6.043 12.016 -16.469 1 81.06 290 VAL B C 1
ATOM 5328 O O . VAL B 1 290 ? -5.637 11.391 -17.453 1 81.06 290 VAL B O 1
ATOM 5331 N N . ALA B 1 291 ? -5.723 13.281 -16.188 1 76.88 291 ALA B N 1
ATOM 5332 C CA . ALA B 1 291 ? -4.855 14.055 -17.078 1 76.88 291 ALA B CA 1
ATOM 5333 C C . ALA B 1 291 ? -5.32 13.953 -18.531 1 76.88 291 ALA B C 1
ATOM 5335 O O . ALA B 1 291 ? -4.504 13.766 -19.438 1 76.88 291 ALA B O 1
ATOM 5336 N N . GLY B 1 292 ? -6.566 13.836 -18.781 1 78.5 292 GLY B N 1
ATOM 5337 C CA . GLY B 1 292 ? -7.117 13.844 -20.125 1 78.5 292 GLY B CA 1
ATOM 5338 C C . GLY B 1 292 ? -7.199 12.461 -20.75 1 78.5 292 GLY B C 1
ATOM 5339 O O . GLY B 1 292 ? -7.551 12.32 -21.922 1 78.5 292 GLY B O 1
ATOM 5340 N N . CYS B 1 293 ? -6.824 11.445 -20.109 1 80.56 293 CYS B N 1
ATOM 5341 C CA . CYS B 1 293 ? -6.879 10.078 -20.609 1 80.56 293 CYS B CA 1
ATOM 5342 C C . CYS B 1 293 ? -7.828 9.227 -19.781 1 80.56 293 CYS B C 1
ATOM 5344 O O . CYS B 1 293 ? -7.992 9.461 -18.594 1 80.56 293 CYS B O 1
ATOM 5346 N N . SER B 1 294 ? -8.5 8.32 -20.5 1 88 294 SER B N 1
ATOM 5347 C CA . SER B 1 294 ? -9.352 7.34 -19.828 1 88 294 SER B CA 1
ATOM 5348 C C . SER B 1 294 ? -8.594 6.039 -19.578 1 88 294 SER B C 1
ATOM 5350 O O . SER B 1 294 ? -8.188 5.355 -20.516 1 88 294 SER B O 1
ATOM 5352 N N . ILE B 1 295 ? -8.359 5.715 -18.406 1 88.62 295 ILE B N 1
ATOM 5353 C CA . ILE B 1 295 ? -7.598 4.523 -18.047 1 88.62 295 ILE B CA 1
ATOM 5354 C C . ILE B 1 295 ? -8.086 3.99 -16.703 1 88.62 295 ILE B C 1
ATOM 5356 O O . ILE B 1 295 ? -8.555 4.754 -15.852 1 88.62 295 ILE B O 1
ATOM 5360 N N . SER B 1 296 ? -8.047 2.713 -16.562 1 91.81 296 SER B N 1
ATOM 5361 C CA . SER B 1 296 ? -8.438 2.158 -15.273 1 91.81 296 SER B CA 1
ATOM 5362 C C . SER B 1 296 ? -7.312 2.297 -14.258 1 91.81 296 SER B C 1
ATOM 5364 O O . SER B 1 296 ? -6.133 2.207 -14.609 1 91.81 296 SER B O 1
ATOM 5366 N N . PRO B 1 297 ? -7.617 2.516 -12.984 1 93.06 297 PRO B N 1
ATOM 5367 C CA . PRO B 1 297 ? -6.598 2.596 -11.938 1 93.06 297 PRO B CA 1
ATOM 5368 C C . PRO B 1 297 ? -5.691 1.367 -11.898 1 93.06 297 PRO B C 1
ATOM 5370 O O . PRO B 1 297 ? -4.484 1.493 -11.695 1 93.06 297 PRO B O 1
ATOM 5373 N N . ARG B 1 298 ? -6.234 0.19 -12.195 1 93 298 ARG B N 1
ATOM 5374 C CA . ARG B 1 298 ? -5.449 -1.039 -12.172 1 93 298 ARG B CA 1
ATOM 5375 C C . ARG B 1 298 ? -4.391 -1.033 -13.266 1 93 298 ARG B C 1
ATOM 5377 O O . ARG B 1 298 ? -3.244 -1.419 -13.031 1 93 298 ARG B O 1
ATOM 5384 N N . GLU B 1 299 ? -4.816 -0.677 -14.445 1 88.94 299 GLU B N 1
ATOM 5385 C CA . GLU B 1 299 ? -3.875 -0.598 -15.555 1 88.94 299 GLU B CA 1
ATOM 5386 C C . GLU B 1 299 ? -2.762 0.406 -15.266 1 88.94 299 GLU B C 1
ATOM 5388 O O . GLU B 1 299 ? -1.597 0.156 -15.578 1 88.94 299 GLU B O 1
ATOM 5393 N N . LEU B 1 300 ? -3.15 1.479 -14.711 1 88.75 300 LEU B N 1
ATOM 5394 C CA . LEU B 1 300 ? -2.186 2.508 -14.344 1 88.75 300 LEU B CA 1
ATOM 5395 C C . LEU B 1 300 ? -1.207 1.984 -13.297 1 88.75 300 LEU B C 1
ATOM 5397 O O . LEU B 1 300 ? 0.007 2.146 -13.438 1 88.75 300 LEU B O 1
ATOM 5401 N N . PHE B 1 301 ? -1.762 1.393 -12.32 1 93.62 301 PHE B N 1
ATOM 5402 C CA . PHE B 1 301 ? -0.931 0.855 -11.25 1 93.62 301 PHE B CA 1
ATOM 5403 C C . PHE B 1 301 ? 0.05 -0.178 -11.797 1 93.62 301 PHE B C 1
ATOM 5405 O O . PHE B 1 301 ? 1.238 -0.143 -11.469 1 93.62 301 PHE B O 1
ATOM 5412 N N . ILE B 1 302 ? -0.431 -1.065 -12.633 1 93.62 302 ILE B N 1
ATOM 5413 C CA . ILE B 1 302 ? 0.405 -2.121 -13.195 1 93.62 302 ILE B CA 1
ATOM 5414 C C . ILE B 1 302 ? 1.563 -1.5 -13.969 1 93.62 302 ILE B C 1
ATOM 5416 O O . ILE B 1 302 ? 2.709 -1.939 -13.844 1 93.62 302 ILE B O 1
ATOM 5420 N N . SER B 1 303 ? 1.275 -0.484 -14.734 1 90.94 303 SER B N 1
ATOM 5421 C CA . SER B 1 303 ? 2.303 0.176 -15.539 1 90.94 303 SER B CA 1
ATOM 5422 C C . SER B 1 303 ? 3.398 0.763 -14.648 1 90.94 303 SER B C 1
ATOM 5424 O O . SER B 1 303 ? 4.57 0.784 -15.039 1 90.94 303 SER B O 1
ATOM 5426 N N . VAL B 1 304 ? 3.084 1.218 -13.484 1 93.19 304 VAL B N 1
ATOM 5427 C CA . VAL B 1 304 ? 4.027 1.882 -12.586 1 93.19 304 VAL B CA 1
ATOM 5428 C C . VAL B 1 304 ? 4.844 0.838 -11.828 1 93.19 304 VAL B C 1
ATOM 5430 O O . VAL B 1 304 ? 6.059 0.984 -11.672 1 93.19 304 VAL B O 1
ATOM 5433 N N . VAL B 1 305 ? 4.184 -0.226 -11.367 1 95.81 305 VAL B N 1
ATOM 5434 C CA . VAL B 1 305 ? 4.809 -1.092 -10.367 1 95.81 305 VAL B CA 1
ATOM 5435 C C . VAL B 1 305 ? 5.562 -2.219 -11.062 1 95.81 305 VAL B C 1
ATOM 5437 O O . VAL B 1 305 ? 6.535 -2.752 -10.523 1 95.81 305 VAL B O 1
ATOM 5440 N N . GLU B 1 306 ? 5.133 -2.703 -12.25 1 93.62 306 GLU B N 1
ATOM 5441 C CA . GLU B 1 306 ? 5.629 -3.926 -12.875 1 93.62 306 GLU B CA 1
ATOM 5442 C C . GLU B 1 306 ? 7.141 -3.869 -13.07 1 93.62 306 GLU B C 1
ATOM 5444 O O . GLU B 1 306 ? 7.844 -4.844 -12.789 1 93.62 306 GLU B O 1
ATOM 5449 N N . PRO B 1 307 ? 7.738 -2.67 -13.531 1 92.12 307 PRO B N 1
ATOM 5450 C CA . PRO B 1 307 ? 9.195 -2.621 -13.656 1 92.12 307 PRO B CA 1
ATOM 5451 C C . PRO B 1 307 ? 9.914 -2.873 -12.328 1 92.12 307 PRO B C 1
ATOM 5453 O O . PRO B 1 307 ? 11.031 -3.383 -12.32 1 92.12 307 PRO B O 1
ATOM 5456 N N . ARG B 1 308 ? 9.273 -2.582 -11.242 1 95.62 308 ARG B N 1
ATOM 5457 C CA . ARG B 1 308 ? 9.875 -2.717 -9.914 1 95.62 308 ARG B CA 1
ATOM 5458 C C . ARG B 1 308 ? 9.695 -4.133 -9.375 1 95.62 308 ARG B C 1
ATOM 5460 O O . ARG B 1 308 ? 10.344 -4.516 -8.398 1 95.62 308 ARG B O 1
ATOM 5467 N N . LEU B 1 309 ? 8.852 -4.941 -10.07 1 96.81 309 LEU B N 1
ATOM 5468 C CA . LEU B 1 309 ? 8.586 -6.312 -9.648 1 96.81 309 LEU B CA 1
ATOM 5469 C C . LEU B 1 309 ? 9.414 -7.301 -10.469 1 96.81 309 LEU B C 1
ATOM 5471 O O . LEU B 1 309 ? 9.406 -8.5 -10.188 1 96.81 309 LEU B O 1
ATOM 5475 N N . ARG B 1 310 ? 10.133 -6.844 -11.469 1 94.19 310 ARG B N 1
ATOM 5476 C CA . ARG B 1 310 ? 10.984 -7.723 -12.258 1 94.19 310 ARG B CA 1
ATOM 5477 C C . ARG B 1 310 ? 12.227 -8.141 -11.477 1 94.19 310 ARG B C 1
ATOM 5479 O O . ARG B 1 310 ? 12.914 -7.297 -10.898 1 94.19 310 ARG B O 1
ATOM 5486 N N . PRO B 1 311 ? 12.453 -9.391 -11.469 1 94.06 311 PRO B N 1
ATOM 5487 C CA . PRO B 1 311 ? 13.648 -9.836 -10.742 1 94.06 311 PRO B CA 1
ATOM 5488 C C . PRO B 1 311 ? 14.93 -9.203 -11.289 1 94.06 311 PRO B C 1
ATOM 5490 O O . PRO B 1 311 ? 15.078 -9.039 -12.5 1 94.06 311 PRO B O 1
ATOM 5493 N N . LEU B 1 312 ? 15.789 -8.797 -10.43 1 94.12 312 LEU B N 1
ATOM 5494 C CA . LEU B 1 312 ? 17.125 -8.32 -10.789 1 94.12 312 LEU B CA 1
ATOM 5495 C C . LEU B 1 312 ? 18.047 -9.484 -11.094 1 94.12 312 LEU B C 1
ATOM 5497 O O . LEU B 1 312 ? 17.781 -10.625 -10.719 1 94.12 312 LEU B O 1
ATOM 5501 N N . PRO B 1 313 ? 19.125 -9.156 -11.852 1 91.19 313 PRO B N 1
ATOM 5502 C CA . PRO B 1 313 ? 20.078 -10.234 -12.141 1 91.19 313 PRO B CA 1
ATOM 5503 C C . PRO B 1 313 ? 20.578 -10.938 -10.883 1 91.19 313 PRO B C 1
ATOM 5505 O O . PRO B 1 313 ? 20.953 -10.281 -9.906 1 91.19 313 PRO B O 1
ATOM 5508 N N . GLY B 1 314 ? 20.453 -12.18 -10.922 1 91.81 314 GLY B N 1
ATOM 5509 C CA . GLY B 1 314 ? 20.969 -12.969 -9.812 1 91.81 314 GLY B CA 1
ATOM 5510 C C . GLY B 1 314 ? 19.922 -13.312 -8.781 1 91.81 314 GLY B C 1
ATOM 5511 O O . GLY B 1 314 ? 20.125 -14.203 -7.949 1 91.81 314 GLY B O 1
ATOM 5512 N N . GLU B 1 315 ? 18.766 -12.68 -8.836 1 94.81 315 GLU B N 1
ATOM 5513 C CA . GLU B 1 315 ? 17.719 -12.977 -7.871 1 94.81 315 GLU B CA 1
ATOM 5514 C C . GLU B 1 315 ? 17.016 -14.297 -8.211 1 94.81 315 GLU B C 1
ATOM 5516 O O . GLU B 1 315 ? 16.859 -14.641 -9.383 1 94.81 315 GLU B O 1
ATOM 5521 N N . THR B 1 316 ? 16.656 -15.023 -7.148 1 94.75 316 THR B N 1
ATOM 5522 C CA . THR B 1 316 ? 16.094 -16.359 -7.336 1 94.75 316 THR B CA 1
ATOM 5523 C C . THR B 1 316 ? 14.695 -16.453 -6.727 1 94.75 316 THR B C 1
ATOM 5525 O O . THR B 1 316 ? 14.297 -15.594 -5.934 1 94.75 316 THR B O 1
ATOM 5528 N N . ASP B 1 317 ? 13.969 -17.469 -7.176 1 96.56 317 ASP B N 1
ATOM 5529 C CA . ASP B 1 317 ? 12.656 -17.781 -6.613 1 96.56 317 ASP B CA 1
ATOM 5530 C C . ASP B 1 317 ? 12.664 -19.141 -5.926 1 96.56 317 ASP B C 1
ATOM 5532 O O . ASP B 1 317 ? 13.641 -19.875 -6.023 1 96.56 317 ASP B O 1
ATOM 5536 N N . LEU B 1 318 ? 11.609 -19.359 -5.176 1 97.5 318 LEU B N 1
ATOM 5537 C CA . LEU B 1 318 ? 11.359 -20.625 -4.484 1 97.5 318 LEU B CA 1
ATOM 5538 C C . LEU B 1 318 ? 9.945 -21.125 -4.762 1 97.5 318 LEU B C 1
ATOM 5540 O O . LEU B 1 318 ? 9.008 -20.328 -4.875 1 97.5 318 LEU B O 1
ATOM 5544 N N . CYS B 1 319 ? 9.852 -22.406 -4.902 1 97.88 319 CYS B N 1
ATOM 5545 C CA . CYS B 1 319 ? 8.547 -23.062 -4.891 1 97.88 319 CYS B CA 1
ATOM 5546 C C . CYS B 1 319 ? 8.258 -23.688 -3.531 1 97.88 319 CYS B C 1
ATOM 5548 O O . CYS B 1 319 ? 9.078 -24.438 -3.002 1 97.88 319 CYS B O 1
ATOM 5550 N N . ILE B 1 320 ? 7.105 -23.328 -3.014 1 98.44 320 ILE B N 1
ATOM 5551 C CA . ILE B 1 320 ? 6.699 -23.812 -1.699 1 98.44 320 ILE B CA 1
ATOM 5552 C C . ILE B 1 320 ? 5.375 -24.562 -1.811 1 98.44 320 ILE B C 1
ATOM 5554 O O . ILE B 1 320 ? 4.426 -24.062 -2.426 1 98.44 320 ILE B O 1
ATOM 5558 N N . MET B 1 321 ? 5.328 -25.75 -1.266 1 98.69 321 MET B N 1
ATOM 5559 C CA . MET B 1 321 ? 4.098 -26.516 -1.116 1 98.69 321 MET B CA 1
ATOM 5560 C C . MET B 1 321 ? 3.947 -27.031 0.311 1 98.69 321 MET B C 1
ATOM 5562 O O . MET B 1 321 ? 4.875 -27.625 0.861 1 98.69 321 MET B O 1
ATOM 5566 N N . ALA B 1 322 ? 2.861 -26.719 0.916 1 98.81 322 ALA B N 1
ATOM 5567 C CA . ALA B 1 322 ? 2.535 -27.203 2.254 1 98.81 322 ALA B CA 1
ATOM 5568 C C . ALA B 1 322 ? 1.103 -27.734 2.312 1 98.81 322 ALA B C 1
ATOM 5570 O O . ALA B 1 322 ? 0.279 -27.234 3.078 1 98.81 322 ALA B O 1
ATOM 5571 N N . ASN B 1 323 ? 0.865 -28.844 1.605 1 98.75 323 ASN B N 1
ATOM 5572 C CA . ASN B 1 323 ? -0.464 -29.438 1.535 1 98.75 323 ASN B CA 1
ATOM 5573 C C . ASN B 1 323 ? -0.758 -30.297 2.762 1 98.75 323 ASN B C 1
ATOM 5575 O O . ASN B 1 323 ? 0.15 -30.906 3.336 1 98.75 323 ASN B O 1
ATOM 5579 N N . SER B 1 324 ? -2.039 -30.312 3.15 1 98.62 324 SER B N 1
ATOM 5580 C CA . SER B 1 324 ? -2.451 -31.156 4.266 1 98.62 324 SER B CA 1
ATOM 5581 C C . SER B 1 324 ? -3.812 -31.797 4.004 1 98.62 324 SER B C 1
ATOM 5583 O O . SER B 1 324 ? -4.684 -31.172 3.387 1 98.62 324 SER B O 1
ATOM 5585 N N . VAL B 1 325 ? -3.955 -33.031 4.43 1 98.62 325 VAL B N 1
ATOM 5586 C CA . VAL B 1 325 ? -5.215 -33.781 4.41 1 98.62 325 VAL B CA 1
ATOM 5587 C C . VAL B 1 325 ? -5.492 -34.375 5.789 1 98.62 325 VAL B C 1
ATOM 5589 O O . VAL B 1 325 ? -4.594 -34.938 6.418 1 98.62 325 VAL B O 1
ATOM 5592 N N . GLN B 1 326 ? -6.676 -34.125 6.25 1 98.56 326 GLN B N 1
ATOM 5593 C CA . GLN B 1 326 ? -7.074 -34.656 7.555 1 98.56 326 GLN B CA 1
ATOM 5594 C C . GLN B 1 326 ? -8.289 -35.594 7.43 1 98.56 326 GLN B C 1
ATOM 5596 O O . GLN B 1 326 ? -9.156 -35.375 6.582 1 98.56 326 GLN B O 1
ATOM 5601 N N . GLY B 1 327 ? -8.344 -36.594 8.266 1 98 327 GLY B N 1
ATOM 5602 C CA . GLY B 1 327 ? -9.422 -37.562 8.328 1 98 327 GLY B CA 1
ATOM 5603 C C . GLY B 1 327 ? -9.195 -38.656 9.352 1 98 327 GLY B C 1
ATOM 5604 O O . GLY B 1 327 ? -8.766 -38.375 10.477 1 98 327 GLY B O 1
ATOM 5605 N N . LEU B 1 328 ? -9.625 -39.906 8.938 1 97.75 328 LEU B N 1
ATOM 5606 C CA . LEU B 1 328 ? -9.484 -41.031 9.844 1 97.75 328 LEU B CA 1
ATOM 5607 C C . LEU B 1 328 ? -8.562 -42.094 9.242 1 97.75 328 LEU B C 1
ATOM 5609 O O . LEU B 1 328 ? -8.586 -42.344 8.031 1 97.75 328 LEU B O 1
ATOM 5613 N N . LYS B 1 329 ? -7.773 -42.625 10.023 1 97.56 329 LYS B N 1
ATOM 5614 C CA . LYS B 1 329 ? -6.949 -43.781 9.711 1 97.56 329 LYS B CA 1
ATOM 5615 C C . LYS B 1 329 ? -6.898 -44.781 10.883 1 97.56 329 LYS B C 1
ATOM 5617 O O . LYS B 1 329 ? -6.547 -44.375 12 1 97.56 329 LYS B O 1
ATOM 5622 N N . GLY B 1 330 ? -7.316 -45.969 10.672 1 95.62 330 GLY B N 1
ATOM 5623 C CA . GLY B 1 330 ? -7.363 -46.938 11.75 1 95.62 330 GLY B CA 1
ATOM 5624 C C . GLY B 1 330 ? -8.312 -46.531 12.867 1 95.62 330 GLY B C 1
ATOM 5625 O O . GLY B 1 330 ? -8.023 -46.781 14.047 1 95.62 330 GLY B O 1
ATOM 5626 N N . GLY B 1 331 ? -9.234 -45.875 12.531 1 95 331 GLY B N 1
ATOM 5627 C CA . GLY B 1 331 ? -10.234 -45.469 13.508 1 95 331 GLY B CA 1
ATOM 5628 C C . GLY B 1 331 ? -9.836 -44.25 14.297 1 95 331 GLY B C 1
ATOM 5629 O O . GLY B 1 331 ? -10.602 -43.75 15.125 1 95 331 GLY B O 1
ATOM 5630 N N . GLU B 1 332 ? -8.695 -43.688 14.008 1 97.25 332 GLU B N 1
ATOM 5631 C CA . GLU B 1 332 ? -8.203 -42.531 14.727 1 97.25 332 GLU B CA 1
ATOM 5632 C C . GLU B 1 332 ? -8.062 -41.312 13.797 1 97.25 332 GLU B C 1
ATOM 5634 O O . GLU B 1 332 ? -7.867 -41.469 12.594 1 97.25 332 GLU B O 1
ATOM 5639 N N . ALA B 1 333 ? -8.164 -40.125 14.5 1 97.69 333 ALA B N 1
ATOM 5640 C CA . ALA B 1 333 ? -7.891 -38.906 13.734 1 97.69 333 ALA B CA 1
ATOM 5641 C C . ALA B 1 333 ? -6.465 -38.906 13.188 1 97.69 333 ALA B C 1
ATOM 5643 O O . ALA B 1 333 ? -5.527 -39.312 13.891 1 97.69 333 ALA B O 1
ATOM 5644 N N . ALA B 1 334 ? -6.348 -38.562 11.844 1 98.31 334 ALA B N 1
ATOM 5645 C CA . ALA B 1 334 ? -5.043 -38.625 11.188 1 98.31 334 ALA B CA 1
ATOM 5646 C C . ALA B 1 334 ? -4.836 -37.406 10.273 1 98.31 334 ALA B C 1
ATOM 5648 O O . ALA B 1 334 ? -5.805 -36.781 9.852 1 98.31 334 ALA B O 1
ATOM 5649 N N . ARG B 1 335 ? -3.574 -37.094 10.062 1 98.44 335 ARG B N 1
ATOM 5650 C CA . ARG B 1 335 ? -3.193 -36.031 9.172 1 98.44 335 ARG B CA 1
ATOM 5651 C C . ARG B 1 335 ? -2.041 -36.438 8.258 1 98.44 335 ARG B C 1
ATOM 5653 O O . ARG B 1 335 ? -1.112 -37.125 8.703 1 98.44 335 ARG B O 1
ATOM 5660 N N . VAL B 1 336 ? -2.172 -36.156 6.992 1 98.62 336 VAL B N 1
ATOM 5661 C CA . VAL B 1 336 ? -1.112 -36.344 6.012 1 98.62 336 VAL B CA 1
ATOM 5662 C C . VAL B 1 336 ? -0.605 -34.969 5.523 1 98.62 336 VAL B C 1
ATOM 5664 O O . VAL B 1 336 ? -1.395 -34.125 5.117 1 98.62 336 VAL B O 1
ATOM 5667 N N . ASP B 1 337 ? 0.718 -34.75 5.574 1 98.62 337 ASP B N 1
ATOM 5668 C CA . ASP B 1 337 ? 1.332 -33.531 5.059 1 98.62 337 ASP B CA 1
ATOM 5669 C C . ASP B 1 337 ? 2.256 -33.844 3.883 1 98.62 337 ASP B C 1
ATOM 5671 O O . ASP B 1 337 ? 2.973 -34.844 3.893 1 98.62 337 ASP B O 1
ATOM 5675 N N . HIS B 1 338 ? 2.148 -33.062 2.877 1 98.75 338 HIS B N 1
ATOM 5676 C CA . HIS B 1 338 ? 3.094 -33.031 1.767 1 98.75 338 HIS B CA 1
ATOM 5677 C C . HIS B 1 338 ? 3.809 -31.703 1.675 1 98.75 338 HIS B C 1
ATOM 5679 O O . HIS B 1 338 ? 3.178 -30.672 1.426 1 98.75 338 HIS B O 1
ATOM 5685 N N . LEU B 1 339 ? 5.129 -31.672 1.875 1 98.69 339 LEU B N 1
ATOM 5686 C CA . LEU B 1 339 ? 5.93 -30.453 1.869 1 98.69 339 LEU B CA 1
ATOM 5687 C C . LEU B 1 339 ? 6.957 -30.484 0.742 1 98.69 339 LEU B C 1
ATOM 5689 O O . LEU B 1 339 ? 7.586 -31.516 0.496 1 98.69 339 LEU B O 1
ATOM 5693 N N . LEU B 1 340 ? 7.07 -29.422 0.026 1 98.69 340 LEU B N 1
ATOM 5694 C CA . LEU B 1 340 ? 8.07 -29.281 -1.028 1 98.69 340 LEU B CA 1
ATOM 5695 C C . LEU B 1 340 ? 8.719 -27.906 -0.982 1 98.69 340 LEU B C 1
ATOM 5697 O O . LEU B 1 340 ? 8.031 -26.891 -0.896 1 98.69 340 LEU B O 1
ATOM 5701 N N . LEU B 1 341 ? 9.969 -27.875 -0.887 1 98.38 341 LEU B N 1
ATOM 5702 C CA . LEU B 1 341 ? 10.805 -26.703 -1.104 1 98.38 341 LEU B CA 1
ATOM 5703 C C . LEU B 1 341 ? 11.75 -26.922 -2.283 1 98.38 341 LEU B C 1
ATOM 5705 O O . LEU B 1 341 ? 12.586 -27.828 -2.26 1 98.38 341 LEU B O 1
ATOM 5709 N N . ALA B 1 342 ? 11.578 -26.141 -3.289 1 97.88 342 ALA B N 1
ATOM 5710 C CA . ALA B 1 342 ? 12.445 -26.266 -4.457 1 97.88 342 ALA B CA 1
ATOM 5711 C C . ALA B 1 342 ? 13.016 -24.906 -4.863 1 97.88 342 ALA B C 1
ATOM 5713 O O . ALA B 1 342 ? 12.305 -23.906 -4.852 1 97.88 342 ALA B O 1
ATOM 5714 N N . GLY B 1 343 ? 14.281 -24.891 -5.164 1 96.56 343 GLY B N 1
ATOM 5715 C CA . GLY B 1 343 ? 14.953 -23.703 -5.676 1 96.56 343 GLY B CA 1
ATOM 5716 C C . GLY B 1 343 ? 15.234 -23.766 -7.164 1 96.56 343 GLY B C 1
ATOM 5717 O O . GLY B 1 343 ? 14.836 -24.734 -7.836 1 96.56 343 GLY B O 1
ATOM 5718 N N . PRO B 1 344 ? 15.875 -22.766 -7.633 1 95.69 344 PRO B N 1
ATOM 5719 C CA . PRO B 1 344 ? 16.219 -22.734 -9.055 1 95.69 344 PRO B CA 1
ATOM 5720 C C . PRO B 1 344 ? 17.359 -23.688 -9.414 1 95.69 344 PRO B C 1
ATOM 5722 O O . PRO B 1 344 ? 17.953 -24.297 -8.523 1 95.69 344 PRO B O 1
ATOM 5725 N N . ASP B 1 345 ? 17.453 -23.969 -10.664 1 94.06 345 ASP B N 1
ATOM 5726 C CA . ASP B 1 345 ? 18.703 -24.5 -11.203 1 94.06 345 ASP B CA 1
ATOM 5727 C C . ASP B 1 345 ? 19.625 -23.375 -11.664 1 94.06 345 ASP B C 1
ATOM 5729 O O . ASP B 1 345 ? 19.547 -22.922 -12.812 1 94.06 345 ASP B O 1
ATOM 5733 N N . GLN B 1 346 ? 20.5 -23 -10.859 1 89.06 346 GLN B N 1
ATOM 5734 C CA . GLN B 1 346 ? 21.328 -21.812 -11.109 1 89.06 346 GLN B CA 1
ATOM 5735 C C . GLN B 1 346 ? 22.328 -22.078 -12.234 1 89.06 346 GLN B C 1
ATOM 5737 O O . GLN B 1 346 ? 22.656 -21.156 -13 1 89.06 346 GLN B O 1
ATOM 5742 N N . VAL B 1 347 ? 22.75 -23.266 -12.32 1 86.62 347 VAL B N 1
ATOM 5743 C CA . VAL B 1 347 ? 23.719 -23.625 -13.352 1 86.62 347 VAL B CA 1
ATOM 5744 C C . VAL B 1 347 ? 23.062 -23.5 -14.727 1 86.62 347 VAL B C 1
ATOM 5746 O O . VAL B 1 347 ? 23.641 -22.906 -15.641 1 86.62 347 VAL B O 1
ATOM 5749 N N . ALA B 1 348 ? 21.844 -23.969 -14.828 1 87.75 348 ALA B N 1
ATOM 5750 C CA . ALA B 1 348 ? 21.141 -23.938 -16.109 1 87.75 348 ALA B CA 1
ATOM 5751 C C . ALA B 1 348 ? 20.391 -22.609 -16.281 1 87.75 348 ALA B C 1
ATOM 5753 O O . ALA B 1 348 ? 19.922 -22.312 -17.375 1 87.75 348 ALA B O 1
ATOM 5754 N N . GLY B 1 349 ? 20.297 -21.828 -15.242 1 89.81 349 GLY B N 1
ATOM 5755 C CA . GLY B 1 349 ? 19.594 -20.562 -15.312 1 89.81 349 GLY B CA 1
ATOM 5756 C C . GLY B 1 349 ? 18.094 -20.719 -15.391 1 89.81 349 GLY B C 1
ATOM 5757 O O . GLY B 1 349 ? 17.422 -19.969 -16.109 1 89.81 349 GLY B O 1
ATOM 5758 N N . VAL B 1 350 ? 17.547 -21.734 -14.758 1 92.94 350 VAL B N 1
ATOM 5759 C CA . VAL B 1 350 ? 16.125 -22.016 -14.766 1 92.94 350 VAL B CA 1
ATOM 5760 C C . VAL B 1 350 ? 15.523 -21.656 -13.398 1 92.94 350 VAL B C 1
ATOM 5762 O O . VAL B 1 350 ? 16.031 -22.109 -12.367 1 92.94 350 VAL B O 1
ATOM 5765 N N . SER B 1 351 ? 14.516 -20.812 -13.359 1 94.69 351 SER B N 1
ATOM 5766 C CA . SER B 1 351 ? 13.844 -20.453 -12.109 1 94.69 351 SER B CA 1
ATOM 5767 C C . SER B 1 351 ? 13.242 -21.672 -11.438 1 94.69 351 SER B C 1
ATOM 5769 O O . SER B 1 351 ? 13.055 -22.719 -12.07 1 94.69 351 SER B O 1
ATOM 5771 N N . ALA B 1 352 ? 13 -21.578 -10.172 1 96.44 352 ALA B N 1
ATOM 5772 C CA . ALA B 1 352 ? 12.367 -22.656 -9.438 1 96.44 352 ALA B CA 1
ATOM 5773 C C . ALA B 1 352 ? 11.016 -23.031 -10.062 1 96.44 352 ALA B C 1
ATOM 5775 O O . ALA B 1 352 ? 10.719 -24.203 -10.273 1 96.44 352 ALA B O 1
ATOM 5776 N N . MET B 1 353 ? 10.281 -22.031 -10.375 1 94.88 353 MET B N 1
ATOM 5777 C CA . MET B 1 353 ? 8.945 -22.234 -10.914 1 94.88 353 MET B CA 1
ATOM 5778 C C . MET B 1 353 ? 9.008 -22.953 -12.266 1 94.88 353 MET B C 1
ATOM 5780 O O . MET B 1 353 ? 8.273 -23.906 -12.5 1 94.88 353 MET B O 1
ATOM 5784 N N . ALA B 1 354 ? 9.875 -22.484 -13.125 1 94.75 354 ALA B N 1
ATOM 5785 C CA . ALA B 1 354 ? 10.031 -23.109 -14.438 1 94.75 354 ALA B CA 1
ATOM 5786 C C . ALA B 1 354 ? 10.523 -24.547 -14.297 1 94.75 354 ALA B C 1
ATOM 5788 O O . ALA B 1 354 ? 10.062 -25.438 -15.008 1 94.75 354 ALA B O 1
ATOM 5789 N N . ARG B 1 355 ? 11.414 -24.734 -13.406 1 96.38 355 ARG B N 1
ATOM 5790 C CA . ARG B 1 355 ? 12 -26.047 -13.18 1 96.38 355 ARG B CA 1
ATOM 5791 C C . ARG B 1 355 ? 10.953 -27.031 -12.672 1 96.38 355 ARG B C 1
ATOM 5793 O O . ARG B 1 355 ? 10.773 -28.109 -13.25 1 96.38 355 ARG B O 1
ATOM 5800 N N . VAL B 1 356 ? 10.234 -26.656 -11.641 1 97.62 356 VAL B N 1
ATOM 5801 C CA . VAL B 1 356 ? 9.273 -27.562 -11.008 1 97.62 356 VAL B CA 1
ATOM 5802 C C . VAL B 1 356 ? 8.102 -27.797 -11.961 1 97.62 356 VAL B C 1
ATOM 5804 O O . VAL B 1 356 ? 7.684 -28.938 -12.164 1 97.62 356 VAL B O 1
ATOM 5807 N N . THR B 1 357 ? 7.59 -26.766 -12.531 1 96.56 357 THR B N 1
ATOM 5808 C CA . THR B 1 357 ? 6.461 -26.891 -13.445 1 96.56 357 THR B CA 1
ATOM 5809 C C . THR B 1 357 ? 6.867 -27.656 -14.695 1 96.56 357 THR B C 1
ATOM 5811 O O . THR B 1 357 ? 6.16 -28.578 -15.117 1 96.56 357 THR B O 1
ATOM 5814 N N . GLY B 1 358 ? 7.992 -27.328 -15.273 1 96.94 358 GLY B N 1
ATOM 5815 C CA . GLY B 1 358 ? 8.469 -27.984 -16.484 1 96.94 358 GLY B CA 1
ATOM 5816 C C . GLY B 1 358 ? 8.742 -29.469 -16.281 1 96.94 358 GLY B C 1
ATOM 5817 O O . GLY B 1 358 ? 8.32 -30.297 -17.094 1 96.94 358 GLY B O 1
ATOM 5818 N N . SER B 1 359 ? 9.422 -29.781 -15.234 1 97.75 359 SER B N 1
ATOM 5819 C CA . SER B 1 359 ? 9.75 -31.188 -14.969 1 97.75 359 SER B CA 1
ATOM 5820 C C . SER B 1 359 ? 8.5 -31.984 -14.641 1 97.75 359 SER B C 1
ATOM 5822 O O . SER B 1 359 ? 8.391 -33.156 -15.023 1 97.75 359 SER B O 1
ATOM 5824 N N . SER B 1 360 ? 7.617 -31.344 -13.883 1 98 360 SER B N 1
ATOM 5825 C CA . SER B 1 360 ? 6.363 -32.031 -13.57 1 98 360 SER B CA 1
ATOM 5826 C C . SER B 1 360 ? 5.605 -32.406 -14.836 1 98 360 SER B C 1
ATOM 5828 O O . SER B 1 360 ? 5.137 -33.531 -14.977 1 98 360 SER B O 1
ATOM 5830 N N . ALA B 1 361 ? 5.543 -31.5 -15.742 1 98 361 ALA B N 1
ATOM 5831 C CA . ALA B 1 361 ? 4.848 -31.734 -17 1 98 361 ALA B CA 1
ATOM 5832 C C . ALA B 1 361 ? 5.594 -32.75 -17.859 1 98 361 ALA B C 1
ATOM 5834 O O . ALA B 1 361 ? 4.98 -33.625 -18.469 1 98 361 ALA B O 1
ATOM 5835 N N . ALA B 1 362 ? 6.891 -32.625 -17.938 1 98.25 362 ALA B N 1
ATOM 5836 C CA . ALA B 1 362 ? 7.719 -33.5 -18.766 1 98.25 362 ALA B CA 1
ATOM 5837 C C . ALA B 1 362 ? 7.621 -34.969 -18.297 1 98.25 362 ALA B C 1
ATOM 5839 O O . ALA B 1 362 ? 7.473 -35.875 -19.109 1 98.25 362 ALA B O 1
ATOM 5840 N N . VAL B 1 363 ? 7.719 -35.156 -17.016 1 98.25 363 VAL B N 1
ATOM 5841 C CA . VAL B 1 363 ? 7.637 -36.5 -16.453 1 98.25 363 VAL B CA 1
ATOM 5842 C C . VAL B 1 363 ? 6.254 -37.062 -16.734 1 98.25 363 VAL B C 1
ATOM 5844 O O . VAL B 1 363 ? 6.133 -38.25 -17.125 1 98.25 363 VAL B O 1
ATOM 5847 N N . ALA B 1 364 ? 5.242 -36.281 -16.516 1 97.88 364 ALA B N 1
ATOM 5848 C CA . ALA B 1 364 ? 3.881 -36.719 -16.781 1 97.88 364 ALA B CA 1
ATOM 5849 C C . ALA B 1 364 ? 3.697 -37.094 -18.25 1 97.88 364 ALA B C 1
ATOM 5851 O O . ALA B 1 364 ? 3.014 -38.062 -18.578 1 97.88 364 ALA B O 1
ATOM 5852 N N . ALA B 1 365 ? 4.273 -36.312 -19.125 1 98.19 365 ALA B N 1
ATOM 5853 C CA . ALA B 1 365 ? 4.18 -36.562 -20.562 1 98.19 365 ALA B CA 1
ATOM 5854 C C . ALA B 1 365 ? 4.812 -37.906 -20.922 1 98.19 365 ALA B C 1
ATOM 5856 O O . ALA B 1 365 ? 4.289 -38.656 -21.75 1 98.19 365 ALA B O 1
ATOM 5857 N N . ARG B 1 366 ? 5.91 -38.188 -20.312 1 98 366 ARG B N 1
ATOM 5858 C CA . ARG B 1 366 ? 6.574 -39.469 -20.547 1 98 366 ARG B CA 1
ATOM 5859 C C . ARG B 1 366 ? 5.723 -40.625 -20.062 1 98 366 ARG B C 1
ATOM 5861 O O . ARG B 1 366 ? 5.59 -41.656 -20.75 1 98 366 ARG B O 1
ATOM 5868 N N . ILE B 1 367 ? 5.168 -40.469 -18.922 1 97.44 367 ILE B N 1
ATOM 5869 C CA . ILE B 1 367 ? 4.297 -41.5 -18.359 1 97.44 367 ILE B CA 1
ATOM 5870 C C . ILE B 1 367 ? 3.092 -41.688 -19.281 1 97.44 367 ILE B C 1
ATOM 5872 O O . ILE B 1 367 ? 2.709 -42.844 -19.562 1 97.44 367 ILE B O 1
ATOM 5876 N N . LEU B 1 368 ? 2.521 -40.625 -19.703 1 96.94 368 LEU B N 1
ATOM 5877 C CA . LEU B 1 368 ? 1.396 -40.656 -20.641 1 96.94 368 LEU B CA 1
ATOM 5878 C C . LEU B 1 368 ? 1.79 -41.344 -21.938 1 96.94 368 LEU B C 1
ATOM 5880 O O . LEU B 1 368 ? 1.044 -42.156 -22.469 1 96.94 368 LEU B O 1
ATOM 5884 N N . GLY B 1 369 ? 2.963 -41.031 -22.469 1 95.69 369 GLY B N 1
ATOM 5885 C CA . GLY B 1 369 ? 3.463 -41.594 -23.719 1 95.69 369 GLY B CA 1
ATOM 5886 C C . GLY B 1 369 ? 3.707 -43.094 -23.625 1 95.69 369 GLY B C 1
ATOM 5887 O O . GLY B 1 369 ? 3.604 -43.812 -24.625 1 95.69 369 GLY B O 1
ATOM 5888 N N . ARG B 1 370 ? 3.961 -43.562 -22.375 1 95.38 370 ARG B N 1
ATOM 5889 C CA . ARG B 1 370 ? 4.176 -45 -22.156 1 95.38 370 ARG B CA 1
ATOM 5890 C C . ARG B 1 370 ? 2.848 -45.75 -22.031 1 95.38 370 ARG B C 1
ATOM 5892 O O . ARG B 1 370 ? 2.822 -46.969 -21.953 1 95.38 370 ARG B O 1
ATOM 5899 N N . GLY B 1 371 ? 1.839 -44.906 -21.938 1 93.75 371 GLY B N 1
ATOM 5900 C CA . GLY B 1 371 ? 0.529 -45.531 -21.797 1 93.75 371 GLY B CA 1
ATOM 5901 C C . GLY B 1 371 ? 0.244 -46 -20.391 1 93.75 371 GLY B C 1
ATOM 5902 O O . GLY B 1 371 ? -0.549 -46.938 -20.188 1 93.75 371 GLY B O 1
ATOM 5903 N N . GLU B 1 372 ? 0.852 -45.406 -19.438 1 92.94 372 GLU B N 1
ATOM 5904 C CA . GLU B 1 372 ? 0.745 -45.875 -18.062 1 92.94 372 GLU B CA 1
ATOM 5905 C C . GLU B 1 372 ? -0.392 -45.156 -17.328 1 92.94 372 GLU B C 1
ATOM 5907 O O . GLU B 1 372 ? -0.79 -45.594 -16.234 1 92.94 372 GLU B O 1
ATOM 5912 N N . LEU B 1 373 ? -0.834 -44.062 -17.875 1 90.25 373 LEU B N 1
ATOM 5913 C CA . LEU B 1 373 ? -1.912 -43.312 -17.234 1 90.25 373 LEU B CA 1
ATOM 5914 C C . LEU B 1 373 ? -3.26 -43.969 -17.5 1 90.25 373 LEU B C 1
ATOM 5916 O O . LEU B 1 373 ? -3.514 -44.469 -18.594 1 90.25 373 LEU B O 1
ATOM 5920 N N . ARG B 1 374 ? -4.012 -44.031 -16.438 1 77.62 374 ARG B N 1
ATOM 5921 C CA . ARG B 1 374 ? -5.344 -44.625 -16.562 1 77.62 374 ARG B CA 1
ATOM 5922 C C . ARG B 1 374 ? -6.379 -43.531 -16.891 1 77.62 374 ARG B C 1
ATOM 5924 O O . ARG B 1 374 ? -6.309 -42.438 -16.359 1 77.62 374 ARG B O 1
ATOM 5931 N N . GLY B 1 375 ? -7.195 -43.875 -17.781 1 86.75 375 GLY B N 1
ATOM 5932 C CA . GLY B 1 375 ? -8.312 -43 -18.047 1 86.75 375 GLY B CA 1
ATOM 5933 C C . GLY B 1 375 ? -8.266 -42.375 -19.438 1 86.75 375 GLY B C 1
ATOM 5934 O O . GLY B 1 375 ? -7.195 -42.281 -20.047 1 86.75 375 GLY B O 1
ATOM 5935 N N . ARG B 1 376 ? -9.422 -42.094 -20.016 1 94.44 376 ARG B N 1
ATOM 5936 C CA . ARG B 1 376 ? -9.586 -41.406 -21.297 1 94.44 376 ARG B CA 1
ATOM 5937 C C . ARG B 1 376 ? -10.375 -40.125 -21.125 1 94.44 376 ARG B C 1
ATOM 5939 O O . ARG B 1 376 ? -11.102 -39.969 -20.141 1 94.44 376 ARG B O 1
ATOM 5946 N N . GLY B 1 377 ? -10.188 -39.219 -22.078 1 97.31 377 GLY B N 1
ATOM 5947 C CA . GLY B 1 377 ? -10.805 -37.906 -21.953 1 97.31 377 GLY B CA 1
ATOM 5948 C C . GLY B 1 377 ? -9.961 -36.938 -21.172 1 97.31 377 GLY B C 1
ATOM 5949 O O . GLY B 1 377 ? -8.727 -37 -21.219 1 97.31 377 GLY B O 1
ATOM 5950 N N . ILE B 1 378 ? -10.656 -36 -20.578 1 96.5 378 ILE B N 1
ATOM 5951 C CA . ILE B 1 378 ? -9.977 -35.031 -19.734 1 96.5 378 ILE B CA 1
ATOM 5952 C C . ILE B 1 378 ? -9.836 -35.562 -18.328 1 96.5 378 ILE B C 1
ATOM 5954 O O . ILE B 1 378 ? -10.836 -35.781 -17.625 1 96.5 378 ILE B O 1
ATOM 5958 N N . VAL B 1 379 ? -8.625 -35.781 -17.969 1 96.44 379 VAL B N 1
ATOM 5959 C CA . VAL B 1 379 ? -8.328 -36.469 -16.719 1 96.44 379 VAL B CA 1
ATOM 5960 C C . VAL B 1 379 ? -7.656 -35.5 -15.742 1 96.44 379 VAL B C 1
ATOM 5962 O O . VAL B 1 379 ? -6.727 -34.781 -16.109 1 96.44 379 VAL B O 1
ATOM 5965 N N . ALA B 1 380 ? -8.164 -35.469 -14.5 1 95.75 380 ALA B N 1
ATOM 5966 C CA . ALA B 1 380 ? -7.559 -34.656 -13.453 1 95.75 380 ALA B CA 1
ATOM 5967 C C . ALA B 1 380 ? -6.238 -35.281 -12.984 1 95.75 380 ALA B C 1
ATOM 5969 O O . ALA B 1 380 ? -6.066 -36.5 -13 1 95.75 380 ALA B O 1
ATOM 5970 N N . PRO B 1 381 ? -5.293 -34.406 -12.516 1 96.31 381 PRO B N 1
ATOM 5971 C CA . PRO B 1 381 ? -3.992 -34.906 -12.07 1 96.31 381 PRO B CA 1
ATOM 5972 C C . PRO B 1 381 ? -4.113 -35.938 -10.945 1 96.31 381 PRO B C 1
ATOM 5974 O O . PRO B 1 381 ? -3.406 -36.938 -10.953 1 96.31 381 PRO B O 1
ATOM 5977 N N . GLU B 1 382 ? -5.043 -35.719 -9.969 1 96.5 382 GLU B N 1
ATOM 5978 C CA . GLU B 1 382 ? -5.176 -36.625 -8.82 1 96.5 382 GLU B CA 1
ATOM 5979 C C . GLU B 1 382 ? -5.77 -37.969 -9.242 1 96.5 382 GLU B C 1
ATOM 5981 O O . GLU B 1 382 ? -5.684 -38.938 -8.5 1 96.5 382 GLU B O 1
ATOM 5986 N N . ASP B 1 383 ? -6.406 -38 -10.414 1 95.81 383 ASP B N 1
ATOM 5987 C CA . ASP B 1 383 ? -6.949 -39.25 -10.93 1 95.81 383 ASP B CA 1
ATOM 5988 C C . ASP B 1 383 ? -5.941 -39.969 -11.836 1 95.81 383 ASP B C 1
ATOM 5990 O O . ASP B 1 383 ? -5.836 -41.188 -11.828 1 95.81 383 ASP B O 1
ATOM 5994 N N . GLY B 1 384 ? -5.238 -39.188 -12.633 1 95.94 384 GLY B N 1
ATOM 5995 C CA . GLY B 1 384 ? -4.281 -39.719 -13.578 1 95.94 384 GLY B CA 1
ATOM 5996 C C . GLY B 1 384 ? -2.998 -40.188 -12.922 1 95.94 384 GLY B C 1
ATOM 5997 O O . GLY B 1 384 ? -2.412 -41.188 -13.328 1 95.94 384 GLY B O 1
ATOM 5998 N N . ILE B 1 385 ? -2.508 -39.438 -11.992 1 96.5 385 ILE B N 1
ATOM 5999 C CA . ILE B 1 385 ? -1.281 -39.719 -11.258 1 96.5 385 ILE B CA 1
ATOM 6000 C C . ILE B 1 385 ? -1.625 -40.281 -9.883 1 96.5 385 ILE B C 1
ATOM 6002 O O . ILE B 1 385 ? -1.602 -39.562 -8.883 1 96.5 385 ILE B O 1
ATOM 6006 N N . ARG B 1 386 ? -1.901 -41.594 -9.789 1 96.06 386 ARG B N 1
ATOM 6007 C CA . ARG B 1 386 ? -2.371 -42.25 -8.578 1 96.06 386 ARG B CA 1
ATOM 6008 C C . ARG B 1 386 ? -1.742 -43.625 -8.43 1 96.06 386 ARG B C 1
ATOM 6010 O O . ARG B 1 386 ? -1.314 -44.219 -9.414 1 96.06 386 ARG B O 1
ATOM 6017 N N . GLY B 1 387 ? -1.624 -44.062 -7.168 1 95.81 387 GLY B N 1
ATOM 6018 C CA . GLY B 1 387 ? -1.11 -45.406 -6.891 1 95.81 387 GLY B CA 1
ATOM 6019 C C . GLY B 1 387 ? 0.323 -45.594 -7.352 1 95.81 387 GLY B C 1
ATOM 6020 O O . GLY B 1 387 ? 1.197 -44.781 -7.027 1 95.81 387 GLY B O 1
ATOM 6021 N N . ALA B 1 388 ? 0.536 -46.656 -8.133 1 96.06 388 ALA B N 1
ATOM 6022 C CA . ALA B 1 388 ? 1.881 -46.969 -8.602 1 96.06 388 ALA B CA 1
ATOM 6023 C C . ALA B 1 388 ? 2.41 -45.875 -9.539 1 96.06 388 ALA B C 1
ATOM 6025 O O . ALA B 1 388 ? 3.609 -45.594 -9.547 1 96.06 388 ALA B O 1
ATOM 6026 N N . VAL B 1 389 ? 1.531 -45.312 -10.305 1 97.25 389 VAL B N 1
ATOM 6027 C CA . VAL B 1 389 ? 1.924 -44.219 -11.219 1 97.25 389 VAL B CA 1
ATOM 6028 C C . VAL B 1 389 ? 2.459 -43.031 -10.422 1 97.25 389 VAL B C 1
ATOM 6030 O O . VAL B 1 389 ? 3.453 -42.438 -10.812 1 97.25 389 VAL B O 1
ATOM 6033 N N . TYR B 1 390 ? 1.811 -42.719 -9.312 1 97.38 390 TYR B N 1
ATOM 6034 C CA . TYR B 1 390 ? 2.248 -41.656 -8.438 1 97.38 390 TYR B CA 1
ATOM 6035 C C . TYR B 1 390 ? 3.652 -41.906 -7.906 1 97.38 390 TYR B C 1
ATOM 6037 O O . TYR B 1 390 ? 4.5 -41 -7.902 1 97.38 390 TYR B O 1
ATOM 6045 N N . GLU B 1 391 ? 3.895 -43.094 -7.473 1 96.81 391 GLU B N 1
ATOM 6046 C CA . GLU B 1 391 ? 5.203 -43.469 -6.941 1 96.81 391 GLU B CA 1
ATOM 6047 C C . GLU B 1 391 ? 6.293 -43.312 -8 1 96.81 391 GLU B C 1
ATOM 6049 O O . GLU B 1 391 ? 7.375 -42.812 -7.715 1 96.81 391 GLU B O 1
ATOM 6054 N N . GLY B 1 392 ? 5.992 -43.844 -9.164 1 96.5 392 GLY B N 1
ATOM 6055 C CA . GLY B 1 392 ? 6.934 -43.688 -10.258 1 96.5 392 GLY B CA 1
ATOM 6056 C C . GLY B 1 392 ? 7.18 -42.25 -10.625 1 96.5 392 GLY B C 1
ATOM 6057 O O . GLY B 1 392 ? 8.312 -41.844 -10.922 1 96.5 392 GLY B O 1
ATOM 6058 N N . TYR B 1 393 ? 6.105 -41.5 -10.656 1 97.38 393 TYR B N 1
ATOM 6059 C CA . TYR B 1 393 ? 6.168 -40.062 -10.945 1 97.38 393 TYR B CA 1
ATOM 6060 C C . TYR B 1 393 ? 7.082 -39.344 -9.961 1 97.38 393 TYR B C 1
ATOM 6062 O O . TYR B 1 393 ? 7.953 -38.562 -10.367 1 97.38 393 TYR B O 1
ATOM 6070 N N . LEU B 1 394 ? 6.98 -39.594 -8.656 1 98.12 394 LEU B N 1
ATOM 6071 C CA . LEU B 1 394 ? 7.781 -38.938 -7.625 1 98.12 394 LEU B CA 1
ATOM 6072 C C . LEU B 1 394 ? 9.242 -39.344 -7.738 1 98.12 394 LEU B C 1
ATOM 6074 O O . LEU B 1 394 ? 10.141 -38.531 -7.527 1 98.12 394 LEU B O 1
ATOM 6078 N N . ARG B 1 395 ? 9.469 -40.594 -8.039 1 97.56 395 ARG B N 1
ATOM 6079 C CA . ARG B 1 395 ? 10.836 -41.062 -8.211 1 97.56 395 ARG B CA 1
ATOM 6080 C C . ARG B 1 395 ? 11.531 -40.312 -9.336 1 97.56 395 ARG B C 1
ATOM 6082 O O . ARG B 1 395 ? 12.703 -39.938 -9.211 1 97.56 395 ARG B O 1
ATOM 6089 N N . GLU B 1 396 ? 10.82 -40.125 -10.391 1 97.38 396 GLU B N 1
ATOM 6090 C CA . GLU B 1 396 ? 11.383 -39.406 -11.523 1 97.38 396 GLU B CA 1
ATOM 6091 C C . GLU B 1 396 ? 11.688 -37.938 -11.133 1 97.38 396 GLU B C 1
ATOM 6093 O O . GLU B 1 396 ? 12.688 -37.375 -11.57 1 97.38 396 GLU B O 1
ATOM 6098 N N . LEU B 1 397 ? 10.781 -37.312 -10.375 1 98.06 397 LEU B N 1
ATOM 6099 C CA . LEU B 1 397 ? 11.008 -35.938 -9.93 1 98.06 397 LEU B CA 1
ATOM 6100 C C . LEU B 1 397 ? 12.211 -35.875 -9 1 98.06 397 LEU B C 1
ATOM 6102 O O . LEU B 1 397 ? 12.992 -34.906 -9.055 1 98.06 397 LEU B O 1
ATOM 6106 N N . GLU B 1 398 ? 12.398 -36.875 -8.18 1 97.81 398 GLU B N 1
ATOM 6107 C CA . GLU B 1 398 ? 13.539 -36.906 -7.273 1 97.81 398 GLU B CA 1
ATOM 6108 C C . GLU B 1 398 ? 14.859 -36.969 -8.039 1 97.81 398 GLU B C 1
ATOM 6110 O O . GLU B 1 398 ? 15.852 -36.375 -7.613 1 97.81 398 GLU B O 1
ATOM 6115 N N . LEU B 1 399 ? 14.836 -37.625 -9.125 1 96 399 LEU B N 1
ATOM 6116 C CA . LEU B 1 399 ? 16.031 -37.688 -9.969 1 96 399 LEU B CA 1
ATOM 6117 C C . LEU B 1 399 ? 16.375 -36.312 -10.523 1 96 399 LEU B C 1
ATOM 6119 O O . LEU B 1 399 ? 17.516 -36.062 -10.945 1 96 399 LEU B O 1
ATOM 6123 N N . ARG B 1 400 ? 15.453 -35.438 -10.492 1 95.25 400 ARG B N 1
ATOM 6124 C CA . ARG B 1 400 ? 15.633 -34.062 -10.977 1 95.25 400 ARG B CA 1
ATOM 6125 C C . ARG B 1 400 ? 15.875 -33.094 -9.82 1 95.25 400 ARG B C 1
ATOM 6127 O O . ARG B 1 400 ? 15.891 -31.891 -10.016 1 95.25 400 ARG B O 1
ATOM 6134 N N . GLY B 1 401 ? 15.969 -33.625 -8.656 1 95.44 401 GLY B N 1
ATOM 6135 C CA . GLY B 1 401 ? 16.234 -32.812 -7.484 1 95.44 401 GLY B CA 1
ATOM 6136 C C . GLY B 1 401 ? 14.984 -32.156 -6.918 1 95.44 401 GLY B C 1
ATOM 6137 O O . GLY B 1 401 ? 15.07 -31.156 -6.207 1 95.44 401 GLY B O 1
ATOM 6138 N N . ILE B 1 402 ? 13.859 -32.594 -7.27 1 97.62 402 ILE B N 1
ATOM 6139 C CA . ILE B 1 402 ? 12.594 -32.125 -6.727 1 97.62 402 ILE B CA 1
ATOM 6140 C C . ILE B 1 402 ? 12.047 -33.125 -5.73 1 97.62 402 ILE B C 1
ATOM 6142 O O . ILE B 1 402 ? 11.602 -34.219 -6.117 1 97.62 402 ILE B O 1
ATOM 6146 N N . PHE B 1 403 ? 12.062 -32.75 -4.488 1 97.56 403 PHE B N 1
ATOM 6147 C CA . PHE B 1 403 ? 11.75 -33.688 -3.42 1 97.56 403 PHE B CA 1
ATOM 6148 C C . PHE B 1 403 ? 10.461 -33.281 -2.711 1 97.56 403 PHE B C 1
ATOM 6150 O O . PHE B 1 403 ? 10.273 -32.125 -2.344 1 97.56 403 PHE B O 1
ATOM 6157 N N . LEU B 1 404 ? 9.594 -34.25 -2.588 1 97.94 404 LEU B N 1
ATOM 6158 C CA . LEU B 1 404 ? 8.352 -34.094 -1.842 1 97.94 404 LEU B CA 1
ATOM 6159 C C . LEU B 1 404 ? 8.391 -34.875 -0.539 1 97.94 404 LEU B C 1
ATOM 6161 O O . LEU B 1 404 ? 8.57 -36.094 -0.554 1 97.94 404 LEU B O 1
ATOM 6165 N N . LEU B 1 405 ? 8.32 -34.188 0.598 1 97.81 405 LEU B N 1
ATOM 6166 C CA . LEU B 1 405 ? 8.258 -34.844 1.898 1 97.81 405 LEU B CA 1
ATOM 6167 C C . LEU B 1 405 ? 6.828 -35.25 2.248 1 97.81 405 LEU B C 1
ATOM 6169 O O . LEU B 1 405 ? 5.934 -34.375 2.25 1 97.81 405 LEU B O 1
ATOM 6173 N N . GLU B 1 406 ? 6.578 -36.531 2.412 1 97.88 406 GLU B N 1
ATOM 6174 C CA . GLU B 1 406 ? 5.277 -37.062 2.801 1 97.88 406 GLU B CA 1
ATOM 6175 C C . GLU B 1 406 ? 5.297 -37.562 4.238 1 97.88 406 GLU B C 1
ATOM 6177 O O . GLU B 1 406 ? 6.141 -38.406 4.59 1 97.88 406 GLU B O 1
ATOM 6182 N N . THR B 1 407 ? 4.41 -37 5.098 1 97.62 407 THR B N 1
ATOM 6183 C CA . THR B 1 407 ? 4.305 -37.469 6.48 1 97.62 407 THR B CA 1
ATOM 6184 C C . THR B 1 407 ? 2.869 -37.844 6.812 1 97.62 407 THR B C 1
ATOM 6186 O O . THR B 1 407 ? 1.925 -37.188 6.391 1 97.62 407 THR B O 1
ATOM 6189 N N . VAL B 1 408 ? 2.666 -38.938 7.508 1 97.06 408 VAL B N 1
ATOM 6190 C CA . VAL B 1 408 ? 1.378 -39.375 8.023 1 97.06 408 VAL B CA 1
ATOM 6191 C C . VAL B 1 408 ? 1.426 -39.438 9.547 1 97.06 408 VAL B C 1
ATOM 6193 O O . VAL B 1 408 ? 2.273 -40.125 10.125 1 97.06 408 VAL B O 1
ATOM 6196 N N . ARG B 1 409 ? 0.619 -38.656 10.203 1 95.12 409 ARG B N 1
ATOM 6197 C CA . ARG B 1 409 ? 0.539 -38.656 11.656 1 95.12 409 ARG B CA 1
ATOM 6198 C C . ARG B 1 409 ? -0.845 -39.062 12.133 1 95.12 409 ARG B C 1
ATOM 6200 O O . ARG B 1 409 ? -1.859 -38.594 11.617 1 95.12 409 ARG B O 1
ATOM 6207 N N . THR B 1 410 ? -0.843 -39.969 13.086 1 94.19 410 THR B N 1
ATOM 6208 C CA . THR B 1 410 ? -2.094 -40.406 13.688 1 94.19 410 THR B CA 1
ATOM 6209 C C . THR B 1 410 ? -2.24 -39.875 15.102 1 94.19 410 THR B C 1
ATOM 6211 O O . THR B 1 410 ? -1.248 -39.531 15.75 1 94.19 410 THR B O 1
ATOM 6214 N N . GLY B 1 411 ? -3.449 -39.75 15.625 1 88.94 411 GLY B N 1
ATOM 6215 C CA . GLY B 1 411 ? -3.723 -39.25 16.969 1 88.94 411 GLY B CA 1
ATOM 6216 C C . GLY B 1 411 ? -3.625 -37.719 17.078 1 88.94 411 GLY B C 1
ATOM 6217 O O . GLY B 1 411 ? -3.242 -37.219 18.125 1 88.94 411 GLY B O 1
ATOM 6218 N N . VAL B 1 412 ? -3.936 -37.062 15.906 1 78.88 412 VAL B N 1
ATOM 6219 C CA . VAL B 1 412 ? -3.793 -35.594 15.875 1 78.88 412 VAL B CA 1
ATOM 6220 C C . VAL B 1 412 ? -5.148 -34.969 15.594 1 78.88 412 VAL B C 1
ATOM 6222 O O . VAL B 1 412 ? -6.008 -35.562 14.945 1 78.88 412 VAL B O 1
#

Nearest PDB structures (foldseek):
  8h4z-assembly2_D  TM=8.237E-01  e=6.084E-27  Helicobacter pylori NCTC 11637 = CCUG 17874 = ATCC 43504 = JCM 12093
  8deb-assembly1_A  TM=8.166E-01  e=5.381E-27  Bacteroides fragilis
  8h4z-assembly1_A  TM=8.320E-01  e=1.952E-26  Helicobacter pylori NCTC 11637 = CCUG 17874 = ATCC 43504 = JCM 12093
  4ina-assembly1_B  TM=8.268E-01  e=1.436E-26  Wolinella succinogenes
  8h50-assembly1_B  TM=8.285E-01  e=2.730E-25  unclassified

Sequence (824 aa):
MRVLVIGGAGRIGSAAARDLAGSGEVEVVGLVGPRAGRLERAAAWIGGDKLRLHPCDVGGGDAREVRRLMEGYDVGVIALPDRRTSYRALEAAIDASLDAVDVLEEYHRRPDPYETEGLPVPASMTPDEYGESLHRRAEENGVTLLDGMGFAPGLSNASIGRGIDLLDSAERATARVGGVPSKEAAARHPLWYTVTWSFGHVLREYMVRPRVLRGGRIVEVAPLTERERFVFGPLGEEFEAAATPGMPSLLYTRPGLAEFTEKTVRWPGHWEGIDLLRRCGLLDLEPMEVAGCSISPRELFISVVEPRLRPLPGETDLCIMANSVQGLKGGEAARVDHLLLAGPDQVAGVSAMARVTGSSAAVAARILGRGELRGRGIVAPEDGIRGAVYEGYLRELELRGIFLLETVRTGVMRVLVIGGAGRIGSAAARDLAGSGEVEVVGLVGPRAGRLERAAAWIGGDKLRLHPCDVGGGDAREVRRLMEGYDVGVIALPDRRTSYRALEAAIDASLDAVDVLEEYHRRPDPYETEGLPVPASMTPDEYGESLHRRAEENGVTLLDGMGFAPGLSNASIGRGIDLLDSAERATARVGGVPSKEAAARHPLWYTVTWSFGHVLREYMVRPRVLRGGRIVEVAPLTERERFVFGPLGEEFEAAATPGMPSLLYTRPGLAEFTEKTVRWPGHWEGIDLLRRCGLLDLEPMEVAGCSISPRELFISVVEPRLRPLPGETDLCIMANSVQGLKGGEAARVDHLLLAGPDQVAGVSAMARVTGSSAAVAARILGRGELRGRGIVAPEDGIRGAVYEGYLRELELRGIFLLETVRTGV

Radius of gyration: 34.8 Å; Cα contacts (8 Å, |Δi|>4): 1925; chains: 2; bounding box: 50×98×81 Å

Foldseek 3Di:
DEEEQEVCLDQQNLLLQLLLLPDPVYQAYEYEEQDQVSQVVSCVLSDDDRYDYHNDQQLPGDLVVLLVVQLVGAAYEYDDDDDQSSVSNLLSCLVSLHAYEYQDFAQLCQGDQVPCVNPPDDPVDDSNRRSVVQQVSQVVSQYEYAYNCFQFPNPQLQVQLQQCVQAPAFAEKEKEKEKAWDQVQLVQFPLSAADDPAVVVVLVQQQDFAWWAAQLDTDTDGGFPPKDWDQAVVVRDIKIWGFTHGDCVCNPVCSRYNTYTYIYIYHPRNSVSVVVCVVVLQCAQQWDDDPRDTGHSVVVVRVPRNVRRHGDPPIAMKIWIWMKIWDHHPRFTKMKTKIWIFIADVVSPRHRRSNRRSLSRSLVRVCVSVVNFDDTGHDYNNRRCDDPNVVVSQVSVVVSVTHMDIDMDTRD/DEEEQEVCLDQQNLLLQLLLLPDPVYQAYEYEEQDQVSQVVSDVLSDDDRYDYDNDQQQPGDLVVLLVVQLVGAAYEYDDDDDQSSVSNLVSCLVSLHAYEYQDFAQLCQGDQVPCVNPPDDPVDDSNRRSVVQQVSQVVSQYEYAYNCFQFPNPQLQVQLAFCVQAPAFAEKEKEKEKAWDQVQLVQFPLSAADDPAVVVVLVQQQDFAWWAAQLDTDTDGGFPPKDWDQAVVVRDIKIWGFTHGDCVCNPVCSRYNTYTYIYIYHPRNSVSVVVCVVVLQCAQAWDDDPRDTGHSVVVVRVPRNVRRHGDPPIAMKIWIWMKIWDHHPRFTKMKTKIWIFIADVVSPRHRRSNRRSLSRSLLRVCVSVVNFDDTGHDYNNRRCDDPNVVVSQVSVVVSVTHMDMDMDTRD

InterPro domains:
  IPR005097 Saccharopine dehydrogenase, NADP binding domain [PF03435] (3-144)
  IPR032095 Saccharopine dehydrogenase-like, C-terminal [PF16653] (150-402)
  IPR036291 NAD(P)-binding domain superfamily [SSF51735] (1-159)
  IPR051168 Alpha-aminoadipic semialdehyde synthase [PTHR11133] (2-402)

pLDDT: mean 93.83, std 5.89, range [65.81, 98.81]

Secondary structure (DSSP, 8-state):
-EEEEETTTSHHHHHHHHHHHT-TT--EEEEEES-HHHHHHHHHHH-SS-EEEEE--TTTS-HHHHHHHHHT-SEEEE--SSHHHHHHHHHHHHHHT-EEEE--SS-TTS--TT--TT----TTS-HHHHHHHHHHHHHHTT-EEEES-BTTTBHHHHHHHHHHHTSSEEEEEEEEEEEEE-HHHHHHSGGG---SS-HHHHHHHHHS--EEEETTEEEE--TT-S-EEEEETTTTEEEEEEE----TTHHHH-TT-SEEEEEEEE-TTHHHHHHHHHHTTTT--S-EEETTEEE-HHHHHHHHHHHHHSPPTT--EEEEEEEEEEEEETTEEEEEEEEEEE--BTTTTB-HHHHHHHHHHHHHHHHHHTT----SEEE-HHHHS-THHHHHHHHHHHTTT--EEEEEEE--/-EEEEETTTSHHHHHHHHHHHT-TT--EEEEEES-HHHHHHHHHHH-SS-EEEEE--TTTS-HHHHHHHHHT-SEEEE--SSHHHHHHHHHHHHHTT-EEEE--SS-TTS--TT--TT----TTS-HHHHHHHHHHHHHHTT-EEEES-BTTTBHHHHHHHHHHHTSSEEEEEEEEEEEEE-HHHHHHSGGG---SS-HHHHHHHHHS--EEEETTEEEE--TT-S-EEEEETTTTEEEEEEE----TTHHHH-TT-SEEEEEEEE-TTHHHHHHHHHHTTTT--S-EEETTEEE-HHHHHHHHHHHHHSPPTT--EEEEEEEEEEEEETTEEEEEEEEEEE--BTTTTB-HHHHHHHHHHHHHHHHHHTT----SEEE-HHHHS-THHHHHHHHHHHTTT--EEEEEEE--

Solvent-accessible surface area (backbone atoms only — not comparable to full-atom values): 40957 Å² total; per-residue (Å²): 77,33,36,32,26,36,28,17,50,39,69,42,16,30,36,16,49,38,50,40,62,70,34,89,67,38,62,32,38,33,33,25,32,69,49,57,67,49,42,51,53,36,47,62,69,53,52,82,87,36,69,41,82,40,71,41,40,65,66,78,48,60,67,66,57,50,26,55,57,46,56,75,36,58,23,29,36,39,40,54,94,46,66,42,41,43,53,43,44,50,52,38,26,36,74,35,48,26,28,30,31,27,38,44,58,55,29,64,49,53,45,56,84,86,65,47,78,60,55,89,60,55,92,90,42,54,59,52,52,44,11,47,48,52,23,50,51,16,40,75,48,70,11,34,32,36,39,11,29,12,43,80,18,11,53,50,40,20,50,51,40,50,36,40,68,75,30,80,40,42,36,37,37,38,42,32,35,27,75,37,40,32,74,72,45,15,73,76,20,45,55,39,34,61,43,92,77,57,61,66,59,54,52,51,46,52,65,37,60,23,73,29,33,51,85,56,35,83,42,74,42,68,48,59,34,82,62,47,77,48,72,41,72,96,77,71,42,66,34,29,30,24,39,30,64,52,49,56,50,61,74,68,74,43,76,70,34,27,29,36,44,34,22,42,37,37,48,72,59,24,65,62,43,50,50,48,40,46,58,35,42,39,64,35,72,67,65,42,81,51,97,90,36,80,44,23,37,28,60,51,44,47,68,56,30,47,77,56,21,41,71,54,92,88,55,52,35,30,30,40,34,56,29,39,28,32,33,30,40,93,89,30,39,22,37,27,38,42,38,30,74,37,58,47,42,72,90,81,68,37,48,10,59,28,44,49,23,8,44,40,32,33,54,49,35,51,42,48,60,69,62,67,47,62,74,62,7,63,33,44,29,37,67,36,36,40,72,71,50,32,53,54,52,50,52,55,37,41,76,70,70,44,55,72,48,76,47,78,44,71,80,97,76,32,36,32,28,36,29,16,50,40,71,42,17,31,36,17,49,37,52,40,62,71,34,87,67,39,61,33,37,34,32,25,32,68,48,56,69,49,43,51,53,36,47,64,68,52,53,83,88,37,69,41,84,40,70,42,40,67,66,79,46,60,68,67,58,50,25,56,56,45,55,74,36,59,24,30,37,39,39,54,96,46,64,40,40,43,53,43,44,49,51,39,27,36,74,35,47,26,28,31,30,27,38,44,59,55,30,65,50,55,42,56,84,86,65,48,78,59,57,88,62,54,93,91,46,53,56,51,54,43,11,45,49,52,26,51,52,14,39,74,48,69,11,33,32,37,39,11,29,12,43,79,18,11,54,52,39,20,50,52,38,50,36,39,68,74,30,79,41,41,36,37,38,39,41,31,35,27,74,37,39,32,74,74,46,14,74,77,20,44,56,40,33,60,43,91,76,56,61,66,58,54,52,52,47,53,65,37,60,22,73,28,32,51,83,55,35,83,42,75,42,67,47,60,35,82,62,47,76,48,71,42,73,95,78,70,42,67,35,27,31,22,37,30,65,52,49,57,49,61,75,67,74,42,76,70,35,28,29,36,44,35,21,43,37,37,47,70,59,24,66,60,44,51,51,49,41,46,57,37,40,38,64,36,73,67,64,42,84,51,96,89,37,78,47,22,37,28,60,52,44,48,68,56,30,46,75,55,21,41,71,55,93,87,55,52,35,30,30,40,34,56,28,38,26,32,31,30,40,93,87,30,40,21,36,27,38,40,39,30,73,36,59,46,42,74,89,80,67,36,48,9,58,29,44,48,23,8,43,40,33,34,53,49,35,51,41,49,61,70,61,66,48,61,73,61,8,64,32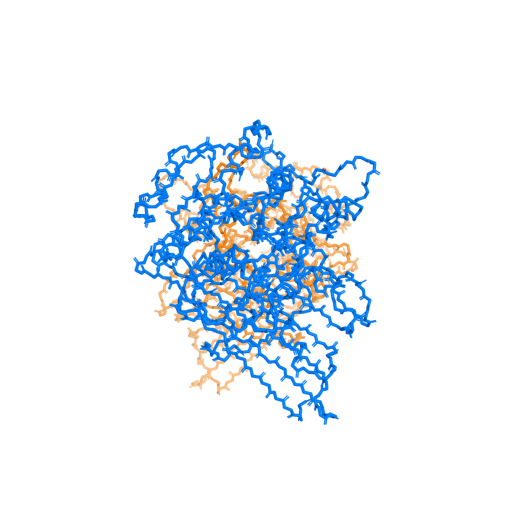,43,29,37,67,37,37,40,72,71,50,32,54,52,52,50,52,57,36,42,75,70,71,44,55,74,48,78,46,79,44,72,79,97